Protein 1BX2 (pdb70)

Secondary structure (DSSP, 8-state):
---EEEEEEEEEEETTTEEEEEEEETTEEEEEEETTTTEEEESSHHHHTT-B--HHHHHHHHHHHHHHHHHHHHHHTS--PPPB--EEEEEESS---TTS-EEEEEEEEEEBSS--EEEEEETTEE--TT-EE---EE-TTS-EEEEEEEEE---SS--EEEEEE-TTSSS-EEEEE---/----EEEEEEEEEEEETTTTEEEEEEEEEETTEEEEEEETTT-SEEESBGGGHHHHHHHHH-HHHHHHHHHHIIIIIIHHHHHHTTTTTT--B--EEEEEEES---TTS-EEEEEEEEEEBSS--EEEEEETTEEE-SSEEE---EE-SSS-EEEEEEEEE---TT-EEEEEEE-TT-SS-EEEEEE----/--SB----------/---EEEEEEEEEEETTTEEEEEEEETTEEEEEEETTTTEEEESSGGGGGT-B--HHHHHHHHHHHHHHHHHHHHHHTS--PPPB--EEEEEESS---TTS-EEEEEEEEEEBSS--EEEEEETTEEE-TT-EE---EE-TTS-EEEEEEEEE---SS--EEEEEE-TTSSS-EEEEE---/----EEEEEEEEEEEETTTTEEEEEEEEEETTEEEEEEETTTSSEEESBGGGHHHHHHHHH-HHHHHHHHHHIIIIIIHHHHHHGGGTTT--B--EEEEEEES---TTS-EEEEEEEEEEBSS--EEEEEETTEEP-SSEEE---EE-SSS-EEEEEEEEE---TT-EEEEEEE-TT-SS-EEEEEE--/--B-----------

Nearest PDB structures (foldseek):
  4i5b-assembly2_D  TM=1.000E+00  e=4.077E-32  Homo sapiens
  3s5l-assembly1_A  TM=1.001E+00  e=1.067E-31  Homo sapiens
  7nze-assembly1_AAA  TM=1.001E+00  e=1.635E-31  Homo sapiens
  2fse-assembly2_C  TM=9.970E-01  e=2.228E-29  Homo sapiens
  1i3r-assembly1_A  TM=9.853E-01  e=7.611E-29  Mus musculus

Structure (mmCIF, N/CA/C/O backbone):
data_1BX2
#
_entry.id   1BX2
#
_cell.length_a   95.403
_cell.length_b   95.403
_cell.length_c   295.219
_cell.angle_alpha   90.00
_cell.angle_beta   90.00
_cell.angle_gamma   90.00
#
_symmetry.space_group_name_H-M   'P 43 21 2'
#
loop_
_entity.id
_entity.type
_entity.pdbx_description
1 polymer 'PROTEIN (HLA-DR2)'
2 polymer 'PROTEIN (HLA-DR2)'
3 polymer 'PROTEIN (HLA-DR2)'
4 non-polymer 2-acetamido-2-deoxy-beta-D-glucopyranose
5 water water
#
loop_
_atom_site.group_PDB
_atom_site.id
_atom_site.type_symbol
_atom_site.label_atom_id
_atom_site.label_alt_id
_atom_site.label_comp_id
_atom_site.label_asym_id
_atom_site.label_entity_id
_atom_site.label_seq_id
_atom_site.pdbx_PDB_ins_code
_atom_site.Cartn_x
_atom_site.Cartn_y
_atom_site.Cartn_z
_atom_site.occupancy
_atom_site.B_iso_or_equiv
_atom_site.auth_seq_id
_atom_site.auth_comp_id
_atom_site.auth_asym_id
_atom_site.auth_atom_id
_atom_site.pdbx_PDB_model_num
ATOM 1 N N . LYS A 1 1 ? 30.553 4.986 156.146 1.00 70.51 2 LYS A N 1
ATOM 2 C CA . LYS A 1 1 ? 31.652 5.819 155.563 1.00 70.78 2 LYS A CA 1
ATOM 3 C C . LYS A 1 1 ? 32.998 5.136 155.799 1.00 70.55 2 LYS A C 1
ATOM 4 O O . LYS A 1 1 ? 33.055 4.029 156.344 1.00 72.39 2 LYS A O 1
ATOM 6 N N . GLU A 1 2 ? 34.077 5.794 155.386 1.00 68.35 3 GLU A N 1
ATOM 7 C CA . GLU A 1 2 ? 35.429 5.267 155.561 1.00 65.60 3 GLU A CA 1
ATOM 8 C C . GLU A 1 2 ? 36.345 6.443 155.322 1.00 62.67 3 GLU A C 1
ATOM 9 O O . GLU A 1 2 ? 36.330 7.035 154.245 1.00 63.60 3 GLU A O 1
ATOM 15 N N . GLU A 1 3 ? 37.141 6.788 156.320 1.00 58.63 4 GLU A N 1
ATOM 16 C CA . GLU A 1 3 ? 38.014 7.927 156.183 1.00 54.21 4 GLU A CA 1
ATOM 17 C C . GLU A 1 3 ? 39.293 7.676 155.403 1.00 49.28 4 GLU A C 1
ATOM 18 O O . GLU A 1 3 ? 39.513 8.298 154.368 1.00 50.01 4 GLU A O 1
ATOM 24 N N . HIS A 1 4 ? 40.133 6.764 155.879 1.00 43.76 5 HIS A N 1
ATOM 25 C CA . HIS A 1 4 ? 41.396 6.504 155.191 1.00 38.61 5 HIS A CA 1
ATOM 26 C C . HIS A 1 4 ? 41.797 5.049 155.178 1.00 34.31 5 HIS A C 1
ATOM 27 O O . HIS A 1 4 ? 41.241 4.234 155.902 1.00 35.21 5 HIS A O 1
ATOM 34 N N . VAL A 1 5 ? 42.786 4.733 154.356 1.00 28.78 6 VAL A N 1
ATOM 35 C CA . VAL A 1 5 ? 43.259 3.371 154.241 1.00 25.23 6 VAL A CA 1
ATOM 36 C C . VAL A 1 5 ? 44.745 3.371 153.960 1.00 25.97 6 VAL A C 1
ATOM 37 O O . VAL A 1 5 ? 45.221 4.128 153.115 1.00 27.47 6 VAL A O 1
ATOM 41 N N . ILE A 1 6 ? 45.480 2.534 154.682 1.00 25.35 7 ILE A N 1
ATOM 42 C CA . ILE A 1 6 ? 46.914 2.418 154.463 1.00 26.20 7 ILE A CA 1
ATOM 43 C C . ILE A 1 6 ? 47.105 0.991 153.989 1.00 27.61 7 ILE A C 1
ATOM 44 O O . ILE A 1 6 ? 46.499 0.068 154.529 1.00 29.81 7 ILE A O 1
ATOM 49 N N . ILE A 1 7 ? 47.941 0.805 152.980 1.00 28.09 8 ILE A N 1
ATOM 50 C CA . ILE A 1 7 ? 48.145 -0.523 152.449 1.00 29.73 8 ILE A CA 1
ATOM 51 C C . ILE A 1 7 ? 49.594 -0.847 152.228 1.00 30.37 8 ILE A C 1
ATOM 52 O O . ILE A 1 7 ? 50.349 -0.065 151.654 1.00 30.29 8 ILE A O 1
ATOM 57 N N . GLN A 1 8 ? 49.971 -2.024 152.686 1.00 29.69 9 GLN A N 1
ATOM 58 C CA . GLN A 1 8 ? 51.320 -2.482 152.514 1.00 31.75 9 GLN A CA 1
ATOM 59 C C . GLN A 1 8 ? 51.166 -3.542 151.455 1.00 32.49 9 GLN A C 1
ATOM 60 O O . GLN A 1 8 ? 50.653 -4.635 151.710 1.00 34.30 9 GLN A O 1
ATOM 66 N N . ALA A 1 9 ? 51.582 -3.204 150.250 1.00 32.49 10 ALA A N 1
ATOM 67 C CA . ALA A 1 9 ? 51.471 -4.141 149.159 1.00 33.72 10 ALA A CA 1
ATOM 68 C C . ALA A 1 9 ? 52.838 -4.579 148.687 1.00 34.97 10 ALA A C 1
ATOM 69 O O . ALA A 1 9 ? 53.811 -3.824 148.740 1.00 34.76 10 ALA A O 1
ATOM 71 N N . GLU A 1 10 ? 52.900 -5.823 148.238 1.00 37.43 11 GLU A N 1
ATOM 72 C CA . GLU A 1 10 ? 54.130 -6.384 147.724 1.00 39.89 11 GLU A CA 1
ATOM 73 C C . GLU A 1 10 ? 53.765 -7.450 146.714 1.00 38.38 11 GLU A C 1
ATOM 74 O O . GLU A 1 10 ? 52.600 -7.825 146.603 1.00 37.88 11 GLU A O 1
ATOM 80 N N . PHE A 1 11 ? 54.758 -7.921 145.967 1.00 39.47 12 PHE A N 1
ATOM 81 C CA . PHE A 1 11 ? 54.523 -8.953 144.972 1.00 39.61 12 PHE A CA 1
ATOM 82 C C . PHE A 1 11 ? 55.800 -9.522 144.398 1.00 40.43 12 PHE A C 1
ATOM 83 O O . PHE A 1 11 ? 56.854 -8.882 144.419 1.00 38.96 12 PHE A O 1
ATOM 91 N N . TYR A 1 12 ? 55.689 -10.744 143.895 1.00 43.48 13 TYR A N 1
ATOM 92 C CA . TYR A 1 12 ? 56.807 -11.409 143.252 1.00 44.31 13 TYR A CA 1
ATOM 93 C C . TYR A 1 12 ? 56.269 -12.011 141.969 1.00 44.07 13 TYR A C 1
ATOM 94 O O . TYR A 1 12 ? 55.168 -12.567 141.942 1.00 42.32 13 TYR A O 1
ATOM 103 N N . LEU A 1 13 ? 57.063 -11.896 140.910 1.00 45.12 14 LEU A N 1
ATOM 104 C CA . LEU A 1 13 ? 56.673 -12.374 139.596 1.00 43.96 14 LEU A CA 1
ATOM 105 C C . LEU A 1 13 ? 57.742 -13.246 138.951 1.00 45.29 14 LEU A C 1
ATOM 106 O O . LEU A 1 13 ? 58.901 -12.843 138.862 1.00 45.01 14 LEU A O 1
ATOM 111 N N . ASN A 1 14 ? 57.342 -14.442 138.519 1.00 47.45 15 ASN A N 1
ATOM 112 C CA . ASN A 1 14 ? 58.235 -15.394 137.851 1.00 48.14 15 ASN A CA 1
ATOM 113 C C . ASN A 1 14 ? 57.660 -15.577 136.452 1.00 49.52 15 ASN A C 1
ATOM 114 O O . ASN A 1 14 ? 56.444 -15.496 136.273 1.00 48.40 15 ASN A O 1
ATOM 119 N N . PRO A 1 15 ? 58.514 -15.837 135.442 1.00 51.87 16 PRO A N 1
ATOM 120 C CA . PRO A 1 15 ? 59.975 -16.031 135.448 1.00 53.25 16 PRO A CA 1
ATOM 121 C C . PRO A 1 15 ? 60.858 -14.808 135.727 1.00 53.57 16 PRO A C 1
ATOM 122 O O . PRO A 1 15 ? 61.957 -14.942 136.268 1.00 55.89 16 PRO A O 1
ATOM 126 N N . ASP A 1 16 ? 60.381 -13.630 135.355 1.00 52.65 17 ASP A N 1
ATOM 127 C CA . ASP A 1 16 ? 61.134 -12.391 135.532 1.00 52.96 17 ASP A CA 1
ATOM 128 C C . ASP A 1 16 ? 61.921 -12.221 136.837 1.00 53.87 17 ASP A C 1
ATOM 129 O O . ASP A 1 16 ? 62.902 -11.471 136.878 1.00 52.91 17 ASP A O 1
ATOM 134 N N . GLN A 1 17 ? 61.480 -12.892 137.900 1.00 54.76 18 GLN A N 1
ATOM 135 C CA . GLN A 1 17 ? 62.152 -12.812 139.199 1.00 54.90 18 GLN A CA 1
ATOM 136 C C . GLN A 1 17 ? 62.199 -11.375 139.731 1.00 54.17 18 GLN A C 1
ATOM 137 O O . GLN A 1 17 ? 63.203 -10.947 140.304 1.00 54.88 18 GLN A O 1
ATOM 143 N N . SER A 1 18 ? 61.114 -10.630 139.537 1.00 52.43 19 SER A N 1
ATOM 144 C CA . SER A 1 18 ? 61.045 -9.244 139.996 1.00 48.93 19 SER A CA 1
ATOM 145 C C . SER A 1 18 ? 60.015 -9.081 141.103 1.00 47.38 19 SER A C 1
ATOM 146 O O . SER A 1 18 ? 58.905 -9.613 141.025 1.00 47.20 19 SER A O 1
ATOM 149 N N . GLY A 1 19 ? 60.395 -8.349 142.142 1.00 45.71 20 GLY A N 1
ATOM 150 C CA . GLY A 1 19 ? 59.495 -8.132 143.257 1.00 43.38 20 GLY A CA 1
ATOM 151 C C . GLY A 1 19 ? 59.339 -6.659 143.582 1.00 41.75 20 GLY A C 1
ATOM 152 O O . GLY A 1 19 ? 60.010 -5.806 142.994 1.00 40.99 20 GLY A O 1
ATOM 153 N N . GLU A 1 20 ? 58.448 -6.360 144.520 1.00 40.04 21 GLU A N 1
ATOM 154 C CA . GLU A 1 20 ? 58.197 -4.987 144.914 1.00 38.91 21 GLU A CA 1
ATOM 155 C C . GLU A 1 20 ? 57.585 -4.905 146.305 1.00 36.88 21 GLU A C 1
ATOM 156 O O . GLU A 1 20 ? 56.819 -5.776 146.708 1.00 36.05 21 GLU A O 1
ATOM 162 N N . PHE A 1 21 ? 57.938 -3.845 147.027 1.00 34.57 22 PHE A N 1
ATOM 163 C CA . PHE A 1 21 ? 57.441 -3.607 148.376 1.00 31.89 22 PHE A CA 1
ATOM 164 C C . PHE A 1 21 ? 57.148 -2.112 148.497 1.00 29.84 22 PHE A C 1
ATOM 165 O O . PHE A 1 21 ? 57.999 -1.283 148.167 1.00 30.44 22 PHE A O 1
ATOM 173 N N . MET A 1 22 ? 55.947 -1.765 148.951 1.00 27.42 23 MET A N 1
ATOM 174 C CA . MET A 1 22 ? 55.589 -0.355 149.105 1.00 25.83 23 MET A CA 1
ATOM 175 C C . MET A 1 22 ? 54.423 -0.123 150.047 1.00 23.48 23 MET A C 1
ATOM 176 O O . MET A 1 22 ? 53.706 -1.055 150.419 1.00 21.17 23 MET A O 1
ATOM 181 N N . PHE A 1 23 ? 54.271 1.138 150.443 1.00 23.61 24 PHE A N 1
ATOM 182 C CA . PHE A 1 23 ? 53.196 1.565 151.319 1.00 24.69 24 PHE A CA 1
ATOM 183 C C . PHE A 1 23 ? 52.354 2.564 150.552 1.00 25.96 24 PHE A C 1
ATOM 184 O O . PHE A 1 23 ? 52.871 3.402 149.813 1.00 26.70 24 PHE A O 1
ATOM 192 N N . ASP A 1 24 ? 51.049 2.473 150.750 1.00 26.15 25 ASP A N 1
ATOM 193 C CA . ASP A 1 24 ? 50.103 3.289 150.023 1.00 26.63 25 ASP A CA 1
ATOM 194 C C . ASP A 1 24 ? 49.114 3.973 150.963 1.00 26.45 25 ASP A C 1
ATOM 195 O O . ASP A 1 24 ? 48.560 3.335 151.851 1.00 28.40 25 ASP A O 1
ATOM 200 N N . PHE A 1 25 ? 48.907 5.274 150.791 1.00 24.29 26 PHE A N 1
ATOM 201 C CA . PHE A 1 25 ? 47.937 5.978 151.610 1.00 23.22 26 PHE A CA 1
ATOM 202 C C . PHE A 1 25 ? 46.862 6.581 150.716 1.00 25.60 26 PHE A C 1
ATOM 203 O O . PHE A 1 25 ? 47.142 7.460 149.889 1.00 26.00 26 PHE A O 1
ATOM 211 N N . ASP A 1 26 ? 45.633 6.103 150.873 1.00 27.05 27 ASP A N 1
ATOM 212 C CA . ASP A 1 26 ? 44.513 6.610 150.089 1.00 27.32 27 ASP A CA 1
ATOM 213 C C . ASP A 1 26 ? 44.819 6.721 148.593 1.00 27.25 27 ASP A C 1
ATOM 214 O O . ASP A 1 26 ? 44.422 7.687 147.938 1.00 28.35 27 ASP A O 1
ATOM 219 N N . GLY A 1 27 ? 45.538 5.743 148.057 1.00 26.84 28 GLY A N 1
ATOM 220 C CA . GLY A 1 27 ? 45.846 5.763 146.642 1.00 26.56 28 GLY A CA 1
ATOM 221 C C . GLY A 1 27 ? 47.229 6.261 146.268 1.00 26.76 28 GLY A C 1
ATOM 222 O O . GLY A 1 27 ? 47.763 5.869 145.231 1.00 29.19 28 GLY A O 1
ATOM 223 N N . ASP A 1 28 ? 47.824 7.114 147.091 1.00 26.12 29 ASP A N 1
ATOM 224 C CA . ASP A 1 28 ? 49.149 7.641 146.776 1.00 26.41 29 ASP A CA 1
ATOM 225 C C . ASP A 1 28 ? 50.258 6.836 147.456 1.00 25.48 29 ASP A C 1
ATOM 226 O O . ASP A 1 28 ? 50.078 6.315 148.552 1.00 26.97 29 ASP A O 1
ATOM 231 N N . GLU A 1 29 ? 51.405 6.723 146.801 1.00 23.29 30 GLU A N 1
ATOM 232 C CA . GLU A 1 29 ? 52.506 5.960 147.373 1.00 23.68 30 GLU A CA 1
ATOM 233 C C . GLU A 1 29 ? 53.279 6.725 148.430 1.00 23.78 30 GLU A C 1
ATOM 234 O O . GLU A 1 29 ? 53.735 7.839 148.196 1.00 25.21 30 GLU A O 1
ATOM 240 N N . ILE A 1 30 ? 53.450 6.125 149.596 1.00 23.22 31 ILE A N 1
ATOM 241 C CA . ILE A 1 30 ? 54.214 6.802 150.624 1.00 24.85 31 ILE A CA 1
ATOM 242 C C . ILE A 1 30 ? 55.692 6.529 150.378 1.00 26.86 31 ILE A C 1
ATOM 243 O O . ILE A 1 30 ? 56.516 7.443 150.428 1.00 28.66 31 ILE A O 1
ATOM 248 N N . PHE A 1 31 ? 56.019 5.264 150.116 1.00 28.35 32 PHE A N 1
ATOM 249 C CA . PHE A 1 31 ? 57.392 4.851 149.821 1.00 29.72 32 PHE A CA 1
ATOM 250 C C . PHE A 1 31 ? 57.437 3.419 149.290 1.00 29.48 32 PHE A C 1
ATOM 251 O O . PHE A 1 31 ? 56.444 2.702 149.339 1.00 27.35 32 PHE A O 1
ATOM 259 N N . HIS A 1 32 ? 58.592 3.029 148.762 1.00 32.35 33 HIS A N 1
ATOM 260 C CA . HIS A 1 32 ? 58.813 1.681 148.248 1.00 35.56 33 HIS A CA 1
ATOM 261 C C . HIS A 1 32 ? 60.295 1.382 148.440 1.00 38.02 33 HIS A C 1
ATOM 262 O O . HIS A 1 32 ? 61.115 2.299 148.500 1.00 39.66 33 HIS A O 1
ATOM 269 N N . VAL A 1 33 ? 60.640 0.106 148.552 1.00 40.46 34 VAL A N 1
ATOM 270 C CA . VAL A 1 33 ? 62.029 -0.281 148.757 1.00 42.79 34 VAL A CA 1
ATOM 271 C C . VAL A 1 33 ? 62.692 -0.655 147.443 1.00 45.52 34 VAL A C 1
ATOM 272 O O . VAL A 1 33 ? 62.191 -1.511 146.715 1.00 46.08 34 VAL A O 1
ATOM 276 N N . ASP A 1 34 ? 63.820 -0.009 147.150 1.00 50.38 35 ASP A N 1
ATOM 277 C CA . ASP A 1 34 ? 64.581 -0.278 145.929 1.00 55.28 35 ASP A CA 1
ATOM 278 C C . ASP A 1 34 ? 65.242 -1.660 146.055 1.00 58.06 35 ASP A C 1
ATOM 279 O O . ASP A 1 34 ? 66.248 -1.824 146.754 1.00 58.58 35 ASP A O 1
ATOM 284 N N . MET A 1 35 ? 64.680 -2.647 145.364 1.00 59.91 36 MET A N 1
ATOM 285 C CA . MET A 1 35 ? 65.186 -4.012 145.429 1.00 61.19 36 MET A CA 1
ATOM 286 C C . MET A 1 35 ? 66.663 -4.169 145.044 1.00 62.04 36 MET A C 1
ATOM 287 O O . MET A 1 35 ? 67.350 -5.031 145.590 1.00 64.25 36 MET A O 1
ATOM 289 N N . ALA A 1 36 ? 67.158 -3.332 144.132 1.00 61.91 37 ALA A N 1
ATOM 290 C CA . ALA A 1 36 ? 68.549 -3.432 143.690 1.00 61.01 37 ALA A CA 1
ATOM 291 C C . ALA A 1 36 ? 69.570 -2.646 144.523 1.00 61.02 37 ALA A C 1
ATOM 292 O O . ALA A 1 36 ? 70.666 -3.145 144.788 1.00 61.77 37 ALA A O 1
ATOM 294 N N . LYS A 1 37 ? 69.226 -1.430 144.941 1.00 61.05 38 LYS A N 1
ATOM 295 C CA . LYS A 1 37 ? 70.156 -0.620 145.730 1.00 61.11 38 LYS A CA 1
ATOM 296 C C . LYS A 1 37 ? 69.905 -0.840 147.218 1.00 61.35 38 LYS A C 1
ATOM 297 O O . LYS A 1 37 ? 70.573 -0.240 148.067 1.00 61.48 38 LYS A O 1
ATOM 299 N N . LYS A 1 38 ? 68.937 -1.706 147.516 1.00 60.84 39 LYS A N 1
ATOM 300 C CA . LYS A 1 38 ? 68.562 -2.043 148.887 1.00 60.44 39 LYS A CA 1
ATOM 301 C C . LYS A 1 38 ? 68.396 -0.805 149.768 1.00 60.30 39 LYS A C 1
ATOM 302 O O . LYS A 1 38 ? 69.097 -0.651 150.767 1.00 61.02 39 LYS A O 1
ATOM 304 N N . GLU A 1 39 ? 67.470 0.077 149.395 1.00 59.12 40 GLU A N 1
ATOM 305 C CA . GLU A 1 39 ? 67.224 1.294 150.167 1.00 58.13 40 GLU A CA 1
ATOM 306 C C . GLU A 1 39 ? 65.789 1.804 149.999 1.00 55.03 40 GLU A C 1
ATOM 307 O O . GLU A 1 39 ? 65.243 1.804 148.893 1.00 54.89 40 GLU A O 1
ATOM 313 N N . THR A 1 40 ? 65.180 2.231 151.101 1.00 50.26 41 THR A N 1
ATOM 314 C CA . THR A 1 40 ? 63.813 2.720 151.046 1.00 46.20 41 THR A CA 1
ATOM 315 C C . THR A 1 40 ? 63.783 4.061 150.327 1.00 43.41 41 THR A C 1
ATOM 316 O O . THR A 1 40 ? 64.677 4.884 150.503 1.00 41.83 41 THR A O 1
ATOM 320 N N . VAL A 1 41 ? 62.759 4.263 149.504 1.00 40.33 42 VAL A N 1
ATOM 321 C CA . VAL A 1 41 ? 62.636 5.490 148.729 1.00 38.41 42 VAL A CA 1
ATOM 322 C C . VAL A 1 41 ? 61.309 6.188 148.939 1.00 37.24 42 VAL A C 1
ATOM 323 O O . VAL A 1 41 ? 60.261 5.677 148.559 1.00 37.44 42 VAL A O 1
ATOM 327 N N . TRP A 1 42 ? 61.373 7.378 149.523 1.00 36.32 43 TRP A N 1
ATOM 328 C CA . TRP A 1 42 ? 60.185 8.158 149.802 1.00 34.97 43 TRP A CA 1
ATOM 329 C C . TRP A 1 42 ? 59.653 8.800 148.540 1.00 34.30 43 TRP A C 1
ATOM 330 O O . TRP A 1 42 ? 60.411 9.361 147.747 1.00 31.92 43 TRP A O 1
ATOM 341 N N . ARG A 1 43 ? 58.341 8.717 148.360 1.00 33.96 44 ARG A N 1
ATOM 342 C CA . ARG A 1 43 ? 57.719 9.298 147.183 1.00 35.13 44 ARG A CA 1
ATOM 343 C C . ARG A 1 43 ? 58.087 10.784 147.100 1.00 35.59 44 ARG A C 1
ATOM 344 O O . ARG A 1 43 ? 58.507 11.256 146.048 1.00 36.67 44 ARG A O 1
ATOM 352 N N . LEU A 1 44 ? 57.945 11.511 148.210 1.00 34.68 45 LEU A N 1
ATOM 353 C CA . LEU A 1 44 ? 58.285 12.934 148.258 1.00 33.89 45 LEU A CA 1
ATOM 354 C C . LEU A 1 44 ? 59.403 13.107 149.280 1.00 34.72 45 LEU A C 1
ATOM 355 O O . LEU A 1 44 ? 59.297 12.596 150.391 1.00 35.26 45 LEU A O 1
ATOM 360 N N . GLU A 1 45 ? 60.466 13.815 148.910 1.00 36.06 46 GLU A N 1
ATOM 361 C CA . GLU A 1 45 ? 61.602 14.039 149.812 1.00 38.81 46 GLU A CA 1
ATOM 362 C C . GLU A 1 45 ? 61.196 14.295 151.266 1.00 38.91 46 GLU A C 1
ATOM 363 O O . GLU A 1 45 ? 61.607 13.571 152.178 1.00 37.28 46 GLU A O 1
ATOM 365 N N . GLU A 1 46 ? 60.393 15.334 151.466 1.00 39.12 47 GLU A N 1
ATOM 366 C CA . GLU A 1 46 ? 59.925 15.724 152.795 1.00 41.63 47 GLU A CA 1
ATOM 367 C C . GLU A 1 46 ? 59.521 14.574 153.701 1.00 40.23 47 GLU A C 1
ATOM 368 O O . GLU A 1 46 ? 59.793 14.592 154.898 1.00 41.10 47 GLU A O 1
ATOM 374 N N . PHE A 1 47 ? 58.840 13.590 153.130 1.00 38.66 48 PHE A N 1
ATOM 375 C CA . PHE A 1 47 ? 58.393 12.433 153.885 1.00 35.56 48 PHE A CA 1
ATOM 376 C C . PHE A 1 47 ? 59.512 11.850 154.734 1.00 35.22 48 PHE A C 1
ATOM 377 O O . PHE A 1 47 ? 59.314 11.572 155.908 1.00 34.56 48 PHE A O 1
ATOM 385 N N . GLY A 1 48 ? 60.684 11.666 154.130 1.00 35.60 49 GLY A N 1
ATOM 386 C CA . GLY A 1 48 ? 61.819 11.097 154.840 1.00 36.07 49 GLY A CA 1
ATOM 387 C C . GLY A 1 48 ? 62.175 11.788 156.149 1.00 36.83 49 GLY A C 1
ATOM 388 O O . GLY A 1 48 ? 62.669 11.156 157.079 1.00 38.36 49 GLY A O 1
ATOM 389 N N . ARG A 1 49 ? 61.929 13.090 156.224 1.00 36.01 50 ARG A N 1
ATOM 390 C CA . ARG A 1 49 ? 62.218 13.871 157.422 1.00 34.49 50 ARG A CA 1
ATOM 391 C C . ARG A 1 49 ? 61.126 13.728 158.479 1.00 35.76 50 ARG A C 1
ATOM 392 O O . ARG A 1 49 ? 61.073 14.500 159.429 1.00 36.27 50 ARG A O 1
ATOM 400 N N . PHE A 1 50 ? 60.255 12.741 158.316 1.00 37.68 51 PHE A N 1
ATOM 401 C CA . PHE A 1 50 ? 59.154 12.538 159.254 1.00 36.91 51 PHE A CA 1
ATOM 402 C C . PHE A 1 50 ? 59.118 11.134 159.824 1.00 37.20 51 PHE A C 1
ATOM 403 O O . PHE A 1 50 ? 58.713 10.928 160.963 1.00 38.46 51 PHE A O 1
ATOM 411 N N . ALA A 1 51 ? 59.501 10.164 159.011 1.00 35.19 52 ALA A N 1
ATOM 412 C CA . ALA A 1 51 ? 59.493 8.786 159.443 1.00 33.77 52 ALA A CA 1
ATOM 413 C C . ALA A 1 51 ? 60.731 8.107 158.916 1.00 34.05 52 ALA A C 1
ATOM 414 O O . ALA A 1 51 ? 61.579 8.735 158.290 1.00 33.79 52 ALA A O 1
ATOM 416 N N . SER A 1 52 ? 60.815 6.809 159.161 1.00 34.75 53 SER A N 1
ATOM 417 C CA . SER A 1 52 ? 61.944 6.019 158.706 1.00 36.77 53 SER A CA 1
ATOM 418 C C . SER A 1 52 ? 61.505 4.569 158.532 1.00 36.42 53 SER A C 1
ATOM 419 O O . SER A 1 52 ? 60.509 4.126 159.123 1.00 34.95 53 SER A O 1
ATOM 422 N N . PHE A 1 53 ? 62.245 3.839 157.707 1.00 34.62 54 PHE A N 1
ATOM 423 C CA . PHE A 1 53 ? 61.954 2.435 157.481 1.00 35.72 54 PHE A CA 1
ATOM 424 C C . PHE A 1 53 ? 63.246 1.696 157.169 1.00 38.61 54 PHE A C 1
ATOM 425 O O . PHE A 1 53 ? 64.056 2.162 156.373 1.00 40.05 54 PHE A O 1
ATOM 433 N N . GLU A 1 54 ? 63.439 0.550 157.811 1.00 41.32 55 GLU A N 1
ATOM 434 C CA . GLU A 1 54 ? 64.635 -0.259 157.599 1.00 44.56 55 GLU A CA 1
ATOM 435 C C . GLU A 1 54 ? 64.506 -1.143 156.366 1.00 43.52 55 GLU A C 1
ATOM 436 O O . GLU A 1 54 ? 63.921 -2.227 156.424 1.00 43.81 55 GLU A O 1
ATOM 442 N N . ALA A 1 55 ? 65.076 -0.679 155.262 1.00 42.94 56 ALA A N 1
ATOM 443 C CA . ALA A 1 55 ? 65.038 -1.391 153.989 1.00 44.45 56 ALA A CA 1
ATOM 444 C C . ALA A 1 55 ? 65.220 -2.906 154.064 1.00 46.92 56 ALA A C 1
ATOM 445 O O . ALA A 1 55 ? 64.750 -3.639 153.187 1.00 47.48 56 ALA A O 1
ATOM 447 N N . GLN A 1 56 ? 65.903 -3.384 155.098 1.00 50.32 57 GLN A N 1
ATOM 448 C CA . GLN A 1 56 ? 66.144 -4.817 155.227 1.00 51.67 57 GLN A CA 1
ATOM 449 C C . GLN A 1 56 ? 64.885 -5.652 155.388 1.00 50.45 57 GLN A C 1
ATOM 450 O O . GLN A 1 56 ? 64.770 -6.725 154.793 1.00 49.04 57 GLN A O 1
ATOM 456 N N . GLY A 1 57 ? 63.946 -5.167 156.195 1.00 50.11 58 GLY A N 1
ATOM 457 C CA . GLY A 1 57 ? 62.709 -5.905 156.395 1.00 49.66 58 GLY A CA 1
ATOM 458 C C . GLY A 1 57 ? 62.064 -6.268 155.064 1.00 49.21 58 GLY A C 1
ATOM 459 O O . GLY A 1 57 ? 61.603 -7.394 154.858 1.00 48.76 58 GLY A O 1
ATOM 460 N N . ALA A 1 58 ? 62.049 -5.305 154.150 1.00 47.77 59 ALA A N 1
ATOM 461 C CA . ALA A 1 58 ? 61.464 -5.502 152.837 1.00 47.15 59 ALA A CA 1
ATOM 462 C C . ALA A 1 58 ? 62.147 -6.619 152.052 1.00 47.77 59 ALA A C 1
ATOM 463 O O . ALA A 1 58 ? 61.475 -7.510 151.545 1.00 49.08 59 ALA A O 1
ATOM 465 N N . LEU A 1 59 ? 63.472 -6.565 151.936 1.00 47.04 60 LEU A N 1
ATOM 466 C CA . LEU A 1 59 ? 64.216 -7.590 151.201 1.00 45.12 60 LEU A CA 1
ATOM 467 C C . LEU A 1 59 ? 63.984 -8.992 151.768 1.00 43.95 60 LEU A C 1
ATOM 468 O O . LEU A 1 59 ? 64.021 -9.984 151.034 1.00 44.17 60 LEU A O 1
ATOM 473 N N . ALA A 1 60 ? 63.736 -9.068 153.072 1.00 42.21 61 ALA A N 1
ATOM 474 C CA . ALA A 1 60 ? 63.490 -10.344 153.733 1.00 40.98 61 ALA A CA 1
ATOM 475 C C . ALA A 1 60 ? 62.109 -10.847 153.354 1.00 40.44 61 ALA A C 1
ATOM 476 O O . ALA A 1 60 ? 61.944 -11.995 152.948 1.00 40.79 61 ALA A O 1
ATOM 478 N N . ASN A 1 61 ? 61.118 -9.973 153.502 1.00 41.70 62 ASN A N 1
ATOM 479 C CA . ASN A 1 61 ? 59.730 -10.291 153.176 1.00 40.93 62 ASN A CA 1
ATOM 480 C C . ASN A 1 61 ? 59.575 -10.728 151.715 1.00 41.50 62 ASN A C 1
ATOM 481 O O . ASN A 1 61 ? 58.723 -11.559 151.398 1.00 41.80 62 ASN A O 1
ATOM 486 N N . ILE A 1 62 ? 60.407 -10.173 150.835 1.00 41.83 63 ILE A N 1
ATOM 487 C CA . ILE A 1 62 ? 60.360 -10.506 149.410 1.00 42.73 63 ILE A CA 1
ATOM 488 C C . ILE A 1 62 ? 60.862 -11.929 149.220 1.00 43.14 63 ILE A C 1
ATOM 489 O O . ILE A 1 62 ? 60.288 -12.699 148.453 1.00 43.42 63 ILE A O 1
ATOM 494 N N . ALA A 1 63 ? 61.947 -12.266 149.911 1.00 43.99 64 ALA A N 1
ATOM 495 C CA . ALA A 1 63 ? 62.510 -13.604 149.829 1.00 44.52 64 ALA A CA 1
ATOM 496 C C . ALA A 1 63 ? 61.388 -14.604 150.115 1.00 45.35 64 ALA A C 1
ATOM 497 O O . ALA A 1 63 ? 61.183 -15.556 149.356 1.00 47.82 64 ALA A O 1
ATOM 499 N N . VAL A 1 64 ? 60.650 -14.376 151.198 1.00 43.83 65 VAL A N 1
ATOM 500 C CA . VAL A 1 64 ? 59.550 -15.263 151.560 1.00 43.49 65 VAL A CA 1
ATOM 501 C C . VAL A 1 64 ? 58.513 -15.340 150.440 1.00 44.79 65 VAL A C 1
ATOM 502 O O . VAL A 1 64 ? 57.923 -16.394 150.197 1.00 45.19 65 VAL A O 1
ATOM 506 N N . ASP A 1 65 ? 58.303 -14.223 149.751 1.00 44.65 66 ASP A N 1
ATOM 507 C CA . ASP A 1 65 ? 57.339 -14.173 148.657 1.00 43.35 66 ASP A CA 1
ATOM 508 C C . ASP A 1 65 ? 57.767 -15.081 147.513 1.00 44.58 66 ASP A C 1
ATOM 509 O O . ASP A 1 65 ? 56.948 -15.810 146.948 1.00 44.83 66 ASP A O 1
ATOM 514 N N . LYS A 1 66 ? 59.053 -15.018 147.176 1.00 44.96 67 LYS A N 1
ATOM 515 C CA . LYS A 1 66 ? 59.626 -15.833 146.111 1.00 45.65 67 LYS A CA 1
ATOM 516 C C . LYS A 1 66 ? 59.345 -17.303 146.405 1.00 45.28 67 LYS A C 1
ATOM 517 O O . LYS A 1 66 ? 58.952 -18.059 145.520 1.00 45.88 67 LYS A O 1
ATOM 523 N N . ALA A 1 67 ? 59.526 -17.694 147.661 1.00 44.69 68 ALA A N 1
ATOM 524 C CA . ALA A 1 67 ? 59.293 -19.072 148.077 1.00 44.11 68 ALA A CA 1
ATOM 525 C C . ALA A 1 67 ? 57.827 -19.464 147.969 1.00 43.75 68 ALA A C 1
ATOM 526 O O . ALA A 1 67 ? 57.498 -20.506 147.402 1.00 45.36 68 ALA A O 1
ATOM 528 N N . ASN A 1 68 ? 56.950 -18.631 148.519 1.00 42.50 69 ASN A N 1
ATOM 529 C CA . ASN A 1 68 ? 55.516 -18.900 148.501 1.00 42.87 69 ASN A CA 1
ATOM 530 C C . ASN A 1 68 ? 54.926 -18.950 147.088 1.00 43.24 69 ASN A C 1
ATOM 531 O O . ASN A 1 68 ? 53.932 -19.638 146.842 1.00 41.89 69 ASN A O 1
ATOM 536 N N . LEU A 1 69 ? 55.533 -18.218 146.160 1.00 43.10 70 LEU A N 1
ATOM 537 C CA . LEU A 1 69 ? 55.042 -18.212 144.792 1.00 44.06 70 LEU A CA 1
ATOM 538 C C . LEU A 1 69 ? 55.379 -19.552 144.145 1.00 46.09 70 LEU A C 1
ATOM 539 O O . LEU A 1 69 ? 54.588 -20.104 143.383 1.00 47.62 70 LEU A O 1
ATOM 544 N N . GLU A 1 70 ? 56.559 -20.077 144.457 1.00 48.07 71 GLU A N 1
ATOM 545 C CA . GLU A 1 70 ? 56.984 -21.360 143.913 1.00 49.61 71 GLU A CA 1
ATOM 546 C C . GLU A 1 70 ? 56.135 -22.508 144.468 1.00 48.79 71 GLU A C 1
ATOM 547 O O . GLU A 1 70 ? 56.040 -23.567 143.851 1.00 50.52 71 GLU A O 1
ATOM 553 N N . ILE A 1 71 ? 55.514 -22.290 145.626 1.00 47.64 72 ILE A N 1
ATOM 554 C CA . ILE A 1 71 ? 54.659 -23.303 146.247 1.00 45.38 72 ILE A CA 1
ATOM 555 C C . ILE A 1 71 ? 53.267 -23.209 145.653 1.00 46.40 72 ILE A C 1
ATOM 556 O O . ILE A 1 71 ? 52.671 -24.212 145.265 1.00 46.91 72 ILE A O 1
ATOM 561 N N . MET A 1 72 ? 52.753 -21.984 145.606 1.00 47.67 73 MET A N 1
ATOM 562 C CA . MET A 1 72 ? 51.421 -21.705 145.082 1.00 47.15 73 MET A CA 1
ATOM 563 C C . MET A 1 72 ? 51.332 -22.065 143.608 1.00 48.30 73 MET A C 1
ATOM 564 O O . MET A 1 72 ? 50.280 -22.492 143.121 1.00 47.31 73 MET A O 1
ATOM 569 N N . THR A 1 73 ? 52.451 -21.880 142.910 1.00 48.96 74 THR A N 1
ATOM 570 C CA . THR A 1 73 ? 52.545 -22.186 141.490 1.00 49.83 74 THR A CA 1
ATOM 571 C C . THR A 1 73 ? 52.270 -23.672 141.335 1.00 50.74 74 THR A C 1
ATOM 572 O O . THR A 1 73 ? 51.290 -24.075 140.705 1.00 49.96 74 THR A O 1
ATOM 576 N N . LYS A 1 74 ? 53.140 -24.479 141.934 1.00 51.62 75 LYS A N 1
ATOM 577 C CA . LYS A 1 74 ? 53.010 -25.924 141.869 1.00 53.80 75 LYS A CA 1
ATOM 578 C C . LYS A 1 74 ? 51.642 -26.356 142.364 1.00 53.75 75 LYS A C 1
ATOM 579 O O . LYS A 1 74 ? 50.986 -27.188 141.745 1.00 55.34 75 LYS A O 1
ATOM 585 N N . ARG A 1 75 ? 51.215 -25.791 143.485 1.00 52.62 76 ARG A N 1
ATOM 586 C CA . ARG A 1 75 ? 49.931 -26.152 144.052 1.00 52.89 76 ARG A CA 1
ATOM 587 C C . ARG A 1 75 ? 48.807 -25.774 143.098 1.00 54.85 76 ARG A C 1
ATOM 588 O O . ARG A 1 75 ? 47.761 -26.425 143.073 1.00 55.26 76 ARG A O 1
ATOM 596 N N . SER A 1 76 ? 49.031 -24.732 142.301 1.00 56.12 77 SER A N 1
ATOM 597 C CA . SER A 1 76 ? 48.022 -24.275 141.346 1.00 56.43 77 SER A CA 1
ATOM 598 C C . SER A 1 76 ? 47.957 -25.186 140.122 1.00 56.80 77 SER A C 1
ATOM 599 O O . SER A 1 76 ? 47.035 -25.080 139.302 1.00 56.23 77 SER A O 1
ATOM 602 N N . ASN A 1 77 ? 48.949 -26.073 140.019 1.00 56.76 78 ASN A N 1
ATOM 603 C CA . ASN A 1 77 ? 49.088 -27.028 138.919 1.00 56.13 78 ASN A CA 1
ATOM 604 C C . ASN A 1 77 ? 49.739 -26.342 137.727 1.00 55.51 78 ASN A C 1
ATOM 605 O O . ASN A 1 77 ? 49.695 -26.852 136.609 1.00 57.51 78 ASN A O 1
ATOM 607 N N . TYR A 1 78 ? 50.326 -25.174 137.983 1.00 54.30 79 TYR A N 1
ATOM 608 C CA . TYR A 1 78 ? 51.014 -24.390 136.965 1.00 53.36 79 TYR A CA 1
ATOM 609 C C . TYR A 1 78 ? 50.116 -23.573 136.032 1.00 52.81 79 TYR A C 1
ATOM 610 O O . TYR A 1 78 ? 50.441 -23.382 134.858 1.00 52.84 79 TYR A O 1
ATOM 619 N N . THR A 1 79 ? 48.984 -23.097 136.542 1.00 52.03 80 THR A N 1
ATOM 620 C CA . THR A 1 79 ? 48.092 -22.265 135.734 1.00 51.70 80 THR A CA 1
ATOM 621 C C . THR A 1 79 ? 48.672 -20.841 135.778 1.00 50.49 80 THR A C 1
ATOM 622 O O . THR A 1 79 ? 48.893 -20.286 136.858 1.00 51.20 80 THR A O 1
ATOM 626 N N . PRO A 1 80 ? 48.949 -20.240 134.606 1.00 48.91 81 PRO A N 1
ATOM 627 C CA . PRO A 1 80 ? 49.510 -18.885 134.579 1.00 48.47 81 PRO A CA 1
ATOM 628 C C . PRO A 1 80 ? 48.480 -17.756 134.638 1.00 48.35 81 PRO A C 1
ATOM 629 O O . PRO A 1 80 ? 47.267 -17.995 134.600 1.00 49.54 81 PRO A O 1
ATOM 633 N N . ILE A 1 81 ? 48.972 -16.522 134.727 1.00 45.50 82 ILE A N 1
ATOM 634 C CA . ILE A 1 81 ? 48.096 -15.362 134.795 1.00 44.04 82 ILE A CA 1
ATOM 635 C C . ILE A 1 81 ? 47.635 -15.037 133.399 1.00 42.94 82 ILE A C 1
ATOM 636 O O . ILE A 1 81 ? 48.364 -15.282 132.444 1.00 45.11 82 ILE A O 1
ATOM 641 N N . THR A 1 82 ? 46.432 -14.498 133.267 1.00 39.64 83 THR A N 1
ATOM 642 C CA . THR A 1 82 ? 45.960 -14.118 131.953 1.00 40.25 83 THR A CA 1
ATOM 643 C C . THR A 1 82 ? 46.189 -12.619 131.816 1.00 40.64 83 THR A C 1
ATOM 644 O O . THR A 1 82 ? 45.686 -11.828 132.609 1.00 42.44 83 THR A O 1
ATOM 648 N N . ASN A 1 83 ? 46.980 -12.237 130.821 1.00 40.36 84 ASN A N 1
ATOM 649 C CA . ASN A 1 83 ? 47.298 -10.837 130.592 1.00 38.73 84 ASN A CA 1
ATOM 650 C C . ASN A 1 83 ? 46.064 -9.972 130.468 1.00 37.49 84 ASN A C 1
ATOM 651 O O . ASN A 1 83 ? 45.065 -10.373 129.873 1.00 38.72 84 ASN A O 1
ATOM 656 N N . VAL A 1 84 ? 46.140 -8.788 131.060 1.00 35.34 85 VAL A N 1
ATOM 657 C CA . VAL A 1 84 ? 45.062 -7.814 131.003 1.00 34.90 85 VAL A CA 1
ATOM 658 C C . VAL A 1 84 ? 45.760 -6.541 130.537 1.00 35.03 85 VAL A C 1
ATOM 659 O O . VAL A 1 84 ? 46.643 -6.016 131.211 1.00 37.16 85 VAL A O 1
ATOM 663 N N . PRO A 1 85 ? 45.364 -6.028 129.373 1.00 33.54 86 PRO A N 1
ATOM 664 C CA . PRO A 1 85 ? 45.943 -4.824 128.785 1.00 33.82 86 PRO A CA 1
ATOM 665 C C . PRO A 1 85 ? 45.544 -3.530 129.475 1.00 32.14 86 PRO A C 1
ATOM 666 O O . PRO A 1 85 ? 44.400 -3.360 129.900 1.00 31.17 86 PRO A O 1
ATOM 670 N N . PRO A 1 86 ? 46.483 -2.583 129.551 1.00 29.49 87 PRO A N 1
ATOM 671 C CA . PRO A 1 86 ? 46.307 -1.273 130.176 1.00 31.15 87 PRO A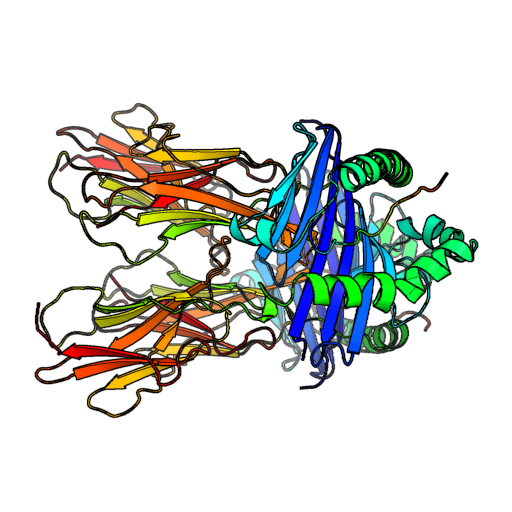 CA 1
ATOM 672 C C . PRO A 1 86 ? 45.326 -0.324 129.516 1.00 31.67 87 PRO A C 1
ATOM 673 O O . PRO A 1 86 ? 44.820 -0.573 128.425 1.00 32.71 87 PRO A O 1
ATOM 677 N N . GLU A 1 87 ? 45.087 0.784 130.208 1.00 32.12 88 GLU A N 1
ATOM 678 C CA . GLU A 1 87 ? 44.195 1.833 129.747 1.00 31.49 88 GLU A CA 1
ATOM 679 C C . GLU A 1 87 ? 44.998 3.114 129.799 1.00 30.30 88 GLU A C 1
ATOM 680 O O . GLU A 1 87 ? 44.915 3.876 130.758 1.00 32.99 88 GLU A O 1
ATOM 686 N N . VAL A 1 88 ? 45.790 3.342 128.766 1.00 28.38 89 VAL A N 1
ATOM 687 C CA . VAL A 1 88 ? 46.618 4.527 128.702 1.00 25.72 89 VAL A CA 1
ATOM 688 C C . VAL A 1 88 ? 45.839 5.807 128.424 1.00 26.46 89 VAL A C 1
ATOM 689 O O . VAL A 1 88 ? 44.829 5.806 127.719 1.00 26.41 89 VAL A O 1
ATOM 693 N N . THR A 1 89 ? 46.323 6.907 128.987 1.00 25.19 90 THR A N 1
ATOM 694 C CA . THR A 1 89 ? 45.696 8.202 128.783 1.00 23.28 90 THR A CA 1
ATOM 695 C C . THR A 1 89 ? 46.734 9.276 129.088 1.00 22.37 90 THR A C 1
ATOM 696 O O . THR A 1 89 ? 47.462 9.173 130.056 1.00 22.29 90 THR A O 1
ATOM 700 N N . VAL A 1 90 ? 46.827 10.291 128.243 1.00 21.97 91 VAL A N 1
ATOM 701 C CA . VAL A 1 90 ? 47.807 11.332 128.460 1.00 21.09 91 VAL A CA 1
ATOM 702 C C . VAL A 1 90 ? 47.142 12.639 128.854 1.00 25.00 91 VAL A C 1
ATOM 703 O O . VAL A 1 90 ? 46.106 13.033 128.312 1.00 25.73 91 VAL A O 1
ATOM 707 N N . LEU A 1 91 ? 47.762 13.309 129.813 1.00 27.89 92 LEU A N 1
ATOM 708 C CA . LEU A 1 91 ? 47.234 14.547 130.338 1.00 27.99 92 LEU A CA 1
ATOM 709 C C . LEU A 1 91 ? 48.342 15.539 130.568 1.00 28.10 92 LEU A C 1
ATOM 710 O O . LEU A 1 91 ? 49.518 15.251 130.384 1.00 27.88 92 LEU A O 1
ATOM 715 N N . THR A 1 92 ? 47.938 16.702 131.036 1.00 29.36 93 THR A N 1
ATOM 716 C CA . THR A 1 92 ? 48.854 17.777 131.320 1.00 29.75 93 THR A CA 1
ATOM 717 C C . THR A 1 92 ? 48.695 18.112 132.803 1.00 33.30 93 THR A C 1
ATOM 718 O O . THR A 1 92 ? 47.600 18.001 133.352 1.00 33.11 93 THR A O 1
ATOM 722 N N . ASN A 1 93 ? 49.793 18.477 133.455 1.00 36.40 94 ASN A N 1
ATOM 723 C CA . ASN A 1 93 ? 49.768 18.805 134.877 1.00 39.80 94 ASN A CA 1
ATOM 724 C C . ASN A 1 93 ? 48.824 19.952 135.192 1.00 39.46 94 ASN A C 1
ATOM 725 O O . ASN A 1 93 ? 47.834 19.789 135.892 1.00 40.73 94 ASN A O 1
ATOM 730 N N . SER A 1 94 ? 49.169 21.126 134.693 1.00 40.78 95 SER A N 1
ATOM 731 C CA . SER A 1 94 ? 48.361 22.313 134.884 1.00 42.14 95 SER A CA 1
ATOM 732 C C . SER A 1 94 ? 47.916 22.791 133.502 1.00 41.43 95 SER A C 1
ATOM 733 O O . SER A 1 94 ? 48.349 22.247 132.496 1.00 41.12 95 SER A O 1
ATOM 736 N N . PRO A 1 95 ? 47.055 23.824 133.437 1.00 41.81 96 PRO A N 1
ATOM 737 C CA . PRO A 1 95 ? 46.605 24.320 132.130 1.00 41.17 96 PRO A CA 1
ATOM 738 C C . PRO A 1 95 ? 47.798 24.798 131.307 1.00 41.66 96 PRO A C 1
ATOM 739 O O . PRO A 1 95 ? 48.771 25.333 131.842 1.00 42.91 96 PRO A O 1
ATOM 743 N N . VAL A 1 96 ? 47.708 24.617 129.999 1.00 41.82 97 VAL A N 1
ATOM 744 C CA . VAL A 1 96 ? 48.793 24.992 129.113 1.00 42.15 97 VAL A CA 1
ATOM 745 C C . VAL A 1 96 ? 48.777 26.437 128.650 1.00 43.42 97 VAL A C 1
ATOM 746 O O . VAL A 1 96 ? 47.736 26.991 128.310 1.00 42.62 97 VAL A O 1
ATOM 750 N N . GLU A 1 97 ? 49.958 27.041 128.651 1.00 46.73 98 GLU A N 1
ATOM 751 C CA . GLU A 1 97 ? 50.123 28.410 128.210 1.00 49.37 98 GLU A CA 1
ATOM 752 C C . GLU A 1 97 ? 51.481 28.516 127.551 1.00 50.29 98 GLU A C 1
ATOM 753 O O . GLU A 1 97 ? 52.487 28.094 128.111 1.00 50.41 98 GLU A O 1
ATOM 759 N N . LEU A 1 98 ? 51.493 29.080 126.349 1.00 53.18 99 LEU A N 1
ATOM 760 C CA . LEU A 1 98 ? 52.714 29.225 125.559 1.00 53.00 99 LEU A CA 1
ATOM 761 C C . LEU A 1 98 ? 53.890 29.794 126.335 1.00 52.06 99 LEU A C 1
ATOM 762 O O . LEU A 1 98 ? 53.775 30.835 126.991 1.00 53.36 99 LEU A O 1
ATOM 767 N N . ARG A 1 99 ? 55.016 29.086 126.261 1.00 50.07 100 ARG A N 1
ATOM 768 C CA . ARG A 1 99 ? 56.249 29.503 126.917 1.00 48.08 100 ARG A CA 1
ATOM 769 C C . ARG A 1 99 ? 56.311 29.451 128.459 1.00 46.46 100 ARG A C 1
ATOM 770 O O . ARG A 1 99 ? 57.167 30.095 129.062 1.00 48.05 100 ARG A O 1
ATOM 772 N N . GLU A 1 100 ? 55.410 28.707 129.095 1.00 44.16 101 GLU A N 1
ATOM 773 C CA . GLU A 1 100 ? 55.414 28.555 130.559 1.00 39.90 101 GLU A CA 1
ATOM 774 C C . GLU A 1 100 ? 55.585 27.048 130.800 1.00 36.66 101 GLU A C 1
ATOM 775 O O . GLU A 1 100 ? 54.744 26.258 130.384 1.00 38.09 101 GLU A O 1
ATOM 777 N N . PRO A 1 101 ? 56.662 26.634 131.490 1.00 32.55 102 PRO A N 1
ATOM 778 C CA . PRO A 1 101 ? 56.903 25.209 131.747 1.00 29.70 102 PRO A CA 1
ATOM 779 C C . PRO A 1 101 ? 55.675 24.416 132.166 1.00 29.52 102 PRO A C 1
ATOM 780 O O . PRO A 1 101 ? 54.712 24.977 132.687 1.00 31.68 102 PRO A O 1
ATOM 784 N N . ASN A 1 102 ? 55.705 23.109 131.926 1.00 26.43 103 ASN A N 1
ATOM 785 C CA . ASN A 1 102 ? 54.585 22.249 132.283 1.00 23.34 103 ASN A CA 1
ATOM 786 C C . ASN A 1 102 ? 55.108 20.834 132.389 1.00 22.62 103 ASN A C 1
ATOM 787 O O . ASN A 1 102 ? 56.320 20.615 132.329 1.00 23.16 103 ASN A O 1
ATOM 792 N N . VAL A 1 103 ? 54.200 19.879 132.565 1.00 22.12 104 VAL A N 1
ATOM 793 C CA . VAL A 1 103 ? 54.573 18.477 132.678 1.00 23.20 104 VAL A CA 1
ATOM 794 C C . VAL A 1 103 ? 53.457 17.618 132.113 1.00 23.56 104 VAL A C 1
ATOM 795 O O . VAL A 1 103 ? 52.280 17.832 132.413 1.00 22.79 104 VAL A O 1
ATOM 799 N N . LEU A 1 104 ? 53.835 16.652 131.285 1.00 24.72 105 LEU A N 1
ATOM 800 C CA . LEU A 1 104 ? 52.869 15.749 130.683 1.00 23.97 105 LEU A CA 1
ATOM 801 C C . LEU A 1 104 ? 52.815 14.500 131.537 1.00 24.55 105 LEU A C 1
ATOM 802 O O . LEU A 1 104 ? 53.848 13.989 131.970 1.00 28.14 105 LEU A O 1
ATOM 807 N N . ILE A 1 105 ? 51.609 14.005 131.773 1.00 25.12 106 ILE A N 1
ATOM 808 C CA . ILE A 1 105 ? 51.429 12.807 132.571 1.00 22.55 106 ILE A CA 1
ATOM 809 C C . ILE A 1 105 ? 50.872 11.702 131.700 1.00 23.71 106 ILE A C 1
ATOM 810 O O . ILE A 1 105 ? 49.984 11.947 130.891 1.00 23.15 106 ILE A O 1
ATOM 815 N N . CYS A 1 106 ? 51.393 10.491 131.868 1.00 26.30 107 CYS A N 1
ATOM 816 C CA . CYS A 1 106 ? 50.917 9.336 131.115 1.00 28.27 107 CYS A CA 1
ATOM 817 C C . CYS A 1 106 ? 50.338 8.295 132.074 1.00 28.71 107 CYS A C 1
ATOM 818 O O . CYS A 1 106 ? 51.089 7.546 132.693 1.00 28.75 107 CYS A O 1
ATOM 821 N N . PHE A 1 107 ? 49.008 8.251 132.182 1.00 28.75 108 PHE A N 1
ATOM 822 C CA . PHE A 1 107 ? 48.302 7.318 133.073 1.00 30.27 108 PHE A CA 1
ATOM 823 C C . PHE A 1 107 ? 48.140 5.913 132.496 1.00 29.39 108 PHE A C 1
ATOM 824 O O . PHE A 1 107 ? 47.347 5.703 131.579 1.00 29.88 108 PHE A O 1
ATOM 832 N N . ILE A 1 108 ? 48.853 4.948 133.052 1.00 27.26 109 ILE A N 1
ATOM 833 C CA . ILE A 1 108 ? 48.738 3.573 132.599 1.00 28.11 109 ILE A CA 1
ATOM 834 C C . ILE A 1 108 ? 47.885 2.863 133.649 1.00 29.97 109 ILE A C 1
ATOM 835 O O . ILE A 1 108 ? 48.364 2.575 134.740 1.00 30.85 109 ILE A O 1
ATOM 840 N N . ASP A 1 109 ? 46.629 2.570 133.315 1.00 31.58 110 ASP A N 1
ATOM 841 C CA . ASP A 1 109 ? 45.699 1.975 134.278 1.00 32.65 110 ASP A CA 1
ATOM 842 C C . ASP A 1 109 ? 45.151 0.568 134.016 1.00 33.58 110 ASP A C 1
ATOM 843 O O . ASP A 1 109 ? 45.155 0.070 132.889 1.00 35.19 110 ASP A O 1
ATOM 848 N N . LYS A 1 110 ? 44.658 -0.039 135.097 1.00 32.41 111 LYS A N 1
ATOM 849 C CA . LYS A 1 110 ? 44.049 -1.368 135.115 1.00 31.49 111 LYS A CA 1
ATOM 850 C C . LYS A 1 110 ? 44.671 -2.446 134.245 1.00 32.07 111 LYS A C 1
ATOM 851 O O . LYS A 1 110 ? 44.036 -2.925 133.310 1.00 34.65 111 LYS A O 1
ATOM 857 N N . PHE A 1 111 ? 45.898 -2.847 134.568 1.00 30.75 112 PHE A N 1
ATOM 858 C CA . PHE A 1 111 ? 46.581 -3.888 133.814 1.00 30.14 112 PHE A CA 1
ATOM 859 C C . PHE A 1 111 ? 47.292 -4.902 134.707 1.00 31.92 112 PHE A C 1
ATOM 860 O O . PHE A 1 111 ? 47.482 -4.673 135.895 1.00 32.68 112 PHE A O 1
ATOM 868 N N . THR A 1 112 ? 47.683 -6.029 134.123 1.00 32.47 113 THR A N 1
ATOM 869 C CA . THR A 1 112 ? 48.394 -7.077 134.849 1.00 34.05 113 THR A CA 1
ATOM 870 C C . THR A 1 112 ? 48.856 -8.087 133.811 1.00 35.84 113 THR A C 1
ATOM 871 O O . THR A 1 112 ? 48.165 -8.317 132.820 1.00 38.06 113 THR A O 1
ATOM 875 N N . PRO A 1 113 ? 50.023 -8.714 134.020 1.00 37.30 114 PRO A N 1
ATOM 876 C CA . PRO A 1 113 ? 50.966 -8.591 135.140 1.00 38.01 114 PRO A CA 1
ATOM 877 C C . PRO A 1 113 ? 51.745 -7.277 135.148 1.00 38.41 114 PRO A C 1
ATOM 878 O O . PRO A 1 113 ? 51.764 -6.554 134.159 1.00 39.64 114 PRO A O 1
ATOM 882 N N . PRO A 1 114 ? 52.408 -6.965 136.271 1.00 38.31 115 PRO A N 1
ATOM 883 C CA . PRO A 1 114 ? 53.204 -5.746 136.461 1.00 38.38 115 PRO A CA 1
ATOM 884 C C . PRO A 1 114 ? 54.473 -5.584 135.615 1.00 39.08 115 PRO A C 1
ATOM 885 O O . PRO A 1 114 ? 55.575 -5.431 136.152 1.00 39.63 115 PRO A O 1
ATOM 889 N N . VAL A 1 115 ? 54.318 -5.622 134.294 1.00 38.66 116 VAL A N 1
ATOM 890 C CA . VAL A 1 115 ? 55.437 -5.435 133.373 1.00 36.89 116 VAL A CA 1
ATOM 891 C C . VAL A 1 115 ? 54.915 -4.566 132.246 1.00 37.17 116 VAL A C 1
ATOM 892 O O . VAL A 1 115 ? 53.874 -4.862 131.653 1.00 37.05 116 VAL A O 1
ATOM 896 N N . VAL A 1 116 ? 55.632 -3.491 131.957 1.00 37.63 117 VAL A N 1
ATOM 897 C CA . VAL A 1 116 ? 55.204 -2.587 130.918 1.00 37.12 117 VAL A CA 1
ATOM 898 C C . VAL A 1 116 ? 56.366 -1.757 130.416 1.00 38.97 117 VAL A C 1
ATOM 899 O O . VAL A 1 116 ? 57.264 -1.372 131.173 1.00 38.75 117 VAL A O 1
ATOM 903 N N . ASN A 1 117 ? 56.352 -1.488 129.130 1.00 42.02 118 ASN A N 1
ATOM 904 C CA . ASN A 1 117 ? 57.372 -0.661 128.546 1.00 44.53 118 ASN A CA 1
ATOM 905 C C . ASN A 1 117 ? 56.786 0.606 128.054 1.00 43.51 118 ASN A C 1
ATOM 906 O O . ASN A 1 117 ? 55.865 0.599 127.228 1.00 43.24 118 ASN A O 1
ATOM 911 N N . VAL A 1 118 ? 57.353 1.697 128.521 1.00 43.42 119 VAL A N 1
ATOM 912 C CA . VAL A 1 118 ? 56.862 3.012 128.177 1.00 42.08 119 VAL A CA 1
ATOM 913 C C . VAL A 1 118 ? 57.937 3.898 127.594 1.00 41.44 119 VAL A C 1
ATOM 914 O O . VAL A 1 118 ? 59.049 3.957 128.115 1.00 41.90 119 VAL A O 1
ATOM 918 N N . THR A 1 119 ? 57.595 4.600 126.520 1.00 41.10 120 THR A N 1
ATOM 919 C CA . THR A 1 119 ? 58.542 5.497 125.864 1.00 39.66 120 THR A CA 1
ATOM 920 C C . THR A 1 119 ? 57.884 6.829 125.522 1.00 36.76 120 THR A C 1
ATOM 921 O O . THR A 1 119 ? 56.745 6.866 125.055 1.00 36.32 120 THR A O 1
ATOM 925 N N . TRP A 1 120 ? 58.590 7.925 125.771 1.00 35.66 121 TRP A N 1
ATOM 926 C CA . TRP A 1 120 ? 58.041 9.239 125.444 1.00 36.47 121 TRP A CA 1
ATOM 927 C C . TRP A 1 120 ? 58.570 9.596 124.069 1.00 36.40 121 TRP A C 1
ATOM 928 O O . TRP A 1 120 ? 59.755 9.429 123.790 1.00 38.44 121 TRP A O 1
ATOM 939 N N . LEU A 1 121 ? 57.695 10.080 123.205 1.00 35.51 122 LEU A N 1
ATOM 940 C CA . LEU A 1 121 ? 58.122 10.430 121.878 1.00 33.99 122 LEU A CA 1
ATOM 941 C C . LEU A 1 121 ? 57.714 11.835 121.550 1.00 35.26 122 LEU A C 1
ATOM 942 O O . LEU A 1 121 ? 56.547 12.209 121.667 1.00 34.70 122 LEU A O 1
ATOM 947 N N . ARG A 1 122 ? 58.696 12.617 121.137 1.00 39.04 123 ARG A N 1
ATOM 948 C CA . ARG A 1 122 ? 58.460 13.990 120.749 1.00 43.31 123 ARG A CA 1
ATOM 949 C C . ARG A 1 122 ? 58.820 14.127 119.271 1.00 43.01 123 ARG A C 1
ATOM 950 O O . ARG A 1 122 ? 59.985 13.996 118.877 1.00 42.85 123 ARG A O 1
ATOM 958 N N . ASN A 1 123 ? 57.800 14.373 118.457 1.00 43.72 124 ASN A N 1
ATOM 959 C CA . ASN A 1 123 ? 57.985 14.513 117.024 1.00 44.18 124 ASN A CA 1
ATOM 960 C C . ASN A 1 123 ? 58.524 13.210 116.471 1.00 44.14 124 ASN A C 1
ATOM 961 O O . ASN A 1 123 ? 59.319 13.207 115.530 1.00 46.63 124 ASN A O 1
ATOM 966 N N . GLY A 1 124 ? 58.082 12.108 117.075 1.00 43.81 125 GLY A N 1
ATOM 967 C CA . GLY A 1 124 ? 58.504 10.787 116.655 1.00 43.25 125 GLY A CA 1
ATOM 968 C C . GLY A 1 124 ? 59.785 10.279 117.289 1.00 44.01 125 GLY A C 1
ATOM 969 O O . GLY A 1 124 ? 60.050 9.078 117.268 1.00 43.89 125 GLY A O 1
ATOM 970 N N . LYS A 1 125 ? 60.579 11.179 117.862 1.00 44.97 126 LYS A N 1
ATOM 971 C CA . LYS A 1 125 ? 61.848 10.790 118.468 1.00 46.14 126 LYS A CA 1
ATOM 972 C C . LYS A 1 125 ? 61.709 10.535 119.957 1.00 45.02 126 LYS A C 1
ATOM 973 O O . LYS A 1 125 ? 60.988 11.255 120.646 1.00 46.59 126 LYS A O 1
ATOM 979 N N . PRO A 1 126 ? 62.393 9.499 120.474 1.00 43.41 127 PRO A N 1
ATOM 980 C CA . PRO A 1 126 ? 62.338 9.174 121.906 1.00 42.61 127 PRO A CA 1
ATOM 981 C C . PRO A 1 126 ? 62.860 10.353 122.735 1.00 42.70 127 PRO A C 1
ATOM 982 O O . PRO A 1 126 ? 63.576 11.204 122.209 1.00 43.97 127 PRO A O 1
ATOM 986 N N . VAL A 1 127 ? 62.497 10.408 124.017 1.00 43.72 128 VAL A N 1
ATOM 987 C CA . VAL A 1 127 ? 62.935 11.489 124.904 1.00 42.89 128 VAL A CA 1
ATOM 988 C C . VAL A 1 127 ? 63.285 10.976 126.296 1.00 44.78 128 VAL A C 1
ATOM 989 O O . VAL A 1 127 ? 62.552 10.172 126.864 1.00 43.54 128 VAL A O 1
ATOM 993 N N . THR A 1 128 ? 64.399 11.454 126.848 1.00 49.00 129 THR A N 1
ATOM 994 C CA . THR A 1 128 ? 64.844 11.029 128.183 1.00 51.11 129 THR A CA 1
ATOM 995 C C . THR A 1 128 ? 65.158 12.196 129.115 1.00 51.49 129 THR A C 1
ATOM 996 O O . THR A 1 128 ? 65.374 12.011 130.313 1.00 51.32 129 THR A O 1
ATOM 1000 N N . THR A 1 129 ? 65.176 13.398 128.557 1.00 52.63 130 THR A N 1
ATOM 1001 C CA . THR A 1 129 ? 65.475 14.589 129.333 1.00 54.87 130 THR A CA 1
ATOM 1002 C C . THR A 1 129 ? 64.481 14.851 130.468 1.00 54.67 130 THR A C 1
ATOM 1003 O O . THR A 1 129 ? 63.362 15.321 130.245 1.00 55.54 130 THR A O 1
ATOM 1007 N N . GLY A 1 130 ? 64.898 14.534 131.688 1.00 54.41 131 GLY A N 1
ATOM 1008 C CA . GLY A 1 130 ? 64.059 14.775 132.852 1.00 53.00 131 GLY A CA 1
ATOM 1009 C C . GLY A 1 130 ? 62.829 13.909 133.043 1.00 50.28 131 GLY A C 1
ATOM 1010 O O . GLY A 1 130 ? 62.014 14.162 133.927 1.00 51.50 131 GLY A O 1
ATOM 1011 N N . VAL A 1 131 ? 62.669 12.893 132.217 1.00 47.35 132 VAL A N 1
ATOM 1012 C CA . VAL A 1 131 ? 61.518 12.033 132.377 1.00 45.10 132 VAL A CA 1
ATOM 1013 C C . VAL A 1 131 ? 61.662 11.301 133.707 1.00 43.20 132 VAL A C 1
ATOM 1014 O O . VAL A 1 131 ? 62.774 11.112 134.202 1.00 43.85 132 VAL A O 1
ATOM 1018 N N . SER A 1 132 ? 60.535 10.900 134.285 1.00 40.77 133 SER A N 1
ATOM 1019 C CA . SER A 1 132 ? 60.524 10.175 135.545 1.00 36.52 133 SER A CA 1
ATOM 1020 C C . SER A 1 132 ? 59.342 9.220 135.527 1.00 35.21 133 SER A C 1
ATOM 1021 O O . SER A 1 132 ? 58.488 9.304 134.649 1.00 34.45 133 SER A O 1
ATOM 1024 N N . GLU A 1 133 ? 59.293 8.307 136.487 1.00 35.46 134 GLU A N 1
ATOM 1025 C CA . GLU A 1 133 ? 58.208 7.342 136.550 1.00 35.14 134 GLU A CA 1
ATOM 1026 C C . GLU A 1 133 ? 57.963 6.891 137.971 1.00 33.98 134 GLU A C 1
ATOM 1027 O O . GLU A 1 133 ? 58.693 7.276 138.876 1.00 36.45 134 GLU A O 1
ATOM 1033 N N . THR A 1 134 ? 56.930 6.083 138.168 1.00 32.70 135 THR A N 1
ATOM 1034 C CA . THR A 1 134 ? 56.611 5.570 139.496 1.00 32.75 135 THR A CA 1
ATOM 1035 C C . THR A 1 134 ? 56.662 4.053 139.458 1.00 32.99 135 THR A C 1
ATOM 1036 O O . THR A 1 134 ? 56.695 3.467 138.379 1.00 34.34 135 THR A O 1
ATOM 1040 N N . VAL A 1 135 ? 56.675 3.413 140.627 1.00 32.79 136 VAL A N 1
ATOM 1041 C CA . VAL A 1 135 ? 56.681 1.959 140.657 1.00 29.72 136 VAL A CA 1
ATOM 1042 C C . VAL A 1 135 ? 55.242 1.538 140.370 1.00 29.25 136 VAL A C 1
ATOM 1043 O O . VAL A 1 135 ? 54.402 2.379 140.034 1.00 27.93 136 VAL A O 1
ATOM 1047 N N . PHE A 1 136 ? 54.952 0.250 140.500 1.00 28.76 137 PHE A N 1
ATOM 1048 C CA . PHE A 1 136 ? 53.613 -0.243 140.221 1.00 29.06 137 PHE A CA 1
ATOM 1049 C C . PHE A 1 136 ? 52.676 -0.091 141.400 1.00 29.59 137 PHE A C 1
ATOM 1050 O O . PHE A 1 136 ? 52.769 -0.842 142.358 1.00 33.92 137 PHE A O 1
ATOM 1058 N N . LEU A 1 137 ? 51.774 0.878 141.339 1.00 29.62 138 LEU A N 1
ATOM 1059 C CA . LEU A 1 137 ? 50.826 1.073 142.427 1.00 30.52 138 LEU A CA 1
ATOM 1060 C C . LEU A 1 137 ? 49.737 0.004 142.338 1.00 32.65 138 LEU A C 1
ATOM 1061 O O . LEU A 1 137 ? 49.396 -0.444 141.252 1.00 35.49 138 LEU A O 1
ATOM 1066 N N . PRO A 1 138 ? 49.194 -0.442 143.479 1.00 32.67 139 PRO A N 1
ATOM 1067 C CA . PRO A 1 138 ? 48.148 -1.459 143.380 1.00 32.57 139 PRO A CA 1
ATOM 1068 C C . PRO A 1 138 ? 46.761 -0.817 143.238 1.00 34.68 139 PRO A C 1
ATOM 1069 O O . PRO A 1 138 ? 46.605 0.391 143.443 1.00 34.27 139 PRO A O 1
ATOM 1073 N N . ARG A 1 139 ? 45.772 -1.645 142.886 1.00 37.14 140 ARG A N 1
ATOM 1074 C CA . ARG A 1 139 ? 44.373 -1.240 142.715 1.00 39.45 140 ARG A CA 1
ATOM 1075 C C . ARG A 1 139 ? 43.479 -2.287 143.377 1.00 42.20 140 ARG A C 1
ATOM 1076 O O . ARG A 1 139 ? 43.845 -3.457 143.458 1.00 44.11 140 ARG A O 1
ATOM 1084 N N . GLU A 1 140 ? 42.292 -1.890 143.817 1.00 44.54 141 GLU A N 1
ATOM 1085 C CA . GLU A 1 140 ? 41.409 -2.839 144.484 1.00 49.13 141 GLU A CA 1
ATOM 1086 C C . GLU A 1 140 ? 41.251 -4.178 143.763 1.00 49.63 141 GLU A C 1
ATOM 1087 O O . GLU A 1 140 ? 41.457 -5.239 144.360 1.00 50.48 141 GLU A O 1
ATOM 1093 N N . ASP A 1 141 ? 40.899 -4.128 142.481 1.00 51.94 142 ASP A N 1
ATOM 1094 C CA . ASP A 1 141 ? 40.684 -5.341 141.680 1.00 52.36 142 ASP A CA 1
ATOM 1095 C C . ASP A 1 141 ? 41.914 -6.210 141.436 1.00 50.62 142 ASP A C 1
ATOM 1096 O O . ASP A 1 141 ? 41.911 -7.044 140.521 1.00 50.43 142 ASP A O 1
ATOM 1101 N N . HIS A 1 142 ? 42.946 -6.029 142.263 1.00 48.82 143 HIS A N 1
ATOM 1102 C CA . HIS A 1 142 ? 44.190 -6.800 142.176 1.00 46.49 143 HIS A CA 1
ATOM 1103 C C . HIS A 1 142 ? 45.026 -6.475 140.941 1.00 43.25 143 HIS A C 1
ATOM 1104 O O . HIS A 1 142 ? 45.998 -7.174 140.648 1.00 42.05 143 HIS A O 1
ATOM 1111 N N . LEU A 1 143 ? 44.647 -5.422 140.219 1.00 40.25 144 LEU A N 1
ATOM 1112 C CA . LEU A 1 143 ? 45.366 -5.019 139.016 1.00 35.66 144 LEU A CA 1
ATOM 1113 C C . LEU A 1 143 ? 46.348 -3.909 139.372 1.00 35.03 144 LEU A C 1
ATOM 1114 O O . LEU A 1 143 ? 46.499 -3.597 140.547 1.00 38.28 144 LEU A O 1
ATOM 1119 N N . PHE A 1 144 ? 47.015 -3.315 138.381 1.00 32.96 145 PHE A N 1
ATOM 1120 C CA . PHE A 1 144 ? 47.990 -2.260 138.661 1.00 28.55 145 PHE A CA 1
ATOM 1121 C C . PHE A 1 144 ? 47.801 -0.920 137.968 1.00 28.40 145 PHE A C 1
ATOM 1122 O O . PHE A 1 144 ? 47.073 -0.785 136.987 1.00 30.88 145 PHE A O 1
ATOM 1130 N N . ARG A 1 145 ? 48.516 0.064 138.495 1.00 29.58 146 ARG A N 1
ATOM 1131 C CA . ARG A 1 145 ? 48.488 1.446 138.046 1.00 28.32 146 ARG A CA 1
ATOM 1132 C C . ARG A 1 145 ? 49.945 1.867 137.913 1.00 26.21 146 ARG A C 1
ATOM 1133 O O . ARG A 1 145 ? 50.823 1.224 138.469 1.00 23.93 146 ARG A O 1
ATOM 1141 N N . LYS A 1 146 ? 50.204 2.948 137.189 1.00 26.65 147 LYS A N 1
ATOM 1142 C CA . LYS A 1 146 ? 51.571 3.445 137.014 1.00 24.40 147 LYS A CA 1
ATOM 1143 C C . LYS A 1 146 ? 51.527 4.820 136.333 1.00 23.68 147 LYS A C 1
ATOM 1144 O O . LYS A 1 146 ? 50.634 5.086 135.528 1.00 25.75 147 LYS A O 1
ATOM 1150 N N . PHE A 1 147 ? 52.473 5.695 136.657 1.00 22.31 148 PHE A N 1
ATOM 1151 C CA . PHE A 1 147 ? 52.499 7.035 136.063 1.00 20.54 148 PHE A CA 1
ATOM 1152 C C . PHE A 1 147 ? 53.868 7.303 135.445 1.00 21.19 148 PHE A C 1
ATOM 1153 O O . PHE A 1 147 ? 54.875 6.783 135.926 1.00 23.61 148 PHE A O 1
ATOM 1161 N N . HIS A 1 148 ? 53.905 8.098 134.376 1.00 22.05 149 HIS A N 1
ATOM 1162 C CA . HIS A 1 148 ? 55.164 8.464 133.728 1.00 21.47 149 HIS A CA 1
ATOM 1163 C C . HIS A 1 148 ? 55.049 9.943 133.468 1.00 22.89 149 HIS A C 1
ATOM 1164 O O . HIS A 1 148 ? 54.025 10.416 132.960 1.00 25.61 149 HIS A O 1
ATOM 1171 N N . TYR A 1 149 ? 56.099 10.674 133.818 1.00 23.59 150 TYR A N 1
ATOM 1172 C CA . TYR A 1 149 ? 56.098 12.119 133.680 1.00 23.64 150 TYR A CA 1
ATOM 1173 C C . TYR A 1 149 ? 57.127 12.660 132.715 1.00 25.49 150 TYR A C 1
ATOM 1174 O O . TYR A 1 149 ? 58.212 12.116 132.581 1.00 26.14 150 TYR A O 1
ATOM 1183 N N . LEU A 1 150 ? 56.786 13.742 132.034 1.00 27.50 151 LEU A N 1
ATOM 1184 C CA . LEU A 1 150 ? 57.729 14.344 131.113 1.00 30.00 151 LEU A CA 1
ATOM 1185 C C . LEU A 1 150 ? 57.646 15.859 131.173 1.00 31.00 151 LEU A C 1
ATOM 1186 O O . LEU A 1 150 ? 56.721 16.473 130.633 1.00 31.15 151 LEU A O 1
ATOM 1191 N N . PRO A 1 151 ? 58.610 16.483 131.859 1.00 31.30 152 PRO A N 1
ATOM 1192 C CA . PRO A 1 151 ? 58.558 17.942 131.923 1.00 29.43 152 PRO A CA 1
ATOM 1193 C C . PRO A 1 151 ? 58.790 18.431 130.499 1.00 29.92 152 PRO A C 1
ATOM 1194 O O . PRO A 1 151 ? 59.538 17.808 129.737 1.00 30.14 152 PRO A O 1
ATOM 1198 N N . PHE A 1 152 ? 58.136 19.526 130.131 1.00 29.63 153 PHE A N 1
ATOM 1199 C CA . PHE A 1 152 ? 58.280 20.064 128.788 1.00 30.04 153 PHE A CA 1
ATOM 1200 C C . PHE A 1 152 ? 57.895 21.538 128.698 1.00 32.17 153 PHE A C 1
ATOM 1201 O O . PHE A 1 152 ? 57.247 22.087 129.593 1.00 31.51 153 PHE A O 1
ATOM 1209 N N . LEU A 1 153 ? 58.283 22.171 127.598 1.00 35.75 154 LEU A N 1
ATOM 1210 C CA . LEU A 1 153 ? 57.969 23.576 127.388 1.00 40.16 154 LEU A CA 1
ATOM 1211 C C . LEU A 1 153 ? 56.948 23.725 126.253 1.00 42.67 154 LEU A C 1
ATOM 1212 O O . LEU A 1 153 ? 57.254 23.465 125.085 1.00 42.18 154 LEU A O 1
ATOM 1217 N N . PRO A 1 154 ? 55.712 24.135 126.593 1.00 45.31 155 PRO A N 1
ATOM 1218 C CA . PRO A 1 154 ? 54.599 24.335 125.658 1.00 47.22 155 PRO A CA 1
ATOM 1219 C C . PRO A 1 154 ? 54.979 25.061 124.374 1.00 50.12 155 PRO A C 1
ATOM 1220 O O . PRO A 1 154 ? 55.641 26.097 124.417 1.00 52.57 155 PRO A O 1
ATOM 1224 N N . SER A 1 155 ? 54.535 24.522 123.239 1.00 51.74 156 SER A N 1
ATOM 1225 C CA . SER A 1 155 ? 54.824 25.111 121.932 1.00 51.29 156 SER A CA 1
ATOM 1226 C C . SER A 1 155 ? 53.876 24.580 120.859 1.00 51.17 156 SER A C 1
ATOM 1227 O O . SER A 1 155 ? 53.337 23.476 120.990 1.00 50.32 156 SER A O 1
ATOM 1230 N N . THR A 1 156 ? 53.680 25.370 119.801 1.00 50.99 157 THR A N 1
ATOM 1231 C CA . THR A 1 156 ? 52.788 24.990 118.703 1.00 50.30 157 THR A CA 1
ATOM 1232 C C . THR A 1 156 ? 53.502 24.164 117.641 1.00 50.36 157 THR A C 1
ATOM 1233 O O . THR A 1 156 ? 52.868 23.625 116.733 1.00 52.06 157 THR A O 1
ATOM 1237 N N . GLU A 1 157 ? 54.817 24.053 117.750 1.00 50.04 158 GLU A N 1
ATOM 1238 C CA . GLU A 1 157 ? 55.568 23.312 116.751 1.00 50.51 158 GLU A CA 1
ATOM 1239 C C . GLU A 1 157 ? 55.801 21.837 117.042 1.00 49.33 158 GLU A C 1
ATOM 1240 O O . GLU A 1 157 ? 56.256 21.113 116.158 1.00 51.17 158 GLU A O 1
ATOM 1246 N N . ASP A 1 158 ? 55.491 21.378 118.252 1.00 45.81 159 ASP A N 1
ATOM 1247 C CA . ASP A 1 158 ? 55.738 19.977 118.600 1.00 42.14 159 ASP A CA 1
ATOM 1248 C C . ASP A 1 158 ? 54.508 19.112 118.804 1.00 39.77 159 ASP A C 1
ATOM 1249 O O . ASP A 1 158 ? 53.397 19.617 118.968 1.00 39.93 159 ASP A O 1
ATOM 1254 N N . VAL A 1 159 ? 54.731 17.797 118.791 1.00 36.17 160 VAL A N 1
ATOM 1255 C CA . VAL A 1 159 ? 53.685 16.813 119.062 1.00 34.78 160 VAL A CA 1
ATOM 1256 C C . VAL A 1 159 ? 54.305 15.656 119.853 1.00 34.45 160 VAL A C 1
ATOM 1257 O O . VAL A 1 159 ? 55.427 15.224 119.572 1.00 33.58 160 VAL A O 1
ATOM 1261 N N . TYR A 1 160 ? 53.570 15.171 120.853 1.00 34.24 161 TYR A N 1
ATOM 1262 C CA . TYR A 1 160 ? 54.043 14.094 121.714 1.00 32.16 161 TYR A CA 1
ATOM 1263 C C . TYR A 1 160 ? 53.152 12.867 121.679 1.00 29.32 161 TYR A C 1
ATOM 1264 O O . TYR A 1 160 ? 51.984 12.931 121.298 1.00 29.08 161 TYR A O 1
ATOM 1273 N N . ASP A 1 161 ? 53.722 11.749 122.103 1.00 29.93 162 ASP A N 1
ATOM 1274 C CA . ASP A 1 161 ? 53.013 10.484 122.144 1.00 31.26 162 ASP A CA 1
ATOM 1275 C C . ASP A 1 161 ? 53.635 9.636 123.230 1.00 31.94 162 ASP A C 1
ATOM 1276 O O . ASP A 1 161 ? 54.848 9.648 123.421 1.00 30.81 162 ASP A O 1
ATOM 1281 N N . CYS A 1 162 ? 52.795 8.915 123.955 1.00 34.97 163 CYS A N 1
ATOM 1282 C CA . CYS A 1 162 ? 53.263 8.027 125.001 1.00 36.16 163 CYS A CA 1
ATOM 1283 C C . CYS A 1 162 ? 53.118 6.669 124.334 1.00 36.92 163 CYS A C 1
ATOM 1284 O O . CYS A 1 162 ? 52.042 6.335 123.837 1.00 37.91 163 CYS A O 1
ATOM 1287 N N . ARG A 1 163 ? 54.198 5.903 124.291 1.00 37.07 164 ARG A N 1
ATOM 1288 C CA . ARG A 1 163 ? 54.156 4.596 123.667 1.00 39.15 164 ARG A CA 1
ATOM 1289 C C . ARG A 1 163 ? 54.161 3.525 124.735 1.00 40.10 164 ARG A C 1
ATOM 1290 O O . ARG A 1 163 ? 55.113 3.431 125.507 1.00 42.28 164 ARG A O 1
ATOM 1298 N N . VAL A 1 164 ? 53.110 2.713 124.774 1.00 40.37 165 VAL A N 1
ATOM 1299 C CA . VAL A 1 164 ? 53.004 1.657 125.774 1.00 41.09 165 VAL A CA 1
ATOM 1300 C C . VAL A 1 164 ? 52.948 0.249 125.196 1.00 40.90 165 VAL A C 1
ATOM 1301 O O . VAL A 1 164 ? 52.157 -0.036 124.300 1.00 40.55 165 VAL A O 1
ATOM 1305 N N . GLU A 1 165 ? 53.780 -0.634 125.740 1.00 39.66 166 GLU A N 1
ATOM 1306 C CA . GLU A 1 165 ? 53.821 -2.008 125.292 1.00 39.59 166 GLU A CA 1
ATOM 1307 C C . GLU A 1 165 ? 53.540 -2.933 126.463 1.00 40.40 166 GLU A C 1
ATOM 1308 O O . GLU A 1 165 ? 54.213 -2.860 127.490 1.00 42.08 166 GLU A O 1
ATOM 1314 N N . HIS A 1 166 ? 52.541 -3.799 126.297 1.00 38.93 167 HIS A N 1
ATOM 1315 C CA . HIS A 1 166 ? 52.141 -4.752 127.326 1.00 37.82 167 HIS A CA 1
ATOM 1316 C C . HIS A 1 166 ? 51.701 -6.073 126.695 1.00 39.83 167 HIS A C 1
ATOM 1317 O O . HIS A 1 166 ? 51.047 -6.088 125.654 1.00 40.52 167 HIS A O 1
ATOM 1324 N N . TRP A 1 167 ? 52.064 -7.181 127.331 1.00 41.50 168 TRP A N 1
ATOM 1325 C CA . TRP A 1 167 ? 51.720 -8.507 126.832 1.00 43.23 168 TRP A CA 1
ATOM 1326 C C . TRP A 1 167 ? 50.237 -8.746 126.544 1.00 44.01 168 TRP A C 1
ATOM 1327 O O . TRP A 1 167 ? 49.893 -9.676 125.817 1.00 46.30 168 TRP A O 1
ATOM 1338 N N . GLY A 1 168 ? 49.359 -7.924 127.104 1.00 44.06 169 GLY A N 1
ATOM 1339 C CA . GLY A 1 168 ? 47.939 -8.108 126.856 1.00 45.37 169 GLY A CA 1
ATOM 1340 C C . GLY A 1 168 ? 47.489 -7.296 125.653 1.00 47.33 169 GLY A C 1
ATOM 1341 O O . GLY A 1 168 ? 46.326 -7.335 125.229 1.00 45.73 169 GLY A O 1
ATOM 1342 N N . LEU A 1 169 ? 48.438 -6.560 125.092 1.00 49.01 170 LEU A N 1
ATOM 1343 C CA . LEU A 1 169 ? 48.185 -5.706 123.943 1.00 50.11 170 LEU A CA 1
ATOM 1344 C C . LEU A 1 169 ? 48.590 -6.423 122.662 1.00 53.56 170 LEU A C 1
ATOM 1345 O O . LEU A 1 169 ? 49.620 -7.106 122.619 1.00 54.43 170 LEU A O 1
ATOM 1350 N N . ASP A 1 170 ? 47.782 -6.264 121.619 1.00 56.06 171 ASP A N 1
ATOM 1351 C CA . ASP A 1 170 ? 48.078 -6.894 120.340 1.00 59.03 171 ASP A CA 1
ATOM 1352 C C . ASP A 1 170 ? 49.313 -6.237 119.732 1.00 59.99 171 ASP A C 1
ATOM 1353 O O . ASP A 1 170 ? 50.027 -6.848 118.935 1.00 61.50 171 ASP A O 1
ATOM 1358 N N . GLU A 1 171 ? 49.565 -4.992 120.125 1.00 60.74 172 GLU A N 1
ATOM 1359 C CA . GLU A 1 171 ? 50.723 -4.245 119.645 1.00 60.73 172 GLU A CA 1
ATOM 1360 C C . GLU A 1 171 ? 50.792 -2.866 120.281 1.00 57.42 172 GLU A C 1
ATOM 1361 O O . GLU A 1 171 ? 49.799 -2.360 120.803 1.00 56.34 172 GLU A O 1
ATOM 1367 N N . PRO A 1 172 ? 51.969 -2.229 120.219 1.00 55.49 173 PRO A N 1
ATOM 1368 C CA . PRO A 1 172 ? 52.165 -0.903 120.797 1.00 52.71 173 PRO A CA 1
ATOM 1369 C C . PRO A 1 172 ? 50.957 0.005 120.697 1.00 50.52 173 PRO A C 1
ATOM 1370 O O . PRO A 1 172 ? 50.365 0.156 119.628 1.00 50.30 173 PRO A O 1
ATOM 1374 N N . LEU A 1 173 ? 50.601 0.595 121.833 1.00 46.72 174 LEU A N 1
ATOM 1375 C CA . LEU A 1 173 ? 49.485 1.516 121.918 1.00 41.99 174 LEU A CA 1
ATOM 1376 C C . LEU A 1 173 ? 50.116 2.905 121.984 1.00 39.85 174 LEU A C 1
ATOM 1377 O O . LEU A 1 173 ? 51.091 3.117 122.702 1.00 39.72 174 LEU A O 1
ATOM 1382 N N . LEU A 1 174 ? 49.581 3.834 121.203 1.00 37.79 175 LEU A N 1
ATOM 1383 C CA . LEU A 1 174 ? 50.102 5.190 121.171 1.00 37.02 175 LEU A CA 1
ATOM 1384 C C . LEU A 1 174 ? 49.055 6.213 121.580 1.00 37.08 175 LEU A C 1
ATOM 1385 O O . LEU A 1 174 ? 47.957 6.263 121.016 1.00 38.57 175 LEU A O 1
ATOM 1390 N N . LYS A 1 175 ? 49.403 7.026 122.568 1.00 36.50 176 LYS A N 1
ATOM 1391 C CA . LYS A 1 175 ? 48.507 8.056 123.049 1.00 36.21 176 LYS A CA 1
ATOM 1392 C C . LYS A 1 175 ? 49.099 9.366 122.588 1.00 34.09 176 LYS A C 1
ATOM 1393 O O . LYS A 1 175 ? 50.251 9.670 122.868 1.00 34.59 176 LYS A O 1
ATOM 1399 N N . HIS A 1 176 ? 48.297 10.150 121.893 1.00 32.54 177 HIS A N 1
ATOM 1400 C CA . HIS A 1 176 ? 48.762 11.402 121.333 1.00 32.52 177 HIS A CA 1
ATOM 1401 C C . HIS A 1 176 ? 48.430 12.637 122.154 1.00 32.39 177 HIS A C 1
ATOM 1402 O O . HIS A 1 176 ? 47.443 12.666 122.890 1.00 33.27 177 HIS A O 1
ATOM 1409 N N . TRP A 1 177 ? 49.276 13.653 122.033 1.00 31.17 178 TRP A N 1
ATOM 1410 C CA . TRP A 1 177 ? 49.046 14.917 122.710 1.00 31.28 178 TRP A CA 1
ATOM 1411 C C . TRP A 1 177 ? 49.723 16.025 121.935 1.00 31.91 178 TRP A C 1
ATOM 1412 O O . TRP A 1 177 ? 50.834 15.863 121.442 1.00 29.76 178 TRP A O 1
ATOM 1423 N N . GLU A 1 178 ? 49.041 17.156 121.831 1.00 34.53 179 GLU A N 1
ATOM 1424 C CA . GLU A 1 178 ? 49.592 18.301 121.136 1.00 39.10 179 GLU A CA 1
ATOM 1425 C C . GLU A 1 178 ? 48.780 19.560 121.427 1.00 42.99 179 GLU A C 1
ATOM 1426 O O . GLU A 1 178 ? 47.550 19.513 121.499 1.00 46.26 179 GLU A O 1
ATOM 1432 N N . PHE A 1 179 ? 49.479 20.676 121.622 1.00 46.08 180 PHE A N 1
ATOM 1433 C CA . PHE A 1 179 ? 48.844 21.961 121.888 1.00 49.47 180 PHE A CA 1
ATOM 1434 C C . PHE A 1 179 ? 48.329 22.452 120.548 1.00 53.03 180 PHE A C 1
ATOM 1435 O O . PHE A 1 179 ? 48.942 22.163 119.520 1.00 54.93 180 PHE A O 1
ATOM 1443 N N . ASP A 1 180 ? 47.229 23.202 120.541 1.00 55.80 181 ASP A N 1
ATOM 1444 C CA . ASP A 1 180 ? 46.689 23.692 119.274 1.00 59.51 181 ASP A CA 1
ATOM 1445 C C . ASP A 1 180 ? 46.134 25.117 119.301 1.00 61.66 181 ASP A C 1
ATOM 1446 O O . ASP A 1 180 ? 44.928 25.279 119.600 1.00 62.35 181 ASP A O 1
ATOM 1452 N N . THR B 2 1 ? 56.335 -15.922 124.396 1.00 60.78 3 THR B N 1
ATOM 1453 C CA . THR B 2 1 ? 56.899 -15.710 125.762 1.00 59.65 3 THR B CA 1
ATOM 1454 C C . THR B 2 1 ? 56.218 -16.560 126.844 1.00 58.33 3 THR B C 1
ATOM 1455 O O . THR B 2 1 ? 54.996 -16.546 127.012 1.00 57.25 3 THR B O 1
ATOM 1459 N N . ARG B 2 2 ? 57.058 -17.305 127.550 1.00 57.40 4 ARG B N 1
ATOM 1460 C CA . ARG B 2 2 ? 56.698 -18.180 128.664 1.00 57.06 4 ARG B CA 1
ATOM 1461 C C . ARG B 2 2 ? 55.594 -17.563 129.531 1.00 56.22 4 ARG B C 1
ATOM 1462 O O . ARG B 2 2 ? 55.423 -16.339 129.546 1.00 58.37 4 ARG B O 1
ATOM 1470 N N . PRO B 2 3 ? 54.857 -18.390 130.297 1.00 55.62 5 PRO B N 1
ATOM 1471 C CA . PRO B 2 3 ? 53.785 -17.858 131.147 1.00 54.26 5 PRO B CA 1
ATOM 1472 C C . PRO B 2 3 ? 54.327 -17.254 132.442 1.00 53.92 5 PRO B C 1
ATOM 1473 O O . PRO B 2 3 ? 55.462 -17.543 132.851 1.00 53.81 5 PRO B O 1
ATOM 1477 N N . ARG B 2 4 ? 53.500 -16.422 133.075 1.00 52.42 6 ARG B N 1
ATOM 1478 C CA . ARG B 2 4 ? 53.872 -15.746 134.316 1.00 50.43 6 ARG B CA 1
ATOM 1479 C C . ARG B 2 4 ? 53.057 -16.200 135.529 1.00 49.90 6 ARG B C 1
ATOM 1480 O O . ARG B 2 4 ? 51.911 -16.643 135.395 1.00 48.61 6 ARG B O 1
ATOM 1488 N N . PHE B 2 5 ? 53.657 -16.077 136.712 1.00 48.34 7 PHE B N 1
ATOM 1489 C CA . PHE B 2 5 ? 53.001 -16.467 137.960 1.00 47.63 7 PHE B CA 1
ATOM 1490 C C . PHE B 2 5 ? 53.174 -15.355 138.999 1.00 44.91 7 PHE B C 1
ATOM 1491 O O . PHE B 2 5 ? 54.303 -14.951 139.301 1.00 45.62 7 PHE B O 1
ATOM 1499 N N . LEU B 2 6 ? 52.055 -14.862 139.535 1.00 39.55 8 LEU B N 1
ATOM 1500 C CA . LEU B 2 6 ? 52.091 -13.764 140.501 1.00 37.67 8 LEU B CA 1
ATOM 1501 C C . LEU B 2 6 ? 51.560 -14.052 141.907 1.00 37.95 8 LEU B C 1
ATOM 1502 O O . LEU B 2 6 ? 50.445 -14.546 142.082 1.00 38.14 8 LEU B O 1
ATOM 1507 N N . TRP B 2 7 ? 52.379 -13.723 142.905 1.00 35.67 9 TRP B N 1
ATOM 1508 C CA . TRP B 2 7 ? 52.021 -13.891 144.308 1.00 32.34 9 TRP B CA 1
ATOM 1509 C C . TRP B 2 7 ? 51.955 -12.471 144.856 1.00 31.62 9 TRP B C 1
ATOM 1510 O O . TRP B 2 7 ? 52.922 -11.710 144.755 1.00 28.68 9 TRP B O 1
ATOM 1521 N N . GLN B 2 8 ? 50.820 -12.125 145.447 1.00 29.80 10 GLN B N 1
ATOM 1522 C CA . GLN B 2 8 ? 50.624 -10.783 145.948 1.00 30.49 10 GLN B CA 1
ATOM 1523 C C . GLN B 2 8 ? 49.988 -10.673 147.344 1.00 30.62 10 GLN B C 1
ATOM 1524 O O . GLN B 2 8 ? 48.776 -10.800 147.489 1.00 32.74 10 GLN B O 1
ATOM 1530 N N . PRO B 2 9 ? 50.802 -10.462 148.391 1.00 30.59 11 PRO B N 1
ATOM 1531 C CA . PRO B 2 9 ? 50.286 -10.324 149.756 1.00 28.82 11 PRO B CA 1
ATOM 1532 C C . PRO B 2 9 ? 49.915 -8.852 149.994 1.00 29.17 11 PRO B C 1
ATOM 1533 O O . PRO B 2 9 ? 50.738 -7.957 149.799 1.00 27.54 11 PRO B O 1
ATOM 1537 N N . LYS B 2 10 ? 48.675 -8.605 150.402 1.00 29.92 12 LYS B N 1
ATOM 1538 C CA . LYS B 2 10 ? 48.198 -7.246 150.643 1.00 31.56 12 LYS B CA 1
ATOM 1539 C C . LYS B 2 10 ? 47.612 -7.092 152.052 1.00 33.38 12 LYS B C 1
ATOM 1540 O O . LYS B 2 10 ? 46.651 -7.777 152.400 1.00 37.42 12 LYS B O 1
ATOM 1546 N N . ARG B 2 11 ? 48.179 -6.194 152.857 1.00 33.27 13 ARG B N 1
ATOM 1547 C CA . ARG B 2 11 ? 47.692 -5.942 154.222 1.00 31.31 13 ARG B CA 1
ATOM 1548 C C . ARG B 2 11 ? 47.083 -4.546 154.235 1.00 30.31 13 ARG B C 1
ATOM 1549 O O . ARG B 2 11 ? 47.780 -3.577 153.956 1.00 32.64 13 ARG B O 1
ATOM 1557 N N . GLU B 2 12 ? 45.803 -4.414 154.568 1.00 31.07 14 GLU B N 1
ATOM 1558 C CA . GLU B 2 12 ? 45.185 -3.084 154.572 1.00 31.51 14 GLU B CA 1
ATOM 1559 C C . GLU B 2 12 ? 44.615 -2.656 155.918 1.00 30.82 14 GLU B C 1
ATOM 1560 O O . GLU B 2 12 ? 43.988 -3.452 156.611 1.00 31.03 14 GLU B O 1
ATOM 1566 N N . CYS B 2 13 ? 44.837 -1.395 156.286 1.00 30.83 15 CYS B N 1
ATOM 1567 C CA . CYS B 2 13 ? 44.326 -0.861 157.540 1.00 31.35 15 CYS B CA 1
ATOM 1568 C C . CYS B 2 13 ? 43.260 0.161 157.221 1.00 30.34 15 CYS B C 1
ATOM 1569 O O . CYS B 2 13 ? 43.562 1.167 156.597 1.00 30.47 15 CYS B O 1
ATOM 1572 N N . HIS B 2 14 ? 42.021 -0.091 157.636 1.00 29.97 16 HIS B N 1
ATOM 1573 C CA . HIS B 2 14 ? 40.926 0.849 157.372 1.00 33.65 16 HIS B CA 1
ATOM 1574 C C . HIS B 2 14 ? 40.533 1.621 158.632 1.00 35.19 16 HIS B C 1
ATOM 1575 O O . HIS B 2 14 ? 40.079 1.017 159.601 1.00 36.93 16 HIS B O 1
ATOM 1582 N N . PHE B 2 15 ? 40.666 2.947 158.611 1.00 35.76 17 PHE B N 1
ATOM 1583 C CA . PHE B 2 15 ? 40.332 3.754 159.781 1.00 35.14 17 PHE B CA 1
ATOM 1584 C C . PHE B 2 15 ? 39.022 4.509 159.659 1.00 39.01 17 PHE B C 1
ATOM 1585 O O . PHE B 2 15 ? 38.701 5.048 158.602 1.00 39.78 17 PHE B O 1
ATOM 1593 N N . PHE B 2 16 ? 38.267 4.531 160.756 1.00 43.58 18 PHE B N 1
ATOM 1594 C CA . PHE B 2 16 ? 36.984 5.226 160.814 1.00 47.66 18 PHE B CA 1
ATOM 1595 C C . PHE B 2 16 ? 36.994 6.151 162.035 1.00 50.27 18 PHE B C 1
ATOM 1596 O O . PHE B 2 16 ? 37.458 5.758 163.109 1.00 50.83 18 PHE B O 1
ATOM 1604 N N . ASN B 2 17 ? 36.476 7.369 161.867 1.00 53.15 19 ASN B N 1
ATOM 1605 C CA . ASN B 2 17 ? 36.431 8.368 162.945 1.00 55.24 19 ASN B CA 1
ATOM 1606 C C . ASN B 2 17 ? 37.821 8.577 163.569 1.00 55.20 19 ASN B C 1
ATOM 1607 O O . ASN B 2 17 ? 37.952 8.738 164.784 1.00 56.48 19 ASN B O 1
ATOM 1612 N N . GLY B 2 18 ? 38.855 8.567 162.734 1.00 53.16 20 GLY B N 1
ATOM 1613 C CA . GLY B 2 18 ? 40.201 8.745 163.239 1.00 52.25 20 GLY B CA 1
ATOM 1614 C C . GLY B 2 18 ? 40.805 7.385 163.527 1.00 53.44 20 GLY B C 1
ATOM 1615 O O . GLY B 2 18 ? 41.269 6.701 162.613 1.00 53.72 20 GLY B O 1
ATOM 1616 N N . THR B 2 19 ? 40.788 6.979 164.794 1.00 53.77 21 THR B N 1
ATOM 1617 C CA . THR B 2 19 ? 41.329 5.677 165.198 1.00 52.26 21 THR B CA 1
ATOM 1618 C C . THR B 2 19 ? 40.306 5.038 166.125 1.00 51.43 21 THR B C 1
ATOM 1619 O O . THR B 2 19 ? 40.570 4.013 166.755 1.00 50.99 21 THR B O 1
ATOM 1623 N N . GLU B 2 20 ? 39.133 5.664 166.189 1.00 50.73 22 GLU B N 1
ATOM 1624 C CA . GLU B 2 20 ? 38.044 5.189 167.028 1.00 51.46 22 GLU B CA 1
ATOM 1625 C C . GLU B 2 20 ? 37.675 3.778 166.604 1.00 52.12 22 GLU B C 1
ATOM 1626 O O . GLU B 2 20 ? 37.278 2.953 167.423 1.00 55.19 22 GLU B O 1
ATOM 1628 N N . ARG B 2 21 ? 37.826 3.492 165.320 1.00 52.85 23 ARG B N 1
ATOM 1629 C CA . ARG B 2 21 ? 37.484 2.172 164.811 1.00 51.71 23 ARG B CA 1
ATOM 1630 C C . ARG B 2 21 ? 38.395 1.783 163.670 1.00 47.71 23 ARG B C 1
ATOM 1631 O O . ARG B 2 21 ? 38.543 2.516 162.700 1.00 45.90 23 ARG B O 1
ATOM 1639 N N . VAL B 2 22 ? 39.009 0.621 163.789 1.00 44.18 24 VAL B N 1
ATOM 1640 C CA . VAL B 2 22 ? 39.913 0.162 162.756 1.00 41.76 24 VAL B CA 1
ATOM 1641 C C . VAL B 2 22 ? 39.554 -1.265 162.365 1.00 41.86 24 VAL B C 1
ATOM 1642 O O . VAL B 2 22 ? 38.878 -1.969 163.113 1.00 42.65 24 VAL B O 1
ATOM 1646 N N . ARG B 2 23 ? 39.986 -1.667 161.176 1.00 39.57 25 ARG B N 1
ATOM 1647 C CA . ARG B 2 23 ? 39.750 -3.012 160.688 1.00 37.39 25 ARG B CA 1
ATOM 1648 C C . ARG B 2 23 ? 40.946 -3.412 159.850 1.00 35.55 25 ARG B C 1
ATOM 1649 O O . ARG B 2 23 ? 41.349 -2.699 158.939 1.00 34.52 25 ARG B O 1
ATOM 1657 N N . PHE B 2 24 ? 41.526 -4.551 160.189 1.00 33.72 26 PHE B N 1
ATOM 1658 C CA . PHE B 2 24 ? 42.694 -5.067 159.494 1.00 32.90 26 PHE B CA 1
ATOM 1659 C C . PHE B 2 24 ? 42.277 -6.174 158.531 1.00 33.44 26 PHE B C 1
ATOM 1660 O O . PHE B 2 24 ? 41.334 -6.916 158.799 1.00 35.96 26 PHE B O 1
ATOM 1668 N N . LEU B 2 25 ? 42.978 -6.285 157.410 1.00 32.00 27 LEU B N 1
ATOM 1669 C CA . LEU B 2 25 ? 42.672 -7.309 156.417 1.00 31.03 27 LEU B CA 1
ATOM 1670 C C . LEU B 2 25 ? 43.956 -7.860 155.824 1.00 29.61 27 LEU B C 1
ATOM 1671 O O . LEU B 2 25 ? 44.668 -7.168 155.110 1.00 30.57 27 LEU B O 1
ATOM 1676 N N . ASP B 2 26 ? 44.257 -9.109 156.128 1.00 27.68 28 ASP B N 1
ATOM 1677 C CA . ASP B 2 26 ? 45.454 -9.737 155.611 1.00 28.30 28 ASP B CA 1
ATOM 1678 C C . ASP B 2 26 ? 44.991 -10.512 154.388 1.00 30.38 28 ASP B C 1
ATOM 1679 O O . ASP B 2 26 ? 44.357 -11.557 154.529 1.00 32.00 28 ASP B O 1
ATOM 1684 N N . ARG B 2 27 ? 45.291 -9.993 153.197 1.00 29.90 29 ARG B N 1
ATOM 1685 C CA . ARG B 2 27 ? 44.876 -10.620 151.937 1.00 30.06 29 ARG B CA 1
ATOM 1686 C C . ARG B 2 27 ? 46.018 -11.245 151.140 1.00 30.70 29 ARG B C 1
ATOM 1687 O O . ARG B 2 27 ? 47.133 -10.726 151.130 1.00 31.75 29 ARG B O 1
ATOM 1695 N N . TYR B 2 28 ? 45.727 -12.353 150.461 1.00 29.34 30 TYR B N 1
ATOM 1696 C CA . TYR B 2 28 ? 46.724 -13.041 149.640 1.00 29.84 30 TYR B CA 1
ATOM 1697 C C . TYR B 2 28 ? 46.167 -13.366 148.258 1.00 29.79 30 TYR B C 1
ATOM 1698 O O . TYR B 2 28 ? 45.173 -14.076 148.139 1.00 29.25 30 TYR B O 1
ATOM 1707 N N . PHE B 2 29 ? 46.825 -12.862 147.217 1.00 30.02 31 PHE B N 1
ATOM 1708 C CA . PHE B 2 29 ? 46.381 -13.072 145.838 1.00 29.17 31 PHE B CA 1
ATOM 1709 C C . PHE B 2 29 ? 47.316 -13.862 144.936 1.00 29.77 31 PHE B C 1
ATOM 1710 O O . PHE B 2 29 ? 48.467 -13.474 144.730 1.00 29.77 31 PHE B O 1
ATOM 1718 N N . TYR B 2 30 ? 46.819 -14.968 144.391 1.00 31.18 32 TYR B N 1
ATOM 1719 C CA . TYR B 2 30 ? 47.614 -15.743 143.447 1.00 33.79 32 TYR B CA 1
ATOM 1720 C C . TYR B 2 30 ? 47.070 -15.388 142.063 1.00 36.12 32 TYR B C 1
ATOM 1721 O O . TYR B 2 30 ? 45.907 -15.673 141.735 1.00 35.44 32 TYR B O 1
ATOM 1730 N N . ASN B 2 31 ? 47.924 -14.761 141.258 1.00 38.20 33 ASN B N 1
ATOM 1731 C CA . ASN B 2 31 ? 47.556 -14.321 139.921 1.00 37.80 33 ASN B CA 1
ATOM 1732 C C . ASN B 2 31 ? 46.451 -13.304 140.080 1.00 37.59 33 ASN B C 1
ATOM 1733 O O . ASN B 2 31 ? 46.719 -12.131 140.322 1.00 39.65 33 ASN B O 1
ATOM 1738 N N . GLN B 2 32 ? 45.207 -13.739 139.982 1.00 37.51 34 GLN B N 1
ATOM 1739 C CA . GLN B 2 32 ? 44.128 -12.787 140.119 1.00 40.15 34 GLN B CA 1
ATOM 1740 C C . GLN B 2 32 ? 43.005 -13.325 140.975 1.00 39.38 34 GLN B C 1
ATOM 1741 O O . GLN B 2 32 ? 41.888 -12.807 140.961 1.00 38.31 34 GLN B O 1
ATOM 1747 N N . GLU B 2 33 ? 43.317 -14.374 141.722 1.00 39.10 35 GLU B N 1
ATOM 1748 C CA . GLU B 2 33 ? 42.344 -14.996 142.594 1.00 39.03 35 GLU B CA 1
ATOM 1749 C C . GLU B 2 33 ? 42.833 -14.885 144.025 1.00 39.13 35 GLU B C 1
ATOM 1750 O O . GLU B 2 33 ? 43.907 -15.394 144.350 1.00 39.33 35 GLU B O 1
ATOM 1752 N N . GLU B 2 34 ? 42.066 -14.196 144.871 1.00 38.65 36 GLU B N 1
ATOM 1753 C CA . GLU B 2 34 ? 42.420 -14.070 146.281 1.00 38.70 36 GLU B CA 1
ATOM 1754 C C . GLU B 2 34 ? 42.311 -15.500 146.800 1.00 39.21 36 GLU B C 1
ATOM 1755 O O . GLU B 2 34 ? 41.281 -16.135 146.594 1.00 41.25 36 GLU B O 1
ATOM 1761 N N . SER B 2 35 ? 43.345 -16.014 147.463 1.00 38.14 37 SER B N 1
ATOM 1762 C CA . SER B 2 35 ? 43.299 -17.395 147.940 1.00 38.38 37 SER B CA 1
ATOM 1763 C C . SER B 2 35 ? 42.913 -17.582 149.409 1.00 38.70 37 SER B C 1
ATOM 1764 O O . SER B 2 35 ? 42.164 -18.511 149.749 1.00 38.31 37 SER B O 1
ATOM 1767 N N . VAL B 2 36 ? 43.397 -16.689 150.271 1.00 39.37 38 VAL B N 1
ATOM 1768 C CA . VAL B 2 36 ? 43.110 -16.757 151.709 1.00 39.26 38 VAL B CA 1
ATOM 1769 C C . VAL B 2 36 ? 43.254 -15.376 152.339 1.00 39.38 38 VAL B C 1
ATOM 1770 O O . VAL B 2 36 ? 44.012 -14.541 151.839 1.00 40.54 38 VAL B O 1
ATOM 1774 N N . ARG B 2 37 ? 42.540 -15.142 153.439 1.00 39.68 39 ARG B N 1
ATOM 1775 C CA . ARG B 2 37 ? 42.600 -13.849 154.110 1.00 39.25 39 ARG B CA 1
ATOM 1776 C C . ARG B 2 37 ? 42.210 -13.849 155.592 1.00 40.17 39 ARG B C 1
ATOM 1777 O O . ARG B 2 37 ? 41.529 -14.752 156.080 1.00 40.41 39 ARG B O 1
ATOM 1785 N N . PHE B 2 38 ? 42.651 -12.818 156.302 1.00 39.89 40 PHE B N 1
ATOM 1786 C CA . PHE B 2 38 ? 42.338 -12.681 157.713 1.00 39.31 40 PHE B CA 1
ATOM 1787 C C . PHE B 2 38 ? 41.613 -11.361 157.877 1.00 36.95 40 PHE B C 1
ATOM 1788 O O . PHE B 2 38 ? 42.101 -10.326 157.433 1.00 36.38 40 PHE B O 1
ATOM 1796 N N . ASP B 2 39 ? 40.452 -11.401 158.515 1.00 35.65 41 ASP B N 1
ATOM 1797 C CA . ASP B 2 39 ? 39.670 -10.195 158.737 1.00 37.79 41 ASP B CA 1
ATOM 1798 C C . ASP B 2 39 ? 39.576 -9.987 160.237 1.00 38.50 41 ASP B C 1
ATOM 1799 O O . ASP B 2 39 ? 39.004 -10.812 160.944 1.00 37.17 41 ASP B O 1
ATOM 1804 N N . SER B 2 40 ? 40.163 -8.898 160.721 1.00 40.21 42 SER B N 1
ATOM 1805 C CA . SER B 2 40 ? 40.144 -8.582 162.143 1.00 42.15 42 SER B CA 1
ATOM 1806 C C . SER B 2 40 ? 38.730 -8.662 162.712 1.00 43.46 42 SER B C 1
ATOM 1807 O O . SER B 2 40 ? 38.542 -9.003 163.877 1.00 45.36 42 SER B O 1
ATOM 1810 N N . ASP B 2 41 ? 37.739 -8.349 161.886 1.00 43.90 43 ASP B N 1
ATOM 1811 C CA . ASP B 2 41 ? 36.343 -8.404 162.311 1.00 46.05 43 ASP B CA 1
ATOM 1812 C C . ASP B 2 41 ? 35.808 -9.843 162.440 1.00 46.55 43 ASP B C 1
ATOM 1813 O O . ASP B 2 41 ? 34.641 -10.044 162.773 1.00 47.47 43 ASP B O 1
ATOM 1818 N N . VAL B 2 42 ? 36.657 -10.834 162.171 1.00 45.85 44 VAL B N 1
ATOM 1819 C CA . VAL B 2 42 ? 36.262 -12.245 162.232 1.00 45.09 44 VAL B CA 1
ATOM 1820 C C . VAL B 2 42 ? 37.174 -13.025 163.168 1.00 47.03 44 VAL B C 1
ATOM 1821 O O . VAL B 2 42 ? 36.792 -14.068 163.698 1.00 48.57 44 VAL B O 1
ATOM 1825 N N . GLY B 2 43 ? 38.395 -12.535 163.338 1.00 47.07 45 GLY B N 1
ATOM 1826 C CA . GLY B 2 43 ? 39.313 -13.183 164.245 1.00 48.15 45 GLY B CA 1
ATOM 1827 C C . GLY B 2 43 ? 40.115 -14.359 163.742 1.00 49.48 45 GLY B C 1
ATOM 1828 O O . GLY B 2 43 ? 41.034 -14.795 164.428 1.00 50.08 45 GLY B O 1
ATOM 1829 N N . GLU B 2 44 ? 39.790 -14.903 162.577 1.00 50.60 46 GLU B N 1
ATOM 1830 C CA . GLU B 2 44 ? 40.581 -16.020 162.081 1.00 51.49 46 GLU B CA 1
ATOM 1831 C C . GLU B 2 44 ? 40.641 -16.102 160.572 1.00 50.75 46 GLU B C 1
ATOM 1832 O O . GLU B 2 44 ? 39.788 -15.559 159.870 1.00 51.42 46 GLU B O 1
ATOM 1838 N N . PHE B 2 45 ? 41.670 -16.783 160.079 1.00 49.98 47 PHE B N 1
ATOM 1839 C CA . PHE B 2 45 ? 41.865 -16.940 158.649 1.00 49.40 47 PHE B CA 1
ATOM 1840 C C . PHE B 2 45 ? 40.761 -17.770 158.033 1.00 49.41 47 PHE B C 1
ATOM 1841 O O . PHE B 2 45 ? 40.193 -18.657 158.673 1.00 50.80 47 PHE B O 1
ATOM 1849 N N . ARG B 2 46 ? 40.477 -17.471 156.773 1.00 48.83 48 ARG B N 1
ATOM 1850 C CA . ARG B 2 46 ? 39.469 -18.179 156.008 1.00 47.14 48 ARG B CA 1
ATOM 1851 C C . ARG B 2 46 ? 40.012 -18.313 154.598 1.00 46.01 48 ARG B C 1
ATOM 1852 O O . ARG B 2 46 ? 40.775 -17.466 154.135 1.00 46.85 48 ARG B O 1
ATOM 1860 N N . ALA B 2 47 ? 39.645 -19.394 153.924 1.00 45.75 49 ALA B N 1
ATOM 1861 C CA . ALA B 2 47 ? 40.094 -19.613 152.559 1.00 44.74 49 ALA B CA 1
ATOM 1862 C C . ALA B 2 47 ? 39.003 -19.059 151.655 1.00 43.97 49 ALA B C 1
ATOM 1863 O O . ALA B 2 47 ? 37.825 -19.402 151.807 1.00 43.74 49 ALA B O 1
ATOM 1865 N N . VAL B 2 48 ? 39.380 -18.169 150.744 1.00 43.06 50 VAL B N 1
ATOM 1866 C CA . VAL B 2 48 ? 38.391 -17.609 149.841 1.00 42.81 50 VAL B CA 1
ATOM 1867 C C . VAL B 2 48 ? 38.207 -18.615 148.703 1.00 43.60 50 VAL B C 1
ATOM 1868 O O . VAL B 2 48 ? 37.084 -18.892 148.287 1.00 44.86 50 VAL B O 1
ATOM 1872 N N . THR B 2 49 ? 39.312 -19.176 148.221 1.00 43.51 51 THR B N 1
ATOM 1873 C CA . THR B 2 49 ? 39.253 -20.174 147.162 1.00 44.67 51 THR B CA 1
ATOM 1874 C C . THR B 2 49 ? 39.831 -21.466 147.721 1.00 46.82 51 THR B C 1
ATOM 1875 O O . THR B 2 49 ? 40.564 -21.435 148.709 1.00 47.28 51 THR B O 1
ATOM 1879 N N . GLU B 2 50 ? 39.490 -22.598 147.105 1.00 48.62 52 GLU B N 1
ATOM 1880 C CA . GLU B 2 50 ? 39.989 -23.896 147.553 1.00 47.86 52 GLU B CA 1
ATOM 1881 C C . GLU B 2 50 ? 41.521 -23.946 147.628 1.00 46.81 52 GLU B C 1
ATOM 1882 O O . GLU B 2 50 ? 42.090 -24.776 148.339 1.00 46.06 52 GLU B O 1
ATOM 1884 N N . LEU B 2 51 ? 42.178 -23.059 146.887 1.00 45.56 53 LEU B N 1
ATOM 1885 C CA . LEU B 2 51 ? 43.642 -22.981 146.862 1.00 45.33 53 LEU B CA 1
ATOM 1886 C C . LEU B 2 51 ? 44.254 -22.589 148.213 1.00 45.62 53 LEU B C 1
ATOM 1887 O O . LEU B 2 51 ? 45.374 -22.981 148.540 1.00 44.27 53 LEU B O 1
ATOM 1892 N N . GLY B 2 52 ? 43.510 -21.809 148.987 1.00 47.33 54 GLY B N 1
ATOM 1893 C CA . GLY B 2 52 ? 43.998 -21.360 150.274 1.00 48.29 54 GLY B CA 1
ATOM 1894 C C . GLY B 2 52 ? 43.674 -22.284 151.427 1.00 50.07 54 GLY B C 1
ATOM 1895 O O . GLY B 2 52 ? 44.219 -22.109 152.512 1.00 52.95 54 GLY B O 1
ATOM 1896 N N . ARG B 2 53 ? 42.791 -23.256 151.208 1.00 50.84 55 ARG B N 1
ATOM 1897 C CA . ARG B 2 53 ? 42.408 -24.211 152.248 1.00 51.55 55 ARG B CA 1
ATOM 1898 C C . ARG B 2 53 ? 43.596 -24.698 153.097 1.00 49.94 55 ARG B C 1
ATOM 1899 O O . ARG B 2 53 ? 43.551 -24.649 154.330 1.00 50.26 55 ARG B O 1
ATOM 1907 N N . PRO B 2 54 ? 44.670 -25.182 152.453 1.00 48.69 56 PRO B N 1
ATOM 1908 C CA . PRO B 2 54 ? 45.829 -25.654 153.224 1.00 48.51 56 PRO B CA 1
ATOM 1909 C C . PRO B 2 54 ? 46.420 -24.663 154.251 1.00 48.63 56 PRO B C 1
ATOM 1910 O O . PRO B 2 54 ? 46.659 -25.036 155.400 1.00 49.18 56 PRO B O 1
ATOM 1914 N N . ASP B 2 55 ? 46.648 -23.411 153.851 1.00 48.62 57 ASP B N 1
ATOM 1915 C CA . ASP B 2 55 ? 47.216 -22.413 154.764 1.00 49.26 57 ASP B CA 1
ATOM 1916 C C . ASP B 2 55 ? 46.223 -21.941 155.813 1.00 49.93 57 ASP B C 1
ATOM 1917 O O . ASP B 2 55 ? 46.534 -21.918 156.997 1.00 51.32 57 ASP B O 1
ATOM 1922 N N . ALA B 2 56 ? 45.031 -21.550 155.384 1.00 49.83 58 ALA B N 1
ATOM 1923 C CA . ALA B 2 56 ? 44.023 -21.084 156.325 1.00 51.84 58 ALA B CA 1
ATOM 1924 C C . ALA B 2 56 ? 43.838 -22.056 157.493 1.00 53.59 58 ALA B C 1
ATOM 1925 O O . ALA B 2 56 ? 43.638 -21.629 158.635 1.00 55.51 58 ALA B O 1
ATOM 1927 N N . GLU B 2 57 ? 43.903 -23.356 157.205 1.00 54.11 59 GLU B N 1
ATOM 1928 C CA . GLU B 2 57 ? 43.739 -24.386 158.234 1.00 53.78 59 GLU B CA 1
ATOM 1929 C C . GLU B 2 57 ? 44.993 -24.509 159.100 1.00 53.03 59 GLU B C 1
ATOM 1930 O O . GLU B 2 57 ? 44.907 -24.709 160.317 1.00 51.84 59 GLU B O 1
ATOM 1932 N N . TYR B 2 58 ? 46.148 -24.382 158.450 1.00 51.35 60 TYR B N 1
ATOM 1933 C CA . TYR B 2 58 ? 47.453 -24.471 159.096 1.00 50.03 60 TYR B CA 1
ATOM 1934 C C . TYR B 2 58 ? 47.750 -23.284 160.003 1.00 49.03 60 TYR B C 1
ATOM 1935 O O . TYR B 2 58 ? 47.977 -23.444 161.198 1.00 49.29 60 TYR B O 1
ATOM 1944 N N . TRP B 2 59 ? 47.765 -22.094 159.419 1.00 48.67 61 TRP B N 1
ATOM 1945 C CA . TRP B 2 59 ? 48.035 -20.874 160.162 1.00 47.59 61 TRP B CA 1
ATOM 1946 C C . TRP B 2 59 ? 47.149 -20.755 161.403 1.00 46.80 61 TRP B C 1
ATOM 1947 O O . TRP B 2 59 ? 47.571 -20.206 162.418 1.00 45.97 61 TRP B O 1
ATOM 1958 N N . ASN B 2 60 ? 45.930 -21.282 161.325 1.00 46.99 62 ASN B N 1
ATOM 1959 C CA . ASN B 2 60 ? 44.993 -21.230 162.448 1.00 47.53 62 ASN B CA 1
ATOM 1960 C C . ASN B 2 60 ? 45.441 -22.157 163.594 1.00 49.82 62 ASN B C 1
ATOM 1961 O O . ASN B 2 60 ? 45.102 -21.943 164.765 1.00 48.81 62 ASN B O 1
ATOM 1966 N N . SER B 2 61 ? 46.205 -23.188 163.238 1.00 52.57 63 SER B N 1
ATOM 1967 C CA . SER B 2 61 ? 46.727 -24.166 164.198 1.00 54.04 63 SER B CA 1
ATOM 1968 C C . SER B 2 61 ? 47.830 -23.596 165.103 1.00 56.70 63 SER B C 1
ATOM 1969 O O . SER B 2 61 ? 47.937 -23.971 166.272 1.00 58.66 63 SER B O 1
ATOM 1972 N N . GLN B 2 62 ? 48.649 -22.702 164.555 1.00 58.48 64 GLN B N 1
ATOM 1973 C CA . GLN B 2 62 ? 49.744 -22.075 165.299 1.00 58.83 64 GLN B CA 1
ATOM 1974 C C . GLN B 2 62 ? 49.262 -20.828 166.032 1.00 59.13 64 GLN B C 1
ATOM 1975 O O . GLN B 2 62 ? 49.236 -19.743 165.453 1.00 59.32 64 GLN B O 1
ATOM 1981 N N . LYS B 2 63 ? 48.905 -20.986 167.306 1.00 61.33 65 LYS B N 1
ATOM 1982 C CA . LYS B 2 63 ? 48.400 -19.877 168.120 1.00 61.64 65 LYS B CA 1
ATOM 1983 C C . LYS B 2 63 ? 49.357 -18.688 168.243 1.00 61.43 65 LYS B C 1
ATOM 1984 O O . LYS B 2 63 ? 49.050 -17.715 168.945 1.00 60.84 65 LYS B O 1
ATOM 1986 N N . ASP B 2 64 ? 50.503 -18.760 167.563 1.00 60.96 66 ASP B N 1
ATOM 1987 C CA . ASP B 2 64 ? 51.476 -17.669 167.595 1.00 60.53 66 ASP B CA 1
ATOM 1988 C C . ASP B 2 64 ? 51.228 -16.674 166.451 1.00 60.15 66 ASP B C 1
ATOM 1989 O O . ASP B 2 64 ? 51.512 -15.477 166.577 1.00 60.79 66 ASP B O 1
ATOM 1994 N N . ILE B 2 65 ? 50.689 -17.163 165.338 1.00 57.79 67 ILE B N 1
ATOM 1995 C CA . ILE B 2 65 ? 50.414 -16.296 164.197 1.00 54.41 67 ILE B CA 1
ATOM 1996 C C . ILE B 2 65 ? 49.093 -15.579 164.426 1.00 52.76 67 ILE B C 1
ATOM 1997 O O . ILE B 2 65 ? 48.935 -14.410 164.066 1.00 53.02 67 ILE B O 1
ATOM 2002 N N . LEU B 2 66 ? 48.150 -16.290 165.037 1.00 51.21 68 LEU B N 1
ATOM 2003 C CA . LEU B 2 66 ? 46.834 -15.735 165.337 1.00 51.34 68 LEU B CA 1
ATOM 2004 C C . LEU B 2 66 ? 47.004 -14.490 166.199 1.00 52.66 68 LEU B C 1
ATOM 2005 O O . LEU B 2 66 ? 46.305 -13.490 166.014 1.00 53.36 68 LEU B O 1
ATOM 2010 N N . GLU B 2 67 ? 47.941 -14.570 167.144 1.00 54.18 69 GLU B N 1
ATOM 2011 C CA . GLU B 2 67 ? 48.234 -13.474 168.066 1.00 52.41 69 GLU B CA 1
ATOM 2012 C C . GLU B 2 67 ? 48.724 -12.279 167.269 1.00 51.35 69 GLU B C 1
ATOM 2013 O O . GLU B 2 67 ? 48.201 -11.171 167.402 1.00 51.72 69 GLU B O 1
ATOM 2015 N N . GLN B 2 68 ? 49.731 -12.516 166.435 1.00 50.55 70 GLN B N 1
ATOM 2016 C CA . GLN B 2 68 ? 50.297 -11.466 165.606 1.00 49.44 70 GLN B CA 1
ATOM 2017 C C . GLN B 2 68 ? 49.210 -10.764 164.819 1.00 48.36 70 GLN B C 1
ATOM 2018 O O . GLN B 2 68 ? 49.147 -9.536 164.771 1.00 48.05 70 GLN B O 1
ATOM 2024 N N . ALA B 2 69 ? 48.348 -11.567 164.211 1.00 47.37 71 ALA B N 1
ATOM 2025 C CA . ALA B 2 69 ? 47.264 -11.058 163.398 1.00 47.39 71 ALA B CA 1
ATOM 2026 C C . ALA B 2 69 ? 46.157 -10.342 164.184 1.00 48.21 71 ALA B C 1
ATOM 2027 O O . ALA B 2 69 ? 45.641 -9.304 163.743 1.00 49.88 71 ALA B O 1
ATOM 2029 N N . ARG B 2 70 ? 45.790 -10.874 165.345 1.00 46.92 72 ARG B N 1
ATOM 2030 C CA . ARG B 2 70 ? 44.721 -10.259 166.111 1.00 46.51 72 ARG B CA 1
ATOM 2031 C C . ARG B 2 70 ? 45.144 -8.959 166.747 1.00 46.26 72 ARG B C 1
ATOM 2032 O O . ARG B 2 70 ? 44.330 -8.062 166.930 1.00 48.23 72 ARG B O 1
ATOM 2040 N N . ALA B 2 71 ? 46.426 -8.851 167.064 1.00 45.73 73 ALA B N 1
ATOM 2041 C CA . ALA B 2 71 ? 46.955 -7.652 167.692 1.00 46.60 73 ALA B CA 1
ATOM 2042 C C . ALA B 2 71 ? 47.349 -6.569 166.684 1.00 46.26 73 ALA B C 1
ATOM 2043 O O . ALA B 2 71 ? 47.498 -5.401 167.038 1.00 46.61 73 ALA B O 1
ATOM 2045 N N . ALA B 2 72 ? 47.507 -6.962 165.428 1.00 46.07 74 ALA B N 1
ATOM 2046 C CA . ALA B 2 72 ? 47.914 -6.034 164.380 1.00 45.61 74 ALA B CA 1
ATOM 2047 C C . ALA B 2 72 ? 47.129 -4.727 164.359 1.00 44.31 74 ALA B C 1
ATOM 2048 O O . ALA B 2 72 ? 47.669 -3.688 163.991 1.00 44.01 74 ALA B O 1
ATOM 2050 N N . VAL B 2 73 ? 45.860 -4.773 164.744 1.00 42.33 75 VAL B N 1
ATOM 2051 C CA . VAL B 2 73 ? 45.041 -3.569 164.745 1.00 43.40 75 VAL B CA 1
ATOM 2052 C C . VAL B 2 73 ? 45.663 -2.463 165.597 1.00 43.36 75 VAL B C 1
ATOM 2053 O O . VAL B 2 73 ? 45.438 -1.275 165.356 1.00 43.92 75 VAL B O 1
ATOM 2057 N N . ASP B 2 74 ? 46.440 -2.858 166.599 1.00 43.52 76 ASP B N 1
ATOM 2058 C CA . ASP B 2 74 ? 47.099 -1.901 167.491 1.00 42.43 76 ASP B CA 1
ATOM 2059 C C . ASP B 2 74 ? 48.576 -1.773 167.169 1.00 41.01 76 ASP B C 1
ATOM 2060 O O . ASP B 2 74 ? 49.074 -0.701 166.826 1.00 39.70 76 ASP B O 1
ATOM 2065 N N . THR B 2 75 ? 49.264 -2.896 167.300 1.00 40.36 77 THR B N 1
ATOM 2066 C CA . THR B 2 75 ? 50.703 -2.986 167.074 1.00 42.86 77 THR B CA 1
ATOM 2067 C C . THR B 2 75 ? 51.177 -2.621 165.663 1.00 42.39 77 THR B C 1
ATOM 2068 O O . THR B 2 75 ? 52.368 -2.375 165.437 1.00 42.05 77 THR B O 1
ATOM 2072 N N . TYR B 2 76 ? 50.232 -2.564 164.730 1.00 42.32 78 TYR B N 1
ATOM 2073 C CA . TYR B 2 76 ? 50.537 -2.278 163.341 1.00 40.01 78 TYR B CA 1
ATOM 2074 C C . TYR B 2 76 ? 49.758 -1.087 162.786 1.00 41.08 78 TYR B C 1
ATOM 2075 O O . TYR B 2 76 ? 50.325 -0.029 162.503 1.00 41.02 78 TYR B O 1
ATOM 2084 N N . CYS B 2 77 ? 48.453 -1.266 162.632 1.00 40.52 79 CYS B N 1
ATOM 2085 C CA . CYS B 2 77 ? 47.603 -0.220 162.095 1.00 41.34 79 CYS B CA 1
ATOM 2086 C C . CYS B 2 77 ? 47.693 1.102 162.846 1.00 42.49 79 CYS B C 1
ATOM 2087 O O . CYS B 2 77 ? 48.202 2.087 162.312 1.00 45.33 79 CYS B O 1
ATOM 2090 N N . ARG B 2 78 ? 47.217 1.133 164.085 1.00 42.47 80 ARG B N 1
ATOM 2091 C CA . ARG B 2 78 ? 47.242 2.372 164.866 1.00 40.60 80 ARG B CA 1
ATOM 2092 C C . ARG B 2 78 ? 48.640 2.975 165.007 1.00 38.75 80 ARG B C 1
ATOM 2093 O O . ARG B 2 78 ? 48.798 4.191 165.016 1.00 38.65 80 ARG B O 1
ATOM 2101 N N . HIS B 2 79 ? 49.656 2.133 165.123 1.00 37.77 81 HIS B N 1
ATOM 2102 C CA . HIS B 2 79 ? 51.013 2.641 165.251 1.00 40.11 81 HIS B CA 1
ATOM 2103 C C . HIS B 2 79 ? 51.354 3.500 164.044 1.00 40.63 81 HIS B C 1
ATOM 2104 O O . HIS B 2 79 ? 51.650 4.693 164.172 1.00 42.62 81 HIS B O 1
ATOM 2111 N N . ASN B 2 80 ? 51.320 2.865 162.875 1.00 38.84 82 ASN B N 1
ATOM 2112 C CA . ASN B 2 80 ? 51.622 3.510 161.605 1.00 34.27 82 ASN B CA 1
ATOM 2113 C C . ASN B 2 80 ? 50.806 4.768 161.342 1.00 32.13 82 ASN B C 1
ATOM 2114 O O . ASN B 2 80 ? 51.329 5.761 160.843 1.00 31.19 82 ASN B O 1
ATOM 2119 N N . TYR B 2 81 ? 49.525 4.732 161.676 1.00 29.64 83 TYR B N 1
ATOM 2120 C CA . TYR B 2 81 ? 48.683 5.891 161.453 1.00 27.88 83 TYR B CA 1
ATOM 2121 C C . TYR B 2 81 ? 49.250 7.064 162.216 1.00 29.49 83 TYR B C 1
ATOM 2122 O O . TYR B 2 81 ? 49.167 8.203 161.773 1.00 33.26 83 TYR B O 1
ATOM 2131 N N . GLY B 2 82 ? 49.837 6.790 163.368 1.00 30.76 84 GLY B N 1
ATOM 2132 C CA . GLY B 2 82 ? 50.390 7.875 164.152 1.00 31.30 84 GLY B CA 1
ATOM 2133 C C . GLY B 2 82 ? 51.667 8.378 163.520 1.00 32.12 84 GLY B C 1
ATOM 2134 O O . GLY B 2 82 ? 51.976 9.570 163.551 1.00 33.14 84 GLY B O 1
ATOM 2135 N N . VAL B 2 83 ? 52.403 7.454 162.920 1.00 32.55 85 VAL B N 1
ATOM 2136 C CA . VAL B 2 83 ? 53.675 7.774 162.286 1.00 32.37 85 VAL B CA 1
ATOM 2137 C C . VAL B 2 83 ? 53.541 8.624 161.028 1.00 33.19 85 VAL B C 1
ATOM 2138 O O . VAL B 2 83 ? 54.452 9.372 160.689 1.00 33.32 85 VAL B O 1
ATOM 2142 N N . VAL B 2 84 ? 52.404 8.526 160.348 1.00 32.41 86 VAL B N 1
ATOM 2143 C CA . VAL B 2 84 ? 52.230 9.257 159.106 1.00 31.36 86 VAL B CA 1
ATOM 2144 C C . VAL B 2 84 ? 51.186 10.357 159.111 1.00 32.61 86 VAL B C 1
ATOM 2145 O O . VAL B 2 84 ? 51.290 11.310 158.343 1.00 33.76 86 VAL B O 1
ATOM 2149 N N . GLU B 2 85 ? 50.192 10.249 159.976 1.00 31.32 87 GLU B N 1
ATOM 2150 C CA . GLU B 2 85 ? 49.139 11.240 159.997 1.00 33.75 87 GLU B CA 1
ATOM 2151 C C . GLU B 2 85 ? 49.590 12.690 159.823 1.00 36.07 87 GLU B C 1
ATOM 2152 O O . GLU B 2 85 ? 48.874 13.480 159.219 1.00 39.18 87 GLU B O 1
ATOM 2158 N N . SER B 2 86 ? 50.758 13.060 160.337 1.00 36.68 88 SER B N 1
ATOM 2159 C CA . SER B 2 86 ? 51.192 14.454 160.202 1.00 36.38 88 SER B CA 1
ATOM 2160 C C . SER B 2 86 ? 51.364 14.930 158.749 1.00 37.68 88 SER B C 1
ATOM 2161 O O . SER B 2 86 ? 50.979 16.060 158.423 1.00 38.99 88 SER B O 1
ATOM 2164 N N . PHE B 2 87 ? 51.931 14.081 157.883 1.00 35.26 89 PHE B N 1
ATOM 2165 C CA . PHE B 2 87 ? 52.149 14.457 156.486 1.00 32.83 89 PHE B CA 1
ATOM 2166 C C . PHE B 2 87 ? 51.194 13.847 155.479 1.00 31.92 89 PHE B C 1
ATOM 2167 O O . PHE B 2 87 ? 51.393 13.989 154.271 1.00 32.77 89 PHE B O 1
ATOM 2175 N N . THR B 2 88 ? 50.162 13.171 155.961 1.00 29.55 90 THR B N 1
ATOM 2176 C CA . THR B 2 88 ? 49.199 12.577 155.053 1.00 29.68 90 THR B CA 1
ATOM 2177 C C . THR B 2 88 ? 47.804 13.051 155.400 1.00 30.14 90 THR B C 1
ATOM 2178 O O . THR B 2 88 ? 47.199 13.818 154.653 1.00 30.15 90 THR B O 1
ATOM 2182 N N . VAL B 2 89 ? 47.294 12.599 156.538 1.00 30.49 91 VAL B N 1
ATOM 2183 C CA . VAL B 2 89 ? 45.957 12.976 156.968 1.00 30.52 91 VAL B CA 1
ATOM 2184 C C . VAL B 2 89 ? 45.856 14.477 157.155 1.00 31.84 91 VAL B C 1
ATOM 2185 O O . VAL B 2 89 ? 44.827 15.078 156.868 1.00 32.15 91 VAL B O 1
ATOM 2189 N N . GLN B 2 90 ? 46.934 15.083 157.630 1.00 33.75 92 GLN B N 1
ATOM 2190 C CA . GLN B 2 90 ? 46.948 16.518 157.872 1.00 36.67 92 GLN B CA 1
ATOM 2191 C C . GLN B 2 90 ? 47.436 17.347 156.684 1.00 36.55 92 GLN B C 1
ATOM 2192 O O . GLN B 2 90 ? 47.455 18.581 156.754 1.00 36.89 92 GLN B O 1
ATOM 2198 N N . ARG B 2 91 ? 47.831 16.673 155.603 1.00 34.25 93 ARG B N 1
ATOM 2199 C CA . ARG B 2 91 ? 48.351 17.350 154.411 1.00 30.30 93 ARG B CA 1
ATOM 2200 C C . ARG B 2 91 ? 47.366 18.288 153.723 1.00 27.86 93 ARG B C 1
ATOM 2201 O O . ARG B 2 91 ? 46.209 17.943 153.530 1.00 27.78 93 ARG B O 1
ATOM 2209 N N . ARG B 2 92 ? 47.839 19.475 153.349 1.00 27.99 94 ARG B N 1
ATOM 2210 C CA . ARG B 2 92 ? 46.994 20.460 152.685 1.00 28.17 94 ARG B CA 1
ATOM 2211 C C . ARG B 2 92 ? 47.725 21.310 151.644 1.00 29.68 94 ARG B C 1
ATOM 2212 O O . ARG B 2 92 ? 48.673 22.031 151.974 1.00 30.28 94 ARG B O 1
ATOM 2220 N N . VAL B 2 93 ? 47.268 21.235 150.392 1.00 26.80 95 VAL B N 1
ATOM 2221 C CA . VAL B 2 93 ? 47.875 22.004 149.313 1.00 22.60 95 VAL B CA 1
ATOM 2222 C C . VAL B 2 93 ? 46.810 22.784 148.571 1.00 21.89 95 VAL B C 1
ATOM 2223 O O . VAL B 2 93 ? 45.838 22.228 148.090 1.00 19.50 95 VAL B O 1
ATOM 2227 N N . GLN B 2 94 ? 47.012 24.085 148.466 1.00 23.55 96 GLN B N 1
ATOM 2228 C CA . GLN B 2 94 ? 46.046 24.939 147.808 1.00 27.12 96 GLN B CA 1
ATOM 2229 C C . GLN B 2 94 ? 45.899 24.715 146.323 1.00 29.94 96 GLN B C 1
ATOM 2230 O O . GLN B 2 94 ? 46.875 24.474 145.614 1.00 32.05 96 GLN B O 1
ATOM 2236 N N . PRO B 2 95 ? 44.657 24.790 145.833 1.00 31.21 97 PRO B N 1
ATOM 2237 C CA . PRO B 2 95 ? 44.298 24.614 144.427 1.00 32.66 97 PRO B CA 1
ATOM 2238 C C . PRO B 2 95 ? 44.721 25.833 143.640 1.00 32.91 97 PRO B C 1
ATOM 2239 O O . PRO B 2 95 ? 44.861 26.913 144.194 1.00 35.10 97 PRO B O 1
ATOM 2243 N N . LYS B 2 96 ? 44.895 25.656 142.341 1.00 33.96 98 LYS B N 1
ATOM 2244 C CA . LYS B 2 96 ? 45.300 26.736 141.457 1.00 32.60 98 LYS B CA 1
ATOM 2245 C C . LYS B 2 96 ? 44.170 26.843 140.427 1.00 28.90 98 LYS B C 1
ATOM 2246 O O . LYS B 2 96 ? 44.002 25.968 139.580 1.00 27.69 98 LYS B O 1
ATOM 2252 N N . VAL B 2 97 ? 43.389 27.912 140.515 1.00 26.08 99 VAL B N 1
ATOM 2253 C CA . VAL B 2 97 ? 42.249 28.088 139.624 1.00 24.99 99 VAL B CA 1
ATOM 2254 C C . VAL B 2 97 ? 42.473 28.987 138.416 1.00 24.95 99 VAL B C 1
ATOM 2255 O O . VAL B 2 97 ? 43.099 30.030 138.513 1.00 25.00 99 VAL B O 1
ATOM 2259 N N . THR B 2 98 ? 41.946 28.554 137.271 1.00 27.48 100 THR B N 1
ATOM 2260 C CA . THR B 2 98 ? 42.041 29.280 136.008 1.00 25.84 100 THR B CA 1
ATOM 2261 C C . THR B 2 98 ? 40.737 29.108 135.244 1.00 24.97 100 THR B C 1
ATOM 2262 O O . THR B 2 98 ? 40.228 28.000 135.118 1.00 25.59 100 THR B O 1
ATOM 2266 N N . VAL B 2 99 ? 40.206 30.212 134.733 1.00 26.65 101 VAL B N 1
ATOM 2267 C CA . VAL B 2 99 ? 38.955 30.203 133.979 1.00 26.61 101 VAL B CA 1
ATOM 2268 C C . VAL B 2 99 ? 39.218 30.707 132.564 1.00 26.91 101 VAL B C 1
ATOM 2269 O O . VAL B 2 99 ? 39.861 31.735 132.375 1.00 27.73 101 VAL B O 1
ATOM 2273 N N . TYR B 2 100 ? 38.734 29.976 131.568 1.00 27.08 102 TYR B N 1
ATOM 2274 C CA . TYR B 2 100 ? 38.905 30.381 130.174 1.00 24.69 102 TYR B CA 1
ATOM 2275 C C . TYR B 2 100 ? 37.875 29.723 129.282 1.00 25.03 102 TYR B C 1
ATOM 2276 O O . TYR B 2 100 ? 37.360 28.635 129.582 1.00 24.39 102 TYR B O 1
ATOM 2285 N N . PRO B 2 101 ? 37.553 30.382 128.165 1.00 24.44 103 PRO B N 1
ATOM 2286 C CA . PRO B 2 101 ? 36.570 29.808 127.255 1.00 24.73 103 PRO B CA 1
ATOM 2287 C C . PRO B 2 101 ? 37.276 28.948 126.218 1.00 27.48 103 PRO B C 1
ATOM 2288 O O . PRO B 2 101 ? 38.275 29.380 125.644 1.00 28.92 103 PRO B O 1
ATOM 2292 N N . SER B 2 102 ? 36.803 27.722 126.004 1.00 29.45 104 SER B N 1
ATOM 2293 C CA . SER B 2 102 ? 37.388 26.887 124.959 1.00 32.07 104 SER B CA 1
ATOM 2294 C C . SER B 2 102 ? 36.663 27.478 123.754 1.00 36.33 104 SER B C 1
ATOM 2295 O O . SER B 2 102 ? 35.505 27.877 123.877 1.00 42.64 104 SER B O 1
ATOM 2298 N N . LYS B 2 103 ? 37.311 27.562 122.602 1.00 37.60 105 LYS B N 1
ATOM 2299 C CA . LYS B 2 103 ? 36.658 28.176 121.447 1.00 38.21 105 LYS B CA 1
ATOM 2300 C C . LYS B 2 103 ? 36.613 29.689 121.652 1.00 35.18 105 LYS B C 1
ATOM 2301 O O . LYS B 2 103 ? 35.846 30.205 122.469 1.00 33.82 105 LYS B O 1
ATOM 2307 N N . THR B 2 104 ? 37.463 30.386 120.910 1.00 33.90 106 THR B N 1
ATOM 2308 C CA . THR B 2 104 ? 37.541 31.835 120.957 1.00 34.53 106 THR B CA 1
ATOM 2309 C C . THR B 2 104 ? 36.770 32.334 119.737 1.00 34.83 106 THR B C 1
ATOM 2310 O O . THR B 2 104 ? 37.321 32.442 118.648 1.00 35.65 106 THR B O 1
ATOM 2314 N N . GLN B 2 105 ? 35.488 32.620 119.915 1.00 35.53 107 GLN B N 1
ATOM 2315 C CA . GLN B 2 105 ? 34.668 33.084 118.806 1.00 35.71 107 GLN B CA 1
ATOM 2316 C C . GLN B 2 105 ? 34.033 34.440 119.064 1.00 35.66 107 GLN B C 1
ATOM 2317 O O . GLN B 2 105 ? 34.344 35.131 120.034 1.00 37.32 107 GLN B O 1
ATOM 2323 N N . PRO B 2 106 ? 33.128 34.816 118.178 1.00 33.27 108 PRO B N 1
ATOM 2324 C CA . PRO B 2 106 ? 32.433 36.068 118.324 1.00 33.44 108 PRO B CA 1
ATOM 2325 C C . PRO B 2 106 ? 31.373 35.847 119.399 1.00 33.09 108 PRO B C 1
ATOM 2326 O O . PRO B 2 106 ? 30.830 34.759 119.531 1.00 33.74 108 PRO B O 1
ATOM 2328 N N . LEU B 2 107 ? 31.087 36.874 120.178 1.00 33.91 109 LEU B N 1
ATOM 2329 C CA . LEU B 2 107 ? 30.080 36.761 121.216 1.00 33.78 109 LEU B CA 1
ATOM 2330 C C . LEU B 2 107 ? 28.762 36.292 120.595 1.00 34.09 109 LEU B C 1
ATOM 2331 O O . LEU B 2 107 ? 28.633 36.227 119.379 1.00 34.54 109 LEU B O 1
ATOM 2336 N N . GLN B 2 108 ? 27.802 35.948 121.447 1.00 34.62 110 GLN B N 1
ATOM 2337 C CA . GLN B 2 108 ? 26.460 35.513 121.045 1.00 34.25 110 GLN B CA 1
ATOM 2338 C C . GLN B 2 108 ? 26.241 34.101 120.492 1.00 35.22 110 GLN B C 1
ATOM 2339 O O . GLN B 2 108 ? 25.143 33.768 120.036 1.00 35.01 110 GLN B O 1
ATOM 2345 N N . HIS B 2 109 ? 27.268 33.263 120.551 1.00 35.39 111 HIS B N 1
ATOM 2346 C CA . HIS B 2 109 ? 27.158 31.893 120.063 1.00 34.28 111 HIS B CA 1
ATOM 2347 C C . HIS B 2 109 ? 27.445 30.926 121.208 1.00 32.83 111 HIS B C 1
ATOM 2348 O O . HIS B 2 109 ? 28.188 31.260 122.132 1.00 34.69 111 HIS B O 1
ATOM 2355 N N . HIS B 2 110 ? 26.887 29.720 121.142 1.00 31.66 112 HIS B N 1
ATOM 2356 C CA . HIS B 2 110 ? 27.086 28.754 122.220 1.00 29.82 112 HIS B CA 1
ATOM 2357 C C . HIS B 2 110 ? 28.568 28.469 122.450 1.00 27.71 112 HIS B C 1
ATOM 2358 O O . HIS B 2 110 ? 29.337 28.299 121.499 1.00 28.88 112 HIS B O 1
ATOM 2365 N N . ASN B 2 111 ? 28.969 28.441 123.719 1.00 25.07 113 ASN B N 1
ATOM 2366 C CA . ASN B 2 111 ? 30.366 28.204 124.085 1.00 24.49 113 ASN B CA 1
ATOM 2367 C C . ASN B 2 111 ? 30.484 27.313 125.313 1.00 23.97 113 ASN B C 1
ATOM 2368 O O . ASN B 2 111 ? 29.485 26.902 125.900 1.00 26.72 113 ASN B O 1
ATOM 2373 N N . LEU B 2 112 ? 31.722 27.029 125.696 1.00 22.19 114 LEU B N 1
ATOM 2374 C CA . LEU B 2 112 ? 32.000 26.192 126.848 1.00 20.28 114 LEU B CA 1
ATOM 2375 C C . LEU B 2 112 ? 33.042 26.911 127.703 1.00 21.70 114 LEU B C 1
ATOM 2376 O O . LEU B 2 112 ? 34.176 27.126 127.258 1.00 19.82 114 LEU B O 1
ATOM 2381 N N . LEU B 2 113 ? 32.639 27.295 128.917 1.00 21.55 115 LEU B N 1
ATOM 2382 C CA . LEU B 2 113 ? 33.516 27.994 129.861 1.00 21.97 115 LEU B CA 1
ATOM 2383 C C . LEU B 2 113 ? 34.177 27.023 130.824 1.00 20.27 115 LEU B C 1
ATOM 2384 O O . LEU B 2 113 ? 33.519 26.379 131.645 1.00 17.92 115 LEU B O 1
ATOM 2389 N N . VAL B 2 114 ? 35.492 26.925 130.718 1.00 17.99 116 VAL B N 1
ATOM 2390 C CA . VAL B 2 114 ? 36.219 25.992 131.542 1.00 19.03 116 VAL B CA 1
ATOM 2391 C C . VAL B 2 114 ? 36.851 26.559 132.789 1.00 20.61 116 VAL B C 1
ATOM 2392 O O . VAL B 2 114 ? 37.499 27.603 132.767 1.00 21.63 116 VAL B O 1
ATOM 2396 N N . CYS B 2 115 ? 36.646 25.853 133.888 1.00 21.57 117 CYS B N 1
ATOM 2397 C CA . CYS B 2 115 ? 37.227 26.247 135.145 1.00 22.25 117 CYS B CA 1
ATOM 2398 C C . CYS B 2 115 ? 38.125 25.100 135.511 1.00 22.93 117 CYS B C 1
ATOM 2399 O O . CYS B 2 115 ? 37.653 24.010 135.848 1.00 22.97 1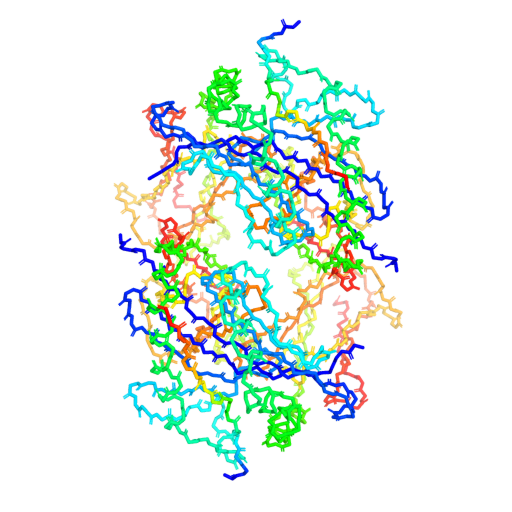17 CYS B O 1
ATOM 2402 N N . SER B 2 116 ? 39.426 25.333 135.437 1.00 21.79 118 SER B N 1
ATOM 2403 C CA . SER B 2 116 ? 40.362 24.284 135.764 1.00 21.14 118 SER B CA 1
ATOM 2404 C C . SER B 2 116 ? 40.935 24.494 137.151 1.00 21.48 118 SER B C 1
ATOM 2405 O O . SER B 2 116 ? 41.408 25.581 137.482 1.00 23.24 118 SER B O 1
ATOM 2408 N N . VAL B 2 117 ? 40.855 23.450 137.969 1.00 19.72 119 VAL B N 1
ATOM 2409 C CA . VAL B 2 117 ? 41.382 23.482 139.321 1.00 18.41 119 VAL B CA 1
ATOM 2410 C C . VAL B 2 117 ? 42.521 22.482 139.373 1.00 18.96 119 VAL B C 1
ATOM 2411 O O . VAL B 2 117 ? 42.327 21.292 139.125 1.00 18.73 119 VAL B O 1
ATOM 2415 N N . SER B 2 118 ? 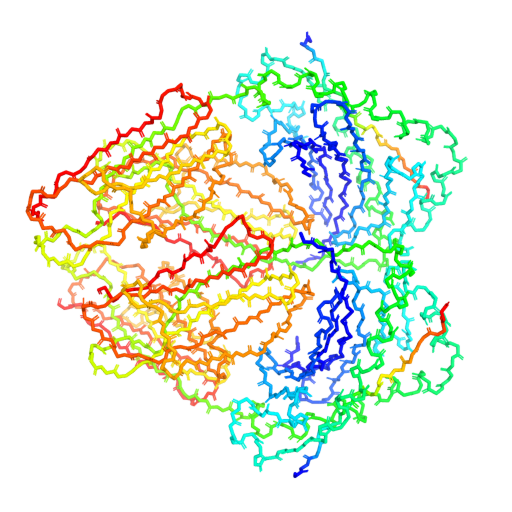43.712 22.961 139.715 1.00 20.68 120 SER B N 1
ATOM 2416 C CA . SER B 2 118 ? 44.870 22.084 139.742 1.00 22.92 120 SER B CA 1
ATOM 2417 C C . SER B 2 118 ? 45.797 22.172 140.956 1.00 23.56 120 SER B C 1
ATOM 2418 O O . SER B 2 118 ? 45.862 23.191 141.653 1.00 22.89 120 SER B O 1
ATOM 2421 N N . GLY B 2 119 ? 46.495 21.063 141.192 1.00 23.41 121 GLY B N 1
ATOM 2422 C CA . GLY B 2 119 ? 47.474 20.966 142.258 1.00 24.96 121 GLY B CA 1
ATOM 2423 C C . GLY B 2 119 ? 47.034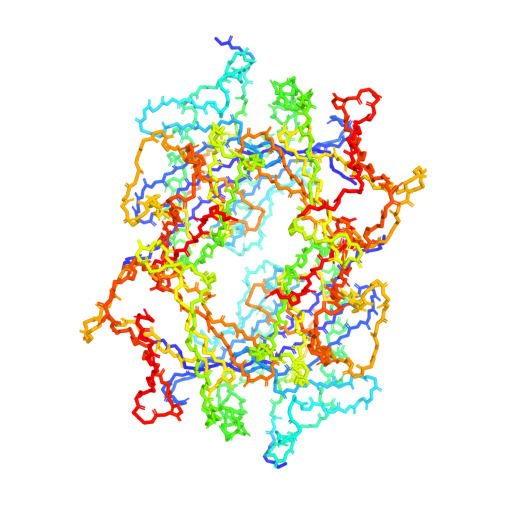 20.953 143.701 1.00 25.25 121 GLY B C 1
ATOM 2424 O O . GLY B 2 119 ? 47.828 21.313 144.573 1.00 27.85 121 GLY B O 1
ATOM 2425 N N . PHE B 2 120 ? 45.798 20.539 143.967 1.00 23.52 122 PHE B N 1
ATOM 2426 C CA . PHE B 2 120 ? 45.305 20.515 145.333 1.00 20.85 122 PHE B CA 1
ATOM 2427 C C . PHE B 2 120 ? 45.356 19.171 146.024 1.00 21.19 122 PHE B C 1
ATOM 2428 O O . PHE B 2 120 ? 45.560 18.137 145.403 1.00 22.77 122 PHE B O 1
ATOM 2436 N N . TYR B 2 121 ? 45.177 19.219 147.336 1.00 23.64 123 TYR B N 1
ATOM 2437 C CA . TYR B 2 121 ? 45.169 18.051 148.203 1.00 22.26 123 TYR B CA 1
ATOM 2438 C C . TYR B 2 121 ? 44.607 18.530 149.538 1.00 23.73 123 TYR B C 1
ATOM 2439 O O . TYR B 2 121 ? 44.956 19.618 150.013 1.00 24.21 123 TYR B O 1
ATOM 2448 N N . PRO B 2 122 ? 43.720 17.742 150.163 1.00 24.39 124 PRO B N 1
ATOM 2449 C CA . PRO B 2 122 ? 43.171 16.438 149.779 1.00 23.67 124 PRO B CA 1
ATOM 2450 C C . PRO B 2 122 ? 42.161 16.512 148.659 1.00 22.87 124 PRO B C 1
ATOM 2451 O O . PRO B 2 122 ? 41.843 17.580 148.160 1.00 23.08 124 PRO B O 1
ATOM 2455 N N . GLY B 2 123 ? 41.626 15.358 148.302 1.00 23.66 125 GLY B N 1
ATOM 2456 C CA . GLY B 2 123 ? 40.683 15.299 147.206 1.00 25.98 125 GLY B CA 1
ATOM 2457 C C . GLY B 2 123 ? 39.317 15.931 147.345 1.00 27.31 125 GLY B C 1
ATOM 2458 O O . GLY B 2 123 ? 38.675 16.195 146.334 1.00 29.22 125 GLY B O 1
ATOM 2459 N N . SER B 2 124 ? 38.855 16.184 148.563 1.00 26.95 126 SER B N 1
ATOM 2460 C CA . SER B 2 124 ? 37.527 16.761 148.723 1.00 26.15 126 SER B CA 1
ATOM 2461 C C . SER B 2 124 ? 37.508 18.194 148.236 1.00 25.02 126 SER B C 1
ATOM 2462 O O . SER B 2 124 ? 38.325 18.999 148.663 1.00 25.25 126 SER B O 1
ATOM 2465 N N . ILE B 2 125 ? 36.575 18.507 147.342 1.00 24.25 127 ILE B N 1
ATOM 2466 C CA . ILE B 2 125 ? 36.463 19.854 146.793 1.00 25.52 127 ILE B CA 1
ATOM 2467 C C . ILE B 2 125 ? 35.087 20.138 146.178 1.00 25.98 127 ILE B C 1
ATOM 2468 O O . ILE B 2 125 ? 34.389 19.220 145.751 1.00 27.08 127 ILE B O 1
ATOM 2473 N N . GLU B 2 126 ? 34.703 21.413 146.147 1.00 26.36 128 GLU B N 1
ATOM 2474 C CA . GLU B 2 126 ? 33.417 21.821 145.586 1.00 26.53 128 GLU B CA 1
ATOM 2475 C C . GLU B 2 126 ? 33.602 22.983 144.623 1.00 24.68 128 GLU B C 1
ATOM 2476 O O . GLU B 2 126 ? 34.157 24.014 144.991 1.00 24.50 128 GLU B O 1
ATOM 2482 N N . VAL B 2 127 ? 33.165 22.800 143.380 1.00 23.57 129 VAL B N 1
ATOM 2483 C CA . VAL B 2 127 ? 33.262 23.855 142.367 1.00 22.38 129 VAL B CA 1
ATOM 2484 C C . VAL B 2 127 ? 31.853 24.307 141.977 1.00 21.90 129 VAL B C 1
ATOM 2485 O O . VAL B 2 127 ? 30.978 23.479 141.749 1.00 21.32 129 VAL B O 1
ATOM 2489 N N . ARG B 2 128 ? 31.638 25.619 141.902 1.00 23.54 130 ARG B N 1
ATOM 2490 C CA . ARG B 2 128 ? 30.337 26.157 141.536 1.00 24.70 130 ARG B CA 1
ATOM 2491 C C . ARG B 2 128 ? 30.516 27.273 140.516 1.00 22.18 130 ARG B C 1
ATOM 2492 O O . ARG B 2 128 ? 31.581 27.883 140.458 1.00 24.47 130 ARG B O 1
ATOM 2500 N N . TRP B 2 129 ? 29.486 27.526 139.708 1.00 20.62 131 TRP B N 1
ATOM 2501 C CA . TRP B 2 129 ? 29.536 28.574 138.679 1.00 17.22 131 TRP B CA 1
ATOM 2502 C C . TRP B 2 129 ? 28.427 29.581 138.904 1.00 19.06 131 TRP B C 1
ATOM 2503 O O . TRP B 2 129 ? 27.309 29.204 139.264 1.00 17.67 131 TRP B O 1
ATOM 2514 N N . PHE B 2 130 ? 28.739 30.856 138.666 1.00 19.08 132 PHE B N 1
ATOM 2515 C CA . PHE B 2 130 ? 27.787 31.952 138.851 1.00 18.79 132 PHE B CA 1
ATOM 2516 C C . PHE B 2 130 ? 27.746 32.830 137.626 1.00 20.13 132 PHE B C 1
ATOM 2517 O O . PHE B 2 130 ? 28.777 33.099 137.027 1.00 21.18 132 PHE B O 1
ATOM 2525 N N . LEU B 2 131 ? 26.558 33.293 137.266 1.00 22.10 133 LEU B N 1
ATOM 2526 C CA . LEU B 2 131 ? 26.414 34.207 136.141 1.00 24.37 133 LEU B CA 1
ATOM 2527 C C . LEU B 2 131 ? 25.725 35.456 136.680 1.00 26.37 133 LEU B C 1
ATOM 2528 O O . LEU B 2 131 ? 24.555 35.419 137.071 1.00 24.76 133 LEU B O 1
ATOM 2533 N N . ASN B 2 132 ? 26.470 36.556 136.717 1.00 29.53 134 ASN B N 1
ATOM 2534 C CA . ASN B 2 132 ? 25.949 37.827 137.210 1.00 30.81 134 ASN B CA 1
ATOM 2535 C C . ASN B 2 132 ? 25.460 37.690 138.655 1.00 30.98 134 ASN B C 1
ATOM 2536 O O . ASN B 2 132 ? 24.395 38.195 139.014 1.00 31.80 134 ASN B O 1
ATOM 2541 N N . GLY B 2 133 ? 26.241 36.994 139.476 1.00 31.74 135 GLY B N 1
ATOM 2542 C CA . GLY B 2 133 ? 25.881 36.822 140.873 1.00 33.02 135 GLY B CA 1
ATOM 2543 C C . GLY B 2 133 ? 24.879 35.738 141.229 1.00 34.40 135 GLY B C 1
ATOM 2544 O O . GLY B 2 133 ? 24.577 35.544 142.402 1.00 34.95 135 GLY B O 1
ATOM 2545 N N . GLN B 2 134 ? 24.345 35.033 140.241 1.00 35.64 136 GLN B N 1
ATOM 2546 C CA . GLN B 2 134 ? 23.394 33.971 140.536 1.00 36.53 136 GLN B CA 1
ATOM 2547 C C . GLN B 2 134 ? 24.018 32.636 140.157 1.00 36.44 136 GLN B C 1
ATOM 2548 O O . GLN B 2 134 ? 24.587 32.511 139.076 1.00 36.64 136 GLN B O 1
ATOM 2554 N N . GLU B 2 135 ? 23.917 31.647 141.047 1.00 36.10 137 GLU B N 1
ATOM 2555 C CA . GLU B 2 135 ? 24.504 30.327 140.803 1.00 38.39 137 GLU B CA 1
ATOM 2556 C C . GLU B 2 135 ? 23.799 29.592 139.685 1.00 39.43 137 GLU B C 1
ATOM 2557 O O . GLU B 2 135 ? 22.574 29.579 139.622 1.00 40.34 137 GLU B O 1
ATOM 2563 N N . GLU B 2 136 ? 24.578 28.981 138.801 1.00 39.96 138 GLU B N 1
ATOM 2564 C CA . GLU B 2 136 ? 24.024 28.217 137.697 1.00 41.15 138 GLU B CA 1
ATOM 2565 C C . GLU B 2 136 ? 23.975 26.773 138.159 1.00 42.08 13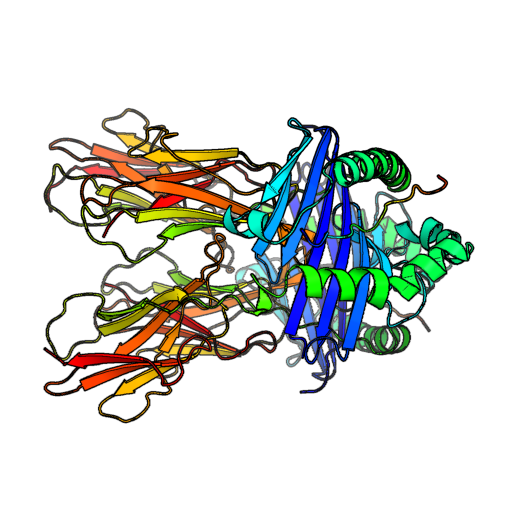8 GLU B C 1
ATOM 2566 O O . GLU B 2 136 ? 24.982 26.236 138.622 1.00 42.96 138 GLU B O 1
ATOM 2572 N N . LYS B 2 137 ? 22.816 26.134 138.049 1.00 43.63 139 LYS B N 1
ATOM 2573 C CA . LYS B 2 137 ? 22.725 24.757 138.510 1.00 47.56 139 LYS B CA 1
ATOM 2574 C C . LYS B 2 137 ? 22.612 23.697 137.429 1.00 46.34 139 LYS B C 1
ATOM 2575 O O . LYS B 2 137 ? 22.547 22.505 137.717 1.00 46.10 139 LYS B O 1
ATOM 2581 N N . ALA B 2 138 ? 22.601 24.131 136.180 1.00 45.22 140 ALA B N 1
ATOM 2582 C CA . ALA B 2 138 ? 22.518 23.191 135.088 1.00 42.26 140 ALA B CA 1
ATOM 2583 C C . ALA B 2 138 ? 23.527 23.568 134.018 1.00 40.99 140 ALA B C 1
ATOM 2584 O O . ALA B 2 138 ? 23.975 24.718 133.934 1.00 42.12 140 ALA B O 1
ATOM 2586 N N . GLY B 2 139 ? 23.874 22.588 133.196 1.00 37.99 141 GLY B N 1
ATOM 2587 C CA . GLY B 2 139 ? 24.809 22.832 132.124 1.00 34.78 141 GLY B CA 1
ATOM 2588 C C . GLY B 2 139 ? 26.246 22.697 132.550 1.00 33.33 141 GLY B C 1
ATOM 2589 O O . GLY B 2 139 ? 27.133 23.249 131.903 1.00 34.72 141 GLY B O 1
ATOM 2590 N N . MET B 2 140 ? 26.492 21.963 133.629 1.00 31.63 142 MET B N 1
ATOM 2591 C CA . MET B 2 140 ? 27.862 21.790 134.093 1.00 28.79 142 MET B CA 1
ATOM 2592 C C . MET B 2 140 ? 28.384 20.396 133.834 1.00 26.69 142 MET B C 1
ATOM 2593 O O . MET B 2 140 ? 27.802 19.408 134.265 1.00 27.59 142 MET B O 1
ATOM 2598 N N . VAL B 2 141 ? 29.483 20.328 133.101 1.00 25.00 143 VAL B N 1
ATOM 2599 C CA . VAL B 2 141 ? 30.102 19.064 132.768 1.00 24.31 143 VAL B CA 1
ATOM 2600 C C . VAL B 2 141 ? 31.442 19.010 133.470 1.00 25.02 143 VAL B C 1
ATOM 2601 O O . VAL B 2 141 ? 32.334 19.816 133.192 1.00 25.43 143 VAL B O 1
ATOM 2605 N N . SER B 2 142 ? 31.584 18.062 134.386 1.00 26.00 144 SER B N 1
ATOM 2606 C CA . SER B 2 142 ? 32.832 17.932 135.111 1.00 27.16 144 SER B CA 1
ATOM 2607 C C . SER B 2 142 ? 33.592 16.687 134.726 1.00 28.02 144 SER B C 1
ATOM 2608 O O . SER B 2 142 ? 33.016 15.688 134.289 1.00 30.15 144 SER B O 1
ATOM 2611 N N . THR B 2 143 ? 34.903 16.757 134.898 1.00 27.65 145 THR B N 1
ATOM 2612 C CA . THR B 2 143 ? 35.775 15.653 134.564 1.00 27.45 145 THR B CA 1
ATOM 2613 C C . THR B 2 143 ? 35.951 14.746 135.745 1.00 27.41 145 THR B C 1
ATOM 2614 O O . THR B 2 143 ? 36.499 13.658 135.620 1.00 28.70 145 THR B O 1
ATOM 2618 N N . GLY B 2 144 ? 35.492 15.191 136.902 1.00 28.87 146 GLY B N 1
ATOM 2619 C CA . GLY B 2 144 ? 35.675 14.381 138.085 1.00 29.36 146 GLY B CA 1
ATOM 2620 C C . GLY B 2 144 ? 37.091 14.546 138.615 1.00 29.72 146 GLY B C 1
ATOM 2621 O O . GLY B 2 144 ? 37.923 15.232 138.011 1.00 30.16 146 GLY B O 1
ATOM 2622 N N . LEU B 2 145 ? 37.361 13.904 139.748 1.00 29.91 147 LEU B N 1
ATOM 2623 C CA . LEU B 2 145 ? 38.661 13.969 140.419 1.00 27.63 147 LEU B CA 1
ATOM 2624 C C . LEU B 2 145 ? 39.750 13.187 139.706 1.00 25.23 147 LEU B C 1
ATOM 2625 O O . LEU B 2 145 ? 39.585 12.009 139.439 1.00 26.63 147 LEU B O 1
ATOM 2630 N N . ILE B 2 146 ? 40.871 13.833 139.417 1.00 23.32 148 ILE B N 1
ATOM 2631 C CA . ILE B 2 146 ? 41.964 13.144 138.752 1.00 21.31 148 ILE B CA 1
ATOM 2632 C C . ILE B 2 146 ? 43.199 13.121 139.639 1.00 20.10 148 ILE B C 1
ATOM 2633 O O . ILE B 2 146 ? 43.735 14.159 140.007 1.00 20.09 148 ILE B O 1
ATOM 2638 N N . GLN B 2 147 ? 43.640 11.920 139.983 1.00 19.95 149 GLN B N 1
ATOM 2639 C CA . GLN B 2 147 ? 44.797 11.737 140.833 1.00 19.01 149 GLN B CA 1
ATOM 2640 C C . GLN B 2 147 ? 46.063 11.734 139.981 1.00 18.78 149 GLN B C 1
ATOM 2641 O O . GLN B 2 147 ? 46.278 10.805 139.205 1.00 20.75 149 GLN B O 1
ATOM 2647 N N . ASN B 2 148 ? 46.900 12.760 140.138 1.00 18.04 150 ASN B N 1
ATOM 2648 C CA . ASN B 2 148 ? 48.140 12.891 139.364 1.00 14.73 150 ASN B CA 1
ATOM 2649 C C . ASN B 2 148 ? 49.262 11.949 139.762 1.00 15.64 150 ASN B C 1
ATOM 2650 O O . ASN B 2 148 ? 50.307 11.924 139.107 1.00 14.28 150 ASN B O 1
ATOM 2655 N N . GLY B 2 149 ? 49.066 11.199 140.843 1.00 16.89 151 GLY B N 1
ATOM 2656 C CA . GLY B 2 149 ? 50.078 10.247 141.282 1.00 18.47 151 GLY B CA 1
ATOM 2657 C C . GLY B 2 149 ? 51.265 10.800 142.060 1.00 20.87 151 GLY B C 1
ATOM 2658 O O . GLY B 2 149 ? 52.171 10.048 142.434 1.00 20.91 151 GLY B O 1
ATOM 2659 N N . ASP B 2 150 ? 51.258 12.102 142.330 1.00 20.54 152 ASP B N 1
ATOM 2660 C CA . ASP B 2 150 ? 52.348 12.747 143.048 1.00 18.66 152 ASP B CA 1
ATOM 2661 C C . ASP B 2 150 ? 51.819 13.525 144.238 1.00 18.62 152 ASP B C 1
ATOM 2662 O O . ASP B 2 150 ? 52.359 14.572 144.590 1.00 19.11 152 ASP B O 1
ATOM 2667 N N . TRP B 2 151 ? 50.745 13.017 144.830 1.00 18.47 153 TRP B N 1
ATOM 2668 C CA . TRP B 2 151 ? 50.113 13.624 145.990 1.00 16.63 153 TRP B CA 1
ATOM 2669 C C . TRP B 2 151 ? 49.379 14.928 145.736 1.00 17.14 153 TRP B C 1
ATOM 2670 O O . TRP B 2 151 ? 49.370 15.813 146.583 1.00 18.69 153 TRP B O 1
ATOM 2681 N N . THR B 2 152 ? 48.765 15.052 144.564 1.00 17.34 154 THR B N 1
ATOM 2682 C CA . THR B 2 152 ? 47.953 16.225 144.248 1.00 16.48 154 THR B CA 1
ATOM 2683 C C . THR B 2 152 ? 46.873 15.751 143.301 1.00 16.51 154 THR B C 1
ATOM 2684 O O . THR B 2 152 ? 47.027 14.714 142.658 1.00 18.89 154 THR B O 1
ATOM 2688 N N . PHE B 2 153 ? 45.779 16.500 143.232 1.00 15.68 155 PHE B N 1
ATOM 2689 C CA . PHE B 2 153 ? 44.654 16.163 142.370 1.00 15.05 155 PHE B CA 1
ATOM 2690 C C . PHE B 2 153 ? 44.406 17.315 141.389 1.00 15.61 155 PHE B C 1
ATOM 2691 O O . PHE B 2 153 ? 45.024 18.376 141.483 1.00 16.25 155 PHE B O 1
ATOM 2699 N N . GLN B 2 154 ? 43.492 17.103 140.452 1.00 16.08 156 GLN B N 1
ATOM 2700 C CA . GLN B 2 154 ? 43.103 18.146 139.512 1.00 17.39 156 GLN B CA 1
ATOM 2701 C C . GLN B 2 154 ? 41.696 17.810 139.050 1.00 18.50 156 GLN B C 1
ATOM 2702 O O . GLN B 2 154 ? 41.238 16.671 139.206 1.00 18.67 156 GLN B O 1
ATOM 2708 N N . THR B 2 155 ? 40.999 18.806 138.517 1.00 20.10 157 THR B N 1
ATOM 2709 C CA . THR B 2 155 ? 39.635 18.621 138.036 1.00 22.27 157 THR B CA 1
ATOM 2710 C C . THR B 2 155 ? 39.227 19.794 137.151 1.00 22.05 157 THR B C 1
ATOM 2711 O O . THR B 2 155 ? 39.789 20.885 137.249 1.00 21.88 157 THR B O 1
ATOM 2715 N N . LEU B 2 156 ? 38.258 19.556 136.276 1.00 22.01 158 LEU B N 1
ATOM 2716 C CA . LEU B 2 156 ? 37.780 20.594 135.380 1.00 20.30 158 LEU B CA 1
ATOM 2717 C C . LEU B 2 156 ? 36.268 20.597 135.383 1.00 19.35 158 LEU B C 1
ATOM 2718 O O . LEU B 2 156 ? 35.626 19.542 135.378 1.00 19.78 158 LEU B O 1
ATOM 2723 N N . VAL B 2 157 ? 35.695 21.785 135.409 1.00 17.19 159 VAL B N 1
ATOM 2724 C CA . VAL B 2 157 ? 34.265 21.888 135.391 1.00 17.61 159 VAL B CA 1
ATOM 2725 C C . VAL B 2 157 ? 33.935 22.921 134.365 1.00 18.19 159 VAL B C 1
ATOM 2726 O O . VAL B 2 157 ? 34.429 24.044 134.413 1.00 19.53 159 VAL B O 1
ATOM 2730 N N . MET B 2 158 ? 33.104 22.523 133.418 1.00 19.01 160 MET B N 1
ATOM 2731 C CA . MET B 2 158 ? 32.735 23.410 132.354 1.00 20.48 160 MET B CA 1
ATOM 2732 C C . MET B 2 158 ? 31.308 23.772 132.478 1.00 17.58 160 MET B C 1
ATOM 2733 O O . MET B 2 158 ? 30.514 23.010 133.008 1.00 17.69 160 MET B O 1
ATOM 2738 N N . LEU B 2 159 ? 30.986 24.939 131.949 1.00 17.60 161 LEU B N 1
ATOM 2739 C CA . LEU B 2 159 ? 29.630 25.435 131.975 1.00 16.65 161 LEU B CA 1
ATOM 2740 C C . LEU B 2 159 ? 29.213 25.690 130.530 1.00 17.29 161 LEU B C 1
ATOM 2741 O O . LEU B 2 159 ? 29.973 26.270 129.770 1.00 17.37 161 LEU B O 1
ATOM 2746 N N . GLU B 2 160 ? 28.020 25.239 130.156 1.00 19.35 162 GLU B N 1
ATOM 2747 C CA . GLU B 2 160 ? 27.509 25.444 128.805 1.00 23.09 162 GLU B CA 1
ATOM 2748 C C . GLU B 2 160 ? 26.754 26.768 128.762 1.00 24.77 162 GLU B C 1
ATOM 2749 O O . GLU B 2 160 ? 25.742 26.932 129.448 1.00 24.36 162 GLU B O 1
ATOM 2755 N N . THR B 2 161 ? 27.235 27.701 127.940 1.00 26.95 163 THR B N 1
ATOM 2756 C CA . THR B 2 161 ? 26.608 29.015 127.836 1.00 28.53 163 THR B CA 1
ATOM 2757 C C . THR B 2 161 ? 26.489 29.584 126.421 1.00 27.17 163 THR B C 1
ATOM 2758 O O . THR B 2 161 ? 26.959 29.008 125.446 1.00 28.50 163 THR B O 1
ATOM 2762 N N . VAL B 2 162 ? 25.844 30.743 126.351 1.00 27.82 164 VAL B N 1
ATOM 2763 C CA . VAL B 2 162 ? 25.652 31.513 125.133 1.00 23.84 164 VAL B CA 1
ATOM 2764 C C . VAL B 2 162 ? 25.873 32.910 125.693 1.00 21.84 164 VAL B C 1
ATOM 2765 O O . VAL B 2 162 ? 24.935 33.614 126.079 1.00 21.93 164 VAL B O 1
ATOM 2769 N N . PRO B 2 163 ? 27.143 33.304 125.790 1.00 19.28 165 PRO B N 1
ATOM 2770 C CA . PRO B 2 163 ? 27.552 34.604 126.315 1.00 23.71 165 PRO B CA 1
ATOM 2771 C C . PRO B 2 163 ? 27.091 35.805 125.507 1.00 25.32 165 PRO B C 1
ATOM 2772 O O . PRO B 2 163 ? 27.100 35.796 124.284 1.00 24.96 165 PRO B O 1
ATOM 2776 N N . ARG B 2 164 ? 26.687 36.840 126.225 1.00 28.57 166 ARG B N 1
ATOM 2777 C CA . ARG B 2 164 ? 26.228 38.073 125.627 1.00 30.74 166 ARG B CA 1
ATOM 2778 C C . ARG B 2 164 ? 26.979 39.203 126.317 1.00 33.22 166 ARG B C 1
ATOM 2779 O O . ARG B 2 164 ? 27.608 38.993 127.355 1.00 34.22 166 ARG B O 1
ATOM 2787 N N . SER B 2 165 ? 26.928 40.396 125.738 1.00 35.23 167 SER B N 1
ATOM 2788 C CA . SER B 2 165 ? 27.637 41.543 126.289 1.00 35.21 167 SER B CA 1
ATOM 2789 C C . SER B 2 165 ? 27.289 41.918 127.726 1.00 35.27 167 SER B C 1
ATOM 2790 O O . SER B 2 165 ? 26.118 41.941 128.118 1.00 34.95 167 SER B O 1
ATOM 2793 N N . GLY B 2 166 ? 28.323 42.216 128.507 1.00 34.95 168 GLY B N 1
ATOM 2794 C CA . GLY B 2 166 ? 28.105 42.615 129.881 1.00 35.12 168 GLY B CA 1
ATOM 2795 C C . GLY B 2 166 ? 27.850 41.492 130.859 1.00 34.44 168 GLY B C 1
ATOM 2796 O O . GLY B 2 166 ? 27.508 41.755 132.006 1.00 37.70 168 GLY B O 1
ATOM 2797 N N . GLU B 2 167 ? 27.976 40.249 130.416 1.00 31.89 169 GLU B N 1
ATOM 2798 C CA . GLU B 2 167 ? 27.783 39.127 131.317 1.00 29.01 169 GLU B CA 1
ATOM 2799 C C . GLU B 2 167 ? 29.115 38.839 132.007 1.00 26.65 169 GLU B C 1
ATOM 2800 O O . GLU B 2 167 ? 30.169 38.999 131.404 1.00 25.83 169 GLU B O 1
ATOM 2806 N N . VAL B 2 168 ? 29.066 38.456 133.280 1.00 24.98 170 VAL B N 1
ATOM 2807 C CA . VAL B 2 168 ? 30.276 38.125 134.033 1.00 21.50 170 VAL B CA 1
ATOM 2808 C C . VAL B 2 168 ? 30.066 36.772 134.708 1.00 21.30 170 VAL B C 1
ATOM 2809 O O . VAL B 2 168 ? 29.120 36.573 135.482 1.00 20.47 170 VAL B O 1
ATOM 2813 N N . TYR B 2 169 ? 30.958 35.840 134.408 1.00 20.21 171 TYR B N 1
ATOM 2814 C CA . TYR B 2 169 ? 30.865 34.506 134.961 1.00 19.81 171 TYR B CA 1
ATOM 2815 C C . TYR B 2 169 ? 31.938 34.303 136.015 1.00 20.22 171 TYR B C 1
ATOM 2816 O O . TYR B 2 169 ? 33.086 34.700 135.814 1.00 19.84 171 TYR B O 1
ATOM 2825 N N . THR B 2 170 ? 31.569 33.678 137.130 1.00 20.87 172 THR B N 1
ATOM 2826 C CA . THR B 2 170 ? 32.537 33.409 138.178 1.00 21.30 172 THR B CA 1
ATOM 2827 C C . THR B 2 170 ? 32.545 31.943 138.576 1.00 22.15 172 THR B C 1
ATOM 2828 O O . THR B 2 170 ? 31.498 31.304 138.706 1.00 21.03 172 THR B O 1
ATOM 2832 N N . CYS B 2 171 ? 33.750 31.411 138.728 1.00 24.95 173 CYS B N 1
ATOM 2833 C CA . CYS B 2 171 ? 33.943 30.038 139.153 1.00 25.36 173 CYS B CA 1
ATOM 2834 C C . CYS B 2 171 ? 34.352 30.148 140.618 1.00 26.39 173 CYS B C 1
ATOM 2835 O O . CYS B 2 171 ? 35.257 30.911 140.951 1.00 28.11 173 CYS B O 1
ATOM 2838 N N . GLN B 2 172 ? 33.686 29.416 141.500 1.00 26.22 174 GLN B N 1
ATOM 2839 C CA . GLN B 2 172 ? 34.042 29.465 142.912 1.00 25.58 174 GLN B CA 1
ATOM 2840 C C . GLN B 2 172 ? 34.451 28.079 143.417 1.00 24.95 174 GLN B C 1
ATOM 2841 O O . GLN B 2 172 ? 33.726 27.104 143.235 1.00 26.10 174 GLN B O 1
ATOM 2847 N N . VAL B 2 173 ? 35.607 27.991 144.063 1.00 24.37 175 VAL B N 1
ATOM 2848 C CA . VAL B 2 173 ? 36.088 26.710 144.569 1.00 24.80 175 VAL B CA 1
ATOM 2849 C C . VAL B 2 173 ? 36.263 26.670 146.093 1.00 25.20 175 VAL B C 1
ATOM 2850 O O . VAL B 2 173 ? 36.906 27.545 146.679 1.00 23.64 175 VAL B O 1
ATOM 2854 N N . GLU B 2 174 ? 35.688 25.637 146.714 1.00 27.73 176 GLU B N 1
ATOM 2855 C CA . GLU B 2 174 ? 35.759 25.411 148.163 1.00 27.66 176 GLU B CA 1
ATOM 2856 C C . GLU B 2 174 ? 36.708 24.258 148.423 1.00 24.93 176 GLU B C 1
ATOM 2857 O O . GLU B 2 174 ? 36.589 23.200 147.801 1.00 24.98 176 GLU B O 1
ATOM 2863 N N . HIS B 2 175 ? 37.640 24.460 149.347 1.00 23.96 177 HIS B N 1
ATOM 2864 C CA . HIS B 2 175 ? 38.622 23.436 149.680 1.00 23.42 177 HIS B CA 1
ATOM 2865 C C . HIS B 2 175 ? 39.186 23.657 151.079 1.00 23.84 177 HIS B C 1
ATOM 2866 O O . HIS B 2 175 ? 39.465 24.794 151.458 1.00 25.76 177 HIS B O 1
ATOM 2873 N N . PRO B 2 176 ? 39.380 22.570 151.855 1.00 24.21 178 PRO B N 1
ATOM 2874 C CA . PRO B 2 176 ? 39.914 22.638 153.220 1.00 23.81 178 PRO B CA 1
ATOM 2875 C C . PRO B 2 176 ? 41.174 23.469 153.400 1.00 25.97 178 PRO B C 1
ATOM 2876 O O . PRO B 2 176 ? 41.464 23.939 154.498 1.00 27.51 178 PRO B O 1
ATOM 2880 N N . SER B 2 177 ? 41.928 23.649 152.324 1.00 28.55 179 SER B N 1
ATOM 2881 C CA . SER B 2 177 ? 43.171 24.411 152.388 1.00 28.19 179 SER B CA 1
ATOM 2882 C C . SER B 2 177 ? 42.945 25.896 152.197 1.00 29.48 179 SER B C 1
ATOM 2883 O O . SER B 2 177 ? 43.893 26.645 151.964 1.00 31.11 179 SER B O 1
ATOM 2886 N N . VAL B 2 178 ? 41.692 26.321 152.308 1.00 30.78 180 VAL B N 1
ATOM 2887 C CA . VAL B 2 178 ? 41.341 27.722 152.117 1.00 31.80 180 VAL B CA 1
ATOM 2888 C C . VAL B 2 178 ? 40.159 28.118 153.022 1.00 33.23 180 VAL B C 1
ATOM 2889 O O . VAL B 2 178 ? 39.097 27.494 152.976 1.00 34.82 180 VAL B O 1
ATOM 2893 N N . THR B 2 179 ? 40.364 29.153 153.841 1.00 33.27 181 THR B N 1
ATOM 2894 C CA . THR B 2 179 ? 39.365 29.649 154.788 1.00 32.32 181 THR B CA 1
ATOM 2895 C C . THR B 2 179 ? 38.135 30.272 154.134 1.00 33.56 181 THR B C 1
ATOM 2896 O O . THR B 2 179 ? 37.008 30.040 154.581 1.00 32.24 181 THR B O 1
ATOM 2900 N N . SER B 2 180 ? 38.361 31.092 153.107 1.00 34.87 182 SER B N 1
ATOM 2901 C CA . SER B 2 180 ? 37.278 31.712 152.340 1.00 34.78 182 SER B CA 1
ATOM 2902 C C . SER B 2 180 ? 37.468 31.267 150.875 1.00 34.18 182 SER B C 1
ATOM 2903 O O . SER B 2 180 ? 38.517 31.520 150.266 1.00 32.52 182 SER B O 1
ATOM 2906 N N . PRO B 2 181 ? 36.461 30.570 150.307 1.00 33.62 183 PRO B N 1
ATOM 2907 C CA . PRO B 2 181 ? 36.449 30.048 148.931 1.00 32.47 183 PRO B CA 1
ATOM 2908 C C . PRO B 2 181 ? 37.134 30.929 147.888 1.00 32.26 183 PRO B C 1
ATOM 2909 O O . PRO B 2 181 ? 37.151 32.155 148.023 1.00 33.01 183 PRO B O 1
ATOM 2913 N N . LEU B 2 182 ? 37.700 30.301 146.854 1.00 30.39 184 LEU B N 1
ATOM 2914 C CA . LEU B 2 182 ? 38.374 31.038 145.777 1.00 28.70 184 LEU B CA 1
ATOM 2915 C C . LEU B 2 182 ? 37.427 31.315 144.616 1.00 27.52 184 LEU B C 1
ATOM 2916 O O . LEU B 2 182 ? 36.604 30.471 144.265 1.00 28.70 184 LEU B O 1
ATOM 2921 N N . THR B 2 183 ? 37.542 32.500 144.024 1.00 26.94 185 THR B N 1
ATOM 2922 C CA . THR B 2 183 ? 36.715 32.857 142.879 1.00 25.88 185 THR B CA 1
ATOM 2923 C C . THR B 2 183 ? 37.563 33.584 141.853 1.00 27.17 185 THR B C 1
ATOM 2924 O O . THR B 2 183 ? 38.444 34.374 142.207 1.00 28.87 185 THR B O 1
ATOM 2928 N N . VAL B 2 184 ? 37.296 33.304 140.581 1.00 27.48 186 VAL B N 1
ATOM 2929 C CA . VAL B 2 184 ? 37.998 33.950 139.483 1.00 27.77 186 VAL B CA 1
ATOM 2930 C C . VAL B 2 184 ? 36.911 34.185 138.453 1.00 28.51 186 VAL B C 1
ATOM 2931 O O . VAL B 2 184 ? 36.152 33.269 138.138 1.00 30.66 186 VAL B O 1
ATOM 2935 N N . GLU B 2 185 ? 36.805 35.414 137.955 1.00 28.74 187 GLU B N 1
ATOM 2936 C CA . GLU B 2 185 ? 35.768 35.728 136.982 1.00 28.88 187 GLU B CA 1
ATOM 2937 C C . GLU B 2 185 ? 36.261 35.856 135.563 1.00 27.97 187 GLU B C 1
ATOM 2938 O O . GLU B 2 185 ? 37.461 35.881 135.312 1.00 27.22 187 GLU B O 1
ATOM 2944 N N . TRP B 2 186 ? 35.299 35.940 134.645 1.00 28.66 188 TRP B N 1
ATOM 2945 C CA . TRP B 2 186 ? 35.549 36.079 133.208 1.00 27.85 188 TRP B CA 1
ATOM 2946 C C . TRP B 2 186 ? 34.468 36.984 132.640 1.00 25.96 188 TRP B C 1
ATOM 2947 O O . TRP B 2 186 ? 33.307 36.599 132.616 1.00 24.03 188 TRP B O 1
ATOM 2958 N N . ARG B 2 187 ? 34.838 38.183 132.197 1.00 26.97 189 ARG B N 1
ATOM 2959 C CA . ARG B 2 187 ? 33.854 39.109 131.639 1.00 27.69 189 ARG B CA 1
ATOM 2960 C C . ARG B 2 187 ? 33.614 38.767 130.181 1.00 29.03 189 ARG B C 1
ATOM 2961 O O . ARG B 2 187 ? 34.548 38.742 129.371 1.00 27.99 189 ARG B O 1
ATOM 2963 N N . ALA B 2 188 ? 32.351 38.493 129.866 1.00 31.97 190 ALA B N 1
ATOM 2964 C CA . ALA B 2 188 ? 31.936 38.144 128.513 1.00 34.11 190 ALA B CA 1
ATOM 2965 C C . ALA B 2 188 ? 32.546 39.147 127.553 1.00 35.41 190 ALA B C 1
ATOM 2966 O O . ALA B 2 188 ? 32.086 40.281 127.426 1.00 35.30 190 ALA B O 1
ATOM 2968 N N . ARG B 2 189 ? 33.612 38.710 126.905 1.00 38.52 191 ARG B N 1
ATOM 2969 C CA . ARG B 2 189 ? 34.327 39.518 125.944 1.00 43.42 191 ARG B CA 1
ATOM 2970 C C . ARG B 2 189 ? 34.289 38.766 124.617 1.00 44.61 191 ARG B C 1
ATOM 2971 O O . ARG B 2 189 ? 34.482 37.550 124.575 1.00 45.68 191 ARG B O 1
ATOM 2979 N N . SER B 2 190 ? 34.026 39.488 123.535 1.00 46.36 192 SER B N 1
ATOM 2980 C CA . SER B 2 190 ? 33.979 38.874 122.216 1.00 46.46 192 SER B CA 1
ATOM 2981 C C . SER B 2 190 ? 35.425 38.816 121.736 1.00 47.02 192 SER B C 1
ATOM 2982 O O . SER B 2 190 ? 36.105 39.838 121.648 1.00 47.98 192 SER B O 1
ATOM 2985 N N . GLU B 2 191 ? 35.909 37.615 121.456 1.00 49.11 193 GLU B N 1
ATOM 2986 C CA . GLU B 2 191 ? 37.285 37.464 121.010 1.00 51.33 193 GLU B CA 1
ATOM 2987 C C . GLU B 2 191 ? 37.367 36.873 119.608 1.00 50.58 193 GLU B C 1
ATOM 2988 O O . GLU B 2 191 ? 37.847 35.734 119.462 1.00 50.46 193 GLU B O 1
ATOM 2995 N N . GLU C 3 1 ? 67.338 7.233 163.055 1.00 63.36 85 GLU C N 1
ATOM 2996 C CA . GLU C 3 1 ? 65.896 6.854 163.058 1.00 62.98 85 GLU C CA 1
ATOM 2997 C C . GLU C 3 1 ? 64.955 7.981 163.474 1.00 61.22 85 GLU C C 1
ATOM 2998 O O . GLU C 3 1 ? 65.211 8.698 164.451 1.00 62.35 85 GLU C O 1
ATOM 3004 N N . ASN C 3 2 ? 63.867 8.108 162.711 1.00 57.26 86 ASN C N 1
ATOM 3005 C CA . ASN C 3 2 ? 62.789 9.075 162.947 1.00 53.99 86 ASN C CA 1
ATOM 3006 C C . ASN C 3 2 ? 61.704 8.095 163.404 1.00 52.38 86 ASN C C 1
ATOM 3007 O O . ASN C 3 2 ? 61.965 6.894 163.454 1.00 54.82 86 ASN C O 1
ATOM 3012 N N . PRO C 3 3 ? 60.492 8.568 163.759 1.00 49.34 87 PRO C N 1
ATOM 3013 C CA . PRO C 3 3 ? 59.491 7.567 164.175 1.00 45.86 87 PRO C CA 1
ATOM 3014 C C . PRO C 3 3 ? 59.489 6.453 163.118 1.00 44.71 87 PRO C C 1
ATOM 3015 O O . PRO C 3 3 ? 59.641 6.736 161.926 1.00 43.89 87 PRO C O 1
ATOM 3019 N N . VAL C 3 4 ? 59.311 5.200 163.530 1.00 42.98 88 VAL C N 1
ATOM 3020 C CA . VAL C 3 4 ? 59.389 4.108 162.563 1.00 41.78 88 VAL C CA 1
ATOM 3021 C C . VAL C 3 4 ? 58.100 3.441 162.112 1.00 42.25 88 VAL C C 1
ATOM 3022 O O . VAL C 3 4 ? 57.139 3.280 162.878 1.00 40.09 88 VAL C O 1
ATOM 3026 N N . VAL C 3 5 ? 58.124 3.060 160.834 1.00 42.22 89 VAL C N 1
ATOM 3027 C CA . VAL C 3 5 ? 57.023 2.398 160.151 1.00 42.66 89 VAL C CA 1
ATOM 3028 C C . VAL C 3 5 ? 57.133 0.887 160.313 1.00 42.75 89 VAL C C 1
ATOM 3029 O O . VAL C 3 5 ? 58.094 0.264 159.851 1.00 41.51 89 VAL C O 1
ATOM 3033 N N . HIS C 3 6 ? 56.132 0.306 160.965 1.00 44.43 90 HIS C N 1
ATOM 3034 C CA . HIS C 3 6 ? 56.099 -1.131 161.209 1.00 46.21 90 HIS C CA 1
ATOM 3035 C C . HIS C 3 6 ? 55.562 -1.894 159.997 1.00 44.81 90 HIS C C 1
ATOM 3036 O O . HIS C 3 6 ? 54.576 -1.502 159.381 1.00 44.07 90 HIS C O 1
ATOM 3043 N N . PHE C 3 7 ? 56.235 -2.980 159.653 1.00 44.23 91 PHE C N 1
ATOM 3044 C CA . PHE C 3 7 ? 55.824 -3.799 158.530 1.00 43.85 91 PHE C CA 1
ATOM 3045 C C . PHE C 3 7 ? 55.332 -5.125 159.070 1.00 45.74 91 PHE C C 1
ATOM 3046 O O . PHE C 3 7 ? 55.781 -5.581 160.120 1.00 49.04 91 PHE C O 1
ATOM 3054 N N . PHE C 3 8 ? 54.405 -5.738 158.348 1.00 45.55 92 PHE C N 1
ATOM 3055 C CA . PHE C 3 8 ? 53.850 -7.025 158.733 1.00 43.53 92 PHE C CA 1
ATOM 3056 C C . PHE C 3 8 ? 54.811 -8.082 158.222 1.00 45.03 92 PHE C C 1
ATOM 3057 O O . PHE C 3 8 ? 54.928 -8.259 157.017 1.00 46.58 92 PHE C O 1
ATOM 3065 N N . LYS C 3 9 ? 55.498 -8.781 159.124 1.00 47.87 93 LYS C N 1
ATOM 3066 C CA . LYS C 3 9 ? 56.480 -9.803 158.726 1.00 49.63 93 LYS C CA 1
ATOM 3067 C C . LYS C 3 9 ? 55.898 -11.116 158.190 1.00 51.49 93 LYS C C 1
ATOM 3068 O O . LYS C 3 9 ? 54.867 -11.594 158.679 1.00 51.54 93 LYS C O 1
ATOM 3070 N N . ASN C 3 10 ? 56.577 -11.688 157.187 1.00 54.04 94 ASN C N 1
ATOM 3071 C CA . ASN C 3 10 ? 56.154 -12.937 156.527 1.00 56.00 94 ASN C CA 1
ATOM 3072 C C . ASN C 3 10 ? 57.009 -14.149 156.865 1.00 58.22 94 ASN C C 1
ATOM 3073 O O . ASN C 3 10 ? 58.217 -14.031 157.061 1.00 58.94 94 ASN C O 1
ATOM 3078 N N . ILE C 3 11 ? 56.372 -15.315 156.939 1.00 60.61 95 ILE C N 1
ATOM 3079 C CA . ILE C 3 11 ? 57.075 -16.595 157.118 1.00 63.08 95 ILE C CA 1
ATOM 3080 C C . ILE C 3 11 ? 56.195 -17.628 156.358 1.00 64.63 95 ILE C C 1
ATOM 3081 O O . ILE C 3 11 ? 55.005 -17.377 156.134 1.00 66.43 95 ILE C O 1
ATOM 3086 N N . VAL C 3 12 ? 56.740 -18.801 156.033 1.00 65.41 96 VAL C N 1
ATOM 3087 C CA . VAL C 3 12 ? 56.053 -19.749 155.106 1.00 66.52 96 VAL C CA 1
ATOM 3088 C C . VAL C 3 12 ? 55.251 -21.019 155.454 1.00 68.66 96 VAL C C 1
ATOM 3089 O O . VAL C 3 12 ? 54.986 -21.312 156.629 1.00 69.20 96 VAL C O 1
ATOM 3093 N N . THR C 3 13 ? 54.809 -21.716 154.400 1.00 69.64 97 THR C N 1
ATOM 3094 C CA . THR C 3 13 ? 54.089 -22.997 154.489 1.00 71.35 97 THR C CA 1
ATOM 3095 C C . THR C 3 13 ? 54.902 -24.082 153.739 1.00 73.39 97 THR C C 1
ATOM 3096 O O . THR C 3 13 ? 55.539 -23.790 152.701 1.00 74.01 97 THR C O 1
ATOM 3100 N N . PRO C 3 14 ? 54.952 -25.319 154.348 1.00 75.08 98 PRO C N 1
ATOM 3101 C CA . PRO C 3 14 ? 55.659 -26.429 153.718 1.00 75.76 98 PRO C CA 1
ATOM 3102 C C . PRO C 3 14 ? 54.926 -27.059 152.480 1.00 76.18 98 PRO C C 1
ATOM 3103 O O . PRO C 3 14 ? 55.021 -26.506 151.366 1.00 75.79 98 PRO C O 1
ATOM 3107 N N . LYS D 1 1 ? 43.716 -20.108 118.267 1.00 46.56 2 LYS D N 1
ATOM 3108 C CA . LYS D 1 1 ? 42.776 -19.406 119.191 1.00 46.94 2 LYS D CA 1
ATOM 3109 C C . LYS D 1 1 ? 41.333 -19.637 118.745 1.00 47.03 2 LYS D C 1
ATOM 3110 O O . LYS D 1 1 ? 41.095 -20.178 117.663 1.00 48.31 2 LYS D O 1
ATOM 3112 N N . GLU D 1 2 ? 40.375 -19.225 119.578 1.00 45.99 3 GLU D N 1
ATOM 3113 C CA . GLU D 1 2 ? 38.947 -19.404 119.280 1.00 44.48 3 GLU D CA 1
ATOM 3114 C C . GLU D 1 2 ? 38.422 -18.539 118.132 1.00 41.27 3 GLU D C 1
ATOM 3115 O O . GLU D 1 2 ? 39.044 -17.545 117.749 1.00 41.41 3 GLU D O 1
ATOM 3121 N N . GLU D 1 3 ? 37.265 -18.923 117.598 1.00 37.13 4 GLU D N 1
ATOM 3122 C CA . GLU D 1 3 ? 36.647 -18.210 116.481 1.00 32.98 4 GLU D CA 1
ATOM 3123 C C . GLU D 1 3 ? 35.390 -17.437 116.874 1.00 29.64 4 GLU D C 1
ATOM 3124 O O . GLU D 1 3 ? 35.181 -16.307 116.444 1.00 30.97 4 GLU D O 1
ATOM 3130 N N . HIS D 1 4 ? 34.546 -18.051 117.687 1.00 26.93 5 HIS D N 1
ATOM 3131 C CA . HIS D 1 4 ? 33.310 -17.413 118.094 1.00 25.11 5 HIS D CA 1
ATOM 3132 C C . HIS D 1 4 ? 32.883 -17.848 119.489 1.00 23.33 5 HIS D C 1
ATOM 3133 O O . HIS D 1 4 ? 33.295 -18.899 119.977 1.00 23.32 5 HIS D O 1
ATOM 3140 N N . VAL D 1 5 ? 32.051 -17.033 120.127 1.00 21.16 6 VAL D N 1
ATOM 3141 C CA . VAL D 1 5 ? 31.564 -17.348 121.458 1.00 18.78 6 VAL D CA 1
ATOM 3142 C C . VAL D 1 5 ? 30.102 -16.974 121.585 1.00 17.10 6 VAL D C 1
ATOM 3143 O O . VAL D 1 5 ? 29.716 -15.858 121.242 1.00 17.99 6 VAL D O 1
ATOM 3147 N N . ILE D 1 6 ? 29.295 -17.916 122.067 1.00 16.92 7 ILE D N 1
ATOM 3148 C CA . ILE D 1 6 ? 27.875 -17.667 122.292 1.00 16.16 7 ILE D CA 1
ATOM 3149 C C . ILE D 1 6 ? 27.697 -17.822 123.790 1.00 17.58 7 ILE D C 1
ATOM 3150 O O . ILE D 1 6 ? 28.169 -18.795 124.375 1.00 20.37 7 ILE D O 1
ATOM 3155 N N . ILE D 1 7 ? 27.010 -16.866 124.404 1.00 18.73 8 ILE D N 1
ATOM 3156 C CA . ILE D 1 7 ? 26.794 -16.873 125.847 1.00 16.68 8 ILE D CA 1
ATOM 3157 C C . ILE D 1 7 ? 25.326 -16.704 126.195 1.00 17.12 8 ILE D C 1
ATOM 3158 O O . ILE D 1 7 ? 24.652 -15.834 125.648 1.00 16.41 8 ILE D O 1
ATOM 3163 N N . GLN D 1 8 ? 24.828 -17.552 127.085 1.00 17.36 9 GLN D N 1
ATOM 3164 C CA . GLN D 1 8 ? 23.458 -17.425 127.545 1.00 18.57 9 GLN D CA 1
ATOM 3165 C C . GLN D 1 8 ? 23.605 -16.799 128.932 1.00 19.93 9 GLN D C 1
ATOM 3166 O O . GLN D 1 8 ? 23.952 -17.476 129.910 1.00 21.02 9 GLN D O 1
ATOM 3172 N N . ALA D 1 9 ? 23.370 -15.500 129.020 1.00 19.51 10 ALA D N 1
ATOM 3173 C CA . ALA D 1 9 ? 23.520 -14.832 130.297 1.00 21.46 10 ALA D CA 1
ATOM 3174 C C . ALA D 1 9 ? 22.190 -14.426 130.874 1.00 23.56 10 ALA D C 1
ATOM 3175 O O . ALA D 1 9 ? 21.262 -14.084 130.139 1.00 27.04 10 ALA D O 1
ATOM 3177 N N . GLU D 1 10 ? 22.096 -14.486 132.198 1.00 22.91 11 GLU D N 1
ATOM 3178 C CA . GLU D 1 10 ? 20.885 -14.092 132.901 1.00 23.59 11 GLU D CA 1
ATOM 3179 C C . GLU D 1 10 ? 21.309 -13.595 134.266 1.00 24.06 11 GLU D C 1
ATOM 3180 O O . GLU D 1 10 ? 22.481 -13.691 134.630 1.00 23.76 11 GLU D O 1
ATOM 3186 N N . PHE D 1 11 ? 20.369 -13.033 135.010 1.00 23.07 12 PHE D N 1
ATOM 3187 C CA . PHE D 1 11 ? 20.676 -12.555 136.348 1.00 25.65 12 PHE D CA 1
ATOM 3188 C C . PHE D 1 11 ? 19.426 -12.138 137.106 1.00 26.86 12 PHE D C 1
ATOM 3189 O O . PHE D 1 11 ? 18.387 -11.846 136.498 1.00 26.78 12 PHE D O 1
ATOM 3197 N N . TYR D 1 12 ? 19.534 -12.152 138.437 1.00 26.97 13 TYR D N 1
ATOM 3198 C CA . TYR D 1 12 ? 18.460 -11.708 139.331 1.00 26.54 13 TYR D CA 1
ATOM 3199 C C . TYR D 1 12 ? 19.098 -10.814 140.388 1.00 25.29 13 TYR D C 1
ATOM 3200 O O . TYR D 1 12 ? 20.210 -11.074 140.851 1.00 23.85 13 TYR D O 1
ATOM 3209 N N . LEU D 1 13 ? 18.397 -9.756 140.766 1.00 24.98 14 LEU D N 1
ATOM 3210 C CA . LEU D 1 13 ? 18.939 -8.826 141.738 1.00 25.93 14 LEU D CA 1
ATOM 3211 C C . LEU D 1 13 ? 17.904 -8.418 142.792 1.00 29.17 14 LEU D C 1
ATOM 3212 O O . LEU D 1 13 ? 16.768 -8.061 142.463 1.00 30.37 14 LEU D O 1
ATOM 3217 N N . ASN D 1 14 ? 18.300 -8.503 144.061 1.00 31.77 15 ASN D N 1
ATOM 3218 C CA . ASN D 1 14 ? 17.438 -8.119 145.179 1.00 32.12 15 ASN D CA 1
ATOM 3219 C C . ASN D 1 14 ? 18.113 -6.940 145.863 1.00 32.11 15 ASN D C 1
ATOM 3220 O O . ASN D 1 14 ? 19.342 -6.824 145.845 1.00 30.36 15 ASN D O 1
ATOM 3225 N N . PRO D 1 15 ? 17.336 -6.067 146.514 1.00 34.27 16 PRO D N 1
ATOM 3226 C CA . PRO D 1 15 ? 15.883 -6.013 146.722 1.00 36.08 16 PRO D CA 1
ATOM 3227 C C . PRO D 1 15 ? 15.042 -5.630 145.513 1.00 39.14 16 PRO D C 1
ATOM 3228 O O . PRO D 1 15 ? 13.825 -5.833 145.512 1.00 41.84 16 PRO D O 1
ATOM 3232 N N . ASP D 1 16 ? 15.684 -5.053 144.501 1.00 39.77 17 ASP D N 1
ATOM 3233 C CA . ASP D 1 16 ? 14.993 -4.624 143.289 1.00 38.76 17 ASP D CA 1
ATOM 3234 C C . ASP D 1 16 ? 14.056 -5.674 142.723 1.00 39.75 17 ASP D C 1
ATOM 3235 O O . ASP D 1 16 ? 13.002 -5.345 142.187 1.00 41.39 17 ASP D O 1
ATOM 3240 N N . GLN D 1 17 ? 14.435 -6.939 142.835 1.00 39.99 18 GLN D N 1
ATOM 3241 C CA . GLN D 1 17 ? 13.599 -7.996 142.298 1.00 41.64 18 GLN D CA 1
ATOM 3242 C C . GLN D 1 17 ? 13.513 -7.844 140.783 1.00 39.93 18 GLN D C 1
ATOM 3243 O O . GLN D 1 17 ? 12.430 -7.947 140.199 1.00 39.37 18 GLN D O 1
ATOM 3249 N N . SER D 1 18 ? 14.652 -7.571 140.152 1.00 38.38 19 SER D N 1
ATOM 3250 C CA . SER D 1 18 ? 14.703 -7.423 138.700 1.00 36.53 19 SER D CA 1
ATOM 3251 C C . SER D 1 18 ? 15.633 -8.481 138.116 1.00 34.73 19 SER D C 1
ATOM 3252 O O . SER D 1 18 ? 16.724 -8.714 138.636 1.00 34.52 19 SER D O 1
ATOM 3255 N N . GLY D 1 19 ? 15.187 -9.126 137.042 1.00 33.44 20 GLY D N 1
ATOM 3256 C CA . GLY D 1 19 ? 15.990 -10.158 136.412 1.00 30.96 20 GLY D CA 1
ATOM 3257 C C . GLY D 1 19 ? 16.113 -9.965 134.918 1.00 28.10 20 GLY D C 1
ATOM 3258 O O . GLY D 1 19 ? 15.502 -9.057 134.353 1.00 28.48 20 GLY D O 1
ATOM 3259 N N . GLU D 1 20 ? 16.903 -10.816 134.274 1.00 26.90 21 GLU D N 1
ATOM 3260 C CA . GLU D 1 20 ? 17.089 -10.707 132.836 1.00 26.88 21 GLU D CA 1
ATOM 3261 C C . GLU D 1 20 ? 17.600 -11.996 132.170 1.00 25.14 21 GLU D C 1
ATOM 3262 O O . GLU D 1 20 ? 18.322 -12.791 132.784 1.00 24.94 21 GLU D O 1
ATOM 3268 N N . PHE D 1 21 ? 17.212 -12.191 130.912 1.00 23.01 22 PHE D N 1
ATOM 3269 C CA . PHE D 1 21 ? 17.602 -13.369 130.154 1.00 20.44 22 PHE D CA 1
ATOM 3270 C C . PHE D 1 21 ? 18.018 -12.964 128.753 1.00 20.16 22 PHE D C 1
ATOM 3271 O O . PHE D 1 21 ? 17.261 -12.304 128.047 1.00 21.42 22 PHE D O 1
ATOM 3279 N N . MET D 1 22 ? 19.217 -13.351 128.339 1.00 20.06 23 MET D N 1
ATOM 3280 C CA . MET D 1 22 ? 19.669 -12.980 127.005 1.00 20.40 23 MET D CA 1
ATOM 3281 C C . MET D 1 22 ? 20.796 -13.834 126.430 1.00 19.15 23 MET D C 1
ATOM 3282 O O . MET D 1 22 ? 21.533 -14.500 127.165 1.00 21.12 23 MET D O 1
ATOM 3287 N N . PHE D 1 23 ? 20.898 -13.822 125.102 1.00 16.22 24 PHE D N 1
ATOM 3288 C CA . PHE D 1 23 ? 21.940 -14.546 124.386 1.00 14.80 24 PHE D CA 1
ATOM 3289 C C . PHE D 1 23 ? 22.847 -13.505 123.774 1.00 15.31 24 PHE D C 1
ATOM 3290 O O . PHE D 1 23 ? 22.390 -12.460 123.325 1.00 16.35 24 PHE D O 1
ATOM 3298 N N . ASP D 1 24 ? 24.133 -13.806 123.738 1.00 16.13 25 ASP D N 1
ATOM 3299 C CA . ASP D 1 24 ? 25.106 -12.872 123.231 1.00 16.95 25 ASP D CA 1
ATOM 3300 C C . ASP D 1 24 ? 26.042 -13.612 122.294 1.00 16.79 25 ASP D C 1
ATOM 3301 O O . ASP D 1 24 ? 26.436 -14.735 122.584 1.00 16.72 25 ASP D O 1
ATOM 3306 N N . PHE D 1 25 ? 26.357 -13.001 121.154 1.00 16.04 26 PHE D N 1
ATOM 3307 C CA . PHE D 1 25 ? 27.275 -13.583 120.183 1.00 16.71 26 PHE D CA 1
ATOM 3308 C C . PHE D 1 25 ? 28.448 -12.631 119.945 1.00 18.14 26 PHE D C 1
ATOM 3309 O O . PHE D 1 25 ? 28.267 -11.508 119.486 1.00 19.09 26 PHE D O 1
ATOM 3317 N N . ASP D 1 26 ? 29.654 -13.081 120.264 1.00 18.21 27 ASP D N 1
ATOM 3318 C CA . ASP D 1 26 ? 30.844 -12.261 120.070 1.00 18.35 27 ASP D CA 1
ATOM 3319 C C . ASP D 1 26 ? 30.705 -10.844 120.598 1.00 17.99 27 ASP D C 1
ATOM 3320 O O . ASP D 1 26 ? 31.282 -9.918 120.036 1.00 19.57 27 ASP D O 1
ATOM 3325 N N . GLY D 1 27 ? 29.926 -10.660 121.652 1.00 16.01 28 GLY D N 1
ATOM 3326 C CA . GLY D 1 27 ? 29.808 -9.334 122.212 1.00 15.58 28 GLY D CA 1
ATOM 3327 C C . GLY D 1 27 ? 28.523 -8.615 121.904 1.00 17.76 28 GLY D C 1
ATOM 3328 O O . GLY D 1 27 ? 28.201 -7.625 122.564 1.00 20.35 28 GLY D O 1
ATOM 3329 N N . ASP D 1 28 ? 27.785 -9.087 120.906 1.00 17.43 29 ASP D N 1
ATOM 3330 C CA . ASP D 1 28 ? 26.519 -8.447 120.554 1.00 17.78 29 ASP D CA 1
ATOM 3331 C C . ASP D 1 28 ? 25.328 -9.277 121.040 1.00 16.75 29 ASP D C 1
ATOM 3332 O O . ASP D 1 28 ? 25.422 -10.492 121.162 1.00 16.77 29 ASP D O 1
ATOM 3337 N N . GLU D 1 29 ? 24.216 -8.614 121.336 1.00 16.18 30 GLU D N 1
ATOM 3338 C CA . GLU D 1 29 ? 23.025 -9.303 121.805 1.00 18.96 30 GLU D CA 1
ATOM 3339 C C . GLU D 1 29 ? 22.220 -9.845 120.625 1.00 20.98 30 GLU D C 1
ATOM 3340 O O . GLU D 1 29 ? 21.952 -9.124 119.665 1.00 22.52 30 GLU D O 1
ATOM 3346 N N . ILE D 1 30 ? 21.850 -11.121 120.690 1.00 19.70 31 ILE D N 1
ATOM 3347 C CA . ILE D 1 30 ? 21.039 -11.722 119.642 1.00 18.93 31 ILE D CA 1
ATOM 3348 C C . ILE D 1 30 ? 19.599 -11.392 120.014 1.00 19.50 31 ILE D C 1
ATOM 3349 O O . ILE D 1 30 ? 18.820 -10.920 119.188 1.00 21.31 31 ILE D O 1
ATOM 3354 N N . PHE D 1 31 ? 19.262 -11.628 121.280 1.00 19.40 32 PHE D N 1
ATOM 3355 C CA . PHE D 1 31 ? 17.924 -11.354 121.779 1.00 18.16 32 PHE D CA 1
ATOM 3356 C C . PHE D 1 31 ? 17.911 -11.431 123.289 1.00 17.94 32 PHE D C 1
ATOM 3357 O O . PHE D 1 31 ? 18.887 -11.843 123.912 1.00 17.10 32 PHE D O 1
ATOM 3365 N N . HIS D 1 32 ? 16.788 -11.028 123.864 1.00 19.44 33 HIS D N 1
ATOM 3366 C CA . HIS D 1 32 ? 16.581 -11.055 125.304 1.00 21.45 33 HIS D CA 1
ATOM 3367 C C . HIS D 1 32 ? 15.071 -11.167 125.470 1.00 23.39 33 HIS D C 1
ATOM 3368 O O . HIS D 1 32 ? 14.322 -10.734 124.598 1.00 22.62 33 HIS D O 1
ATOM 3375 N N . VAL D 1 33 ? 14.624 -11.764 126.571 1.00 25.71 34 VAL D N 1
ATOM 3376 C CA . VAL D 1 33 ? 13.194 -11.926 126.826 1.00 27.35 34 VAL D CA 1
ATOM 3377 C C . VAL D 1 33 ? 12.670 -10.803 127.703 1.00 30.98 34 VAL D C 1
ATOM 3378 O O . VAL D 1 33 ? 13.290 -10.469 128.712 1.00 30.49 34 VAL D O 1
ATOM 3382 N N . ASP D 1 34 ? 11.535 -10.224 127.309 1.00 35.31 35 ASP D N 1
ATOM 3383 C CA . ASP D 1 34 ? 10.900 -9.143 128.068 1.00 39.83 35 ASP D CA 1
ATOM 3384 C C . ASP D 1 34 ? 10.080 -9.783 129.182 1.00 41.30 35 ASP D C 1
ATOM 3385 O O . ASP D 1 34 ? 9.063 -10.440 128.927 1.00 39.45 35 ASP D O 1
ATOM 3390 N N . MET D 1 35 ? 10.545 -9.581 130.413 1.00 44.25 36 MET D N 1
ATOM 3391 C CA . MET D 1 35 ? 9.912 -10.132 131.607 1.00 46.97 36 MET D CA 1
ATOM 3392 C C . MET D 1 35 ? 8.469 -9.687 131.805 1.00 48.10 36 MET D C 1
ATOM 3393 O O . MET D 1 35 ? 7.593 -10.502 132.111 1.00 49.12 36 MET D O 1
ATOM 3398 N N . ALA D 1 36 ? 8.219 -8.396 131.628 1.00 47.99 37 ALA D N 1
ATOM 3399 C CA . ALA D 1 36 ? 6.879 -7.854 131.810 1.00 49.11 37 ALA D CA 1
ATOM 3400 C C . ALA D 1 36 ? 5.910 -8.221 130.690 1.00 49.40 37 ALA D C 1
ATOM 3401 O O . ALA D 1 36 ? 4.743 -8.510 130.952 1.00 51.66 37 ALA D O 1
ATOM 3403 N N . LYS D 1 37 ? 6.379 -8.203 129.446 1.00 49.30 38 LYS D N 1
ATOM 3404 C CA . LYS D 1 37 ? 5.511 -8.538 128.322 1.00 48.38 38 LYS D CA 1
ATOM 3405 C C . LYS D 1 37 ? 5.640 -10.018 127.961 1.00 47.76 38 LYS D C 1
ATOM 3406 O O . LYS D 1 37 ? 5.015 -10.492 127.014 1.00 47.09 38 LYS D O 1
ATOM 3408 N N . LYS D 1 38 ? 6.460 -10.735 128.727 1.00 46.74 39 LYS D N 1
ATOM 3409 C CA . LYS D 1 38 ? 6.667 -12.167 128.532 1.00 45.60 39 LYS D CA 1
ATOM 3410 C C . LYS D 1 38 ? 6.776 -12.548 127.062 1.00 44.76 39 LYS D C 1
ATOM 3411 O O . LYS D 1 38 ? 6.043 -13.419 126.581 1.00 44.76 39 LYS D O 1
ATOM 3413 N N . GLU D 1 39 ? 7.694 -11.901 126.351 1.00 43.41 40 GLU D N 1
ATOM 3414 C CA . GLU D 1 39 ? 7.894 -12.187 124.930 1.00 40.71 40 GLU D CA 1
ATOM 3415 C C . GLU D 1 39 ? 9.348 -11.976 124.544 1.00 36.96 40 GLU D C 1
ATOM 3416 O O . GLU D 1 39 ? 10.003 -11.077 125.069 1.00 36.27 40 GLU D O 1
ATOM 3422 N N . THR D 1 40 ? 9.853 -12.807 123.632 1.00 33.63 41 THR D N 1
ATOM 3423 C CA . THR D 1 40 ? 11.245 -12.687 123.204 1.00 30.64 41 THR D CA 1
ATOM 3424 C C . THR D 1 40 ? 11.444 -11.526 122.232 1.00 29.20 41 THR D C 1
ATOM 3425 O O . THR D 1 40 ? 10.639 -11.331 121.325 1.00 29.69 41 THR D O 1
ATOM 3429 N N . VAL D 1 41 ? 12.521 -10.765 122.439 1.00 26.83 42 VAL D N 1
ATOM 3430 C CA . VAL D 1 41 ? 12.829 -9.585 121.633 1.00 22.50 42 VAL D CA 1
ATOM 3431 C C . VAL D 1 41 ? 14.177 -9.677 120.918 1.00 23.04 42 VAL D C 1
ATOM 3432 O O . VAL D 1 41 ? 15.229 -9.657 121.554 1.00 26.13 42 VAL D O 1
ATOM 3436 N N . TRP D 1 42 ? 14.139 -9.780 119.593 1.00 23.53 43 TRP D N 1
ATOM 3437 C CA . TRP D 1 42 ? 15.353 -9.883 118.789 1.00 24.55 43 TRP D CA 1
ATOM 3438 C C . TRP D 1 42 ? 16.055 -8.537 118.773 1.00 24.76 43 TRP D C 1
ATOM 3439 O O . TRP D 1 42 ? 15.420 -7.510 119.007 1.00 26.66 43 TRP D O 1
ATOM 3450 N N . ARG D 1 43 ? 17.366 -8.542 118.536 1.00 25.32 44 ARG D N 1
ATOM 3451 C CA . ARG D 1 43 ? 18.125 -7.294 118.504 1.00 25.12 44 ARG D CA 1
ATOM 3452 C C . ARG D 1 43 ? 17.909 -6.541 117.177 1.00 26.48 44 ARG D C 1
ATOM 3453 O O . ARG D 1 43 ? 17.914 -5.313 117.152 1.00 27.79 44 ARG D O 1
ATOM 3461 N N . LEU D 1 44 ? 17.724 -7.285 116.086 1.00 28.04 45 LEU D N 1
ATOM 3462 C CA . LEU D 1 44 ? 17.443 -6.725 114.759 1.00 28.03 45 LEU D CA 1
ATOM 3463 C C . LEU D 1 44 ? 16.227 -7.519 114.308 1.00 31.33 45 LEU D C 1
ATOM 3464 O O . LEU D 1 44 ? 16.249 -8.753 114.373 1.00 31.58 45 LEU D O 1
ATOM 3469 N N . GLU D 1 45 ? 15.166 -6.848 113.865 1.00 35.25 46 GLU D N 1
ATOM 3470 C CA . GLU D 1 45 ? 13.967 -7.585 113.468 1.00 36.55 46 GLU D CA 1
ATOM 3471 C C . GLU D 1 45 ? 14.196 -8.730 112.492 1.00 35.27 46 GLU D C 1
ATOM 3472 O O . GLU D 1 45 ? 13.482 -9.727 112.544 1.00 35.40 46 GLU D O 1
ATOM 3478 N N . GLU D 1 46 ? 15.187 -8.597 111.615 1.00 35.50 47 GLU D N 1
ATOM 3479 C CA . GLU D 1 46 ? 15.468 -9.646 110.640 1.00 36.21 47 GLU D CA 1
ATOM 3480 C C . GLU D 1 46 ? 15.733 -10.974 111.323 1.00 34.63 47 GLU D C 1
ATOM 3481 O O . GLU D 1 46 ? 15.227 -12.012 110.898 1.00 36.84 47 GLU D O 1
ATOM 3487 N N . PHE D 1 47 ? 16.540 -10.937 112.377 1.00 31.82 48 PHE D N 1
ATOM 3488 C CA . PHE D 1 47 ? 16.873 -12.143 113.119 1.00 27.87 48 PHE D CA 1
ATOM 3489 C C . PHE D 1 47 ? 15.643 -12.993 113.367 1.00 28.62 48 PHE D C 1
ATOM 3490 O O . PHE D 1 47 ? 15.701 -14.206 113.248 1.00 28.91 48 PHE D O 1
ATOM 3498 N N . GLY D 1 48 ? 14.534 -12.341 113.713 1.00 29.69 49 GLY D N 1
ATOM 3499 C CA . GLY D 1 48 ? 13.292 -13.042 114.001 1.00 29.43 49 GLY D CA 1
ATOM 3500 C C . GLY D 1 48 ? 12.732 -13.879 112.869 1.00 30.35 49 GLY D C 1
ATOM 3501 O O . GLY D 1 48 ? 11.911 -14.772 113.087 1.00 30.00 49 GLY D O 1
ATOM 3502 N N . ARG D 1 49 ? 13.170 -13.591 111.654 1.00 31.18 50 ARG D N 1
ATOM 3503 C CA . ARG D 1 49 ? 12.711 -14.328 110.490 1.00 32.72 50 ARG D CA 1
ATOM 3504 C C . ARG D 1 49 ? 13.543 -15.592 110.244 1.00 33.48 50 ARG D C 1
ATOM 3505 O O . ARG D 1 49 ? 13.258 -16.366 109.331 1.00 33.37 50 ARG D O 1
ATOM 3513 N N . PHE D 1 50 ? 14.547 -15.825 111.081 1.00 33.95 51 PHE D N 1
ATOM 3514 C CA . PHE D 1 50 ? 15.420 -16.990 110.919 1.00 33.81 51 PHE D CA 1
ATOM 3515 C C . PHE D 1 50 ? 15.357 -18.009 112.039 1.00 33.43 51 PHE D C 1
ATOM 3516 O O . PHE D 1 50 ? 15.494 -19.206 111.803 1.00 34.76 51 PHE D O 1
ATOM 3524 N N . ALA D 1 51 ? 15.181 -17.527 113.262 1.00 32.37 52 ALA D N 1
ATOM 3525 C CA . ALA D 1 51 ? 15.134 -18.397 114.413 1.00 30.78 52 ALA D CA 1
ATOM 3526 C C . ALA D 1 51 ? 13.919 -18.058 115.236 1.00 30.30 52 ALA D C 1
ATOM 3527 O O . ALA D 1 51 ? 13.169 -17.143 114.898 1.00 29.29 52 ALA D O 1
ATOM 3529 N N . SER D 1 52 ? 13.732 -18.810 116.318 1.00 30.94 53 SER D N 1
ATOM 3530 C CA . SER D 1 52 ? 12.623 -18.587 117.241 1.00 30.50 53 SER D CA 1
ATOM 3531 C C . SER D 1 52 ? 13.017 -19.084 118.624 1.00 28.65 53 SER D C 1
ATOM 3532 O O . SER D 1 52 ? 13.960 -19.867 118.770 1.00 28.06 53 SER D O 1
ATOM 3535 N N . PHE D 1 53 ? 12.294 -18.614 119.633 1.00 28.28 54 PHE D N 1
ATOM 3536 C CA . PHE D 1 53 ? 12.561 -18.998 121.013 1.00 29.15 54 PHE D CA 1
ATOM 3537 C C . PHE D 1 53 ? 11.292 -18.897 121.855 1.00 31.93 54 PHE D C 1
ATOM 3538 O O . PHE D 1 53 ? 10.554 -17.913 121.760 1.00 34.76 54 PHE D O 1
ATOM 3546 N N . GLU D 1 54 ? 11.041 -19.910 122.680 1.00 33.26 55 GLU D N 1
ATOM 3547 C CA . GLU D 1 54 ? 9.855 -19.917 123.527 1.00 33.16 55 GLU D CA 1
ATOM 3548 C C . GLU D 1 54 ? 10.102 -19.085 124.774 1.00 33.46 55 GLU D C 1
ATOM 3549 O O . GLU D 1 54 ? 10.786 -19.527 125.695 1.00 35.66 55 GLU D O 1
ATOM 3551 N N . ALA D 1 55 ? 9.540 -17.883 124.796 1.00 34.57 56 ALA D N 1
ATOM 3552 C CA . ALA D 1 55 ? 9.685 -16.965 125.925 1.00 36.25 56 ALA D CA 1
ATOM 3553 C C . ALA D 1 55 ? 9.495 -17.601 127.307 1.00 38.17 56 ALA D C 1
ATOM 3554 O O . ALA D 1 55 ? 10.143 -17.202 128.276 1.00 40.30 56 ALA D O 1
ATOM 3556 N N . GLN D 1 56 ? 8.604 -18.582 127.400 1.00 40.94 57 GLN D N 1
ATOM 3557 C CA . GLN D 1 56 ? 8.332 -19.254 128.668 1.00 40.19 57 GLN D CA 1
ATOM 3558 C C . GLN D 1 56 ? 9.552 -19.853 129.341 1.00 36.77 57 GL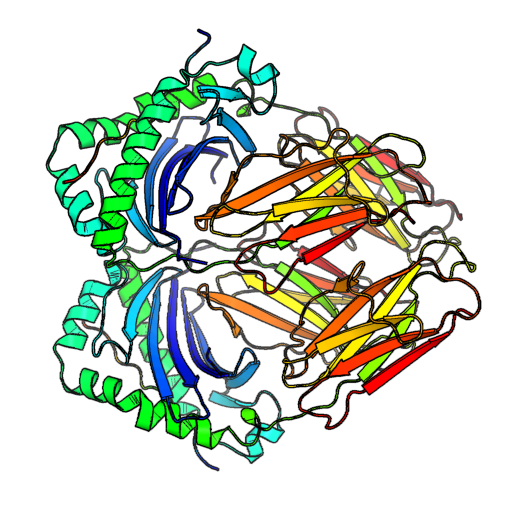N D C 1
ATOM 3559 O O . GLN D 1 56 ? 9.661 -19.825 130.561 1.00 37.44 57 GLN D O 1
ATOM 3565 N N . GLY D 1 57 ? 10.457 -20.410 128.547 1.00 33.25 58 GLY D N 1
ATOM 3566 C CA . GLY D 1 57 ? 11.656 -21.004 129.103 1.00 31.25 58 GLY D CA 1
ATOM 3567 C C . GLY D 1 57 ? 12.444 -20.015 129.936 1.00 30.88 58 GLY D C 1
ATOM 3568 O O . GLY D 1 57 ? 12.996 -20.367 130.976 1.00 32.23 58 GLY D O 1
ATOM 3569 N N . ALA D 1 58 ? 12.497 -18.770 129.475 1.00 29.33 59 ALA D N 1
ATOM 3570 C CA . ALA D 1 58 ? 13.222 -17.722 130.173 1.00 27.62 59 ALA D CA 1
ATOM 3571 C C . ALA D 1 58 ? 12.531 -17.375 131.485 1.00 27.35 59 ALA D C 1
ATOM 3572 O O . ALA D 1 58 ? 13.150 -17.406 132.544 1.00 27.81 59 ALA D O 1
ATOM 3574 N N . LEU D 1 59 ? 11.250 -17.042 131.420 1.00 26.92 60 LEU D N 1
ATOM 3575 C CA . LEU D 1 59 ? 10.511 -16.711 132.632 1.00 29.06 60 LEU D CA 1
ATOM 3576 C C . LEU D 1 59 ? 10.684 -17.780 133.720 1.00 29.34 60 LEU D C 1
ATOM 3577 O O . LEU D 1 59 ? 10.808 -17.459 134.902 1.00 29.57 60 LEU D O 1
ATOM 3582 N N . ALA D 1 60 ? 10.711 -19.044 133.312 1.00 28.94 61 ALA D N 1
ATOM 3583 C CA . ALA D 1 60 ? 10.875 -20.145 134.250 1.00 28.27 61 ALA D CA 1
ATOM 3584 C C . ALA D 1 60 ? 12.279 -20.110 134.817 1.00 29.98 61 ALA D C 1
ATOM 3585 O O . ALA D 1 60 ? 12.456 -20.158 136.031 1.00 32.14 61 ALA D O 1
ATOM 3587 N N . ASN D 1 61 ? 13.276 -20.023 133.935 1.00 30.28 62 ASN D N 1
ATOM 3588 C CA . ASN D 1 61 ? 14.680 -19.993 134.345 1.00 29.95 62 ASN D CA 1
ATOM 3589 C C . ASN D 1 61 ? 15.005 -18.856 135.294 1.00 31.12 62 ASN D C 1
ATOM 3590 O O . ASN D 1 61 ? 15.980 -18.921 136.036 1.00 33.00 62 ASN D O 1
ATOM 3595 N N . ILE D 1 62 ? 14.196 -17.806 135.255 1.00 31.83 63 ILE D N 1
ATOM 3596 C CA . ILE D 1 62 ? 14.399 -16.657 136.122 1.00 33.23 63 ILE D CA 1
ATOM 3597 C C . ILE D 1 62 ? 13.903 -16.958 137.533 1.00 34.35 63 ILE D C 1
ATOM 3598 O O . ILE D 1 62 ? 14.537 -16.578 138.519 1.00 35.06 63 ILE D O 1
ATOM 3603 N N . ALA D 1 63 ? 12.770 -17.641 137.637 1.00 34.04 64 ALA D N 1
ATOM 3604 C CA . ALA D 1 63 ? 12.238 -17.974 138.952 1.00 32.79 64 ALA D CA 1
ATOM 3605 C C . ALA D 1 63 ? 13.259 -18.831 139.710 1.00 30.60 64 ALA D C 1
ATOM 3606 O O . ALA D 1 63 ? 13.509 -18.595 140.886 1.00 32.24 64 ALA D O 1
ATOM 3608 N N . VAL D 1 64 ? 13.856 -19.811 139.040 1.00 27.53 65 VAL D N 1
ATOM 3609 C CA . VAL D 1 64 ? 14.853 -20.664 139.685 1.00 28.26 65 VAL D CA 1
ATOM 3610 C C . VAL D 1 64 ? 16.005 -19.801 140.198 1.00 31.70 65 VAL D C 1
ATOM 3611 O O . VAL D 1 64 ? 16.680 -20.159 141.170 1.00 34.74 65 VAL D O 1
ATOM 3615 N N . ASP D 1 65 ? 16.233 -18.670 139.532 1.00 32.78 66 ASP D N 1
ATOM 3616 C CA . ASP D 1 65 ? 17.303 -17.751 139.909 1.00 32.46 66 ASP D CA 1
ATOM 3617 C C . ASP D 1 65 ? 16.931 -16.966 141.159 1.00 31.57 66 ASP D C 1
ATOM 3618 O O . ASP D 1 65 ? 17.749 -16.789 142.064 1.00 31.68 66 ASP D O 1
ATOM 3623 N N . LYS D 1 66 ? 15.698 -16.483 141.202 1.00 30.64 67 LYS D N 1
ATOM 3624 C CA . LYS D 1 66 ? 15.247 -15.740 142.362 1.00 33.32 67 LYS D CA 1
ATOM 3625 C C . LYS D 1 66 ? 15.428 -16.626 143.589 1.00 35.60 67 LYS D C 1
ATOM 3626 O O . LYS D 1 66 ? 15.837 -16.152 144.646 1.00 39.58 67 LYS D O 1
ATOM 3632 N N . ALA D 1 67 ? 15.161 -17.919 143.430 1.00 35.30 68 ALA D N 1
ATOM 3633 C CA . ALA D 1 67 ? 15.267 -18.870 144.526 1.00 34.13 68 ALA D CA 1
ATOM 3634 C C . ALA D 1 67 ? 16.691 -19.153 144.958 1.00 33.55 68 ALA D C 1
ATOM 3635 O O . ALA D 1 67 ? 16.956 -19.251 146.151 1.00 36.01 68 ALA D O 1
ATOM 3637 N N . ASN D 1 68 ? 17.600 -19.298 143.996 1.00 32.85 69 ASN D N 1
ATOM 3638 C CA . ASN D 1 68 ? 18.997 -19.592 144.303 1.00 32.61 69 ASN D CA 1
ATOM 3639 C C . ASN D 1 68 ? 19.744 -18.382 144.836 1.00 32.72 69 ASN D C 1
ATOM 3640 O O . ASN D 1 68 ? 20.786 -18.516 145.473 1.00 32.39 69 ASN D O 1
ATOM 3645 N N . LEU D 1 69 ? 19.227 -17.193 144.561 1.00 33.33 70 LEU D N 1
ATOM 3646 C CA . LEU D 1 69 ? 19.884 -15.996 145.044 1.00 33.35 70 LEU D CA 1
ATOM 3647 C C . LEU D 1 69 ? 19.575 -15.887 146.513 1.00 34.76 70 LEU D C 1
ATOM 3648 O O . LEU D 1 69 ? 20.448 -15.564 147.307 1.00 37.33 70 LEU D O 1
ATOM 3653 N N . GLU D 1 70 ? 18.331 -16.179 146.877 1.00 36.62 71 GLU D N 1
ATOM 3654 C CA . GLU D 1 70 ? 17.914 -16.096 148.272 1.00 38.30 71 GLU D CA 1
ATOM 3655 C C . GLU D 1 70 ? 18.675 -17.103 149.138 1.00 36.85 71 GLU D C 1
ATOM 3656 O O . GLU D 1 70 ? 18.906 -16.870 150.323 1.00 37.07 71 GLU D O 1
ATOM 3662 N N . ILE D 1 71 ? 19.111 -18.191 148.514 1.00 33.99 72 ILE D N 1
ATOM 3663 C CA . ILE D 1 71 ? 19.859 -19.244 149.186 1.00 32.88 72 ILE D CA 1
ATOM 3664 C C . ILE D 1 71 ? 21.327 -18.840 149.337 1.00 33.70 72 ILE D C 1
ATOM 3665 O O . ILE D 1 71 ? 21.922 -18.970 150.411 1.00 33.34 72 ILE D O 1
ATOM 3670 N N . MET D 1 72 ? 21.908 -18.375 148.236 1.00 34.90 73 MET D N 1
ATOM 3671 C CA . MET D 1 72 ? 23.301 -17.957 148.210 1.00 35.14 73 MET D CA 1
ATOM 3672 C C . MET D 1 72 ? 23.511 -16.727 149.069 1.00 34.83 73 MET D C 1
ATOM 3673 O O . MET D 1 72 ? 24.588 -16.543 149.620 1.00 35.02 73 MET D O 1
ATOM 3678 N N . THR D 1 73 ? 22.489 -15.879 149.169 1.00 35.16 74 THR D N 1
ATOM 3679 C CA . THR D 1 73 ? 22.587 -14.675 149.981 1.00 37.68 74 THR D CA 1
ATOM 3680 C C . THR D 1 73 ? 22.824 -15.107 151.412 1.00 40.65 74 THR D C 1
ATOM 3681 O O . THR D 1 73 ? 23.839 -14.747 152.017 1.00 42.45 74 THR D O 1
ATOM 3685 N N . LYS D 1 74 ? 21.878 -15.879 151.947 1.00 42.24 75 LYS D N 1
ATOM 3686 C CA . LYS D 1 74 ? 21.976 -16.390 153.312 1.00 41.39 75 LYS D CA 1
ATOM 3687 C C . LYS D 1 74 ? 23.285 -17.139 153.494 1.00 40.70 75 LYS D C 1
ATOM 3688 O O . LYS D 1 74 ? 23.991 -16.934 154.474 1.00 41.79 75 LYS D O 1
ATOM 3694 N N . ARG D 1 75 ? 23.606 -18.003 152.541 1.00 40.00 76 ARG D N 1
ATOM 3695 C CA . ARG D 1 75 ? 24.825 -18.776 152.619 1.00 40.90 76 ARG D CA 1
ATOM 3696 C C . ARG D 1 75 ? 26.067 -17.893 152.625 1.00 43.50 76 ARG D C 1
ATOM 3697 O O . ARG D 1 75 ? 27.086 -18.256 153.206 1.00 44.43 76 ARG D O 1
ATOM 3705 N N . SER D 1 76 ? 25.991 -16.732 151.983 1.00 46.93 77 SER D N 1
ATOM 3706 C CA . SER D 1 76 ? 27.136 -15.819 151.945 1.00 48.77 77 SER D CA 1
ATOM 3707 C C . SER D 1 76 ? 27.193 -15.070 153.269 1.00 50.28 77 SER D C 1
ATOM 3708 O O . SER D 1 76 ? 28.181 -14.402 153.592 1.00 49.26 77 SER D O 1
ATOM 3711 N N . ASN D 1 77 ? 26.106 -15.198 154.022 1.00 52.10 78 ASN D N 1
ATOM 3712 C CA . ASN D 1 77 ? 25.947 -14.558 155.318 1.00 53.49 78 ASN D CA 1
ATOM 3713 C C . ASN D 1 77 ? 25.492 -13.124 155.114 1.00 52.10 78 ASN D C 1
ATOM 3714 O O . ASN D 1 77 ? 25.690 -12.262 155.969 1.00 53.67 78 ASN D O 1
ATOM 3719 N N . TYR D 1 78 ? 24.896 -12.875 153.956 1.00 48.51 79 TYR D N 1
ATOM 3720 C CA . TYR D 1 78 ? 24.373 -11.558 153.640 1.00 45.93 79 TYR D CA 1
ATOM 3721 C C . TYR D 1 78 ? 25.401 -10.506 153.290 1.00 43.99 79 TYR D C 1
ATOM 3722 O O . TYR D 1 78 ? 25.190 -9.331 153.575 1.00 43.88 79 TYR D O 1
ATOM 3731 N N . THR D 1 79 ? 26.517 -10.910 152.695 1.00 41.99 80 THR D N 1
ATOM 3732 C CA . THR D 1 79 ? 27.507 -9.928 152.291 1.00 42.75 80 THR D CA 1
ATOM 3733 C C . THR D 1 79 ? 26.959 -9.385 150.971 1.00 44.65 80 THR D C 1
ATOM 3734 O O . THR D 1 79 ? 26.572 -10.160 150.091 1.00 46.16 80 THR D O 1
ATOM 3738 N N . PRO D 1 80 ? 26.877 -8.048 150.831 1.00 43.34 81 PRO D N 1
ATOM 3739 C CA . PRO D 1 80 ? 26.355 -7.475 149.594 1.00 41.18 81 PRO D CA 1
ATOM 3740 C C . PRO D 1 80 ? 27.424 -7.165 148.574 1.00 39.13 81 PRO D C 1
ATOM 3741 O O . PRO D 1 80 ? 28.632 -7.310 148.824 1.00 38.56 81 PRO D O 1
ATOM 3745 N N . ILE D 1 81 ? 26.959 -6.725 147.415 1.00 38.27 82 ILE D N 1
ATOM 3746 C CA . ILE D 1 81 ? 27.857 -6.399 146.333 1.00 34.74 82 ILE D CA 1
ATOM 3747 C C . ILE D 1 81 ? 28.392 -5.012 146.546 1.00 34.20 82 ILE D C 1
ATOM 3748 O O . ILE D 1 81 ? 27.706 -4.145 147.091 1.00 33.52 82 ILE D O 1
ATOM 3753 N N . THR D 1 82 ? 29.630 -4.812 146.123 1.00 34.41 83 THR D N 1
ATOM 3754 C CA . THR D 1 82 ? 30.253 -3.513 146.239 1.00 33.54 83 THR D CA 1
ATOM 3755 C C . THR D 1 82 ? 30.097 -2.808 144.891 1.00 32.47 83 THR D C 1
ATOM 3756 O O . THR D 1 82 ? 30.502 -3.333 143.852 1.00 31.81 83 THR D O 1
ATOM 3760 N N . ASN D 1 83 ? 29.474 -1.634 144.920 1.00 31.09 84 ASN D N 1
ATOM 3761 C CA . ASN D 1 83 ? 29.258 -0.840 143.722 1.00 29.67 84 ASN D CA 1
ATOM 3762 C C . ASN D 1 83 ? 30.545 -0.562 142.962 1.00 29.54 84 ASN D C 1
ATOM 3763 O O . ASN D 1 83 ? 31.578 -0.278 143.554 1.00 30.99 84 ASN D O 1
ATOM 3768 N N . VAL D 1 84 ? 30.468 -0.658 141.641 1.00 29.58 85 VAL D N 1
ATOM 3769 C CA . VAL D 1 84 ? 31.594 -0.389 140.759 1.00 29.96 85 VAL D CA 1
ATOM 3770 C C . VAL D 1 84 ? 30.999 0.594 139.763 1.00 29.80 85 VAL D C 1
ATOM 3771 O O . VAL D 1 84 ? 30.107 0.234 138.993 1.00 31.61 85 VAL D O 1
ATOM 3775 N N . PRO D 1 85 ? 31.469 1.854 139.781 1.00 28.08 86 PRO D N 1
ATOM 3776 C CA . PRO D 1 85 ? 30.963 2.893 138.878 1.00 28.57 86 PRO D CA 1
ATOM 3777 C C . PRO D 1 85 ? 31.274 2.703 137.396 1.00 27.37 86 PRO D C 1
ATOM 3778 O O . PRO D 1 85 ? 32.320 2.167 137.026 1.00 27.42 86 PRO D O 1
ATOM 3782 N N . PRO D 1 86 ? 30.365 3.177 136.529 1.00 26.19 87 PRO D N 1
ATOM 3783 C CA . PRO D 1 86 ? 30.466 3.087 135.073 1.00 26.90 87 PRO D CA 1
ATOM 3784 C C . PRO D 1 86 ? 31.461 4.020 134.407 1.00 27.24 87 PRO D C 1
ATOM 3785 O O . PRO D 1 86 ? 31.834 5.061 134.948 1.00 27.06 87 PRO D O 1
ATOM 3789 N N . GLU D 1 87 ? 31.845 3.634 133.198 1.00 27.89 88 GLU D N 1
ATOM 3790 C CA . GLU D 1 87 ? 32.785 4.372 132.375 1.00 28.96 88 GLU D CA 1
ATOM 3791 C C . GLU D 1 87 ? 31.976 4.861 131.166 1.00 29.42 88 GLU D C 1
ATOM 3792 O O . GLU D 1 87 ? 31.880 4.174 130.152 1.00 32.83 88 GLU D O 1
ATOM 3798 N N . VAL D 1 88 ? 31.365 6.027 131.282 1.00 27.46 89 VAL D N 1
ATOM 3799 C CA . VAL D 1 88 ? 30.579 6.557 130.190 1.00 24.18 89 VAL D CA 1
ATOM 3800 C C . VAL D 1 88 ? 31.455 7.159 129.113 1.00 26.30 89 VAL D C 1
ATOM 3801 O O . VAL D 1 88 ? 32.568 7.604 129.380 1.00 26.76 89 VAL D O 1
ATOM 3805 N N . THR D 1 89 ? 30.930 7.161 127.891 1.00 27.11 90 THR D N 1
ATOM 3806 C CA . THR D 1 89 ? 31.613 7.712 126.729 1.00 24.23 90 THR D CA 1
ATOM 3807 C C . THR D 1 89 ? 30.567 7.878 125.618 1.00 24.00 90 THR D C 1
ATOM 3808 O O . THR D 1 89 ? 29.835 6.948 125.305 1.00 23.22 90 THR D O 1
ATOM 3812 N N . VAL D 1 90 ? 30.487 9.078 125.046 1.00 26.53 91 VAL D N 1
ATOM 3813 C CA . VAL D 1 90 ? 29.514 9.377 123.995 1.00 26.25 91 VAL D CA 1
ATOM 3814 C C . VAL D 1 90 ? 30.151 9.396 122.618 1.00 27.08 91 VAL D C 1
ATOM 3815 O O . VAL D 1 90 ? 31.175 10.034 122.384 1.00 27.33 91 VAL D O 1
ATOM 3819 N N . LEU D 1 91 ? 29.501 8.704 121.698 1.00 29.19 92 LEU D N 1
ATOM 3820 C CA . LEU D 1 91 ? 29.992 8.573 120.347 1.00 29.74 92 LEU D CA 1
ATOM 3821 C C . LEU D 1 91 ? 28.924 8.860 119.304 1.00 29.69 92 LEU D C 1
ATOM 3822 O O . LEU D 1 91 ? 27.763 9.124 119.616 1.00 29.19 92 LEU D O 1
ATOM 3827 N N . THR D 1 92 ? 29.339 8.778 118.051 1.00 30.02 93 THR D N 1
ATOM 3828 C CA . THR D 1 92 ? 28.450 9.016 116.940 1.00 30.95 93 THR D CA 1
ATOM 3829 C C . THR D 1 92 ? 28.492 7.795 116.034 1.00 32.32 93 THR D C 1
ATOM 3830 O O . THR D 1 92 ? 29.562 7.269 115.732 1.00 33.42 93 THR D O 1
ATOM 3834 N N . ASN D 1 93 ? 27.324 7.334 115.613 1.00 34.41 94 ASN D N 1
ATOM 3835 C CA . ASN D 1 93 ? 27.233 6.170 114.734 1.00 37.29 94 ASN D CA 1
ATOM 3836 C C . ASN D 1 93 ? 28.191 6.266 113.530 1.00 40.27 94 ASN D C 1
ATOM 3837 O O . ASN D 1 93 ? 29.261 5.646 113.505 1.00 40.15 94 ASN D O 1
ATOM 3842 N N . SER D 1 94 ? 27.796 7.064 112.543 1.00 41.03 95 SER D N 1
ATOM 3843 C CA . SER D 1 94 ? 28.568 7.276 111.324 1.00 40.21 95 SER D CA 1
ATOM 3844 C C . SER D 1 94 ? 29.176 8.663 111.397 1.00 42.48 95 SER D C 1
ATOM 3845 O O . SER D 1 94 ? 28.749 9.477 112.210 1.00 44.39 95 SER D O 1
ATOM 3848 N N . PRO D 1 95 ? 30.173 8.963 110.548 1.00 42.17 96 PRO D N 1
ATOM 3849 C CA . PRO D 1 95 ? 30.764 10.309 110.607 1.00 41.31 96 PRO D CA 1
ATOM 3850 C C . PRO D 1 95 ? 29.664 11.363 110.481 1.00 39.83 96 PRO D C 1
ATOM 3851 O O . PRO D 1 95 ? 28.596 11.096 109.923 1.00 38.31 96 PRO D O 1
ATOM 3855 N N . VAL D 1 96 ? 29.922 12.558 110.996 1.00 38.89 97 VAL D N 1
ATOM 3856 C CA . VAL D 1 96 ? 28.918 13.607 110.950 1.00 39.05 97 VAL D CA 1
ATOM 3857 C C . VAL D 1 96 ? 28.951 14.529 109.736 1.00 38.23 97 VAL D C 1
ATOM 3858 O O . VAL D 1 96 ? 30.002 15.001 109.301 1.00 38.31 97 VAL D O 1
ATOM 3862 N N . GLU D 1 97 ? 27.763 14.746 109.187 1.00 37.15 98 GLU D N 1
ATOM 3863 C CA . GLU D 1 97 ? 27.560 15.631 108.057 1.00 36.80 98 GLU D CA 1
ATOM 3864 C C . GLU D 1 97 ? 26.388 16.501 108.458 1.00 32.01 98 GLU D C 1
ATOM 3865 O O . GLU D 1 97 ? 25.298 15.987 108.726 1.00 29.02 98 GLU D O 1
ATOM 3871 N N . LEU D 1 98 ? 26.619 17.809 108.501 1.00 27.09 99 LEU D N 1
ATOM 3872 C CA . LEU D 1 98 ? 25.590 18.753 108.891 1.00 22.99 99 LEU D CA 1
ATOM 3873 C C . LEU D 1 98 ? 24.258 18.514 108.215 1.00 23.04 99 LEU D C 1
ATOM 3874 O O . LEU D 1 98 ? 24.184 18.205 107.033 1.00 23.41 99 LEU D O 1
ATOM 3879 N N . ARG D 1 99 ? 23.204 18.629 109.005 1.00 23.09 100 ARG D N 1
ATOM 3880 C CA . ARG D 1 99 ? 21.852 18.469 108.527 1.00 22.30 100 ARG D CA 1
ATOM 3881 C C . ARG D 1 99 ? 21.452 17.128 107.926 1.00 24.38 100 ARG D C 1
ATOM 3882 O O . ARG D 1 99 ? 20.354 16.995 107.385 1.00 26.35 100 ARG D O 1
ATOM 3890 N N . GLU D 1 100 ? 22.327 16.134 108.019 1.00 26.31 101 GLU D N 1
ATOM 3891 C CA . GLU D 1 100 ? 22.015 14.791 107.515 1.00 28.86 101 GLU D CA 1
ATOM 3892 C C . GLU D 1 100 ? 21.870 13.869 108.731 1.00 28.37 101 GLU D C 1
ATOM 3893 O O . GLU D 1 100 ? 22.782 13.787 109.546 1.00 31.58 101 GLU D O 1
ATOM 3899 N N . PRO D 1 101 ? 20.751 13.130 108.846 1.00 27.64 102 PRO D N 1
ATOM 3900 C CA . PRO D 1 101 ? 20.492 12.221 109.977 1.00 28.39 102 PRO D CA 1
ATOM 3901 C C . PRO D 1 101 ? 21.658 11.362 110.476 1.00 28.72 102 PRO D C 1
ATOM 3902 O O . PRO D 1 101 ? 22.496 10.894 109.695 1.00 31.36 102 PRO D O 1
ATOM 3906 N N . ASN D 1 102 ? 21.693 11.150 111.788 1.00 24.94 103 ASN D N 1
ATOM 3907 C CA . ASN D 1 102 ? 22.744 10.355 112.409 1.00 23.44 103 ASN D CA 1
ATOM 3908 C C . ASN D 1 102 ? 22.197 9.794 113.724 1.00 22.66 103 ASN D C 1
ATOM 3909 O O . ASN D 1 102 ? 20.978 9.751 113.909 1.00 20.11 103 ASN D O 1
ATOM 3914 N N . VAL D 1 103 ? 23.077 9.351 114.624 1.00 23.80 104 VAL D N 1
ATOM 3915 C CA . VAL D 1 103 ? 22.646 8.795 115.920 1.00 24.88 104 VAL D CA 1
ATOM 3916 C C . VAL D 1 103 ? 23.744 8.895 116.984 1.00 25.75 104 VAL D C 1
ATOM 3917 O O . VAL D 1 103 ? 24.900 8.504 116.751 1.00 26.32 104 VAL D O 1
ATOM 3921 N N . LEU D 1 104 ? 23.378 9.411 118.157 1.00 25.24 105 LEU D N 1
ATOM 3922 C CA . LEU D 1 104 ? 24.337 9.546 119.251 1.00 23.94 105 LEU D CA 1
ATOM 3923 C C . LEU D 1 104 ? 24.292 8.307 120.136 1.00 22.76 105 LEU D C 1
ATOM 3924 O O . LEU D 1 104 ? 23.229 7.913 120.612 1.00 23.25 105 LEU D O 1
ATOM 3929 N N . ILE D 1 105 ? 25.447 7.686 120.338 1.00 21.41 106 ILE D N 1
ATOM 3930 C CA . ILE D 1 105 ? 25.529 6.500 121.171 1.00 20.55 106 ILE D CA 1
ATOM 3931 C C . ILE D 1 105 ? 26.191 6.842 122.490 1.00 23.27 106 ILE D C 1
ATOM 3932 O O . ILE D 1 105 ? 27.221 7.509 122.530 1.00 24.38 106 ILE D O 1
ATOM 3937 N N . CYS D 1 106 ? 25.587 6.372 123.573 1.00 25.32 107 CYS D N 1
ATOM 3938 C CA . CYS D 1 106 ? 26.111 6.581 124.909 1.00 23.55 107 CYS D CA 1
ATOM 3939 C C . CYS D 1 106 ? 26.525 5.212 125.397 1.00 22.70 107 CYS D C 1
ATOM 3940 O O . CYS D 1 106 ? 25.688 4.337 125.623 1.00 21.60 107 CYS D O 1
ATOM 3943 N N . PHE D 1 107 ? 27.825 5.026 125.528 1.00 21.62 108 PHE D N 1
ATOM 3944 C CA . PHE D 1 107 ? 28.368 3.767 125.970 1.00 22.11 108 PHE D CA 1
ATOM 3945 C C . PHE D 1 107 ? 28.711 3.796 127.452 1.00 22.22 108 PHE D C 1
ATOM 3946 O O . PHE D 1 107 ? 29.619 4.507 127.873 1.00 23.95 108 PHE D O 1
ATOM 3954 N N . ILE D 1 108 ? 27.974 3.020 128.238 1.00 21.17 109 ILE D N 1
ATOM 3955 C CA . ILE D 1 108 ? 28.186 2.916 129.681 1.00 18.42 109 ILE D CA 1
ATOM 3956 C C . ILE D 1 108 ? 28.884 1.579 129.911 1.00 18.71 109 ILE D C 1
ATOM 3957 O O . ILE D 1 108 ? 28.266 0.539 129.751 1.00 20.97 109 ILE D O 1
ATOM 3962 N N . ASP D 1 109 ? 30.154 1.604 130.300 1.00 20.18 110 ASP D N 1
ATOM 3963 C CA . ASP D 1 109 ? 30.927 0.372 130.466 1.00 22.11 110 ASP D CA 1
ATOM 3964 C C . ASP D 1 109 ? 31.491 0.057 131.859 1.00 23.57 110 ASP D C 1
ATOM 3965 O O . ASP D 1 109 ? 31.628 0.936 132.711 1.00 23.26 110 ASP D O 1
ATOM 3970 N N . LYS D 1 110 ? 31.842 -1.217 132.045 1.00 25.22 111 LYS D N 1
ATOM 3971 C CA . LYS D 1 110 ? 32.430 -1.767 133.272 1.00 24.79 111 LYS D CA 1
ATOM 3972 C C . LYS D 1 110 ? 31.830 -1.288 134.571 1.00 25.17 111 LYS D C 1
ATOM 3973 O O . LYS D 1 110 ? 32.493 -0.593 135.339 1.00 28.73 111 LYS D O 1
ATOM 3979 N N . PHE D 1 111 ? 30.589 -1.664 134.831 1.00 21.10 112 PHE D N 1
ATOM 3980 C CA . PHE D 1 111 ? 29.955 -1.254 136.056 1.00 21.01 112 PHE D CA 1
ATOM 3981 C C . PHE D 1 111 ? 29.109 -2.377 136.643 1.00 24.94 112 PHE D C 1
ATOM 3982 O O . PHE D 1 111 ? 28.832 -3.378 135.981 1.00 25.99 112 PHE D O 1
ATOM 3990 N N . THR D 1 112 ? 28.708 -2.202 137.898 1.00 27.21 113 THR D N 1
ATOM 3991 C CA . THR D 1 112 ? 27.862 -3.162 138.602 1.00 27.66 113 THR D CA 1
ATOM 3992 C C . THR D 1 112 ? 27.450 -2.514 139.913 1.00 27.03 113 THR D C 1
ATOM 3993 O O . THR D 1 112 ? 28.196 -1.713 140.469 1.00 28.54 113 THR D O 1
ATOM 3997 N N . PRO D 1 113 ? 26.249 -2.824 140.414 1.00 27.01 114 PRO D N 1
ATOM 3998 C CA . PRO D 1 113 ? 25.240 -3.747 139.877 1.00 26.00 114 PRO D CA 1
ATOM 3999 C C . PRO D 1 113 ? 24.472 -3.190 138.672 1.00 27.38 114 PRO D C 1
ATOM 4000 O O . PRO D 1 113 ? 24.539 -1.998 138.369 1.00 27.20 114 PRO D O 1
ATOM 4004 N N . PRO D 1 114 ? 23.725 -4.058 137.973 1.00 25.78 115 PRO D N 1
ATOM 4005 C CA . PRO D 1 114 ? 22.939 -3.671 136.804 1.00 25.14 115 PRO D CA 1
ATOM 4006 C C . PRO D 1 114 ? 21.754 -2.770 137.092 1.00 25.21 115 PRO D C 1
ATOM 4007 O O . PRO D 1 114 ? 20.607 -3.169 136.919 1.00 25.44 115 PRO D O 1
ATOM 4011 N N . VAL D 1 115 ? 22.032 -1.564 137.560 1.00 25.09 116 VAL D N 1
ATOM 4012 C CA . VAL D 1 115 ? 20.986 -0.594 137.805 1.00 25.38 116 VAL D CA 1
ATOM 4013 C C . VAL D 1 115 ? 21.607 0.748 137.473 1.00 25.92 116 VAL D C 1
ATOM 4014 O O . VAL D 1 115 ? 22.628 1.139 138.057 1.00 24.98 116 VAL D O 1
ATOM 4018 N N . VAL D 1 116 ? 20.988 1.444 136.527 1.00 26.47 117 VAL D N 1
ATOM 4019 C CA . VAL D 1 116 ? 21.485 2.733 136.076 1.00 24.97 117 VAL D CA 1
ATOM 4020 C C . VAL D 1 116 ? 20.382 3.599 135.445 1.00 25.50 117 VAL D C 1
ATOM 4021 O O . VAL D 1 116 ? 19.462 3.099 134.777 1.00 21.88 117 VAL D O 1
ATOM 4025 N N . ASN D 1 117 ? 20.470 4.908 135.682 1.00 30.46 118 ASN D N 1
ATOM 4026 C CA . ASN D 1 117 ? 19.508 5.889 135.131 1.00 31.59 118 ASN D CA 1
ATOM 4027 C C . ASN D 1 117 ? 20.233 6.696 134.077 1.00 30.01 118 ASN D C 1
ATOM 4028 O O . ASN D 1 117 ? 21.285 7.285 134.350 1.00 29.37 118 ASN D O 1
ATOM 4033 N N . VAL D 1 118 ? 19.683 6.763 132.876 1.00 29.08 119 VAL D N 1
ATOM 4034 C CA . VAL D 1 118 ? 20.323 7.538 131.823 1.00 27.49 119 VAL D CA 1
ATOM 4035 C C . VAL D 1 118 ? 19.345 8.495 131.176 1.00 27.88 119 VAL D C 1
ATOM 4036 O O . VAL D 1 118 ? 18.235 8.110 130.830 1.00 28.18 119 VAL D O 1
ATOM 4040 N N . THR D 1 119 ? 19.774 9.746 131.017 1.00 30.07 120 THR D N 1
ATOM 4041 C CA . THR D 1 119 ? 18.950 10.792 130.413 1.00 30.53 120 THR D CA 1
ATOM 4042 C C . THR D 1 119 ? 19.725 11.540 129.344 1.00 29.12 120 THR D C 1
ATOM 4043 O O . THR D 1 119 ? 20.903 11.877 129.521 1.00 28.20 120 THR D O 1
ATOM 4047 N N . TRP D 1 120 ? 19.049 11.787 128.227 1.00 28.53 121 TRP D N 1
ATOM 4048 C CA . TRP D 1 120 ? 19.637 12.507 127.112 1.00 27.00 121 TRP D CA 1
ATOM 4049 C C . TRP D 1 120 ? 19.269 13.976 127.269 1.00 26.74 121 TRP D C 1
ATOM 4050 O O . TRP D 1 120 ? 18.130 14.318 127.585 1.00 26.77 121 TRP D O 1
ATOM 4061 N N . LEU D 1 121 ? 20.252 14.841 127.071 1.00 26.80 122 LEU D N 1
ATOM 4062 C CA . LEU D 1 121 ? 20.038 16.263 127.228 1.00 26.12 122 LEU D CA 1
ATOM 4063 C C . LEU D 1 121 ? 20.456 17.041 126.006 1.00 26.51 122 LEU D C 1
ATOM 4064 O O . LEU D 1 121 ? 21.600 16.951 125.564 1.00 28.05 122 LEU D O 1
ATOM 4069 N N . ARG D 1 122 ? 19.526 17.819 125.476 1.00 27.17 123 ARG D N 1
ATOM 4070 C CA . ARG D 1 122 ? 19.795 18.653 124.322 1.00 28.91 123 ARG D CA 1
ATOM 4071 C C . ARG D 1 122 ? 19.673 20.108 124.733 1.00 28.23 123 ARG D C 1
ATOM 4072 O O . ARG D 1 122 ? 18.575 20.602 124.968 1.00 28.87 123 ARG D O 1
ATOM 4080 N N . ASN D 1 123 ? 20.806 20.788 124.823 1.00 29.66 124 ASN D N 1
ATOM 4081 C CA . ASN D 1 123 ? 20.820 22.187 125.218 1.00 31.92 124 ASN D CA 1
ATOM 4082 C C . ASN D 1 123 ? 20.286 22.330 126.637 1.00 33.19 124 ASN D C 1
ATOM 4083 O O . ASN D 1 123 ? 19.646 23.324 126.962 1.00 36.58 124 ASN D O 1
ATOM 4088 N N . GLY D 1 124 ? 20.543 21.330 127.474 1.00 35.57 125 GLY D N 1
ATOM 4089 C CA . GLY D 1 124 ? 20.072 21.365 128.849 1.00 35.70 125 GLY D CA 1
ATOM 4090 C C . GLY D 1 124 ? 18.701 20.736 129.063 1.00 37.28 125 GLY D C 1
ATOM 4091 O O . GLY D 1 124 ? 18.316 20.434 130.193 1.00 37.81 125 GLY D O 1
ATOM 4092 N N . LYS D 1 125 ? 17.960 20.522 127.984 1.00 38.98 126 LYS D N 1
ATOM 4093 C CA . LYS D 1 125 ? 16.629 19.944 128.093 1.00 39.69 126 LYS D CA 1
ATOM 4094 C C . LYS D 1 125 ? 16.611 18.466 127.786 1.00 38.86 126 LYS D C 1
ATOM 4095 O O . LYS D 1 125 ? 17.247 18.016 126.839 1.00 39.12 126 LYS D O 1
ATOM 4101 N N . PRO D 1 126 ? 15.857 17.689 128.576 1.00 39.33 127 PRO D N 1
ATOM 4102 C CA . PRO D 1 126 ? 15.772 16.244 128.360 1.00 39.61 127 PRO D CA 1
ATOM 4103 C C . PRO D 1 126 ? 15.155 15.960 126.994 1.00 41.05 127 PRO D C 1
ATOM 4104 O O . PRO D 1 126 ? 14.508 16.829 126.407 1.00 42.53 127 PRO D O 1
ATOM 4108 N N . VAL D 1 127 ? 15.349 14.746 126.490 1.00 41.49 128 VAL D N 1
ATOM 4109 C CA . VAL D 1 127 ? 14.815 14.364 125.189 1.00 41.04 128 VAL D CA 1
ATOM 4110 C C . VAL D 1 127 ? 14.376 12.902 125.223 1.00 43.04 128 VAL D C 1
ATOM 4111 O O . VAL D 1 127 ? 15.020 12.069 125.861 1.00 44.02 128 VAL D O 1
ATOM 4115 N N . THR D 1 128 ? 13.279 12.596 124.532 1.00 45.27 129 THR D N 1
ATOM 4116 C CA . THR D 1 128 ? 12.739 11.238 124.484 1.00 44.35 129 THR D CA 1
ATOM 4117 C C . THR D 1 128 ? 12.435 10.805 123.054 1.00 44.51 129 THR D C 1
ATOM 4118 O O . THR D 1 128 ? 12.275 9.618 122.769 1.00 45.52 129 THR D O 1
ATOM 4122 N N . THR D 1 129 ? 12.374 11.778 122.156 1.00 44.95 130 THR D N 1
ATOM 4123 C CA . THR D 1 129 ? 12.074 11.525 120.754 1.00 45.83 130 THR D CA 1
ATOM 4124 C C . THR D 1 129 ? 12.939 10.430 120.124 1.00 45.66 130 THR D C 1
ATOM 4125 O O . THR D 1 129 ? 14.120 10.649 119.827 1.00 47.20 130 THR D O 1
ATOM 4129 N N . GLY D 1 130 ? 12.337 9.258 119.927 1.00 43.41 131 GLY D N 1
ATOM 4130 C CA . GLY D 1 130 ? 13.030 8.142 119.309 1.00 42.79 131 GLY D CA 1
ATOM 4131 C C . GLY D 1 130 ? 14.192 7.504 120.051 1.00 41.79 131 GLY D C 1
ATOM 4132 O O . GLY D 1 130 ? 14.851 6.607 119.519 1.00 42.87 131 GLY D O 1
ATOM 4133 N N . VAL D 1 131 ? 14.455 7.946 121.274 1.00 39.21 132 VAL D N 1
ATOM 4134 C CA . VAL D 1 131 ? 15.555 7.371 122.036 1.00 37.52 132 VAL D CA 1
ATOM 4135 C C . VAL D 1 131 ? 15.321 5.876 122.233 1.00 36.36 132 VAL D C 1
ATOM 4136 O O . VAL D 1 131 ? 14.187 5.414 122.228 1.00 38.36 132 VAL D O 1
ATOM 4140 N N . SER D 1 132 ? 16.392 5.109 122.375 1.00 34.48 133 SER D N 1
ATOM 4141 C CA . SER D 1 132 ? 16.246 3.682 122.598 1.00 32.32 133 SER D CA 1
ATOM 4142 C C . SER D 1 132 ? 17.432 3.203 123.433 1.00 31.15 133 SER D C 1
ATOM 4143 O O . SER D 1 132 ? 18.391 3.947 123.633 1.00 29.35 133 SER D O 1
ATOM 4146 N N . GLU D 1 133 ? 17.367 1.969 123.924 1.00 31.42 134 GLU D N 1
ATOM 4147 C CA . GLU D 1 133 ? 18.436 1.429 124.768 1.00 31.49 134 GLU D CA 1
ATOM 4148 C C . GLU D 1 133 ? 18.528 -0.084 124.667 1.00 28.91 134 GLU D C 1
ATOM 4149 O O . GLU D 1 133 ? 17.641 -0.729 124.126 1.00 29.69 134 GLU D O 1
ATOM 4155 N N . THR D 1 134 ? 19.589 -0.657 125.214 1.00 26.09 135 THR D N 1
ATOM 4156 C CA . THR D 1 134 ? 19.729 -2.103 125.189 1.00 26.41 135 THR D CA 1
ATOM 4157 C C . THR D 1 134 ? 19.665 -2.597 126.619 1.00 29.82 135 THR D C 1
ATOM 4158 O O . THR D 1 134 ? 19.772 -1.808 127.563 1.00 33.20 135 THR D O 1
ATOM 4162 N N . VAL D 1 135 ? 19.485 -3.900 126.789 1.00 28.76 136 VAL D N 1
ATOM 4163 C CA . VAL D 1 135 ? 19.449 -4.455 128.131 1.00 27.04 136 VAL D CA 1
ATOM 4164 C C . VAL D 1 135 ? 20.902 -4.501 128.597 1.00 26.77 136 VAL D C 1
ATOM 4165 O O . VAL D 1 135 ? 21.808 -4.071 127.881 1.00 26.43 136 VAL D O 1
ATOM 4169 N N . PHE D 1 136 ? 21.130 -5.014 129.794 1.00 25.68 137 PHE D N 1
ATOM 4170 C CA . PHE D 1 136 ? 22.482 -5.074 130.317 1.00 24.29 137 PHE D CA 1
ATOM 4171 C C . PHE D 1 136 ? 23.240 -6.236 129.702 1.00 26.35 137 PHE D C 1
ATOM 4172 O O . PHE D 1 136 ? 22.913 -7.391 129.931 1.00 27.54 137 PHE D O 1
ATOM 4180 N N . LEU D 1 137 ? 24.245 -5.930 128.901 1.00 28.31 138 LEU D N 1
ATOM 4181 C CA . LEU D 1 137 ? 25.046 -6.976 128.290 1.00 31.80 138 LEU D CA 1
ATOM 4182 C C . LEU D 1 137 ? 26.143 -7.343 129.275 1.00 32.05 138 LEU D C 1
ATOM 4183 O O . LEU D 1 137 ? 26.627 -6.489 129.998 1.00 33.79 138 LEU D O 1
ATOM 4188 N N . PRO D 1 138 ? 26.545 -8.621 129.324 1.00 32.49 139 PRO D N 1
ATOM 4189 C CA . PRO D 1 138 ? 27.597 -9.031 130.256 1.00 31.86 139 PRO D CA 1
ATOM 4190 C C . PRO D 1 138 ? 29.009 -8.794 129.748 1.00 31.60 139 PRO D C 1
ATOM 4191 O O . PRO D 1 138 ? 29.221 -8.504 128.575 1.00 32.91 139 PRO D O 1
ATOM 4195 N N . ARG D 1 139 ? 29.971 -8.935 130.651 1.00 33.87 140 ARG D N 1
ATOM 4196 C CA . ARG D 1 139 ? 31.385 -8.778 130.329 1.00 37.69 140 ARG D CA 1
ATOM 4197 C C . ARG D 1 139 ? 32.139 -9.919 131.013 1.00 41.30 140 ARG D C 1
ATOM 4198 O O . ARG D 1 139 ? 31.619 -10.540 131.943 1.00 44.74 140 ARG D O 1
ATOM 4206 N N . GLU D 1 140 ? 33.356 -10.200 130.563 1.00 43.78 141 GLU D N 1
ATOM 4207 C CA . GLU D 1 140 ? 34.139 -11.289 131.152 1.00 46.31 141 GLU D CA 1
ATOM 4208 C C . GLU D 1 140 ? 34.347 -11.161 132.665 1.00 46.53 141 GLU D C 1
ATOM 4209 O O . GLU D 1 140 ? 34.202 -12.143 133.409 1.00 45.75 141 GLU D O 1
ATOM 4215 N N . ASP D 1 141 ? 34.652 -9.948 133.116 1.00 47.55 142 ASP D N 1
ATOM 4216 C CA . ASP D 1 141 ? 34.907 -9.691 134.533 1.00 46.89 142 ASP D CA 1
ATOM 4217 C C . ASP D 1 141 ? 33.681 -9.655 135.456 1.00 46.20 142 ASP D C 1
ATOM 4218 O O . ASP D 1 141 ? 33.749 -9.087 136.554 1.00 47.74 142 ASP D O 1
ATOM 4223 N N . HIS D 1 142 ? 32.580 -10.278 135.024 1.00 44.75 143 HIS D N 1
ATOM 4224 C CA . HIS D 1 142 ? 31.334 -10.344 135.800 1.00 42.41 143 HIS D CA 1
ATOM 4225 C C . HIS D 1 142 ? 30.683 -8.978 135.963 1.00 38.83 143 HIS D C 1
ATOM 4226 O O . HIS D 1 142 ? 29.796 -8.805 136.806 1.00 39.52 143 HIS D O 1
ATOM 4233 N N . LEU D 1 143 ? 31.139 -8.012 135.168 1.00 33.96 144 LEU D N 1
ATOM 4234 C CA . LEU D 1 143 ? 30.608 -6.653 135.200 1.00 29.63 144 LEU D CA 1
ATOM 4235 C C . LEU D 1 143 ? 29.615 -6.460 134.055 1.00 28.94 144 LEU D C 1
ATOM 4236 O O . LEU D 1 143 ? 29.325 -7.407 133.330 1.00 29.94 144 LEU D O 1
ATOM 4241 N N . PHE D 1 144 ? 29.094 -5.247 133.887 1.00 26.47 145 PHE D N 1
ATOM 4242 C CA . PHE D 1 144 ? 28.119 -4.997 132.833 1.00 26.26 145 PHE D CA 1
ATOM 4243 C C . PHE D 1 144 ? 28.424 -3.902 131.787 1.00 28.59 145 PHE D C 1
ATOM 4244 O O . PHE D 1 144 ? 29.313 -3.063 131.962 1.00 29.83 145 PHE D O 1
ATOM 4252 N N . ARG D 1 145 ? 27.655 -3.926 130.703 1.00 26.93 146 ARG D N 1
ATOM 4253 C CA . ARG D 1 145 ? 27.803 -3.000 129.592 1.00 26.88 146 ARG D CA 1
ATOM 4254 C C . ARG D 1 145 ? 26.396 -2.586 129.183 1.00 26.86 146 ARG D C 1
ATOM 4255 O O . ARG D 1 145 ? 25.450 -3.341 129.392 1.00 27.33 146 ARG D O 1
ATOM 4263 N N . LYS D 1 146 ? 26.250 -1.401 128.600 1.00 24.32 147 LYS D N 1
ATOM 4264 C CA . LYS D 1 146 ? 24.934 -0.944 128.168 1.00 22.15 147 LYS D CA 1
ATOM 4265 C C . LYS D 1 146 ? 25.051 0.212 127.190 1.00 22.45 147 LYS D C 1
ATOM 4266 O O . LYS D 1 146 ? 25.991 0.999 127.277 1.00 25.21 147 LYS D O 1
ATOM 4272 N N . PHE D 1 147 ? 24.105 0.304 126.256 1.00 20.32 148 PHE D N 1
ATOM 4273 C CA . PHE D 1 147 ? 24.111 1.368 125.255 1.00 18.38 148 PHE D CA 1
ATOM 4274 C C . PHE D 1 147 ? 22.799 2.126 125.208 1.00 20.67 148 PHE D C 1
ATOM 4275 O O . PHE D 1 147 ? 21.721 1.554 125.375 1.00 20.98 148 PHE D O 1
ATOM 4283 N N . HIS D 1 148 ? 22.898 3.423 124.955 1.00 23.43 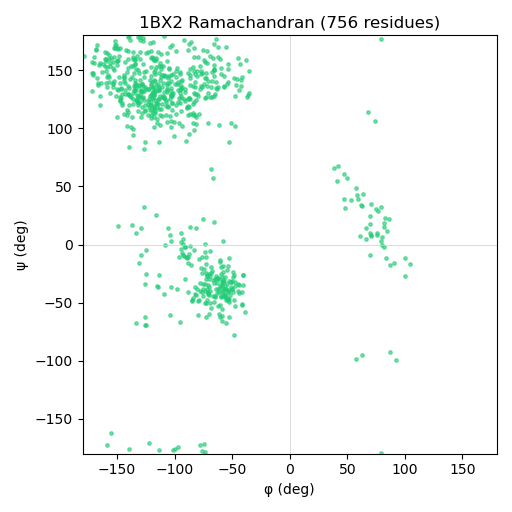149 HIS D N 1
ATOM 4284 C CA . HIS D 1 148 ? 21.720 4.260 124.820 1.00 24.69 149 HIS D CA 1
ATOM 4285 C C . HIS D 1 148 ? 21.871 5.017 123.518 1.00 26.19 149 HIS D C 1
ATOM 4286 O O . HIS D 1 148 ? 22.921 5.602 123.240 1.00 27.44 149 HIS D O 1
ATOM 4293 N N . TYR D 1 149 ? 20.814 5.001 122.718 1.00 25.13 150 TYR D N 1
ATOM 4294 C CA . TYR D 1 149 ? 20.845 5.644 121.426 1.00 19.75 150 TYR D CA 1
ATOM 4295 C C . TYR D 1 149 ? 19.845 6.786 121.332 1.00 19.68 150 TYR D C 1
ATOM 4296 O O . TYR D 1 149 ? 18.732 6.700 121.848 1.00 19.46 150 TYR D O 1
ATOM 4305 N N . LEU D 1 150 ? 20.262 7.866 120.683 1.00 20.97 151 LEU D 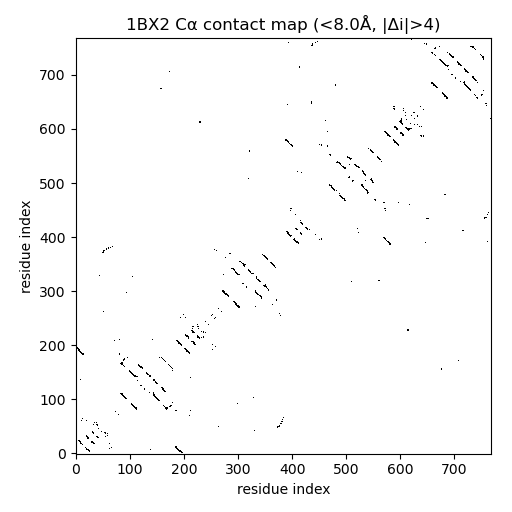N 1
ATOM 4306 C CA . LEU D 1 150 ? 19.394 9.011 120.481 1.00 21.62 151 LEU D CA 1
ATOM 4307 C C . LEU D 1 150 ? 19.579 9.489 119.052 1.00 23.26 151 LEU D C 1
ATOM 4308 O O . LEU D 1 150 ? 20.650 10.004 118.684 1.00 24.84 151 LEU D O 1
ATOM 4313 N N . PRO D 1 151 ? 18.553 9.284 118.211 1.00 22.90 152 PRO D N 1
ATOM 4314 C CA . PRO D 1 151 ? 18.639 9.724 116.821 1.00 22.91 152 PRO D CA 1
ATOM 4315 C C . PRO D 1 151 ? 18.553 11.256 116.804 1.00 22.81 152 PRO D C 1
ATOM 4316 O O . PRO D 1 151 ? 17.733 11.842 117.513 1.00 23.93 152 PRO D O 1
ATOM 4320 N N . PHE D 1 152 ? 19.392 11.905 116.008 1.00 20.40 153 PHE D N 1
ATOM 4321 C CA . PHE D 1 152 ? 19.383 13.359 115.956 1.00 20.44 153 PHE D CA 1
ATOM 4322 C C . PHE D 1 152 ? 19.846 13.896 114.602 1.00 22.88 153 PHE D C 1
ATOM 4323 O O . PHE D 1 152 ? 20.351 13.152 113.760 1.00 26.80 153 PHE D O 1
ATOM 4331 N N . LEU D 1 153 ? 19.701 15.199 114.408 1.00 21.67 154 LEU D N 1
ATOM 4332 C CA . LEU D 1 153 ? 20.093 15.829 113.155 1.00 19.57 154 LEU D CA 1
ATOM 4333 C C . LEU D 1 153 ? 21.234 16.802 113.405 1.00 20.22 154 LEU D C 1
ATOM 4334 O O . LEU D 1 153 ? 21.024 17.890 113.942 1.00 21.61 154 LEU D O 1
ATOM 4339 N N . PRO D 1 154 ? 22.460 16.420 113.023 1.00 20.87 155 PRO D N 1
ATOM 4340 C CA . PRO D 1 154 ? 23.642 17.264 113.210 1.00 20.69 155 PRO D CA 1
ATOM 4341 C C . PRO D 1 154 ? 23.430 18.712 112.809 1.00 23.93 155 PRO D C 1
ATOM 4342 O O . PRO D 1 154 ? 22.741 19.003 111.835 1.00 25.21 155 PRO D O 1
ATOM 4346 N N . SER D 1 155 ? 24.025 19.618 113.575 1.00 26.58 156 SER D N 1
ATOM 4347 C CA . SER D 1 155 ? 23.915 21.043 113.309 1.00 27.86 156 SER D CA 1
ATOM 4348 C C . SER D 1 155 ? 24.930 21.792 114.162 1.00 28.84 156 SER D C 1
ATOM 4349 O O . SER D 1 155 ? 25.518 21.232 115.088 1.00 31.56 156 SER D O 1
ATOM 4352 N N . THR D 1 156 ? 25.137 23.062 113.850 1.00 29.14 157 THR D N 1
ATOM 4353 C CA . THR D 1 156 ? 26.098 23.864 114.584 1.00 26.77 157 THR D CA 1
ATOM 4354 C C . THR D 1 156 ? 25.482 24.543 115.808 1.00 26.62 157 THR D C 1
ATOM 4355 O O . THR D 1 156 ? 26.197 25.076 116.651 1.00 26.28 157 THR D O 1
ATOM 4359 N N . GLU D 1 157 ? 24.158 24.492 115.910 1.00 25.93 158 GLU D N 1
ATOM 4360 C CA . GLU D 1 157 ? 23.435 25.146 116.988 1.00 26.35 158 GLU D CA 1
ATOM 4361 C C . GLU D 1 157 ? 23.085 24.359 118.237 1.00 27.64 158 GLU D C 1
ATOM 4362 O O . GLU D 1 157 ? 22.584 24.936 119.199 1.00 32.46 158 GLU D O 1
ATOM 4368 N N . ASP D 1 158 ? 23.325 23.057 118.251 1.00 27.23 159 ASP D N 1
ATOM 4369 C CA . ASP D 1 158 ? 22.971 22.286 119.434 1.00 24.86 159 ASP D CA 1
ATOM 4370 C C . ASP D 1 158 ? 24.161 21.617 120.104 1.00 24.68 159 ASP D C 1
ATOM 4371 O O . ASP D 1 158 ? 25.235 21.454 119.500 1.00 25.19 159 ASP D O 1
ATOM 4376 N N . VAL D 1 159 ? 23.959 21.257 121.370 1.00 23.06 160 VAL D N 1
ATOM 4377 C CA . VAL D 1 159 ? 24.970 20.562 122.162 1.00 21.79 160 VAL D CA 1
ATOM 4378 C C . VAL D 1 159 ? 24.208 19.453 122.862 1.00 22.00 160 VAL D C 1
ATOM 4379 O O . VAL D 1 159 ? 23.026 19.617 123.165 1.00 22.79 160 VAL D O 1
ATOM 4383 N N . TYR D 1 160 ? 24.864 18.321 123.094 1.00 22.12 161 TYR D N 1
ATOM 4384 C CA . TYR D 1 160 ? 24.205 17.196 123.744 1.00 22.39 161 TYR D CA 1
ATOM 4385 C C . TYR D 1 160 ? 24.989 16.683 124.934 1.00 22.27 161 TYR D C 1
ATOM 4386 O O . TYR D 1 160 ? 26.214 16.847 125.010 1.00 20.57 161 TYR D O 1
ATOM 4395 N N . ASP D 1 161 ? 24.261 16.057 125.855 1.00 22.76 162 ASP D N 1
ATOM 4396 C CA . ASP D 1 161 ? 24.839 15.496 127.060 1.00 24.27 162 ASP D CA 1
ATOM 4397 C C . ASP D 1 161 ? 24.088 14.241 127.467 1.00 25.22 162 ASP D C 1
ATOM 4398 O O . ASP D 1 161 ? 22.857 14.205 127.470 1.00 23.89 162 ASP D O 1
ATOM 4403 N N . CYS D 1 162 ? 24.857 13.219 127.814 1.00 27.18 163 CYS D N 1
ATOM 4404 C CA . CYS D 1 162 ? 24.323 11.958 128.286 1.00 27.18 163 CYS D CA 1
ATOM 4405 C C . CYS D 1 162 ? 24.535 12.031 129.800 1.00 25.99 163 CYS D C 1
ATOM 4406 O O . CYS D 1 162 ? 25.657 12.194 130.268 1.00 22.88 163 CYS D O 1
ATOM 4409 N N . ARG D 1 163 ? 23.459 11.928 130.566 1.00 28.15 164 ARG D N 1
ATOM 4410 C CA . ARG D 1 163 ? 23.559 11.999 132.020 1.00 29.49 164 ARG D CA 1
ATOM 4411 C C . ARG D 1 163 ? 23.352 10.626 132.696 1.00 28.34 164 ARG D C 1
ATOM 4412 O O . ARG D 1 163 ? 22.244 10.087 132.713 1.00 25.49 164 ARG D O 1
ATOM 4420 N N . VAL D 1 164 ? 24.420 10.086 133.274 1.00 26.96 165 VAL D N 1
ATOM 4421 C CA . VAL D 1 164 ? 24.378 8.775 133.907 1.00 28.11 165 VAL D CA 1
ATOM 4422 C C . VAL D 1 164 ? 24.396 8.790 135.441 1.00 30.38 165 VAL D C 1
ATOM 4423 O O . VAL D 1 164 ? 25.201 9.476 136.057 1.00 32.23 165 VAL D O 1
ATOM 4427 N N . GLU D 1 165 ? 23.501 8.020 136.053 1.00 32.82 166 GLU D N 1
ATOM 4428 C CA . GLU D 1 165 ? 23.412 7.925 137.507 1.00 34.10 166 GLU D CA 1
ATOM 4429 C C . GLU D 1 165 ? 23.558 6.467 137.956 1.00 32.44 166 GLU D C 1
ATOM 4430 O O . GLU D 1 165 ? 22.806 5.600 137.518 1.00 33.07 166 GLU D O 1
ATOM 4436 N N . HIS D 1 166 ? 24.529 6.208 138.827 1.00 32.20 167 HIS D N 1
ATOM 4437 C CA . HIS D 1 166 ? 24.791 4.862 139.336 1.00 31.66 167 HIS D CA 1
ATOM 4438 C C . HIS D 1 166 ? 25.230 4.943 140.795 1.00 32.19 167 HIS D C 1
ATOM 4439 O O . HIS D 1 166 ? 25.925 5.879 141.193 1.00 34.22 167 HIS D O 1
ATOM 4446 N N . TRP D 1 167 ? 24.844 3.949 141.586 1.00 32.34 168 TRP D N 1
ATOM 4447 C CA . TRP D 1 167 ? 25.180 3.932 142.999 1.00 31.02 168 TRP D CA 1
ATOM 4448 C C . TRP D 1 167 ? 26.667 3.985 143.349 1.00 32.92 168 TRP D C 1
ATOM 4449 O O . TRP D 1 167 ? 27.021 4.328 144.474 1.00 33.53 168 TRP D O 1
ATOM 4460 N N . GLY D 1 168 ? 27.534 3.663 142.395 1.00 34.24 169 GLY D N 1
ATOM 4461 C CA . GLY D 1 168 ? 28.958 3.682 142.673 1.00 36.31 169 GLY D CA 1
ATOM 4462 C C . GLY D 1 168 ? 29.585 5.010 142.315 1.00 38.45 169 GLY D C 1
ATOM 4463 O O . GLY D 1 168 ? 30.798 5.171 142.416 1.00 38.85 169 GLY D O 1
ATOM 4464 N N . LEU D 1 169 ? 28.741 5.959 141.916 1.00 40.59 170 LEU D N 1
ATOM 4465 C CA . LEU D 1 169 ? 29.155 7.302 141.501 1.00 43.57 170 LEU D CA 1
ATOM 4466 C C . LEU D 1 169 ? 28.880 8.318 142.600 1.00 46.68 170 LEU D C 1
ATOM 4467 O O . LEU D 1 169 ? 27.834 8.255 143.254 1.00 47.48 170 LEU D O 1
ATOM 4472 N N . ASP D 1 170 ? 29.794 9.267 142.792 1.00 50.26 171 ASP D N 1
ATOM 4473 C CA . ASP D 1 170 ? 29.593 10.282 143.824 1.00 52.91 171 ASP D CA 1
ATOM 4474 C C . ASP D 1 170 ? 28.402 11.181 143.484 1.00 52.98 171 ASP D C 1
ATOM 4475 O O . ASP D 1 170 ? 27.681 11.630 144.373 1.00 53.84 171 ASP D O 1
ATOM 4480 N N . GLU D 1 171 ? 28.189 11.419 142.192 1.00 52.07 172 GLU D N 1
ATOM 4481 C CA . GLU D 1 171 ? 27.069 12.233 141.713 1.00 49.84 172 GLU D CA 1
ATOM 4482 C C . GLU D 1 171 ? 26.989 12.100 140.197 1.00 45.72 172 GLU D C 1
ATOM 4483 O O . GLU D 1 171 ? 27.974 11.712 139.557 1.00 44.90 172 GLU D O 1
ATOM 4489 N N . PRO D 1 172 ? 25.826 12.440 139.602 1.00 41.15 173 PRO D N 1
ATOM 4490 C CA . PRO D 1 172 ? 25.614 12.349 138.157 1.00 38.40 173 PRO D CA 1
ATOM 4491 C C . PRO D 1 172 ? 26.826 12.686 137.308 1.00 36.61 173 PRO D C 1
ATOM 4492 O O . PRO D 1 172 ? 27.462 13.722 137.490 1.00 36.29 173 PRO D O 1
ATOM 4496 N N . LEU D 1 173 ? 27.141 11.778 136.390 1.00 34.88 174 LEU D N 1
ATOM 4497 C CA . LEU D 1 173 ? 28.265 11.935 135.487 1.00 33.12 174 LEU D CA 1
ATOM 4498 C C . LEU D 1 173 ? 27.692 12.342 134.138 1.00 34.25 174 LEU D C 1
ATOM 4499 O O . LEU D 1 173 ? 26.782 11.698 133.620 1.00 35.20 174 LEU D O 1
ATOM 4504 N N . LEU D 1 174 ? 28.212 13.433 133.588 1.00 35.81 175 LEU D N 1
ATOM 4505 C CA . LEU D 1 174 ? 27.762 13.939 132.299 1.00 34.81 175 LEU D CA 1
ATOM 4506 C C . LEU D 1 174 ? 28.833 13.766 131.216 1.00 34.82 175 LEU D C 1
ATOM 4507 O O . LEU D 1 174 ? 30.023 14.014 131.450 1.00 36.23 175 LEU D O 1
ATOM 4512 N N . LYS D 1 175 ? 28.407 13.309 130.040 1.00 32.53 176 LYS D N 1
ATOM 4513 C CA . LYS D 1 175 ? 29.310 13.136 128.911 1.00 29.25 176 LYS D CA 1
ATOM 4514 C C . LYS D 1 175 ? 28.793 14.083 127.851 1.00 26.87 176 LYS D C 1
ATOM 4515 O O . LYS D 1 175 ? 27.635 14.025 127.453 1.00 26.23 176 LYS D O 1
ATOM 4521 N N . HIS D 1 176 ? 29.667 14.962 127.398 1.00 25.45 177 HIS D N 1
ATOM 4522 C CA . HIS D 1 176 ? 29.284 15.989 126.448 1.00 25.61 177 HIS D CA 1
ATOM 4523 C C . HIS D 1 176 ? 29.626 15.682 125.011 1.00 25.75 177 HIS D C 1
ATOM 4524 O O . HIS D 1 176 ? 30.612 15.000 124.721 1.00 25.48 177 HIS D O 1
ATOM 4531 N N . TRP D 1 177 ? 28.793 16.198 124.116 1.00 24.08 178 TRP D N 1
ATOM 4532 C CA . TRP D 1 177 ? 29.011 16.044 122.698 1.00 23.00 178 TRP D CA 1
ATOM 4533 C C . TRP D 1 177 ? 28.503 17.273 121.972 1.00 23.17 178 TRP D C 1
ATOM 4534 O O . TRP D 1 177 ? 27.454 17.828 122.299 1.00 18.54 178 TRP D O 1
ATOM 4545 N N . GLU D 1 178 ? 29.269 17.701 120.983 1.00 26.08 179 GLU D N 1
ATOM 4546 C CA . GLU D 1 178 ? 28.887 18.845 120.194 1.00 32.69 179 GLU D CA 1
ATOM 4547 C C . GLU D 1 178 ? 29.706 18.859 118.919 1.00 34.54 179 GLU D C 1
ATOM 4548 O O . GLU D 1 178 ? 30.892 18.539 118.941 1.00 34.19 179 GLU D O 1
ATOM 4554 N N . PHE D 1 179 ? 29.054 19.190 117.805 1.00 38.46 180 PHE D N 1
ATOM 4555 C CA . PHE D 1 179 ? 29.738 19.244 116.524 1.00 40.16 180 PHE D CA 1
ATOM 4556 C C . PHE D 1 179 ? 30.879 20.219 116.650 1.00 44.50 180 PHE D C 1
ATOM 4557 O O . PHE D 1 179 ? 30.770 21.226 117.349 1.00 46.67 180 PHE D O 1
ATOM 4565 N N . ASP D 1 180 ? 31.977 19.932 115.969 1.00 49.17 181 ASP D N 1
ATOM 4566 C CA . ASP D 1 180 ? 33.133 20.811 116.034 1.00 54.40 181 ASP D CA 1
ATOM 4567 C C . ASP D 1 180 ? 33.588 21.301 114.656 1.00 58.45 181 ASP D C 1
ATOM 4568 O O . ASP D 1 180 ? 33.990 20.446 113.824 1.00 59.33 181 ASP D O 1
ATOM 4574 N N . THR E 2 1 ? 20.746 3.884 150.920 1.00 57.95 3 THR E N 1
ATOM 4575 C CA . THR E 2 1 ? 20.052 2.771 150.220 1.00 56.14 3 THR E CA 1
ATOM 4576 C C . THR E 2 1 ? 20.611 1.402 150.601 1.00 55.92 3 THR E C 1
ATOM 4577 O O . THR E 2 1 ? 21.825 1.194 150.699 1.00 54.60 3 THR E O 1
ATOM 4581 N N . ARG E 2 2 ? 19.674 0.491 150.829 1.00 53.11 4 ARG E N 1
ATOM 4582 C CA . ARG E 2 2 ? 19.919 -0.908 151.163 1.00 51.30 4 ARG E CA 1
ATOM 4583 C C . ARG E 2 2 ? 20.989 -1.561 150.276 1.00 49.51 4 ARG E C 1
ATOM 4584 O O . ARG E 2 2 ? 21.283 -1.083 149.177 1.00 49.88 4 ARG E O 1
ATOM 4592 N N . PRO E 2 3 ? 21.578 -2.677 150.735 1.00 46.89 5 PRO E N 1
ATOM 4593 C CA . PRO E 2 3 ? 22.606 -3.361 149.945 1.00 45.25 5 PRO E CA 1
ATOM 4594 C C . PRO E 2 3 ? 21.939 -4.277 148.924 1.00 42.96 5 PRO E C 1
ATOM 4595 O O . PRO E 2 3 ? 20.762 -4.625 149.074 1.00 43.60 5 PRO E O 1
ATOM 4599 N N . ARG E 2 4 ? 22.683 -4.669 147.893 1.00 40.01 6 ARG E N 1
ATOM 4600 C CA . ARG E 2 4 ? 22.122 -5.539 146.868 1.00 36.40 6 ARG E CA 1
ATOM 4601 C C . ARG E 2 4 ? 22.846 -6.865 146.801 1.00 35.76 6 ARG E C 1
ATOM 4602 O O . ARG E 2 4 ? 24.001 -6.980 147.228 1.00 36.77 6 ARG E O 1
ATOM 4610 N N . PHE E 2 5 ? 22.156 -7.858 146.246 1.00 34.54 7 PHE E N 1
ATOM 4611 C CA . PHE E 2 5 ? 22.694 -9.207 146.100 1.00 33.06 7 PHE E CA 1
ATOM 4612 C C . PHE E 2 5 ? 22.418 -9.698 144.685 1.00 29.89 7 PHE E C 1
ATOM 4613 O O . PHE E 2 5 ? 21.275 -9.740 144.235 1.00 29.28 7 PHE E O 1
ATOM 4621 N N . LEU E 2 6 ? 23.480 -10.094 144.001 1.00 28.34 8 LEU E N 1
ATOM 4622 C CA . LEU E 2 6 ? 23.378 -10.516 142.617 1.00 26.02 8 LEU E CA 1
ATOM 4623 C C . LEU E 2 6 ? 23.787 -11.943 142.290 1.00 25.95 8 LEU E C 1
ATOM 4624 O O . LEU E 2 6 ? 24.904 -12.365 142.580 1.00 27.36 8 LEU E O 1
ATOM 4629 N N . TRP E 2 7 ? 22.876 -12.668 141.648 1.00 25.37 9 TRP E N 1
ATOM 4630 C CA . TRP E 2 7 ? 23.124 -14.045 141.219 1.00 22.64 9 TRP E CA 1
ATOM 4631 C C . TRP E 2 7 ? 23.216 -14.030 139.685 1.00 20.21 9 TRP E C 1
ATOM 4632 O O . TRP E 2 7 ? 22.331 -13.525 139.004 1.00 19.05 9 TRP E O 1
ATOM 4643 N N . GLN E 2 8 ? 24.284 -14.587 139.139 1.00 20.68 10 GLN E N 1
ATOM 4644 C CA . GLN E 2 8 ? 24.460 -14.568 137.702 1.00 22.48 10 GLN E CA 1
ATOM 4645 C C . GLN E 2 8 ? 24.972 -15.857 137.064 1.00 22.49 10 GLN E C 1
ATOM 4646 O O . GLN E 2 8 ? 26.169 -16.142 137.116 1.00 24.41 10 GLN E O 1
ATOM 4652 N N . PRO E 2 9 ? 24.072 -16.657 136.457 1.00 21.36 11 PRO E N 1
ATOM 4653 C CA . PRO E 2 9 ? 24.466 -17.910 135.805 1.00 21.63 11 PRO E CA 1
ATOM 4654 C C . PRO E 2 9 ? 24.866 -17.618 134.353 1.00 22.57 11 PRO E C 1
ATOM 4655 O O . PRO E 2 9 ? 24.100 -17.013 133.603 1.00 23.77 11 PRO E O 1
ATOM 4659 N N . LYS E 2 10 ? 26.065 -18.035 133.957 1.00 23.62 12 LYS E N 1
ATOM 4660 C CA . LYS E 2 10 ? 26.534 -17.786 132.594 1.00 25.22 12 LYS E CA 1
ATOM 4661 C C . LYS E 2 10 ? 26.982 -19.056 131.869 1.00 24.57 12 LYS E C 1
ATOM 4662 O O . LYS E 2 10 ? 27.944 -19.684 132.295 1.00 26.86 12 LYS E O 1
ATOM 4668 N N . ARG E 2 11 ? 26.298 -19.449 130.792 1.00 23.41 13 ARG E N 1
ATOM 4669 C CA . ARG E 2 11 ? 26.719 -20.636 130.031 1.00 21.97 13 ARG E CA 1
ATOM 4670 C C . ARG E 2 11 ? 27.316 -20.160 128.730 1.00 23.05 13 ARG E C 1
ATOM 4671 O O . ARG E 2 11 ? 26.669 -19.442 127.973 1.00 25.90 13 ARG E O 1
ATOM 4679 N N . GLU E 2 12 ? 28.549 -20.550 128.455 1.00 23.74 14 GLU E N 1
ATOM 4680 C CA . GLU E 2 12 ? 29.180 -20.105 127.230 1.00 24.79 14 GLU E CA 1
ATOM 4681 C C . GLU E 2 12 ? 29.761 -21.225 126.393 1.00 25.25 14 GLU E C 1
ATOM 4682 O O . GLU E 2 12 ? 30.372 -22.154 126.914 1.00 26.62 14 GLU E O 1
ATOM 4688 N N . CYS E 2 13 ? 29.558 -21.117 125.084 1.00 25.82 15 CYS E N 1
ATOM 4689 C CA . CYS E 2 13 ? 30.057 -22.085 124.118 1.00 23.30 15 CYS E CA 1
ATOM 4690 C C . CYS E 2 13 ? 31.187 -21.428 123.320 1.00 22.52 15 CYS E C 1
ATOM 4691 O O . CYS E 2 13 ? 31.009 -20.342 122.771 1.00 23.57 15 CYS E O 1
ATOM 4694 N N . HIS E 2 14 ? 32.347 -22.072 123.271 1.00 20.90 16 HIS E N 1
ATOM 4695 C CA . HIS E 2 14 ? 33.488 -21.537 122.526 1.00 22.09 16 HIS E CA 1
ATOM 4696 C C . HIS E 2 14 ? 33.748 -22.466 121.355 1.00 23.16 16 HIS E C 1
ATOM 4697 O O . HIS E 2 14 ? 33.895 -23.671 121.547 1.00 23.92 16 HIS E O 1
ATOM 4704 N N . PHE E 2 15 ? 33.822 -21.906 120.148 1.00 22.14 17 PHE E N 1
ATOM 4705 C CA . PHE E 2 15 ? 34.016 -22.702 118.939 1.00 19.45 17 PHE E CA 1
ATOM 4706 C C . PHE E 2 15 ? 35.329 -22.514 118.188 1.00 20.94 17 PHE E C 1
ATOM 4707 O O . PHE E 2 15 ? 35.739 -21.396 117.914 1.00 21.69 17 PHE E O 1
ATOM 4715 N N . PHE E 2 16 ? 35.964 -23.621 117.821 1.00 22.33 18 PHE E N 1
ATOM 4716 C CA . PHE E 2 16 ? 37.224 -23.583 117.085 1.00 24.80 18 PHE E CA 1
ATOM 4717 C C . PHE E 2 16 ? 37.106 -24.367 115.761 1.00 27.46 18 PHE E C 1
ATOM 4718 O O . PHE E 2 16 ? 36.604 -25.492 115.738 1.00 28.33 18 PHE E O 1
ATOM 4726 N N . ASN E 2 17 ? 37.584 -23.779 114.666 1.00 29.37 19 ASN E N 1
ATOM 4727 C CA . ASN E 2 17 ? 37.528 -24.424 113.355 1.00 29.93 19 ASN E CA 1
ATOM 4728 C C . ASN E 2 17 ? 36.106 -24.779 112.952 1.00 28.81 19 ASN E C 1
ATOM 4729 O O . ASN E 2 17 ? 35.832 -25.904 112.543 1.00 30.36 19 ASN E O 1
ATOM 4734 N N . GLY E 2 18 ? 35.199 -23.822 113.088 1.00 27.84 20 GLY E N 1
ATOM 4735 C CA . GLY E 2 18 ? 33.825 -24.069 112.710 1.00 27.63 20 GLY E CA 1
ATOM 4736 C C . GLY E 2 18 ? 33.111 -24.681 113.891 1.00 28.16 20 GLY E C 1
ATOM 4737 O O . GLY E 2 18 ? 32.597 -23.962 114.738 1.00 31.20 20 GLY E O 1
ATOM 4738 N N . THR E 2 19 ? 33.077 -26.006 113.951 1.00 26.79 21 THR E N 1
ATOM 4739 C CA . THR E 2 19 ? 32.444 -26.715 115.056 1.00 24.95 21 THR E CA 1
ATOM 4740 C C . THR E 2 19 ? 33.196 -28.020 115.232 1.00 25.65 21 THR E C 1
ATOM 4741 O O . THR E 2 19 ? 32.697 -28.951 115.862 1.00 25.84 21 THR E O 1
ATOM 4745 N N . GLU E 2 20 ? 34.390 -28.093 114.649 1.00 25.15 22 GLU E N 1
ATOM 4746 C CA . GLU E 2 20 ? 35.208 -29.286 114.766 1.00 26.18 22 GLU E CA 1
ATOM 4747 C C . GLU E 2 20 ? 35.608 -29.445 116.230 1.00 29.05 22 GLU E C 1
ATOM 4748 O O . GLU E 2 20 ? 35.784 -30.561 116.705 1.00 30.57 22 GLU E O 1
ATOM 4750 N N . ARG E 2 21 ? 35.731 -28.320 116.942 1.00 31.01 23 ARG E N 1
ATOM 4751 C CA . ARG E 2 21 ? 36.102 -28.309 118.365 1.00 30.06 23 ARG E CA 1
ATOM 4752 C C . ARG E 2 21 ? 35.296 -27.277 119.169 1.00 28.59 23 ARG E C 1
ATOM 4753 O O . ARG E 2 21 ? 35.351 -26.083 118.896 1.00 27.94 23 ARG E O 1
ATOM 4761 N N . VAL E 2 22 ? 34.565 -27.758 120.169 1.00 26.79 24 VAL E N 1
ATOM 4762 C CA . VAL E 2 22 ? 33.730 -26.919 121.028 1.00 25.29 24 VAL E CA 1
ATOM 4763 C C . VAL E 2 22 ? 34.096 -27.110 122.509 1.00 26.02 24 VAL E C 1
ATOM 4764 O O . VAL E 2 22 ? 34.524 -28.185 122.916 1.00 27.19 24 VAL E O 1
ATOM 4768 N N . ARG E 2 23 ? 33.935 -26.061 123.308 1.00 26.19 25 ARG E N 1
ATOM 4769 C CA . ARG E 2 23 ? 34.214 -26.141 124.736 1.00 26.12 25 ARG E CA 1
ATOM 4770 C C . ARG E 2 23 ? 33.083 -25.443 125.472 1.00 25.14 25 ARG E C 1
ATOM 4771 O O . ARG E 2 23 ? 32.830 -24.265 125.236 1.00 27.33 25 ARG E O 1
ATOM 4779 N N . PHE E 2 24 ? 32.404 -26.179 126.350 1.00 23.14 26 PHE E N 1
ATOM 4780 C CA . PHE E 2 24 ? 31.283 -25.655 127.118 1.00 20.68 26 PHE E CA 1
ATOM 4781 C C . PHE E 2 24 ? 31.765 -25.269 128.491 1.00 20.97 26 PHE E C 1
ATOM 4782 O O . PHE E 2 24 ? 32.638 -25.932 129.053 1.00 22.79 26 PHE E O 1
ATOM 4790 N N . LEU E 2 25 ? 31.192 -24.197 129.028 1.00 20.72 27 LEU E N 1
ATOM 4791 C CA . LEU E 2 25 ? 31.548 -23.727 130.354 1.00 19.83 27 LEU E CA 1
ATOM 4792 C C . LEU E 2 25 ? 30.292 -23.243 131.073 1.00 20.35 27 LEU E C 1
ATOM 4793 O O . LEU E 2 25 ? 29.640 -22.299 130.644 1.00 19.37 27 LEU E O 1
ATOM 4798 N N . ASP E 2 26 ? 29.941 -23.922 132.157 1.00 22.48 28 ASP E N 1
ATOM 4799 C CA . ASP E 2 26 ? 28.787 -23.546 132.965 1.00 23.81 28 ASP E CA 1
ATOM 4800 C C . ASP E 2 26 ? 29.388 -22.798 134.168 1.00 25.46 28 ASP E C 1
ATOM 4801 O O . ASP E 2 26 ? 29.992 -23.406 135.050 1.00 25.39 28 ASP E O 1
ATOM 4806 N N . ARG E 2 27 ? 29.248 -21.474 134.172 1.00 25.34 29 ARG E N 1
ATOM 4807 C CA . ARG E 2 27 ? 29.783 -20.620 135.234 1.00 23.23 29 ARG E CA 1
ATOM 4808 C C . ARG E 2 27 ? 28.679 -19.994 136.100 1.00 22.64 29 ARG E C 1
ATOM 4809 O O . ARG E 2 27 ? 27.601 -19.672 135.604 1.00 24.36 29 ARG E O 1
ATOM 4817 N N . TYR E 2 28 ? 28.949 -19.823 137.393 1.00 22.27 30 TYR E N 1
ATOM 4818 C CA . TYR E 2 28 ? 27.980 -19.216 138.317 1.00 22.34 30 TYR E CA 1
ATOM 4819 C C . TYR E 2 28 ? 28.655 -18.127 139.166 1.00 22.21 30 TYR E C 1
ATOM 4820 O O . TYR E 2 28 ? 29.680 -18.361 139.804 1.00 23.25 30 TYR E O 1
ATOM 4829 N N . PHE E 2 29 ? 28.080 -16.934 139.185 1.00 23.20 31 PHE E N 1
ATOM 4830 C CA . PHE E 2 29 ? 28.689 -15.840 139.938 1.00 24.33 31 PHE E CA 1
ATOM 4831 C C . PHE E 2 29 ? 27.787 -15.294 141.023 1.00 25.24 31 PHE E C 1
ATOM 4832 O O . PHE E 2 29 ? 26.620 -14.989 140.779 1.00 25.02 31 PHE E O 1
ATOM 4840 N N . TYR E 2 30 ? 28.329 -15.177 142.229 1.00 26.21 32 TYR E N 1
ATOM 4841 C CA . TYR E 2 30 ? 27.576 -14.584 143.324 1.00 26.53 32 TYR E CA 1
ATOM 4842 C C . TYR E 2 30 ? 28.256 -13.235 143.496 1.00 27.06 32 TYR E C 1
ATOM 4843 O O . TYR E 2 30 ? 29.459 -13.172 143.765 1.00 28.12 32 TYR E O 1
ATOM 4852 N N . ASN E 2 31 ? 27.489 -12.165 143.320 1.00 27.16 33 ASN E N 1
ATOM 4853 C CA . ASN E 2 31 ? 28.018 -10.808 143.408 1.00 28.41 33 ASN E CA 1
ATOM 4854 C C . ASN E 2 31 ? 29.143 -10.642 142.391 1.00 28.97 33 ASN E C 1
ATOM 4855 O O . ASN E 2 31 ? 28.895 -10.425 141.209 1.00 31.42 33 ASN E O 1
ATOM 4860 N N . GLN E 2 32 ? 30.383 -10.756 142.836 1.00 30.25 34 GLN E N 1
ATOM 4861 C CA . GLN E 2 32 ? 31.484 -10.609 141.910 1.00 31.63 34 GLN E CA 1
ATOM 4862 C C . GLN E 2 32 ? 32.458 -11.763 142.026 1.00 31.57 34 GLN E C 1
ATOM 4863 O O . GLN E 2 32 ? 33.572 -11.704 141.509 1.00 31.83 34 GLN E O 1
ATOM 4869 N N . GLU E 2 33 ? 32.025 -12.821 142.702 1.00 31.42 35 GLU E N 1
ATOM 4870 C CA . GLU E 2 33 ? 32.862 -13.996 142.883 1.00 31.35 35 GLU E CA 1
ATOM 4871 C C . GLU E 2 33 ? 32.226 -15.179 142.172 1.00 30.42 35 GLU E C 1
ATOM 4872 O O . GLU E 2 33 ? 31.077 -15.508 142.439 1.00 31.48 35 GLU E O 1
ATOM 4874 N N . GLU E 2 34 ? 32.951 -15.789 141.237 1.00 29.35 36 GLU E N 1
ATOM 4875 C CA . GLU E 2 34 ? 32.436 -16.966 140.545 1.00 28.59 36 GLU E CA 1
ATOM 4876 C C . GLU E 2 34 ? 32.501 -18.012 141.644 1.00 29.82 36 GLU E C 1
ATOM 4877 O O . GLU E 2 34 ? 33.537 -18.145 142.287 1.00 32.03 36 GLU E O 1
ATOM 4883 N N . SER E 2 35 ? 31.422 -18.752 141.873 1.00 27.66 37 SER E N 1
ATOM 4884 C CA . SER E 2 35 ? 31.431 -19.727 142.947 1.00 26.15 37 SER E CA 1
ATOM 4885 C C . SER E 2 35 ? 31.601 -21.174 142.523 1.00 26.02 37 SER E C 1
ATOM 4886 O O . SER E 2 35 ? 32.244 -21.947 143.224 1.00 25.90 37 SER E O 1
ATOM 4889 N N . VAL E 2 36 ? 31.021 -21.557 141.391 1.00 25.39 38 VAL E N 1
ATOM 4890 C CA . VAL E 2 36 ? 31.156 -22.930 140.909 1.00 25.88 38 VAL E CA 1
ATOM 4891 C C . VAL E 2 36 ? 31.028 -22.995 139.392 1.00 26.16 38 VAL E C 1
ATOM 4892 O O . VAL E 2 36 ? 30.345 -22.177 138.787 1.00 27.33 38 VAL E O 1
ATOM 4896 N N . ARG E 2 37 ? 31.690 -23.965 138.775 1.00 26.52 39 ARG E N 1
ATOM 4897 C CA . ARG E 2 37 ? 31.616 -24.092 137.327 1.00 28.02 39 ARG E CA 1
ATOM 4898 C C . ARG E 2 37 ? 31.909 -25.484 136.773 1.00 28.67 39 ARG E C 1
ATOM 4899 O O . ARG E 2 37 ? 32.583 -26.297 137.405 1.00 31.26 39 ARG E O 1
ATOM 4907 N N . PHE E 2 38 ? 31.385 -25.747 135.583 1.00 27.15 40 PHE E N 1
ATOM 4908 C CA . PHE E 2 38 ? 31.621 -27.007 134.923 1.00 25.88 40 PHE E CA 1
ATOM 4909 C C . PHE E 2 38 ? 32.346 -26.674 133.640 1.00 23.70 40 PHE E C 1
ATOM 4910 O O . PHE E 2 38 ? 31.905 -25.822 132.879 1.00 23.76 40 PHE E O 1
ATOM 4918 N N . ASP E 2 39 ? 33.459 -27.341 133.393 1.00 23.70 41 ASP E N 1
ATOM 4919 C CA . ASP E 2 39 ? 34.215 -27.085 132.181 1.00 25.18 41 ASP E CA 1
ATOM 4920 C C . ASP E 2 39 ? 34.244 -28.399 131.402 1.00 27.16 41 ASP E C 1
ATOM 4921 O O . ASP E 2 39 ? 34.836 -29.376 131.847 1.00 28.25 41 ASP E O 1
ATOM 4926 N N . SER E 2 40 ? 33.582 -28.423 130.250 1.00 28.68 42 SER E N 1
ATOM 4927 C CA . SER E 2 40 ? 33.499 -29.625 129.426 1.00 28.44 42 SER E CA 1
ATOM 4928 C C . SER E 2 40 ? 34.837 -30.317 129.304 1.00 30.04 42 SER E C 1
ATOM 4929 O O . SER E 2 40 ? 34.912 -31.543 129.258 1.00 31.45 42 SER E O 1
ATOM 4932 N N . ASP E 2 41 ? 35.892 -29.519 129.259 1.00 31.22 43 ASP E N 1
ATOM 4933 C CA . ASP E 2 41 ? 37.247 -30.034 129.138 1.00 33.47 43 ASP E CA 1
ATOM 4934 C C . ASP E 2 41 ? 37.744 -30.770 130.375 1.00 32.58 43 ASP E C 1
ATOM 4935 O O . ASP E 2 41 ? 38.829 -31.339 130.368 1.00 34.13 43 ASP E O 1
ATOM 4940 N N . VAL E 2 42 ? 36.952 -30.764 131.435 1.00 32.29 44 VAL E N 1
ATOM 4941 C CA . VAL E 2 42 ? 37.361 -31.384 132.685 1.00 30.53 44 VAL E CA 1
ATOM 4942 C C . VAL E 2 42 ? 36.470 -32.563 132.995 1.00 31.99 44 VAL E C 1
ATOM 4943 O O . VAL E 2 42 ? 36.933 -33.566 133.525 1.00 34.01 44 VAL E O 1
ATOM 4947 N N . GLY E 2 43 ? 35.189 -32.438 132.665 1.00 32.07 45 GLY E N 1
ATOM 4948 C CA . GLY E 2 43 ? 34.270 -33.529 132.906 1.00 30.48 45 GLY E CA 1
ATOM 4949 C C . GLY E 2 43 ? 33.401 -33.418 134.133 1.00 30.11 45 GLY E C 1
ATOM 4950 O O . GLY E 2 43 ? 32.458 -34.185 134.289 1.00 29.00 45 GLY E O 1
ATOM 4951 N N . GLU E 2 44 ? 33.706 -32.474 135.012 1.00 31.68 46 GLU E N 1
ATOM 4952 C CA . GLU E 2 44 ? 32.903 -32.316 136.216 1.00 31.99 46 GLU E CA 1
ATOM 4953 C C . GLU E 2 44 ? 32.958 -30.941 136.847 1.00 30.68 46 GLU E C 1
ATOM 4954 O O . GLU E 2 44 ? 33.852 -30.140 136.568 1.00 29.62 46 GLU E O 1
ATOM 4960 N N . PHE E 2 45 ? 31.984 -30.684 137.710 1.00 29.49 47 PHE E N 1
ATOM 4961 C CA . PHE E 2 45 ? 31.898 -29.418 138.410 1.00 29.17 47 PHE E CA 1
ATOM 4962 C C . PHE E 2 45 ? 33.063 -29.237 139.367 1.00 32.23 47 PHE E C 1
ATOM 4963 O O . PHE E 2 45 ? 33.627 -30.207 139.879 1.00 32.39 47 PHE E O 1
ATOM 4971 N N . ARG E 2 46 ? 33.421 -27.982 139.596 1.00 34.36 48 ARG E N 1
ATOM 4972 C CA . ARG E 2 46 ? 34.502 -27.648 140.498 1.00 36.34 48 ARG E CA 1
ATOM 4973 C C . ARG E 2 46 ? 34.116 -26.366 141.207 1.00 37.49 48 ARG E C 1
ATOM 4974 O O . ARG E 2 46 ? 33.468 -25.498 140.624 1.00 37.10 48 ARG E O 1
ATOM 4982 N N . ALA E 2 47 ? 34.485 -26.259 142.476 1.00 38.99 49 ALA E N 1
ATOM 4983 C CA . ALA E 2 47 ? 34.180 -25.061 143.238 1.00 40.81 49 ALA E CA 1
ATOM 4984 C C . ALA E 2 47 ? 35.359 -24.123 143.076 1.00 42.12 49 ALA E C 1
ATOM 4985 O O . ALA E 2 47 ? 36.497 -24.493 143.360 1.00 43.81 49 ALA E O 1
ATOM 4987 N N . VAL E 2 48 ? 35.107 -22.916 142.595 1.00 42.19 50 VAL E N 1
ATOM 4988 C CA . VAL E 2 48 ? 36.206 -21.979 142.436 1.00 44.94 50 VAL E CA 1
ATOM 4989 C C . VAL E 2 48 ? 36.457 -21.345 143.800 1.00 44.84 50 VAL E C 1
ATOM 4990 O O . VAL E 2 48 ? 37.606 -21.209 144.231 1.00 45.19 50 VAL E O 1
ATOM 4994 N N . THR E 2 49 ? 35.373 -20.986 144.482 1.00 43.64 51 THR E N 1
ATOM 4995 C CA . THR E 2 49 ? 35.451 -20.398 145.815 1.00 43.13 51 THR E CA 1
ATOM 4996 C C . THR E 2 49 ? 34.753 -21.331 146.805 1.00 43.76 51 THR E C 1
ATOM 4997 O O . THR E 2 49 ? 33.808 -22.043 146.451 1.00 45.52 51 THR E O 1
ATOM 5001 N N . GLU E 2 50 ? 35.213 -21.329 148.047 1.00 41.61 52 GLU E N 1
ATOM 5002 C CA . GLU E 2 50 ? 34.623 -22.194 149.046 1.00 41.52 52 GLU E CA 1
ATOM 5003 C C . GLU E 2 50 ? 33.092 -22.095 149.051 1.00 40.61 52 GLU E C 1
ATOM 5004 O O . GLU E 2 50 ? 32.411 -23.047 149.432 1.00 43.61 52 GLU E O 1
ATOM 5006 N N . LEU E 2 51 ? 32.548 -20.959 148.614 1.00 38.81 53 LEU E N 1
ATOM 5007 C CA . LEU E 2 51 ? 31.092 -20.758 148.590 1.00 38.33 53 LEU E CA 1
ATOM 5008 C C . LEU E 2 51 ? 30.333 -21.769 147.731 1.00 37.43 53 LEU E C 1
ATOM 5009 O O . LEU E 2 51 ? 29.155 -22.032 147.961 1.00 36.45 53 LEU E O 1
ATOM 5014 N N . GLY E 2 52 ? 31.015 -22.339 146.745 1.00 39.41 54 GLY E N 1
ATOM 5015 C CA . GLY E 2 52 ? 30.367 -23.287 145.857 1.00 41.63 54 GLY E CA 1
ATOM 5016 C C . GLY E 2 52 ? 30.537 -24.751 146.207 1.00 42.11 54 GLY E C 1
ATOM 5017 O O . GLY E 2 52 ? 29.877 -25.607 145.614 1.00 42.78 54 GLY E O 1
ATOM 5018 N N . ARG E 2 53 ? 31.425 -25.042 147.153 1.00 41.49 55 ARG E N 1
ATOM 5019 C CA . ARG E 2 53 ? 31.670 -26.412 147.599 1.00 41.20 55 ARG E CA 1
ATOM 5020 C C . ARG E 2 53 ? 30.371 -27.220 147.753 1.00 37.87 55 ARG E C 1
ATOM 5021 O O . ARG E 2 53 ? 30.251 -28.321 147.227 1.00 38.01 55 ARG E O 1
ATOM 5029 N N . PRO E 2 54 ? 29.382 -26.687 148.483 1.00 34.59 56 PRO E N 1
ATOM 5030 C CA . PRO E 2 54 ? 28.136 -27.442 148.639 1.00 34.68 56 PRO E CA 1
ATOM 5031 C C . PRO E 2 54 ? 27.483 -27.904 147.331 1.00 37.61 56 PRO E C 1
ATOM 5032 O O . PRO E 2 54 ? 26.976 -29.024 147.258 1.00 40.22 56 PRO E O 1
ATOM 5036 N N . ASP E 2 55 ? 27.491 -27.052 146.304 1.00 39.34 57 ASP E N 1
ATOM 5037 C CA . ASP E 2 55 ? 26.888 -27.401 145.011 1.00 39.63 57 ASP E CA 1
ATOM 5038 C C . ASP E 2 55 ? 27.785 -28.309 144.171 1.00 39.74 57 ASP E C 1
ATOM 5039 O O . ASP E 2 55 ? 27.325 -29.306 143.617 1.00 40.56 57 ASP E O 1
ATOM 5044 N N . ALA E 2 56 ? 29.059 -27.949 144.053 1.00 39.58 58 ALA E N 1
ATOM 5045 C CA . ALA E 2 56 ? 29.998 -28.753 143.283 1.00 39.89 58 ALA E CA 1
ATOM 5046 C C . ALA E 2 56 ? 29.978 -30.205 143.755 1.00 41.40 58 ALA E C 1
ATOM 5047 O O . ALA E 2 56 ? 30.043 -31.127 142.942 1.00 42.25 58 ALA E O 1
ATOM 5049 N N . GLU E 2 57 ? 29.874 -30.403 145.068 1.00 42.78 59 GLU E N 1
ATOM 5050 C CA . GLU E 2 57 ? 29.853 -31.744 145.656 1.00 42.39 59 GLU E CA 1
ATOM 5051 C C . GLU E 2 57 ? 28.555 -32.454 145.351 1.00 40.05 59 GLU E C 1
ATOM 5052 O O . GLU E 2 57 ? 28.549 -33.646 145.064 1.00 42.45 59 GLU E O 1
ATOM 5058 N N . TYR E 2 58 ? 27.455 -31.722 145.425 1.00 36.93 60 TYR E N 1
ATOM 5059 C CA . TYR E 2 58 ? 26.160 -32.312 145.158 1.00 36.55 60 TYR E CA 1
ATOM 5060 C C . TYR E 2 58 ? 25.948 -32.608 143.686 1.00 36.96 60 TYR E C 1
ATOM 5061 O O . TYR E 2 58 ? 25.769 -33.763 143.313 1.00 40.66 60 TYR E O 1
ATOM 5070 N N . TRP E 2 59 ? 25.956 -31.571 142.852 1.00 35.59 61 TRP E N 1
ATOM 5071 C CA . TRP E 2 59 ? 25.757 -31.739 141.409 1.00 33.70 61 TRP E CA 1
ATOM 5072 C C . TRP E 2 59 ? 26.657 -32.833 140.848 1.00 31.75 61 TRP E C 1
ATOM 5073 O O . TRP E 2 59 ? 26.316 -33.482 139.864 1.00 30.16 61 TRP E O 1
ATOM 5084 N N . ASN E 2 60 ? 27.802 -33.042 141.488 1.00 31.93 62 ASN E N 1
ATOM 5085 C CA . ASN E 2 60 ? 28.753 -34.068 141.059 1.00 31.64 62 ASN E CA 1
ATOM 5086 C C . ASN E 2 60 ? 28.258 -35.445 141.468 1.00 32.15 62 ASN E C 1
ATOM 5087 O O . ASN E 2 60 ? 28.625 -36.451 140.871 1.00 31.81 62 ASN E O 1
ATOM 5092 N N . SER E 2 61 ? 27.424 -35.481 142.499 1.00 32.92 63 SER E N 1
ATOM 5093 C CA . SER E 2 61 ? 26.864 -36.732 142.988 1.00 34.82 63 SER E CA 1
ATOM 5094 C C . SER E 2 61 ? 25.749 -37.280 142.075 1.00 36.43 63 SER E C 1
ATOM 5095 O O . SER E 2 61 ? 25.598 -38.488 141.927 1.00 37.44 63 SER E O 1
ATOM 5098 N N . GLN E 2 62 ? 24.963 -36.401 141.464 1.00 37.56 64 GLN E N 1
ATOM 5099 C CA . GLN E 2 62 ? 23.868 -36.833 140.594 1.00 38.95 64 GLN E CA 1
ATOM 5100 C C . GLN E 2 62 ? 24.260 -37.046 139.130 1.00 39.62 64 GLN E C 1
ATOM 5101 O O . GLN E 2 62 ? 24.671 -36.107 138.457 1.00 41.92 64 GLN E O 1
ATOM 5107 N N . LYS E 2 63 ? 24.098 -38.283 138.651 1.00 40.26 65 LYS E N 1
ATOM 5108 C CA . LYS E 2 63 ? 24.436 -38.692 137.279 1.00 39.24 65 LYS E CA 1
ATOM 5109 C C . LYS E 2 63 ? 23.729 -37.963 136.151 1.00 38.67 65 LYS E C 1
ATOM 5110 O O . LYS E 2 63 ? 24.339 -37.665 135.125 1.00 39.34 65 LYS E O 1
ATOM 5112 N N . ASP E 2 64 ? 22.440 -37.698 136.321 1.00 37.67 66 ASP E N 1
ATOM 5113 C CA . ASP E 2 64 ? 21.682 -37.023 135.282 1.00 37.40 66 ASP E CA 1
ATOM 5114 C C . ASP E 2 64 ? 22.189 -35.605 135.018 1.00 36.62 66 ASP E C 1
ATOM 5115 O O . ASP E 2 64 ? 22.232 -35.151 133.870 1.00 36.40 66 ASP E O 1
ATOM 5120 N N . ILE E 2 65 ? 22.580 -34.913 136.082 1.00 34.41 67 ILE E N 1
ATOM 5121 C CA . ILE E 2 65 ? 23.079 -33.557 135.951 1.00 30.90 67 ILE E CA 1
ATOM 5122 C C . ILE E 2 65 ? 24.464 -33.547 135.342 1.00 27.64 67 ILE E C 1
ATOM 5123 O O . ILE E 2 65 ? 24.876 -32.570 134.740 1.00 29.87 67 ILE E O 1
ATOM 5128 N N . LEU E 2 66 ? 25.181 -34.642 135.492 1.00 27.10 68 LEU E N 1
ATOM 5129 C CA . LEU E 2 66 ? 26.512 -34.748 134.925 1.00 30.61 68 LEU E CA 1
ATOM 5130 C C . LEU E 2 66 ? 26.408 -35.097 133.435 1.00 33.76 68 LEU E C 1
ATOM 5131 O O . LEU E 2 66 ? 27.193 -34.610 132.623 1.00 37.52 68 LEU E O 1
ATOM 5136 N N . GLU E 2 67 ? 25.449 -35.947 133.073 1.00 34.77 69 GLU E N 1
ATOM 5137 C CA . GLU E 2 67 ? 25.281 -36.340 131.678 1.00 35.09 69 GLU E CA 1
ATOM 5138 C C . GLU E 2 67 ? 24.722 -35.154 130.902 1.00 35.77 69 GLU E C 1
ATOM 5139 O O . GLU E 2 67 ? 25.158 -34.865 129.786 1.00 36.42 69 GLU E O 1
ATOM 5141 N N . GLN E 2 68 ? 23.758 -34.469 131.504 1.00 35.10 70 GLN E N 1
ATOM 5142 C CA . GLN E 2 68 ? 23.152 -33.301 130.887 1.00 35.83 70 GLN E CA 1
ATOM 5143 C C . GLN E 2 68 ? 24.274 -32.317 130.493 1.00 36.66 70 GLN E C 1
ATOM 5144 O O . GLN E 2 68 ? 24.317 -31.811 129.366 1.00 36.36 70 GLN E O 1
ATOM 5150 N N . ALA E 2 69 ? 25.196 -32.084 131.424 1.00 35.19 71 ALA E N 1
ATOM 5151 C CA . ALA E 2 69 ? 26.309 -31.170 131.216 1.00 31.66 71 ALA E CA 1
ATOM 5152 C C . ALA E 2 69 ? 27.353 -31.668 130.226 1.00 32.70 71 ALA E C 1
ATOM 5153 O O . ALA E 2 69 ? 27.924 -30.879 129.465 1.00 34.07 71 ALA E O 1
ATOM 5155 N N . ARG E 2 70 ? 27.617 -32.970 130.229 1.00 32.85 72 ARG E N 1
ATOM 5156 C CA . ARG E 2 70 ? 28.621 -33.522 129.324 1.00 33.90 72 ARG E CA 1
ATOM 5157 C C . ARG E 2 70 ? 28.175 -33.544 127.860 1.00 34.26 72 ARG E C 1
ATOM 5158 O O . ARG E 2 70 ? 29.005 -33.499 126.958 1.00 35.50 72 ARG E O 1
ATOM 5166 N N . ALA E 2 71 ? 26.864 -33.596 127.635 1.00 34.33 73 ALA E N 1
ATOM 5167 C CA . ALA E 2 71 ? 26.301 -33.625 126.287 1.00 33.45 73 ALA E CA 1
ATOM 5168 C C . ALA E 2 71 ? 26.073 -32.219 125.739 1.00 32.83 73 ALA E C 1
ATOM 5169 O O . ALA E 2 71 ? 25.866 -32.037 124.538 1.00 33.24 73 ALA E O 1
ATOM 5171 N N . ALA E 2 72 ? 26.098 -31.233 126.631 1.00 32.47 74 ALA E N 1
ATOM 5172 C CA . ALA E 2 72 ? 25.875 -29.832 126.266 1.00 32.21 74 ALA E CA 1
ATOM 5173 C C . ALA E 2 72 ? 26.628 -29.395 125.014 1.00 29.75 74 ALA E C 1
ATOM 5174 O O . ALA E 2 72 ? 26.098 -28.659 124.178 1.00 28.49 74 ALA E O 1
ATOM 5176 N N . VAL E 2 73 ? 27.863 -29.854 124.888 1.00 28.68 75 VAL E N 1
ATOM 5177 C CA . VAL E 2 73 ? 28.680 -29.504 123.742 1.00 28.15 75 VAL E CA 1
ATOM 5178 C C . VAL E 2 73 ? 27.964 -29.852 122.434 1.00 30.46 75 VAL E C 1
ATOM 5179 O O . VAL E 2 73 ? 28.093 -29.150 121.435 1.00 32.21 75 VAL E O 1
ATOM 5183 N N . ASP E 2 74 ? 27.194 -30.929 122.443 1.00 31.12 76 ASP E N 1
ATOM 5184 C CA . ASP E 2 74 ? 26.478 -31.337 121.246 1.00 30.60 76 ASP E CA 1
ATOM 5185 C C . ASP E 2 74 ? 25.058 -30.802 121.230 1.00 30.51 76 ASP E C 1
ATOM 5186 O O . ASP E 2 74 ? 24.703 -29.968 120.400 1.00 33.41 76 ASP E O 1
ATOM 5191 N N . THR E 2 75 ? 24.251 -31.292 122.160 1.00 27.10 77 THR E N 1
ATOM 5192 C CA . THR E 2 75 ? 22.848 -30.926 122.243 1.00 27.74 77 THR E CA 1
ATOM 5193 C C . THR E 2 75 ? 22.510 -29.454 122.464 1.00 26.03 77 THR E C 1
ATOM 5194 O O . THR E 2 75 ? 21.364 -29.052 122.283 1.00 27.34 77 THR E O 1
ATOM 5198 N N . TYR E 2 76 ? 23.495 -28.645 122.836 1.00 25.00 78 TYR E N 1
ATOM 5199 C CA . TYR E 2 76 ? 23.247 -27.233 123.112 1.00 23.58 78 TYR E CA 1
ATOM 5200 C C . TYR E 2 76 ? 24.150 -26.319 122.290 1.00 24.14 78 TYR E C 1
ATOM 5201 O O . TYR E 2 76 ? 23.683 -25.521 121.469 1.00 24.25 78 TYR E O 1
ATOM 5210 N N . CYS E 2 77 ? 25.448 -26.440 122.516 1.00 23.24 79 CYS E N 1
ATOM 5211 C CA . CYS E 2 77 ? 26.407 -25.615 121.819 1.00 23.47 79 CYS E CA 1
ATOM 5212 C C . CYS E 2 77 ? 26.340 -25.762 120.308 1.00 22.64 79 CYS E C 1
ATOM 5213 O O . CYS E 2 77 ? 26.173 -24.765 119.608 1.00 24.42 79 CYS E O 1
ATOM 5216 N N . ARG E 2 78 ? 26.474 -26.988 119.802 1.00 21.87 80 ARG E N 1
ATOM 5217 C CA . ARG E 2 78 ? 26.433 -27.223 118.357 1.00 19.42 80 ARG E CA 1
ATOM 5218 C C . ARG E 2 78 ? 25.067 -26.904 117.723 1.00 19.38 80 ARG E C 1
ATOM 5219 O O . ARG E 2 78 ? 25.000 -26.249 116.684 1.00 19.22 80 ARG E O 1
ATOM 5227 N N . HIS E 2 79 ? 23.981 -27.344 118.346 1.00 19.11 81 HIS E N 1
ATOM 5228 C CA . HIS E 2 79 ? 22.651 -27.047 117.828 1.00 18.82 81 HIS E CA 1
ATOM 5229 C C . HIS E 2 79 ? 22.501 -25.548 117.601 1.00 20.57 81 HIS E C 1
ATOM 5230 O O . HIS E 2 79 ? 22.292 -25.103 116.476 1.00 23.41 81 HIS E O 1
ATOM 5237 N N . ASN E 2 80 ? 22.604 -24.776 118.683 1.00 22.35 82 ASN E N 1
ATOM 5238 C CA . ASN E 2 80 ? 22.476 -23.316 118.649 1.00 20.18 82 ASN E CA 1
ATOM 5239 C C . ASN E 2 80 ? 23.312 -22.588 117.584 1.00 19.17 82 ASN E C 1
ATOM 5240 O O . ASN E 2 80 ? 22.837 -21.640 116.978 1.00 20.66 82 ASN E O 1
ATOM 5245 N N . TYR E 2 81 ? 24.550 -23.018 117.373 1.00 17.74 83 TYR E N 1
ATOM 5246 C CA . TYR E 2 81 ? 25.426 -22.415 116.366 1.00 19.34 83 TYR E CA 1
ATOM 5247 C C . TYR E 2 81 ? 24.810 -22.603 114.983 1.00 21.89 83 TYR E C 1
ATOM 5248 O O . TYR E 2 81 ? 24.898 -21.722 114.124 1.00 21.99 83 TYR E O 1
ATOM 5257 N N . GLY E 2 82 ? 24.198 -23.763 114.762 1.00 22.33 84 GLY E N 1
ATOM 5258 C CA . GLY E 2 82 ? 23.579 -24.028 113.476 1.00 23.22 84 GLY E CA 1
ATOM 5259 C C . GLY E 2 82 ? 22.309 -23.213 113.290 1.00 22.90 84 GLY E C 1
ATOM 5260 O O . GLY E 2 82 ? 21.923 -22.911 112.162 1.00 25.27 84 GLY E O 1
ATOM 5261 N N . VAL E 2 83 ? 21.663 -22.858 114.397 1.00 19.38 85 VAL E N 1
ATOM 5262 C CA . VAL E 2 83 ? 20.431 -22.092 114.358 1.00 16.96 85 VAL E CA 1
ATOM 5263 C C . VAL E 2 83 ? 20.645 -20.623 114.081 1.00 16.91 85 VAL E C 1
ATOM 5264 O O . VAL E 2 83 ? 19.718 -19.933 113.663 1.00 17.97 85 VAL E O 1
ATOM 5268 N N . VAL E 2 84 ? 21.856 -20.132 114.314 1.00 16.66 86 VAL E N 1
ATOM 5269 C CA . VAL E 2 84 ? 22.124 -18.714 114.095 1.00 15.98 86 VAL E CA 1
ATOM 5270 C C . VAL E 2 84 ? 23.280 -18.415 113.156 1.00 15.72 86 VAL E C 1
ATOM 5271 O O . VAL E 2 84 ? 23.566 -17.264 112.861 1.00 17.34 86 VAL E O 1
ATOM 5275 N N . GLU E 2 85 ? 23.970 -19.445 112.711 1.00 18.15 87 GLU E N 1
ATOM 5276 C CA . GLU E 2 85 ? 25.091 -19.241 111.821 1.00 17.35 87 GLU E CA 1
ATOM 5277 C C . GLU E 2 85 ? 24.705 -18.349 110.644 1.00 18.27 87 GLU E C 1
ATOM 5278 O O . GLU E 2 85 ? 25.494 -17.509 110.221 1.00 21.59 87 GLU E O 1
ATOM 5284 N N . SER E 2 86 ? 23.484 -18.491 110.140 1.00 17.42 88 SER E N 1
ATOM 5285 C CA . SER E 2 86 ? 23.064 -17.694 108.992 1.00 18.28 88 SER E CA 1
ATOM 5286 C C . SER E 2 86 ? 23.115 -16.176 109.113 1.00 19.62 88 SER E C 1
ATOM 5287 O O . SER E 2 86 ? 23.567 -15.493 108.197 1.00 21.48 88 SER E O 1
ATOM 5290 N N . PHE E 2 87 ? 22.653 -15.647 110.235 1.00 21.03 89 PHE E N 1
ATOM 5291 C CA . PHE E 2 87 ? 22.629 -14.207 110.447 1.00 19.04 89 PHE E CA 1
ATOM 5292 C C . PHE E 2 87 ? 23.675 -13.663 111.416 1.00 19.16 89 PHE E C 1
ATOM 5293 O O . PHE E 2 87 ? 23.572 -12.516 111.849 1.00 20.53 89 PHE E O 1
ATOM 5301 N N . THR E 2 88 ? 24.677 -14.469 111.752 1.00 17.94 90 THR E N 1
ATOM 5302 C CA . THR E 2 88 ? 25.720 -14.030 112.674 1.00 15.33 90 THR E CA 1
ATOM 5303 C C . THR E 2 88 ? 27.108 -14.370 112.154 1.00 16.23 90 THR E C 1
ATOM 5304 O O . THR E 2 88 ? 27.890 -13.492 111.812 1.00 15.50 90 THR E O 1
ATOM 5308 N N . VAL E 2 89 ? 27.423 -15.655 112.098 1.00 17.69 91 VAL E N 1
ATOM 5309 C CA . VAL E 2 89 ? 28.731 -16.077 111.624 1.00 19.76 91 VAL E CA 1
ATOM 5310 C C . VAL E 2 89 ? 28.976 -15.636 110.192 1.00 21.19 91 VAL E C 1
ATOM 5311 O O . VAL E 2 89 ? 30.096 -15.272 109.825 1.00 22.92 91 VAL E O 1
ATOM 5315 N N . GLN E 2 90 ? 27.911 -15.689 109.395 1.00 23.49 92 GLN E N 1
ATOM 5316 C CA . GLN E 2 90 ? 27.952 -15.339 107.978 1.00 23.75 92 GLN E CA 1
ATOM 5317 C C . GLN E 2 90 ? 27.556 -13.903 107.653 1.00 23.90 92 GLN E C 1
ATOM 5318 O O . GLN E 2 90 ? 27.619 -13.487 106.489 1.00 24.73 92 GLN E O 1
ATOM 5324 N N . ARG E 2 91 ? 27.136 -13.153 108.666 1.00 22.81 93 ARG E N 1
ATOM 5325 C CA . ARG E 2 91 ? 26.746 -11.768 108.459 1.00 20.57 93 ARG E CA 1
ATOM 5326 C C . ARG E 2 91 ? 27.977 -10.946 108.023 1.00 21.24 93 ARG E C 1
ATOM 5327 O O . ARG E 2 91 ? 29.053 -11.016 108.639 1.00 21.55 93 ARG E O 1
ATOM 5335 N N . ARG E 2 92 ? 27.812 -10.195 106.935 1.00 21.89 94 ARG E N 1
ATOM 5336 C CA . ARG E 2 92 ? 28.883 -9.373 106.382 1.00 20.65 94 ARG E CA 1
ATOM 5337 C C . ARG E 2 92 ? 28.354 -8.009 105.955 1.00 23.79 94 ARG E C 1
ATOM 5338 O O . ARG E 2 92 ? 27.386 -7.913 105.202 1.00 24.44 94 ARG E O 1
ATOM 5346 N N . VAL E 2 93 ? 28.993 -6.953 106.456 1.00 25.06 95 VAL E N 1
ATOM 5347 C CA . VAL E 2 93 ? 28.613 -5.576 106.150 1.00 22.88 95 VAL E CA 1
ATOM 5348 C C . VAL E 2 93 ? 29.893 -4.827 105.799 1.00 25.01 95 VAL E C 1
ATOM 5349 O O . VAL E 2 93 ? 30.876 -4.857 106.539 1.00 26.27 95 VAL E O 1
ATOM 5353 N N . GLN E 2 94 ? 29.877 -4.155 104.659 1.00 26.71 96 GLN E N 1
ATOM 5354 C CA . GLN E 2 94 ? 31.045 -3.430 104.185 1.00 26.93 96 GLN E CA 1
ATOM 5355 C C . GLN E 2 94 ? 31.383 -2.117 104.881 1.00 24.03 96 GLN E C 1
ATOM 5356 O O . GLN E 2 94 ? 30.504 -1.306 105.171 1.00 22.92 96 GLN E O 1
ATOM 5362 N N . PRO E 2 95 ? 32.677 -1.892 105.149 1.00 21.69 97 PRO E N 1
ATOM 5363 C CA . PRO E 2 95 ? 33.127 -0.667 105.805 1.00 21.69 97 PRO E CA 1
ATOM 5364 C C . PRO E 2 95 ? 32.798 0.552 104.957 1.00 24.81 97 PRO E C 1
ATOM 5365 O O . PRO E 2 95 ? 32.409 0.431 103.801 1.00 28.02 97 PRO E O 1
ATOM 5369 N N . LYS E 2 96 ? 32.970 1.730 105.536 1.00 26.94 98 LYS E N 1
ATOM 5370 C CA . LYS E 2 96 ? 32.717 2.968 104.829 1.00 27.29 98 LYS E CA 1
ATOM 5371 C C . LYS E 2 96 ? 33.895 3.855 105.184 1.00 26.83 98 LYS E C 1
ATOM 5372 O O . LYS E 2 96 ? 33.894 4.532 106.209 1.00 31.35 98 LYS E O 1
ATOM 5378 N N . VAL E 2 97 ? 34.905 3.835 104.327 1.00 25.24 99 VAL E N 1
ATOM 5379 C CA . VAL E 2 97 ? 36.129 4.597 104.532 1.00 24.62 99 VAL E CA 1
ATOM 5380 C C . VAL E 2 97 ? 36.116 6.058 104.082 1.00 27.45 99 VAL E C 1
ATOM 5381 O O . VAL E 2 97 ? 35.652 6.388 102.994 1.00 27.38 99 VAL E O 1
ATOM 5385 N N . THR E 2 98 ? 36.660 6.923 104.932 1.00 28.31 100 THR E N 1
ATOM 5386 C CA . THR E 2 98 ? 36.742 8.356 104.669 1.00 27.46 100 THR E CA 1
ATOM 5387 C C . THR E 2 98 ? 38.100 8.812 105.154 1.00 29.83 100 THR E C 1
ATOM 5388 O O . THR E 2 98 ? 38.530 8.435 106.243 1.00 31.38 100 THR E O 1
ATOM 5392 N N . VAL E 2 99 ? 38.783 9.616 104.350 1.00 30.33 101 VAL E N 1
ATOM 5393 C CA . VAL E 2 99 ? 40.092 10.116 104.739 1.00 30.60 101 VAL E CA 1
ATOM 5394 C C . VAL E 2 99 ? 40.053 11.640 104.810 1.00 31.55 101 VAL E C 1
ATOM 5395 O O . VAL E 2 99 ? 39.498 12.299 103.939 1.00 31.77 101 VAL E O 1
ATOM 5399 N N . TYR E 2 100 ? 40.621 12.208 105.862 1.00 33.47 102 TYR E N 1
ATOM 5400 C CA . TYR E 2 100 ? 40.624 13.658 105.997 1.00 34.74 102 TYR E CA 1
ATOM 5401 C C . TYR E 2 100 ? 41.573 14.099 107.089 1.00 36.87 102 TYR E C 1
ATOM 5402 O O . TYR E 2 100 ? 41.726 13.433 108.115 1.00 37.98 102 TYR E O 1
ATOM 5411 N N . PRO E 2 101 ? 42.240 15.231 106.878 1.00 38.20 103 PRO E N 1
ATOM 5412 C CA . PRO E 2 101 ? 43.156 15.700 107.908 1.00 39.40 103 PRO E CA 1
ATOM 5413 C C . PRO E 2 101 ? 42.345 16.479 108.933 1.00 42.09 103 PRO E C 1
ATOM 5414 O O . PRO E 2 101 ? 41.283 17.023 108.621 1.00 43.88 103 PRO E O 1
ATOM 5418 N N . SER E 2 102 ? 42.825 16.497 110.165 1.00 44.24 104 SER E N 1
ATOM 5419 C CA . SER E 2 102 ? 42.164 17.252 111.216 1.00 46.97 104 SER E CA 1
ATOM 5420 C C . SER E 2 102 ? 42.970 18.532 111.161 1.00 48.82 104 SER E C 1
ATOM 5421 O O . SER E 2 102 ? 44.151 18.485 110.823 1.00 49.38 104 SER E O 1
ATOM 5424 N N . LYS E 2 103 ? 42.349 19.666 111.462 1.00 51.79 105 LYS E N 1
ATOM 5425 C CA . LYS E 2 103 ? 43.061 20.947 111.425 1.00 57.44 105 LYS E CA 1
ATOM 5426 C C . LYS E 2 103 ? 43.424 21.316 109.999 1.00 60.18 105 LYS E C 1
ATOM 5427 O O . LYS E 2 103 ? 44.234 20.639 109.358 1.00 58.96 105 LYS E O 1
ATOM 5433 N N . THR E 2 104 ? 42.827 22.394 109.506 1.00 63.54 106 THR E N 1
ATOM 5434 C CA . THR E 2 104 ? 43.122 22.869 108.160 1.00 67.37 106 THR E CA 1
ATOM 5435 C C . THR E 2 104 ? 44.289 23.856 108.299 1.00 69.32 106 THR E C 1
ATOM 5436 O O . THR E 2 104 ? 44.089 25.064 108.487 1.00 69.14 106 THR E O 1
ATOM 5440 N N . GLN E 2 105 ? 45.507 23.313 108.226 1.00 69.97 107 GLN E N 1
ATOM 5441 C CA . GLN E 2 105 ? 46.737 24.093 108.355 1.00 71.37 107 GLN E CA 1
ATOM 5442 C C . GLN E 2 105 ? 47.406 24.240 106.985 1.00 72.24 107 GLN E C 1
ATOM 5443 O O . GLN E 2 105 ? 47.150 23.445 106.080 1.00 72.38 107 GLN E O 1
ATOM 5445 N N . PRO E 2 106 ? 48.254 25.255 106.832 1.00 72.61 108 PRO E N 1
ATOM 5446 C CA . PRO E 2 106 ? 48.956 25.470 105.566 1.00 72.23 108 PRO E CA 1
ATOM 5447 C C . PRO E 2 106 ? 49.914 24.293 105.367 1.00 71.59 108 PRO E C 1
ATOM 5448 O O . PRO E 2 106 ? 50.238 23.588 106.328 1.00 71.80 108 PRO E O 1
ATOM 5450 N N . LEU E 2 107 ? 50.358 24.072 104.130 1.00 70.79 109 LEU E N 1
ATOM 5451 C CA . LEU E 2 107 ? 51.267 22.958 103.839 1.00 71.05 109 LEU E CA 1
ATOM 5452 C C . LEU E 2 107 ? 52.643 23.118 104.504 1.00 70.94 109 LEU E C 1
ATOM 5453 O O . LEU E 2 107 ? 53.105 24.241 104.725 1.00 71.70 109 LEU E O 1
ATOM 5455 N N . GLN E 2 108 ? 53.272 21.986 104.831 1.00 69.78 110 GLN E N 1
ATOM 5456 C CA . GLN E 2 108 ? 54.605 21.935 105.456 1.00 69.77 110 GLN E CA 1
ATOM 5457 C C . GLN E 2 108 ? 54.691 22.145 106.982 1.00 70.35 110 GLN E C 1
ATOM 5458 O O . GLN E 2 108 ? 55.764 22.462 107.510 1.00 70.76 110 GLN E O 1
ATOM 5460 N N . HIS E 2 109 ? 53.568 21.976 107.682 1.00 68.35 111 HIS E N 1
ATOM 5461 C CA . HIS E 2 109 ? 53.526 22.097 109.142 1.00 64.32 111 HIS E CA 1
ATOM 5462 C C . HIS E 2 109 ? 53.199 20.686 109.611 1.00 61.00 111 HIS E C 1
ATOM 5463 O O . HIS E 2 109 ? 53.116 19.770 108.793 1.00 60.04 111 HIS E O 1
ATOM 5470 N N . HIS E 2 110 ? 53.026 20.477 110.907 1.00 56.64 112 HIS E N 1
ATOM 5471 C CA . HIS E 2 110 ? 52.693 19.128 111.339 1.00 52.62 112 HIS E CA 1
ATOM 5472 C C . HIS E 2 110 ? 51.189 18.952 111.179 1.00 49.12 112 HIS E C 1
ATOM 5473 O O . HIS E 2 110 ? 50.426 19.919 111.256 1.00 48.08 112 HIS E O 1
ATOM 5480 N N . ASN E 2 111 ? 50.772 17.721 110.905 1.00 45.05 113 ASN E N 1
ATOM 5481 C CA . ASN E 2 111 ? 49.360 17.428 110.735 1.00 41.17 113 ASN E CA 1
ATOM 5482 C C . ASN E 2 111 ? 48.993 16.030 111.165 1.00 37.01 113 ASN E C 1
ATOM 5483 O O . ASN E 2 111 ? 49.851 15.185 111.382 1.00 36.47 113 ASN E O 1
ATOM 5488 N N . LEU E 2 112 ? 47.695 15.793 111.270 1.00 33.85 114 LEU E N 1
ATOM 5489 C CA . LEU E 2 112 ? 47.193 14.498 111.674 1.00 31.68 114 LEU E CA 1
ATOM 5490 C C . LEU E 2 112 ? 46.138 14.025 110.682 1.00 30.02 114 LEU E C 1
ATOM 5491 O O . LEU E 2 112 ? 45.040 14.577 110.633 1.00 30.26 114 LEU E O 1
ATOM 5496 N N . LEU E 2 113 ? 46.487 13.007 109.895 1.00 28.87 115 LEU E N 1
ATOM 5497 C CA . LEU E 2 113 ? 45.594 12.444 108.888 1.00 27.96 115 LEU E CA 1
ATOM 5498 C C . LEU E 2 113 ? 44.708 11.340 109.446 1.00 27.63 115 LEU E C 1
ATOM 5499 O O . LEU E 2 113 ? 45.200 10.349 109.989 1.00 26.06 115 LEU E O 1
ATOM 5504 N N . VAL E 2 114 ? 43.400 11.507 109.276 1.00 25.63 116 VAL E N 1
ATOM 5505 C CA . VAL E 2 114 ? 42.420 10.561 109.802 1.00 24.12 116 VAL E CA 1
ATOM 5506 C C . VAL E 2 114 ? 41.803 9.605 108.814 1.00 24.34 116 VAL E C 1
ATOM 5507 O O . VAL E 2 114 ? 41.276 10.026 107.791 1.00 25.52 116 VAL E O 1
ATOM 5511 N N . CYS E 2 115 ? 41.843 8.318 109.138 1.00 23.03 117 CYS E N 1
ATOM 5512 C CA . CYS E 2 115 ? 41.205 7.321 108.296 1.00 22.21 117 CYS E CA 1
ATOM 5513 C C . CYS E 2 115 ? 40.046 6.785 109.111 1.00 19.97 117 CYS E C 1
ATOM 5514 O O . CYS E 2 115 ? 40.235 5.978 110.015 1.00 20.98 117 CYS E O 1
ATOM 5517 N N . SER E 2 116 ? 38.846 7.236 108.788 1.00 16.80 118 SER E N 1
ATOM 5518 C CA . SER E 2 116 ? 37.660 6.812 109.508 1.00 14.93 118 SER E CA 1
ATOM 5519 C C . SER E 2 116 ? 36.938 5.630 108.881 1.00 15.82 118 SER E C 1
ATOM 5520 O O . SER E 2 116 ? 36.209 5.788 107.910 1.00 19.54 118 SER E O 1
ATOM 5523 N N . VAL E 2 117 ? 37.126 4.448 109.452 1.00 14.64 119 VAL E N 1
ATOM 5524 C CA . VAL E 2 117 ? 36.482 3.237 108.966 1.00 10.95 119 VAL E CA 1
ATOM 5525 C C . VAL E 2 117 ? 35.210 3.042 109.787 1.00 13.02 119 VAL E C 1
ATOM 5526 O O . VAL E 2 117 ? 35.281 2.932 111.001 1.00 17.38 119 VAL E O 1
ATOM 5530 N N . SER E 2 118 ? 34.047 2.980 109.145 1.00 14.05 120 SER E N 1
ATOM 5531 C CA . SER E 2 118 ? 32.812 2.859 109.903 1.00 15.45 120 SER E CA 1
ATOM 5532 C C . SER E 2 118 ? 31.682 1.988 109.337 1.00 18.04 120 SER E C 1
ATOM 5533 O O . SER E 2 118 ? 31.586 1.764 108.131 1.00 21.54 120 SER E O 1
ATOM 5536 N N . GLY E 2 119 ? 30.806 1.529 110.233 1.00 18.26 121 GLY E N 1
ATOM 5537 C CA . GLY E 2 119 ? 29.661 0.721 109.847 1.00 15.66 121 GLY E CA 1
ATOM 5538 C C . GLY E 2 119 ? 29.845 -0.739 109.486 1.00 16.34 121 GLY E C 1
ATOM 5539 O O . GLY E 2 119 ? 28.896 -1.353 109.024 1.00 17.16 121 GLY E O 1
ATOM 5540 N N . PHE E 2 120 ? 31.020 -1.315 109.714 1.00 16.01 122 PHE E N 1
ATOM 5541 C CA . PHE E 2 120 ? 31.245 -2.714 109.339 1.00 17.86 122 PHE E CA 1
ATOM 5542 C C . PHE E 2 120 ? 30.903 -3.851 110.294 1.00 19.91 122 PHE E C 1
ATOM 5543 O O . PHE E 2 120 ? 30.553 -3.645 111.447 1.00 21.27 122 PHE E O 1
ATOM 5551 N N . TYR E 2 121 ? 31.006 -5.066 109.768 1.00 20.95 123 TYR E N 1
ATOM 5552 C CA . TYR E 2 121 ? 30.774 -6.292 110.521 1.00 22.70 123 TYR E CA 1
ATOM 5553 C C . TYR E 2 121 ? 31.188 -7.465 109.635 1.00 24.88 123 TYR E C 1
ATOM 5554 O O . TYR E 2 121 ? 30.804 -7.526 108.470 1.00 24.65 123 TYR E O 1
ATOM 5563 N N . PRO E 2 122 ? 31.970 -8.420 110.169 1.00 25.84 124 PRO E N 1
ATOM 5564 C CA . PRO E 2 122 ? 32.542 -8.587 111.510 1.00 25.71 124 PRO E CA 1
ATOM 5565 C C . PRO E 2 122 ? 33.539 -7.520 111.937 1.00 25.57 124 PRO E C 1
ATOM 5566 O O . PRO E 2 122 ? 33.901 -6.634 111.168 1.00 25.40 124 PRO E O 1
ATOM 5570 N N . GLY E 2 123 ? 34.007 -7.638 113.170 1.00 26.18 125 GLY E N 1
ATOM 5571 C CA . GLY E 2 123 ? 34.954 -6.676 113.690 1.00 26.55 125 GLY E CA 1
ATOM 5572 C C . GLY E 2 123 ? 36.400 -6.925 113.315 1.00 27.72 125 GLY E C 1
ATOM 5573 O O . GLY E 2 123 ? 37.267 -6.117 113.646 1.00 29.00 125 GLY E O 1
ATOM 5574 N N . SER E 2 124 ? 36.683 -8.033 112.637 1.00 28.73 126 SER E N 1
ATOM 5575 C CA . SER E 2 124 ? 38.056 -8.322 112.229 1.00 29.12 126 SER E CA 1
ATOM 5576 C C . SER E 2 124 ? 38.373 -7.361 111.074 1.00 28.96 126 SER E C 1
ATOM 5577 O O . SER E 2 124 ? 37.633 -7.311 110.099 1.00 31.99 126 SER E O 1
ATOM 5580 N N . ILE E 2 125 ? 39.453 -6.592 111.179 1.00 28.34 127 ILE E N 1
ATOM 5581 C CA . ILE E 2 125 ? 39.796 -5.637 110.126 1.00 27.90 127 ILE E CA 1
ATOM 5582 C C . ILE E 2 125 ? 41.260 -5.215 110.171 1.00 30.34 127 ILE E C 1
ATOM 5583 O O . ILE E 2 125 ? 41.926 -5.347 111.197 1.00 32.23 127 ILE E O 1
ATOM 5588 N N . GLU E 2 126 ? 41.763 -4.706 109.053 1.00 34.43 128 GLU E N 1
ATOM 5589 C CA . GLU E 2 126 ? 43.153 -4.265 108.986 1.00 37.07 128 GLU E CA 1
ATOM 5590 C C . GLU E 2 126 ? 43.288 -2.978 108.189 1.00 34.98 128 GLU E C 1
ATOM 5591 O O . GLU E 2 126 ? 43.054 -2.953 106.986 1.00 34.77 128 GLU E O 1
ATOM 5597 N N . VAL E 2 127 ? 43.672 -1.913 108.878 1.00 33.95 129 VAL E N 1
ATOM 5598 C CA . VAL E 2 127 ? 43.853 -0.610 108.265 1.00 31.08 129 VAL E CA 1
ATOM 5599 C C . VAL E 2 127 ? 45.346 -0.288 108.211 1.00 32.86 129 VAL E C 1
ATOM 5600 O O . VAL E 2 127 ? 46.052 -0.427 109.216 1.00 34.02 129 VAL E O 1
ATOM 5604 N N . ARG E 2 128 ? 45.820 0.141 107.042 1.00 32.16 130 ARG E N 1
ATOM 5605 C CA . ARG E 2 128 ? 47.231 0.477 106.853 1.00 30.00 130 ARG E CA 1
ATOM 5606 C C . ARG E 2 128 ? 47.393 1.834 106.168 1.00 29.36 130 ARG E C 1
ATOM 5607 O O . ARG E 2 128 ? 46.543 2.242 105.369 1.00 26.83 130 ARG E O 1
ATOM 5615 N N . TRP E 2 129 ? 48.490 2.524 106.477 1.00 28.03 131 TRP E N 1
ATOM 5616 C CA . TRP E 2 129 ? 48.772 3.833 105.888 1.00 27.98 131 TRP E CA 1
ATOM 5617 C C . TRP E 2 129 ? 49.990 3.737 104.967 1.00 29.26 131 TRP E C 1
ATOM 5618 O O . TRP E 2 129 ? 50.940 3.020 105.275 1.00 29.99 131 TRP E O 1
ATOM 5629 N N . PHE E 2 130 ? 49.953 4.442 103.833 1.00 29.92 132 PHE E N 1
ATOM 5630 C CA . PHE E 2 130 ? 51.067 4.433 102.879 1.00 29.71 132 PHE E CA 1
ATOM 5631 C C . PHE E 2 130 ? 51.322 5.845 102.400 1.00 30.71 132 PHE E C 1
ATOM 5632 O O . PHE E 2 130 ? 50.379 6.631 102.250 1.00 32.11 132 PHE E O 1
ATOM 5640 N N . LEU E 2 131 ? 52.589 6.171 102.171 1.00 31.77 133 LEU E N 1
ATOM 5641 C CA . LEU E 2 131 ? 52.956 7.489 101.664 1.00 35.38 133 LEU E CA 1
ATOM 5642 C C . LEU E 2 131 ? 53.683 7.233 100.365 1.00 38.63 133 LEU E C 1
ATOM 5643 O O . LEU E 2 131 ? 54.758 6.627 100.353 1.00 40.01 133 LEU E O 1
ATOM 5648 N N . ASN E 2 132 ? 53.090 7.697 99.272 1.00 40.67 134 ASN E N 1
ATOM 5649 C CA . ASN E 2 132 ? 53.657 7.505 97.947 1.00 40.62 134 ASN E CA 1
ATOM 5650 C C . ASN E 2 132 ? 54.031 6.034 97.739 1.00 39.55 134 ASN E C 1
ATOM 5651 O O . ASN E 2 132 ? 55.183 5.691 97.467 1.00 37.60 134 ASN E O 1
ATOM 5656 N N . GLY E 2 133 ? 53.024 5.176 97.898 1.00 39.12 135 GLY E N 1
ATOM 5657 C CA . GLY E 2 133 ? 53.194 3.750 97.707 1.00 39.65 135 GLY E CA 1
ATOM 5658 C C . GLY E 2 133 ? 54.028 2.993 98.716 1.00 40.74 135 GLY E C 1
ATOM 5659 O O . GLY E 2 133 ? 54.073 1.763 98.692 1.00 39.98 135 GLY E O 1
ATOM 5660 N N . GLN E 2 134 ? 54.696 3.708 99.607 1.00 43.62 136 GLN E N 1
ATOM 5661 C CA . GLN E 2 134 ? 55.516 3.041 100.605 1.00 47.22 136 GLN E CA 1
ATOM 5662 C C . GLN E 2 134 ? 54.786 3.030 101.944 1.00 48.19 136 GLN E C 1
ATOM 5663 O O . GLN E 2 134 ? 54.291 4.063 102.396 1.00 49.66 136 GLN E O 1
ATOM 5669 N N . GLU E 2 135 ? 54.700 1.855 102.562 1.00 48.76 137 GLU E N 1
ATOM 5670 C CA . GLU E 2 135 ? 54.005 1.715 103.835 1.00 49.32 137 GLU E CA 1
ATOM 5671 C C . GLU E 2 135 ? 54.672 2.409 105.007 1.00 49.36 137 GLU E C 1
ATOM 5672 O O . GLU E 2 135 ? 55.850 2.204 105.273 1.00 50.26 137 GLU E O 1
ATOM 5678 N N . GLU E 2 136 ? 53.897 3.232 105.706 1.00 49.94 138 GLU E N 1
ATOM 5679 C CA . GLU E 2 136 ? 54.381 3.948 106.876 1.00 49.60 138 GLU E CA 1
ATOM 5680 C C . GLU E 2 136 ? 54.155 3.021 108.058 1.00 49.23 138 GLU E C 1
ATOM 5681 O O . GLU E 2 136 ? 53.020 2.647 108.346 1.00 50.17 138 GLU E O 1
ATOM 5687 N N . LYS E 2 137 ? 55.226 2.634 108.737 1.00 49.61 139 LYS E N 1
ATOM 5688 C CA . LYS E 2 137 ? 55.071 1.742 109.872 1.00 49.96 139 LYS E CA 1
ATOM 5689 C C . LYS E 2 137 ? 55.187 2.445 111.221 1.00 49.62 139 LYS E C 1
ATOM 5690 O O . LYS E 2 137 ? 55.121 1.803 112.268 1.00 50.47 139 LYS E O 1
ATOM 5696 N N . ALA E 2 138 ? 55.340 3.766 111.193 1.00 47.43 140 ALA E N 1
ATOM 5697 C CA . ALA E 2 138 ? 55.440 4.542 112.422 1.00 44.26 140 ALA E CA 1
ATOM 5698 C C . ALA E 2 138 ? 54.562 5.799 112.395 1.00 42.41 140 ALA E C 1
ATOM 5699 O O . ALA E 2 138 ? 54.168 6.268 111.333 1.00 42.25 140 ALA E O 1
ATOM 5701 N N . GLY E 2 139 ? 54.257 6.334 113.575 1.00 41.33 141 GLY E N 1
ATOM 5702 C CA . GLY E 2 139 ? 53.465 7.549 113.667 1.00 39.39 141 GLY E CA 1
ATOM 5703 C C . GLY E 2 139 ? 51.963 7.366 113.618 1.00 39.02 141 GLY E C 1
ATOM 5704 O O . GLY E 2 139 ? 51.211 8.326 113.471 1.00 37.27 141 GLY E O 1
ATOM 5705 N N . MET E 2 140 ? 51.509 6.130 113.732 1.00 40.04 142 MET E N 1
ATOM 5706 C CA . MET E 2 140 ? 50.079 5.878 113.688 1.00 41.25 142 MET E CA 1
ATOM 5707 C C . MET E 2 140 ? 49.456 5.794 115.070 1.00 40.38 142 MET E C 1
ATOM 5708 O O . MET E 2 140 ? 49.954 5.091 115.945 1.00 40.39 142 MET E O 1
ATOM 5713 N N . VAL E 2 141 ? 48.364 6.526 115.258 1.00 39.59 143 VAL E N 1
ATOM 5714 C CA . VAL E 2 141 ? 47.628 6.521 116.516 1.00 38.96 143 VAL E CA 1
ATOM 5715 C C . VAL E 2 141 ? 46.231 5.991 116.177 1.00 38.94 143 VAL E C 1
ATOM 5716 O O . VAL E 2 141 ? 45.510 6.597 115.387 1.00 39.55 143 VAL E O 1
ATOM 5720 N N . SER E 2 142 ? 45.860 4.847 116.743 1.00 38.95 144 SER E N 1
ATOM 5721 C CA . SER E 2 142 ? 44.545 4.265 116.468 1.00 38.48 144 SER E CA 1
ATOM 5722 C C . SER E 2 142 ? 43.652 4.275 117.682 1.00 36.74 144 SER E C 1
ATOM 5723 O O . SER E 2 142 ? 44.124 4.296 118.819 1.00 38.13 144 SER E O 1
ATOM 5726 N N . THR E 2 143 ? 42.352 4.244 117.428 1.00 35.30 145 THR E N 1
ATOM 5727 C CA . THR E 2 143 ? 41.378 4.245 118.499 1.00 35.93 145 THR E CA 1
ATOM 5728 C C . THR E 2 143 ? 40.991 2.827 118.871 1.00 35.64 145 THR E C 1
ATOM 5729 O O . THR E 2 143 ? 40.311 2.612 119.873 1.00 38.01 145 THR E O 1
ATOM 5733 N N . GLY E 2 144 ? 41.436 1.861 118.072 1.00 33.69 146 GLY E N 1
ATOM 5734 C CA . GLY E 2 144 ? 41.091 0.479 118.340 1.00 29.59 146 GLY E CA 1
ATOM 5735 C C . GLY E 2 144 ? 39.679 0.227 117.846 1.00 27.57 146 GLY E C 1
ATOM 5736 O O . GLY E 2 144 ? 39.024 1.126 117.323 1.00 27.45 146 GLY E O 1
ATOM 5737 N N . LEU E 2 145 ? 39.201 -0.993 118.025 1.00 25.99 147 LEU E N 1
ATOM 5738 C CA . LEU E 2 145 ? 37.867 -1.366 117.583 1.00 25.18 147 LEU E CA 1
ATOM 5739 C C . LEU E 2 145 ? 36.791 -0.865 118.530 1.00 24.92 147 LEU E C 1
ATOM 5740 O O . LEU E 2 145 ? 36.908 -1.024 119.736 1.00 26.18 147 LEU E O 1
ATOM 5745 N N . ILE E 2 146 ? 35.734 -0.285 117.979 1.00 22.92 148 ILE E N 1
ATOM 5746 C CA . ILE E 2 146 ? 34.650 0.238 118.790 1.00 22.98 148 ILE E CA 1
ATOM 5747 C C . ILE E 2 146 ? 33.342 -0.445 118.443 1.00 24.15 148 ILE E C 1
ATOM 5748 O O . ILE E 2 146 ? 32.916 -0.408 117.304 1.00 26.10 148 ILE E O 1
ATOM 5753 N N . GLN E 2 147 ? 32.697 -1.057 119.427 1.00 25.33 149 GLN E N 1
ATOM 5754 C CA . GLN E 2 147 ? 31.436 -1.759 119.199 1.00 26.16 149 GLN E CA 1
ATOM 5755 C C . GLN E 2 147 ? 30.246 -0.810 119.341 1.00 26.17 149 GLN E C 1
ATOM 5756 O O . GLN E 2 147 ? 29.952 -0.372 120.450 1.00 29.91 149 GLN E O 1
ATOM 5762 N N . ASN E 2 148 ? 29.551 -0.501 118.243 1.00 22.79 150 ASN E N 1
ATOM 5763 C CA . ASN E 2 148 ? 28.404 0.413 118.295 1.00 18.66 150 ASN E CA 1
ATOM 5764 C C . ASN E 2 148 ? 27.178 -0.211 118.963 1.00 18.37 150 ASN E C 1
ATOM 5765 O O . ASN E 2 148 ? 26.198 0.474 119.262 1.00 17.45 150 ASN E O 1
ATOM 5770 N N . GLY E 2 149 ? 27.233 -1.519 119.188 1.00 18.15 151 GLY E N 1
ATOM 5771 C CA . GLY E 2 149 ? 26.141 -2.200 119.854 1.00 17.80 151 GLY E CA 1
ATOM 5772 C C . GLY E 2 149 ? 24.932 -2.556 119.024 1.00 20.52 151 GLY E C 1
ATOM 5773 O O . GLY E 2 149 ? 23.971 -3.142 119.546 1.00 20.71 151 GLY E O 1
ATOM 5774 N N . ASP E 2 150 ? 24.958 -2.199 117.742 1.00 22.25 152 ASP E N 1
ATOM 5775 C CA . ASP E 2 150 ? 23.845 -2.501 116.843 1.00 20.78 152 ASP E CA 1
ATOM 5776 C C . ASP E 2 150 ? 24.312 -3.446 115.742 1.00 19.39 152 ASP E C 1
ATOM 5777 O O . ASP E 2 150 ? 23.755 -3.485 114.660 1.00 21.61 152 ASP E O 1
ATOM 5782 N N . TRP E 2 151 ? 25.351 -4.205 116.044 1.00 19.85 153 TRP E N 1
ATOM 5783 C CA . TRP E 2 151 ? 25.917 -5.174 115.119 1.00 20.89 153 TRP E CA 1
ATOM 5784 C C . TRP E 2 151 ? 26.769 -4.590 114.012 1.00 20.87 153 TRP E C 1
ATOM 5785 O O . TRP E 2 151 ? 26.858 -5.169 112.925 1.00 22.82 153 TRP E O 1
ATOM 5796 N N . THR E 2 152 ? 27.386 -3.444 114.305 1.00 20.60 154 THR E N 1
ATOM 5797 C CA . THR E 2 152 ? 28.306 -2.761 113.393 1.00 18.23 154 THR E CA 1
ATOM 5798 C C . THR E 2 152 ? 29.445 -2.232 114.276 1.00 18.05 154 THR E C 1
ATOM 5799 O O . THR E 2 152 ? 29.273 -2.108 115.491 1.00 19.13 154 THR E O 1
ATOM 5803 N N . PHE E 2 153 ? 30.594 -1.936 113.671 1.00 15.80 155 PHE E N 1
ATOM 5804 C CA . PHE E 2 153 ? 31.763 -1.426 114.387 1.00 14.11 155 PHE E CA 1
ATOM 5805 C C . PHE E 2 153 ? 32.250 -0.159 113.727 1.00 13.05 155 PHE E C 1
ATOM 5806 O O . PHE E 2 153 ? 31.712 0.261 112.724 1.00 15.67 155 PHE E O 1
ATOM 5814 N N . GLN E 2 154 ? 33.275 0.451 114.296 1.00 14.28 156 GLN E N 1
ATOM 5815 C CA . GLN E 2 154 ? 33.883 1.632 113.706 1.00 15.50 156 GLN E CA 1
ATOM 5816 C C . GLN E 2 154 ? 35.263 1.758 114.302 1.00 17.49 156 GLN E C 1
ATOM 5817 O O . GLN E 2 154 ? 35.538 1.181 115.341 1.00 20.81 156 GLN E O 1
ATOM 5823 N N . THR E 2 155 ? 36.147 2.484 113.638 1.00 20.09 157 THR E N 1
ATOM 5824 C CA . THR E 2 155 ? 37.507 2.641 114.135 1.00 21.02 157 THR E CA 1
ATOM 5825 C C . THR E 2 155 ? 38.180 3.785 113.390 1.00 21.33 157 THR E C 1
ATOM 5826 O O . THR E 2 155 ? 37.802 4.120 112.270 1.00 23.22 157 THR E O 1
ATOM 5830 N N . LEU E 2 156 ? 39.163 4.402 114.025 1.00 20.23 158 LEU E N 1
ATOM 5831 C CA . LEU E 2 156 ? 39.874 5.501 113.414 1.00 20.46 158 LEU E CA 1
ATOM 5832 C C . LEU E 2 156 ? 41.349 5.243 113.550 1.00 21.57 158 LEU E C 1
ATOM 5833 O O . LEU E 2 156 ? 41.820 4.811 114.592 1.00 24.91 158 LEU E O 1
ATOM 5838 N N . VAL E 2 157 ? 42.084 5.495 112.487 1.00 21.62 159 VAL E N 1
ATOM 5839 C CA . VAL E 2 157 ? 43.509 5.295 112.522 1.00 23.66 159 VAL E CA 1
ATOM 5840 C C . VAL E 2 157 ? 44.098 6.555 111.928 1.00 27.54 159 VAL E C 1
ATOM 5841 O O . VAL E 2 157 ? 43.750 6.961 110.813 1.00 26.24 159 VAL E O 1
ATOM 5845 N N . MET E 2 158 ? 44.964 7.196 112.700 1.00 29.38 160 MET E N 1
ATOM 5846 C CA . MET E 2 158 ? 45.572 8.427 112.262 1.00 31.42 160 MET E CA 1
ATOM 5847 C C . MET E 2 158 ? 47.037 8.281 112.115 1.00 31.89 160 MET E C 1
ATOM 5848 O O . MET E 2 158 ? 47.658 7.401 112.699 1.00 33.43 160 MET E O 1
ATOM 5853 N N . LEU E 2 159 ? 47.581 9.179 111.315 1.00 33.04 161 LEU E N 1
ATOM 5854 C CA . LEU E 2 159 ? 48.986 9.186 111.022 1.00 33.18 161 LEU E CA 1
ATOM 5855 C C . LEU E 2 159 ? 49.474 10.612 111.167 1.00 33.17 161 LEU E C 1
ATOM 5856 O O . LEU E 2 159 ? 48.829 11.550 110.700 1.00 29.95 161 LEU E O 1
ATOM 5861 N N . GLU E 2 160 ? 50.610 10.763 111.837 1.00 34.92 162 GLU E N 1
ATOM 5862 C CA . GLU E 2 160 ? 51.196 12.071 112.026 1.00 37.52 162 GLU E CA 1
ATOM 5863 C C . GLU E 2 160 ? 52.069 12.320 110.810 1.00 38.25 162 GLU E C 1
ATOM 5864 O O . GLU E 2 160 ? 52.918 11.504 110.470 1.00 38.57 162 GLU E O 1
ATOM 5870 N N . THR E 2 161 ? 51.844 13.441 110.145 1.00 40.27 163 THR E N 1
ATOM 5871 C CA . THR E 2 161 ? 52.611 13.763 108.964 1.00 41.56 163 THR E CA 1
ATOM 5872 C C . THR E 2 161 ? 53.071 15.200 108.897 1.00 43.30 163 THR E C 1
ATOM 5873 O O . THR E 2 161 ? 52.520 16.089 109.546 1.00 43.93 163 THR E O 1
ATOM 5877 N N . VAL E 2 162 ? 54.095 15.406 108.086 1.00 45.55 164 VAL E N 1
ATOM 5878 C CA . VAL E 2 162 ? 54.623 16.727 107.819 1.00 48.57 164 VAL E CA 1
ATOM 5879 C C . VAL E 2 162 ? 54.532 16.687 106.301 1.00 49.52 164 VAL E C 1
ATOM 5880 O O . VAL E 2 162 ? 55.465 16.256 105.617 1.00 49.22 164 VAL E O 1
ATOM 5884 N N . PRO E 2 163 ? 53.372 17.101 105.762 1.00 50.67 165 PRO E N 1
ATOM 5885 C CA . PRO E 2 163 ? 53.015 17.153 104.343 1.00 53.08 165 PRO E CA 1
ATOM 5886 C C . PRO E 2 163 ? 53.828 18.098 103.483 1.00 56.74 165 PRO E C 1
ATOM 5887 O O . PRO E 2 163 ? 54.073 19.246 103.853 1.00 58.77 165 PRO E O 1
ATOM 5891 N N . ARG E 2 164 ? 54.224 17.587 102.321 1.00 58.98 166 ARG E N 1
ATOM 5892 C CA . ARG E 2 164 ? 55.017 18.315 101.355 1.00 60.63 166 ARG E CA 1
ATOM 5893 C C . ARG E 2 164 ? 54.334 18.138 100.007 1.00 60.94 166 ARG E C 1
ATOM 5894 O O . ARG E 2 164 ? 53.737 17.089 99.748 1.00 59.59 166 ARG E O 1
ATOM 5902 N N . SER E 2 165 ? 54.433 19.169 99.165 1.00 61.10 167 SER E N 1
ATOM 5903 C CA . SER E 2 165 ? 53.838 19.179 97.834 1.00 59.32 167 SER E CA 1
ATOM 5904 C C . SER E 2 165 ? 53.999 17.878 97.071 1.00 57.95 167 SER E C 1
ATOM 5905 O O . SER E 2 165 ? 55.079 17.275 97.062 1.00 56.47 167 SER E O 1
ATOM 5908 N N . GLY E 2 166 ? 52.909 17.461 96.432 1.00 56.77 168 GLY E N 1
ATOM 5909 C CA . GLY E 2 166 ? 52.923 16.246 95.639 1.00 56.30 168 GLY E CA 1
ATOM 5910 C C . GLY E 2 166 ? 53.011 14.919 96.368 1.00 55.21 168 GLY E C 1
ATOM 5911 O O . GLY E 2 166 ? 53.200 13.880 95.734 1.00 56.63 168 GLY E O 1
ATOM 5912 N N . GLU E 2 167 ? 52.905 14.928 97.691 1.00 53.65 169 GLU E N 1
ATOM 5913 C CA . GLU E 2 167 ? 52.947 13.669 98.417 1.00 50.56 169 GLU E CA 1
ATOM 5914 C C . GLU E 2 167 ? 51.531 13.122 98.324 1.00 47.71 169 GLU E C 1
ATOM 5915 O O . GLU E 2 167 ? 50.556 13.875 98.399 1.00 47.62 169 GLU E O 1
ATOM 5921 N N . VAL E 2 168 ? 51.408 11.821 98.117 1.00 42.40 170 VAL E N 1
ATOM 5922 C CA . VAL E 2 168 ? 50.092 11.234 98.031 1.00 38.98 170 VAL E CA 1
ATOM 5923 C C . VAL E 2 168 ? 50.005 10.141 99.077 1.00 38.18 170 VAL E C 1
ATOM 5924 O O . VAL E 2 168 ? 50.799 9.199 99.068 1.00 37.22 170 VAL E O 1
ATOM 5928 N N . TYR E 2 169 ? 49.043 10.286 99.989 1.00 36.00 171 TYR E N 1
ATOM 5929 C CA . TYR E 2 169 ? 48.844 9.320 101.068 1.00 31.39 171 TYR E CA 1
ATOM 5930 C C . TYR E 2 169 ? 47.665 8.416 100.790 1.00 28.77 171 TYR E C 1
ATOM 5931 O O . TYR E 2 169 ? 46.672 8.844 100.209 1.00 27.65 171 TYR E O 1
ATOM 5940 N N . THR E 2 170 ? 47.770 7.169 101.232 1.00 27.70 172 THR E N 1
ATOM 5941 C CA . THR E 2 170 ? 46.714 6.194 101.001 1.00 28.08 172 THR E CA 1
ATOM 5942 C C . THR E 2 170 ? 46.334 5.345 102.213 1.00 27.56 172 THR E C 1
ATOM 5943 O O . THR E 2 170 ? 47.202 4.812 102.900 1.00 27.70 172 THR E O 1
ATOM 5947 N N . CYS E 2 171 ? 45.034 5.236 102.474 1.00 27.69 173 CYS E N 1
ATOM 5948 C CA . CYS E 2 171 ? 44.544 4.403 103.565 1.00 28.93 173 CYS E CA 1
ATOM 5949 C C . CYS E 2 171 ? 44.019 3.135 102.916 1.00 28.65 173 CYS E C 1
ATOM 5950 O O . CYS E 2 171 ? 43.126 3.198 102.070 1.00 30.03 173 CYS E O 1
ATOM 5953 N N . GLN E 2 172 ? 44.559 1.989 103.311 1.00 28.57 174 GLN E N 1
ATOM 5954 C CA . GLN E 2 172 ? 44.129 0.722 102.736 1.00 27.98 174 GLN E CA 1
ATOM 5955 C C . GLN E 2 172 ? 43.471 -0.171 103.767 1.00 26.29 174 GLN E C 1
ATOM 5956 O O . GLN E 2 172 ? 44.104 -0.581 104.728 1.00 28.76 174 GLN E O 1
ATOM 5962 N N . VAL E 2 173 ? 42.208 -0.498 103.544 1.00 26.50 175 VAL E N 1
ATOM 5963 C CA . VAL E 2 173 ? 41.454 -1.330 104.472 1.00 26.29 175 VAL E CA 1
ATOM 5964 C C . VAL E 2 173 ? 41.250 -2.758 103.959 1.00 28.88 175 VAL E C 1
ATOM 5965 O O . VAL E 2 173 ? 41.059 -2.963 102.765 1.00 28.60 175 VAL E O 1
ATOM 5969 N N . GLU E 2 174 ? 41.303 -3.734 104.869 1.00 31.38 176 GLU E N 1
ATOM 5970 C CA . GLU E 2 174 ? 41.112 -5.155 104.546 1.00 33.07 176 GLU E CA 1
ATOM 5971 C C . GLU E 2 174 ? 40.026 -5.701 105.457 1.00 31.96 176 GLU E C 1
ATOM 5972 O O . GLU E 2 174 ? 40.085 -5.521 106.672 1.00 32.40 176 GLU E O 1
ATOM 5978 N N . HIS E 2 175 ? 39.068 -6.415 104.880 1.00 30.29 177 HIS E N 1
ATOM 5979 C CA . HIS E 2 175 ? 37.949 -6.907 105.658 1.00 27.05 177 HIS E CA 1
ATOM 5980 C C . HIS E 2 175 ? 37.271 -8.081 104.958 1.00 27.85 177 HIS E C 1
ATOM 5981 O O . HIS E 2 175 ? 37.098 -8.070 103.747 1.00 29.51 177 HIS E O 1
ATOM 5988 N N . PRO E 2 176 ? 36.887 -9.120 105.712 1.00 29.03 178 PRO E N 1
ATOM 5989 C CA . PRO E 2 176 ? 36.226 -10.278 105.099 1.00 28.23 178 PRO E CA 1
ATOM 5990 C C . PRO E 2 176 ? 35.004 -9.985 104.220 1.00 28.77 178 PRO E C 1
ATOM 5991 O O . PRO E 2 176 ? 34.531 -10.864 103.509 1.00 31.63 178 PRO E O 1
ATOM 5995 N N . SER E 2 177 ? 34.485 -8.767 104.256 1.00 29.03 179 SER E N 1
ATOM 5996 C CA . SER E 2 177 ? 33.304 -8.445 103.456 1.00 30.15 179 SER E CA 1
ATOM 5997 C C . SER E 2 177 ? 33.670 -7.842 102.111 1.00 30.83 179 SER E C 1
ATOM 5998 O O . SER E 2 177 ? 32.807 -7.350 101.380 1.00 29.73 179 SER E O 1
ATOM 6001 N N . VAL E 2 178 ? 34.957 -7.903 101.793 1.00 32.84 180 VAL E N 1
ATOM 6002 C CA . VAL E 2 178 ? 35.502 -7.324 100.571 1.00 33.13 180 VAL E CA 1
ATOM 6003 C C . VAL E 2 178 ? 36.613 -8.244 100.055 1.00 34.64 180 VAL E C 1
ATOM 6004 O O . VAL E 2 178 ? 37.513 -8.626 100.806 1.00 33.77 180 VAL E O 1
ATOM 6008 N N . THR E 2 179 ? 36.550 -8.605 98.778 1.00 37.25 181 THR E N 1
ATOM 6009 C CA . THR E 2 179 ? 37.549 -9.506 98.205 1.00 39.84 181 THR E CA 1
ATOM 6010 C C . THR E 2 179 ? 38.910 -8.832 98.040 1.00 40.25 181 THR E C 1
ATOM 6011 O O . THR E 2 179 ? 39.939 -9.399 98.411 1.00 41.81 181 THR E O 1
ATOM 6015 N N . SER E 2 180 ? 38.921 -7.629 97.476 1.00 40.97 182 SER E N 1
ATOM 6016 C CA . SER E 2 180 ? 40.166 -6.893 97.303 1.00 41.44 182 SER E CA 1
ATOM 6017 C C . SER E 2 180 ? 40.104 -5.634 98.169 1.00 41.87 182 SER E C 1
ATOM 6018 O O . SER E 2 180 ? 39.114 -4.899 98.146 1.00 44.38 182 SER E O 1
ATOM 6021 N N . PRO E 2 181 ? 41.170 -5.369 98.939 1.00 40.78 183 PRO E N 1
ATOM 6022 C CA . PRO E 2 181 ? 41.261 -4.207 99.827 1.00 38.25 183 PRO E CA 1
ATOM 6023 C C . PRO E 2 181 ? 40.751 -2.887 99.252 1.00 36.53 183 PRO E C 1
ATOM 6024 O O . PRO E 2 181 ? 40.945 -2.590 98.073 1.00 36.72 183 PRO E O 1
ATOM 6028 N N . LEU E 2 182 ? 40.095 -2.101 100.104 1.00 34.62 184 LEU E N 1
ATOM 6029 C CA . LEU E 2 182 ? 39.579 -0.800 99.712 1.00 31.52 184 LEU E CA 1
ATOM 6030 C C . LEU E 2 182 ? 40.687 0.190 99.955 1.00 31.75 184 LEU E C 1
ATOM 6031 O O . LEU E 2 182 ? 41.490 0.019 100.880 1.00 30.78 184 LEU E O 1
ATOM 6036 N N . THR E 2 183 ? 40.742 1.227 99.133 1.00 32.06 185 THR E N 1
ATOM 6037 C CA . THR E 2 183 ? 41.757 2.247 99.326 1.00 32.67 185 THR E CA 1
ATOM 6038 C C . THR E 2 183 ? 41.145 3.597 99.057 1.00 31.41 185 THR E C 1
ATOM 6039 O O . THR E 2 183 ? 40.193 3.716 98.293 1.00 31.36 185 THR E O 1
ATOM 6043 N N . VAL E 2 184 ? 41.682 4.612 99.713 1.00 31.06 186 VAL E N 1
ATOM 6044 C CA . VAL E 2 184 ? 41.210 5.964 99.504 1.00 33.41 186 VAL E CA 1
ATOM 6045 C C . VAL E 2 184 ? 42.413 6.840 99.778 1.00 33.59 186 VAL E C 1
ATOM 6046 O O . VAL E 2 184 ? 43.073 6.700 100.804 1.00 33.96 186 VAL E O 1
ATOM 6050 N N . GLU E 2 185 ? 42.717 7.715 98.827 1.00 34.22 187 GLU E N 1
ATOM 6051 C CA . GLU E 2 185 ? 43.872 8.585 98.939 1.00 35.88 187 GLU E CA 1
ATOM 6052 C C . GLU E 2 185 ? 43.559 10.003 99.347 1.00 34.50 187 GLU E C 1
ATOM 6053 O O . GLU E 2 185 ? 42.406 10.423 99.414 1.00 35.66 187 GLU E O 1
ATOM 6059 N N . TRP E 2 186 ? 44.630 10.734 99.614 1.00 33.20 188 TRP E N 1
ATOM 6060 C CA . TRP E 2 186 ? 44.547 12.130 99.969 1.00 33.91 188 TRP E CA 1
ATOM 6061 C C . TRP E 2 186 ? 45.808 12.756 99.401 1.00 35.10 188 TRP E C 1
ATOM 6062 O O . TRP E 2 186 ? 46.915 12.303 99.706 1.00 34.84 188 TRP E O 1
ATOM 6073 N N . ARG E 2 187 ? 45.637 13.782 98.566 1.00 37.36 189 ARG E N 1
ATOM 6074 C CA . ARG E 2 187 ? 46.774 14.456 97.941 1.00 39.40 189 ARG E CA 1
ATOM 6075 C C . ARG E 2 187 ? 47.108 15.775 98.636 1.00 40.14 189 ARG E C 1
ATOM 6076 O O . ARG E 2 187 ? 46.221 16.603 98.865 1.00 40.01 189 ARG E O 1
ATOM 6078 N N . ALA E 2 188 ? 48.390 15.948 98.965 1.00 41.80 190 ALA E N 1
ATOM 6079 C CA . ALA E 2 188 ? 48.888 17.142 99.638 1.00 45.69 190 ALA E CA 1
ATOM 6080 C C . ALA E 2 188 ? 48.467 18.389 98.872 1.00 48.97 190 ALA E C 1
ATOM 6081 O O . ALA E 2 188 ? 49.208 18.885 98.021 1.00 47.56 190 ALA E O 1
ATOM 6083 N N . ARG E 2 189 ? 47.275 18.885 99.205 1.00 53.93 191 ARG E N 1
ATOM 6084 C CA . ARG E 2 189 ? 46.663 20.056 98.572 1.00 58.32 191 ARG E CA 1
ATOM 6085 C C . ARG E 2 189 ? 47.646 21.124 98.100 1.00 61.40 191 ARG E C 1
ATOM 6086 O O . ARG E 2 189 ? 48.745 21.233 98.697 1.00 64.37 191 ARG E O 1
ATOM 6088 N N . ASN F 3 2 ? 11.236 -20.669 113.546 1.00 45.17 86 ASN F N 1
ATOM 6089 C CA . ASN F 3 2 ? 11.947 -21.448 112.487 1.00 43.82 86 ASN F CA 1
ATOM 6090 C C . ASN F 3 2 ? 12.886 -22.353 113.298 1.00 41.67 86 ASN F C 1
ATOM 6091 O O . ASN F 3 2 ? 12.457 -22.872 114.330 1.00 41.68 86 ASN F O 1
ATOM 6096 N N . PRO F 3 3 ? 14.138 -22.605 112.850 1.00 39.47 87 PRO F N 1
ATOM 6097 C CA . PRO F 3 3 ? 14.902 -23.473 113.762 1.00 38.01 87 PRO F CA 1
ATOM 6098 C C . PRO F 3 3 ? 14.866 -22.857 115.173 1.00 36.46 87 PRO F C 1
ATOM 6099 O O . PRO F 3 3 ? 14.762 -21.631 115.318 1.00 36.52 87 PRO F O 1
ATOM 6103 N N . VAL F 3 4 ? 14.951 -23.693 116.207 1.00 33.75 88 VAL F N 1
ATOM 6104 C CA . VAL F 3 4 ? 14.859 -23.197 117.578 1.00 29.11 88 VAL F CA 1
ATOM 6105 C C . VAL F 3 4 ? 16.107 -23.136 118.441 1.00 29.17 88 VAL F C 1
ATOM 6106 O O . VAL F 3 4 ? 16.933 -24.043 118.434 1.00 27.84 88 VAL F O 1
ATOM 6110 N N . VAL F 3 5 ? 16.223 -22.045 119.195 1.00 29.67 89 VAL F N 1
ATOM 6111 C CA . VAL F 3 5 ? 17.347 -21.862 120.106 1.00 29.91 89 VAL F CA 1
ATOM 6112 C C . VAL F 3 5 ? 17.027 -22.633 121.397 1.00 28.98 89 VAL F C 1
ATOM 6113 O O . VAL F 3 5 ? 15.939 -22.499 121.975 1.00 26.74 89 VAL F O 1
ATOM 6117 N N . HIS F 3 6 ? 17.973 -23.456 121.829 1.00 28.72 90 HIS F N 1
ATOM 6118 C CA . HIS F 3 6 ? 17.799 -24.228 123.039 1.00 28.46 90 HIS F CA 1
ATOM 6119 C C . HIS F 3 6 ? 18.420 -23.472 124.187 1.00 29.18 90 HIS F C 1
ATOM 6120 O O . HIS F 3 6 ? 19.529 -22.953 124.076 1.00 29.29 90 HIS F O 1
ATOM 6127 N N . PHE F 3 7 ? 17.705 -23.398 125.296 1.00 29.17 91 PHE F N 1
ATOM 6128 C CA . PHE F 3 7 ? 18.239 -22.717 126.458 1.00 30.07 91 PHE F CA 1
ATOM 6129 C C . PHE F 3 7 ? 18.659 -23.803 127.430 1.00 30.43 91 PHE F C 1
ATOM 6130 O O . PHE F 3 7 ? 18.108 -24.904 127.408 1.00 32.41 91 PHE F O 1
ATOM 6138 N N . PHE F 3 8 ? 19.649 -23.497 128.262 1.00 28.50 92 PHE F N 1
ATOM 6139 C CA . PHE F 3 8 ? 20.148 -24.438 129.254 1.00 25.84 92 PHE F CA 1
ATOM 6140 C C . PHE F 3 8 ? 19.240 -24.322 130.483 1.00 25.71 92 PHE F C 1
ATOM 6141 O O . PHE F 3 8 ? 19.211 -23.284 131.145 1.00 23.16 92 PHE F O 1
ATOM 6149 N N . LYS F 3 9 ? 18.486 -25.380 130.771 1.00 27.34 93 LYS F N 1
ATOM 6150 C CA . LYS F 3 9 ? 17.567 -25.384 131.906 1.00 29.63 93 LYS F CA 1
ATOM 6151 C C . LYS F 3 9 ? 18.258 -25.250 133.277 1.00 31.93 93 LYS F C 1
ATOM 6152 O O . LYS F 3 9 ? 19.262 -25.914 133.562 1.00 31.60 93 LYS F O 1
ATOM 6158 N N . ASN F 3 10 ? 17.711 -24.374 134.114 1.00 33.04 94 ASN F N 1
ATOM 6159 C CA . ASN F 3 10 ? 18.242 -24.130 135.452 1.00 37.13 94 ASN F CA 1
ATOM 6160 C C . ASN F 3 10 ? 17.662 -25.122 136.443 1.00 40.99 94 ASN F C 1
ATOM 6161 O O . ASN F 3 10 ? 16.538 -25.597 136.272 1.00 42.04 94 ASN F O 1
ATOM 6166 N N . ILE F 3 11 ? 18.433 -25.423 137.483 1.00 46.30 95 ILE F N 1
ATOM 6167 C CA . ILE F 3 11 ? 17.987 -26.321 138.551 1.00 49.84 95 ILE F CA 1
ATOM 6168 C C . ILE F 3 11 ? 18.321 -25.694 139.919 1.00 51.52 95 ILE F C 1
ATOM 6169 O O . ILE F 3 11 ? 19.287 -24.926 140.034 1.00 51.25 95 ILE F O 1
ATOM 6174 N N . VAL F 3 12 ? 17.522 -26.009 140.944 1.00 53.89 96 VAL F N 1
ATOM 6175 C CA . VAL F 3 12 ? 17.750 -25.440 142.278 1.00 55.80 96 VAL F CA 1
ATOM 6176 C C . VAL F 3 12 ? 18.947 -26.067 142.988 1.00 58.96 96 VAL F C 1
ATOM 6177 O O . VAL F 3 12 ? 19.686 -26.851 142.397 1.00 60.25 96 VAL F O 1
ATOM 6181 N N . THR F 3 13 ? 19.129 -25.739 144.259 1.00 62.51 97 THR F N 1
ATOM 6182 C CA . THR F 3 13 ? 20.262 -26.287 144.978 1.00 65.89 97 THR F CA 1
ATOM 6183 C C . THR F 3 13 ? 20.023 -26.459 146.468 1.00 69.89 97 THR F C 1
ATOM 6184 O O . THR F 3 13 ? 19.896 -25.464 147.205 1.00 72.14 97 THR F O 1
ATOM 6188 N N . PRO F 3 14 ? 19.919 -27.726 146.933 1.00 71.48 98 PRO F N 1
ATOM 6189 C CA . PRO F 3 14 ? 19.706 -28.067 148.358 1.00 71.67 98 PRO F CA 1
ATOM 6190 C C . PRO F 3 14 ? 20.514 -27.072 149.239 1.00 70.89 98 PRO F C 1
ATOM 6191 O O . PRO F 3 14 ? 21.754 -26.920 149.122 1.00 68.83 98 PRO F O 1
ATOM 6195 N N . ARG F 3 15 ? 19.795 -26.474 150.170 1.00 70.32 99 ARG F N 1
ATOM 6196 C CA . ARG F 3 15 ? 20.212 -25.364 150.992 1.00 70.80 99 ARG F CA 1
ATOM 6197 C C . ARG F 3 15 ? 20.601 -25.434 152.473 1.00 72.68 99 ARG F C 1
ATOM 6198 O O . ARG F 3 15 ? 19.835 -24.914 153.318 1.00 73.45 99 ARG F O 1
#

InterPro domains:
  IPR001003 MHC class II, alpha chain, N-terminal [PF00993] (29-106)
  IPR001003 MHC class II, alpha chain, N-terminal [SM00920] (30-109)
  IPR003006 Immunoglobulin/major histocompatibility complex, conserved site [PS00290] (186-192)
  IPR003597 Immunoglobulin C1-set [PF07654] (114-195)
  IPR003597 Immunoglobulin C1-set [SM00407] (127-198)
  IPR007110 Immunoglobulin-like domain [PS50835] (112-192)
  IPR011162 MHC classes I/II-like antigen recognition protein [SSF54452] (27-108)
  IPR013783 Immunoglobulin-like fold [G3DSA:2.60.40.10] (107-217)
  IPR014745 MHC class II, alpha/beta chain, N-terminal [G3DSA:3.10.320.10] (25-106)
  IPR036179 Immunoglobulin-like domain superfamily [SSF48726] (110-206)
  IPR050160 Major Histocompatibility Complex/Immunoglobulin [PTHR19944] (16-243)

Radius of gyration: 27.97 Å; Cα contacts (8 Å, |Δi|>4): 1740; chains: 6; bounding box: 65×81×72 Å

B-factor: mean 35.67, std 12.9, range [6.08, 78.02]

Sequence (768 aa):
KEEHVIIQAEFYLNPDQSGEFMFDFDGDEIFHVDMAKKETVWRLEEFGRFASFEAQGALANIAVDKANLEIMTKRSNYTPITNVPPEVTVLTNSPVELREPNVLICFIDKFTPPVVNVTWLRNGKPVTTGVSETVFLPREDHLFRKFHYLPFLPSTEDVYDCRVEHWGLDEPLLKHWEFDTRPRFLWQPKRECHFFNGTERVRFLDRYFYNQEESVRFDSDVGEFRAVTELGRPDAEYWNSQKDILEQARAAVDTYCRHNYGVVESFTVQRRVQPKVTVYPSKTQPLQHHNLLVCSVSGFYPGSIEVRWFLNGQEEKAGMVSTGLIQNGDWTFQTLVMLETVPRSGEVYTCQVEHPSVTSPLTVEWRARSEENPVVHFFKNIVTPKEEHVIIQAEFYLNPDQSGEFMFDFDGDEIFHVDMAKKETVWRLEEFGRFASFEAQGALANIAVDKANLEIMTKRSNYTPITNVPPEVTVLTNSPVELREPNVLICFIDKFTPPVVNVTWLRNGKPVTTGVSETVFLPREDHLFRKFHYLPFLPSTEDVYDCRVEHWGLDEPLLKHWEFDTRPRFLWQPKRECHFFNGTERVRFLDRYFYNQEESVRFDSDVGEFRAVTELGRPDAEYWNSQKDILEQARAAVDTYCRHNYGVVESFTVQRRVQPKVTVYPSKTQPLQHHNLLVCSVSGFYPGSIEVRWFLNGQEEKAGMVSTGLIQNGDWTFQTLVMLETVPRSGEVYTCQVEHPSVTSPLTVEWRARNPVVHFFKNIVTPR

Solvent-accessible surface area: 34320 Å² total; per-residue (Å²): 144,90,89,35,21,6,24,0,6,2,9,14,0,25,40,55,115,47,22,18,2,1,5,7,2,54,21,2,6,3,0,34,8,45,66,102,61,47,93,27,51,45,59,29,87,70,2,21,167,77,1,23,18,128,15,114,13,0,52,57,4,24,59,20,1,67,42,16,0,92,35,5,13,138,68,17,76,146,70,58,15,99,66,40,58,11,57,10,53,20,56,24,47,31,33,40,114,106,82,42,110,13,40,0,0,0,26,1,30,58,0,0,0,5,43,20,87,31,43,8,22,105,65,48,137,96,21,110,103,56,49,59,111,9,31,34,4,13,53,114,60,44,16,2,33,8,3,16,19,4,59,21,105,5,35,58,105,23,12,11,3,0,71,0,56,13,92,26,39,153,125,72,44,21,72,44,43,27,49,116,147,154,71,11,25,0,7,2,0,4,2,4,3,24,0,38,118,20,52,78,114,13,60,0,6,2,24,17,0,9,12,70,49,25,0,0,63,0,19,32,83,75,18,70,6,128,20,37,18,41,36,0,114,62,6,7,71,67,22,45,82,69,81,100,36,24,58,80,0,134,42,1,25,83,81,9,0,75,62,3,19,48,13,5,56,62,15,1,28,102,38,118,49,111,10,122,28,39,19,79,20,39,87,97,59,63,35,129,97,35,14,17,0,2,0,5,1,6,26,0,9,30,12,78,39,81,24,90,0,42,45,82,69,132,70,44,174,72,17,50,15,43,68,35,93,33,40,1,4,39,0,23,23,11,6,39,12,44,0,32,14,57,6,119,97,69,28,50,3,21,0,37,1,46,10,68,19,29,148,80,63,53,79,41,116,33,63,14,154,64,76,199,67,82,51,6,78,70,13,55,23,132,55,18,136,142,84,90,34,21,6,30,0,4,1,8,16,0,25,42,50,112,45,20,16,0,0,2,6,1,56,20,2,8,3,1,33,4,46,61,104,58,47,91,29,51,46,55,30,159,90,2,27,205,90,1,36,17,71,16,126,10,0,43,59,3,16,61,31,1,68,43,7,0,71,21,5,12,126,70,17,119,122,68,55,16,98,66,38,62,10,58,12,50,20,55,24,40,43,46,43,109,85,162,94,106,12,41,0,3,0,41,0,11,54,0,0,0,5,41,24,95,30,44,7,21,101,63,35,136,97,23,108,100,60,47,59,109,10,30,33,5,11,50,120,58,40,16,2,20,8,1,18,18,2,57,19,75,0,16,69,117,27,11,10,3,0,73,0,59,13,95,26,38,158,120,69,40,22,73,44,41,30,56,142,150,150,72,12,26,0,6,2,1,3,3,10,2,26,0,43,113,26,48,77,116,14,64,0,6,2,15,20,0,8,14,70,45,23,0,0,62,1,16,33,82,77,18,66,6,127,21,40,21,35,39,0,78,61,6,7,107,78,7,53,77,65,82,101,26,14,60,79,1,140,40,1,23,78,84,10,0,78,66,3,20,50,9,4,61,61,13,1,20,100,42,112,49,96,11,121,29,44,21,85,44,27,97,151,56,89,67,65,93,43,19,12,0,2,0,5,0,5,27,0,7,26,13,75,40,88,27,67,0,36,44,79,62,139,71,46,171,76,19,56,16,48,69,35,88,41,41,2,7,36,0,22,18,13,6,40,13,38,0,35,8,87,11,158,106,68,28,47,3,22,0,42,1,53,10,69,27,28,149,78,64,53,80,40,108,50,64,15,122,99,79,68,7,78,65,16,146,9,92,47,8,79,217

Organism: Homo sapiens (NCBI:txid9606)

CATH classification: 3.10.320.10 (+1 more: 2.60.40.10)

GO terms:
  GO:0005764 lysosome (C, IDA)
  GO:0005886 plasma membrane (C, IDA)
  GO:0001916 positive regulation of T cell mediated cytotoxicity (P, IDA)
  GO:0002469 myeloid dendritic cell antigen processing and presentation (P, IDA)
  GO:0002491 antigen processing and presentation of endogenous peptide antigen via MHC class II (P, IDA)
  GO:0031902 late endosome membrane (C, IDA)
  GO:0001772 immunological synapse (C, IDA)
  GO:0005765 lysosomal membrane (C, IDA)
  GO:0043382 positive regulation of memory T cell differentiation (P, IDA)
  GO:0045622 regulation of T-helper cell differentiation (P, IDA)
  GO:0042605 peptide antigen binding (F, IDA)
  GO:0042608 T cell receptor binding (F, IDA)
  GO:2000516 positive regulation of CD4-positive, alpha-beta T cell activation (P, IDA)
  GO:0019886 antigen processing and presentation of exogenous peptide antigen via MHC class II (P, IDA)
  GO:0032831 positive regulation of CD4-positive, CD25-positive, alpha-beta regulatory T cell differentiation (P, IDA)
  GO:0120281 autolysosome membrane (C, EXP)
  GO:0031901 early endosome membrane (C, EXP)
  GO:0005789 endoplasmic reticulum membrane (C, EXP)
  GO:0005886 plasma membrane (C, EXP)
  GO:0005515 protein binding (F, IPI)

Foldseek 3Di:
DDDKDKDWDKAADPPVRDMWTFIDIRQHTQWIADLVVLGIGGPDPVSCVPDDDRSVVVNVVVVVRVVVCVVVCVVVVNDDDDWDAWDWDKDWDDDDDAFDKTKIKIKTDFTDDQDKDKFKAKQRHTDDVPKDWDHWGADPVRGTIIMIMDIDGADQPMKMWMWMDTPNDPDIDIYIDHDD/DDDDKDKDWDWDWDDDPQLPDIKIKTWIDIPHRTAKMDILVVLAIDGPDPNNVVVSVVCRVPPVNSVVVNCCSPVPRVVVCVVCCVCAVVPWDAWDWDKDWDDQAFAQAKTKIKIKIWFTDDQDKDKWKDKPRHTDDDQKDKPHWADPPPHGIIIMIIGIDRGDAQIKMKMWMDDPNDPHIDIDMDGRDRD/DPDDDDDDDDDDDD/DDDKDKDWDKAADPPVRDMWTFIAIRHHTQWIADQVVLGIGGPDVVSVVPDDDRSVVVNVVVVVRVVVCVVVCVVVVNDDDDWDAWDWEKDWDDDDDAQDKTKIKIKTDFTDDQDKDKFKAKQNHTDDVPKDWDGWDADPVRGTIIMIMDIDGADQPIKMWMWMDDPNDPDIDIYIDHDD/DDDDKDKDWDWDWDDDPLLPDIKIKTWIDIPHRTAKMDILVVQAIDGPDPNCVVVSVVCRVDPVSSVVVNCCSPPPRVVVCVVCCVCAVPPWDAWDWDKDWDDPDAAQDKTKIKIKTWFTPDQDKDKFKAKQNHTDPDQKDKPHWADPPPRIIIIMIMGIDRGDAFIKMKIWMDDPNDDHIDMDIDGRD/DDDDDDDDDDDDDD